Protein AF-0000000087635596 (afdb_homodimer)

Foldseek 3Di:
DDPPPPPVCPPPLQAFAEEEACQAQLCQFPQFDFQLLLLLVLLLLVVVQPHAEYANYQLVPDLRSLQSLLVNQQPPANHEYEHEAELDLVSLVSRLVSNVNHPAYEYEYEDEAAPVCCVPPVVHDLVVVLVSLLVSLLNNPPSGNAYEYEHACLLRHDLVSSLVSVLSNVVSPHAEYERENNQQPDDLVSLLVSLLSSCPRRPPSVSHAYEYKYACNVHCQLSNRLSSLQSRHRYYYAHQLQGGPDRHTDHPLSNQVCCVLPCVPRVHDYRGQQLSNQLSNLSSCQRRVPDRDQPDDPHHVCNQPDDDPVCPVVCVVPVVVPDSDDCNSNNNDQPQPFDALPDDLVNQQVVCVVSVDDDDPVVSVVLVVVVNVLRVLDVTDGPLNSSLSVSLPSDADAQKDWDDKDKDADPVQKIKIKTWMQHVVGIFIFIAIDSDLLGRRVVRVCVRHVAPKAWDDKDWDFSDDDLQTKIKMKTWIDHPRDIFIFIAIDSDNSVRSNRRVSRRVSVVVVSVVSNVVVD/DPPPPPPPPPPPLQAFAEEEECQAQQCQFPQFDFQLLLLLVLLLLVVVQPHAEYANYQLVPDLRSLQSLLVNQQPPADHEYEHEAELDQVSLVSRLVSNVNHPAYEYEYEDEAAPVCCVPPVVHDLVVVLVSLLVSLLNNPPSGNAYEYEHACLLRHDLVSSLVSVLSNVVSPHAEYEREPNQQPDDLVSLLVSLLSSCPRRPPSVSHAYEYKYACNVHCQLSNRLSSLQSRHRYYYAHDLQGGPDRHTDHPLSNQVCCVLPCVPRVHDYRGQQLSNQLSNLSSCQRRVPDRDQPDDPHHVCNQPDDDPVCPVVCVVPVVVPDSDDCNSNNNDQPQPFDALPDDLVNQQVVCVVSVDDDDPVVSVVLVVVVNVLRVQDVTDGPLNSSLSVSLPSDADAQKDWDDKDKDADPVQKIKIKTWMQHVVGIFIFIAIGNDLLGRRVVRVCVRHVAPKAWDDKDWDFSDDDLQTKIKMKTWIDHPRDIFIFIAIDSDNSVRSNRRVSRRVSVVVVSVVSNVVVD

Organism: NCBI:txid103891

pLDDT: mean 88.1, std 13.62, range [25.48, 98.88]

Solvent-accessible surface area (backbone atoms only — not comparable to full-atom values): 51348 Å² total; per-residue (Å²): 138,77,80,72,72,73,76,74,81,71,77,61,88,45,47,41,42,38,34,35,26,38,62,31,48,21,38,39,17,84,77,31,47,76,52,56,64,56,49,45,53,51,51,52,47,41,47,68,28,30,44,49,29,38,30,48,21,38,28,64,78,35,72,67,33,23,51,33,26,27,52,38,17,59,70,52,70,91,40,31,40,25,32,35,25,53,64,43,69,68,27,45,52,43,27,42,62,27,37,66,53,27,86,35,28,30,40,38,34,33,49,67,60,12,64,63,37,22,62,54,56,67,66,48,53,73,66,55,51,49,50,42,51,42,51,39,30,57,67,46,55,86,67,44,78,38,34,32,40,31,34,41,36,37,70,69,23,56,64,70,59,48,26,50,50,52,24,48,37,41,76,34,58,29,40,29,42,34,47,22,27,64,55,18,75,67,47,38,66,58,41,17,50,51,42,40,50,41,63,72,65,22,58,71,41,90,63,35,45,38,27,38,34,28,20,13,42,46,51,36,16,44,44,26,51,53,32,22,40,76,38,62,35,32,29,42,40,22,7,69,84,18,34,13,56,20,15,5,24,17,31,44,64,36,48,51,46,40,38,63,69,36,36,92,77,64,63,54,46,65,68,59,42,48,46,39,45,31,57,51,42,51,51,51,23,65,65,43,66,51,67,77,38,47,38,33,41,74,63,15,78,27,39,79,43,80,65,50,70,83,52,48,59,28,34,71,66,36,49,69,67,66,40,83,69,56,51,59,59,31,36,57,53,86,70,77,63,76,51,43,70,82,57,51,67,65,58,50,50,54,46,38,44,74,73,68,48,85,69,54,70,67,54,47,51,54,51,42,53,53,47,48,57,46,30,73,73,28,88,73,43,48,65,61,55,50,51,50,51,52,62,71,60,52,84,62,77,67,54,49,45,84,72,45,73,46,39,32,54,44,94,84,56,34,10,37,12,36,32,30,32,38,38,88,91,39,79,42,64,34,62,28,72,23,61,7,49,55,32,1,40,47,50,9,45,41,61,55,71,65,61,86,65,40,51,55,42,45,37,34,34,43,65,44,58,41,68,71,23,41,21,36,19,40,31,31,33,35,48,94,91,37,72,33,38,15,59,15,73,28,52,22,54,58,60,4,43,48,42,4,49,41,42,16,50,19,49,52,53,49,50,54,52,54,53,60,72,72,101,137,78,80,73,74,76,78,72,79,71,77,61,90,44,48,41,44,39,33,36,27,38,60,32,49,20,38,38,17,82,77,32,48,76,52,56,62,56,49,46,54,51,51,53,48,41,48,68,29,30,46,50,29,39,30,49,21,38,27,66,78,36,71,68,34,22,50,35,26,26,52,39,15,57,70,51,71,92,42,33,40,25,32,36,25,52,66,43,67,69,28,44,53,42,28,44,62,26,37,64,54,27,88,35,28,29,40,38,34,33,49,66,59,12,63,63,38,22,61,54,55,67,65,50,53,71,67,56,51,48,50,41,50,43,52,40,29,57,66,47,56,86,67,44,80,39,34,32,40,30,34,40,36,37,70,70,23,56,65,69,61,49,26,49,49,51,25,49,39,40,74,34,59,28,41,30,41,34,47,22,27,64,55,19,75,68,47,36,68,58,40,17,50,52,42,40,49,42,65,72,63,22,58,70,42,89,62,35,45,39,27,37,33,28,21,12,41,44,49,35,16,43,42,26,52,53,32,22,42,76,40,63,37,34,29,42,40,21,7,69,84,19,33,13,56,22,16,5,24,18,30,43,63,37,48,51,48,40,39,65,70,35,35,92,77,64,63,54,46,66,68,58,43,49,46,40,45,32,57,52,42,50,51,52,24,66,66,43,65,52,66,75,37,47,39,34,40,73,63,16,77,27,38,81,45,80,65,51,70,83,52,48,60,28,35,71,66,37,50,69,67,67,39,82,69,56,49,58,58,31,35,56,53,88,69,76,62,77,50,44,71,83,56,51,68,65,59,50,50,53,47,39,42,74,72,68,47,88,69,55,73,67,53,47,51,56,51,43,54,54,47,47,56,46,31,73,74,27,88,73,44,48,64,58,53,51,51,51,52,53,63,74,60,53,82,64,76,69,56,50,44,86,71,42,73,46,40,32,55,43,95,83,60,37,8,37,13,38,31,29,32,39,39,87,90,39,79,42,65,35,62,26,73,23,61,9,50,56,31,1,38,47,49,9,45,42,62,55,71,66,62,85,64,42,51,55,42,46,35,35,34,42,66,44,59,42,69,70,24,41,22,37,20,38,32,31,32,35,48,93,91,38,71,33,36,15,58,16,72,28,52,21,53,58,58,4,44,48,42,4,48,41,42,16,48,17,48,51,53,51,53,54,51,53,53,58,72,74,103

Nearest PDB structures (foldseek):
  3rmj-assembly1_B  TM=9.745E-01  e=1.322E-36  Neisseria meningitidis serogroup B
  3rmj-assembly1_A  TM=9.755E-01  e=9.761E-36  Neisseria meningitidis serogroup B
  3ewb-assembly1_X-2  TM=9.883E-01  e=1.734E-31  Listeria monocytogenes serotype 4b str. F2365
  3eeg-assembly1_B  TM=9.769E-01  e=2.506E-31  Cytophaga hutchinsonii ATCC 33406
  3eeg-assembly1_A  TM=9.737E-01  e=6.891E-30  Cytophaga hutchinsonii ATCC 33406

Structure (mmCIF, N/CA/C/O backbone):
data_AF-0000000087635596-model_v1
#
loop_
_entity.id
_entity.type
_entity.pdbx_description
1 polymer '2-isopropylmalate synthase'
#
loop_
_atom_site.group_PDB
_atom_site.id
_atom_site.type_symbol
_atom_site.label_atom_id
_atom_site.label_alt_id
_atom_site.label_comp_id
_atom_site.label_asym_id
_atom_site.label_entity_id
_atom_site.label_seq_id
_atom_site.pdbx_PDB_ins_code
_atom_site.Cartn_x
_atom_site.Cartn_y
_atom_site.Cartn_z
_atom_site.occupancy
_atom_site.B_iso_or_equiv
_atom_site.auth_seq_id
_atom_site.auth_comp_id
_atom_site.auth_asym_id
_atom_site.auth_atom_id
_atom_site.pdbx_PDB_model_num
ATOM 1 N N . MET A 1 1 ? 10.172 25.078 52.781 1 26.41 1 MET A N 1
ATOM 2 C CA . MET A 1 1 ? 11.102 25.781 51.906 1 26.41 1 MET A CA 1
ATOM 3 C C . MET A 1 1 ? 11.539 24.906 50.75 1 26.41 1 MET A C 1
ATOM 5 O O . MET A 1 1 ? 12.422 24.062 50.906 1 26.41 1 MET A O 1
ATOM 9 N N . SER A 1 2 ? 10.562 24.344 50 1 26.91 2 SER A N 1
ATOM 10 C CA . SER A 1 2 ? 10.367 23.219 49.062 1 26.91 2 SER A CA 1
ATOM 11 C C . SER A 1 2 ? 11.109 23.438 47.75 1 26.91 2 SER A C 1
ATOM 13 O O . SER A 1 2 ? 10.984 24.484 47.125 1 26.91 2 SER A O 1
ATOM 15 N N . GLN A 1 3 ? 12.406 22.953 47.75 1 28.84 3 GLN A N 1
ATOM 16 C CA . GLN A 1 3 ? 13.352 23.141 46.656 1 28.84 3 GLN A CA 1
ATOM 17 C C . GLN A 1 3 ? 12.695 22.859 45.281 1 28.84 3 GLN A C 1
ATOM 19 O O . GLN A 1 3 ? 12.219 21.734 45.062 1 28.84 3 GLN A O 1
ATOM 24 N N . VAL A 1 4 ? 12.078 23.891 44.781 1 30.23 4 VAL A N 1
ATOM 25 C CA . VAL A 1 4 ? 11.531 23.969 43.438 1 30.23 4 VAL A CA 1
ATOM 26 C C . VAL A 1 4 ? 12.594 23.562 42.406 1 30.23 4 VAL A C 1
ATOM 28 O O . VAL A 1 4 ? 13.617 24.219 42.281 1 30.23 4 VAL A O 1
ATOM 31 N N . GLN A 1 5 ? 12.906 22.297 42.375 1 28.78 5 GLN A N 1
ATOM 32 C CA . GLN A 1 5 ? 13.812 21.828 41.344 1 28.78 5 GLN A CA 1
ATOM 33 C C . GLN A 1 5 ? 13.469 22.469 40 1 28.78 5 GLN A C 1
ATOM 35 O O . GLN A 1 5 ? 12.344 22.344 39.5 1 28.78 5 GLN A O 1
ATOM 40 N N . LYS A 1 6 ? 14.125 23.562 39.812 1 28.92 6 LYS A N 1
ATOM 41 C CA . LYS A 1 6 ? 14.094 24.281 38.531 1 28.92 6 LYS A CA 1
ATOM 42 C C . LYS A 1 6 ? 14.195 23.297 37.375 1 28.92 6 LYS A C 1
ATOM 44 O O . LYS A 1 6 ? 15.219 22.641 37.188 1 28.92 6 LYS A O 1
ATOM 49 N N . ALA A 1 7 ? 13.148 22.625 37.031 1 33 7 ALA A N 1
ATOM 50 C CA . ALA A 1 7 ? 13.094 21.812 35.812 1 33 7 ALA A CA 1
ATOM 51 C C . ALA A 1 7 ? 13.703 22.562 34.625 1 33 7 ALA A C 1
ATOM 53 O O . ALA A 1 7 ? 13.086 23.484 34.094 1 33 7 ALA A O 1
ATOM 54 N N . THR A 1 8 ? 14.906 22.906 34.656 1 32.53 8 THR A N 1
ATOM 55 C CA . THR A 1 8 ? 15.586 23.547 33.531 1 32.53 8 THR A CA 1
ATOM 56 C C . THR A 1 8 ? 15.219 22.875 32.219 1 32.53 8 THR A C 1
ATOM 58 O O . THR A 1 8 ? 15.398 21.672 32.062 1 32.53 8 THR A O 1
ATOM 61 N N . ASN A 1 9 ? 14.266 23.188 31.391 1 36.66 9 ASN A N 1
ATOM 62 C CA . ASN A 1 9 ? 13.75 22.734 30.109 1 36.66 9 ASN A CA 1
ATOM 63 C C . ASN A 1 9 ? 14.859 22.578 29.078 1 36.66 9 ASN A C 1
ATOM 65 O O . ASN A 1 9 ? 15.133 23.516 28.312 1 36.66 9 ASN A O 1
ATOM 69 N N . GLN A 1 10 ? 16.047 22.297 29.266 1 40.59 10 GLN A N 1
ATOM 70 C CA . GLN A 1 10 ? 17.094 22.047 28.281 1 40.59 10 GLN A CA 1
ATOM 71 C C . GLN A 1 10 ? 16.562 21.156 27.156 1 40.59 10 GLN A C 1
ATOM 73 O O . GLN A 1 10 ? 16.156 20.016 27.391 1 40.59 10 GLN A O 1
ATOM 78 N N . GLN A 1 11 ? 16 21.734 26.062 1 51.25 11 GLN A N 1
ATOM 79 C CA . GLN A 1 11 ? 15.516 21.062 24.859 1 51.25 11 GLN A CA 1
ATOM 80 C C . GLN A 1 11 ? 16.484 19.984 24.391 1 51.25 11 GLN A C 1
ATOM 82 O O . GLN A 1 11 ? 17.672 20.234 24.234 1 51.25 11 GLN A O 1
ATOM 87 N N . ASP A 1 12 ? 16.281 18.766 24.625 1 66.94 12 ASP A N 1
ATOM 88 C CA . ASP A 1 12 ? 17.062 17.625 24.172 1 66.94 12 ASP A CA 1
ATOM 89 C C . ASP A 1 12 ? 17.359 17.719 22.672 1 66.94 12 ASP A C 1
ATOM 91 O O . ASP A 1 12 ? 16.453 17.625 21.844 1 66.94 12 ASP A O 1
ATOM 95 N N . VAL A 1 13 ? 18.562 18.109 22.312 1 77.31 13 VAL A N 1
ATOM 96 C CA . VAL A 1 13 ? 19.047 18.359 20.969 1 77.31 13 VAL A CA 1
ATOM 97 C C . VAL A 1 13 ? 18.828 17.125 20.094 1 77.31 13 VAL A C 1
ATOM 99 O O . VAL A 1 13 ? 18.797 17.219 18.875 1 77.31 13 VAL A O 1
ATOM 102 N N . ASN A 1 14 ? 18.516 16.047 20.703 1 90.19 14 ASN A N 1
ATOM 103 C CA . ASN A 1 14 ? 18.375 14.82 19.906 1 90.19 14 ASN A CA 1
ATOM 104 C C . ASN A 1 14 ? 16.922 14.336 19.891 1 90.19 14 ASN A C 1
ATOM 106 O O . ASN A 1 14 ? 16.656 13.195 19.5 1 90.19 14 ASN A O 1
ATOM 110 N N . ARG A 1 15 ? 16.094 15.234 20.219 1 96 15 ARG A N 1
ATOM 111 C CA . ARG A 1 15 ? 14.688 14.859 20.203 1 96 15 ARG A CA 1
ATOM 112 C C . ARG A 1 15 ? 14.039 15.219 18.875 1 96 15 ARG A C 1
ATOM 114 O O . ARG A 1 15 ? 14.211 16.328 18.375 1 96 15 ARG A O 1
ATOM 121 N N . VAL A 1 16 ? 13.328 14.227 18.266 1 98.5 16 VAL A N 1
ATOM 122 C CA . VAL A 1 16 ? 12.523 14.469 17.062 1 98.5 16 VAL A CA 1
ATOM 123 C C . VAL A 1 16 ? 11.047 14.508 17.438 1 98.5 16 VAL A C 1
ATOM 125 O O . VAL A 1 16 ? 10.539 13.586 18.078 1 98.5 16 VAL A O 1
ATOM 128 N N . TYR A 1 17 ? 10.336 15.602 17.094 1 98.75 17 TYR A N 1
ATOM 129 C CA . TYR A 1 17 ? 8.906 15.773 17.359 1 98.75 17 TYR A CA 1
ATOM 130 C C . TYR A 1 17 ? 8.078 15.234 16.188 1 98.75 17 TYR A C 1
ATOM 132 O O . TYR A 1 17 ? 8.484 15.352 15.031 1 98.75 17 TYR A O 1
ATOM 140 N N . PHE A 1 18 ? 6.973 14.609 16.531 1 98.88 18 PHE A N 1
ATOM 141 C CA . PHE A 1 18 ? 6.086 14.086 15.492 1 98.88 18 PHE A CA 1
ATOM 142 C C . PHE A 1 18 ? 4.801 14.898 15.422 1 98.88 18 PHE A C 1
ATOM 144 O O . PHE A 1 18 ? 4.055 14.977 16.406 1 98.88 18 PHE A O 1
ATOM 151 N N . PHE A 1 19 ? 4.598 15.547 14.32 1 98.88 19 PHE A N 1
ATOM 152 C CA . PHE A 1 19 ? 3.416 16.297 13.914 1 98.88 19 PHE A CA 1
ATOM 153 C C . PHE A 1 19 ? 2.504 15.453 13.039 1 98.88 19 PHE A C 1
ATOM 155 O O . PHE A 1 19 ? 2.832 15.164 11.883 1 98.88 19 PHE A O 1
ATOM 162 N N . ASP A 1 20 ? 1.338 15.031 13.578 1 98.88 20 ASP A N 1
ATOM 163 C CA . ASP A 1 20 ? 0.42 14.188 12.82 1 98.88 20 ASP A CA 1
ATOM 164 C C . ASP A 1 20 ? -0.618 15.031 12.086 1 98.88 20 ASP A C 1
ATOM 166 O O . ASP A 1 20 ? -1.286 15.875 12.688 1 98.88 20 ASP A O 1
ATOM 170 N N . THR A 1 21 ? -0.723 14.805 10.82 1 98.81 21 THR A N 1
ATOM 171 C CA . THR A 1 21 ? -1.716 15.523 10.023 1 98.81 21 THR A CA 1
ATOM 172 C C . THR A 1 21 ? -2.717 14.555 9.406 1 98.81 21 THR A C 1
ATOM 174 O O . THR A 1 21 ? -3.275 14.828 8.344 1 98.81 21 THR A O 1
ATOM 177 N N . THR A 1 22 ? -2.992 13.406 10.031 1 98.56 22 THR A N 1
ATOM 178 C CA . THR A 1 22 ? -3.959 12.414 9.578 1 98.56 22 THR A CA 1
ATOM 179 C C . THR A 1 22 ? -5.344 13.039 9.422 1 98.56 22 THR A C 1
ATOM 181 O O . THR A 1 22 ? -6.035 12.789 8.438 1 98.56 22 THR A O 1
ATOM 184 N N . LEU A 1 23 ? -5.738 13.914 10.305 1 97.94 23 LEU A N 1
ATOM 185 C CA . LEU A 1 23 ? -7.09 14.461 10.359 1 97.94 23 LEU A CA 1
ATOM 186 C C . LEU A 1 23 ? -7.23 15.641 9.398 1 97.94 23 LEU A C 1
ATOM 188 O O . LEU A 1 23 ? -8.344 16.078 9.102 1 97.94 23 LEU A O 1
ATOM 192 N N . ARG A 1 24 ? -6.125 16.109 8.891 1 96.81 24 ARG A N 1
ATOM 193 C CA . ARG A 1 24 ? -6.188 17.25 7.969 1 96.81 24 ARG A CA 1
ATOM 194 C C . ARG A 1 24 ? -5.758 16.828 6.566 1 96.81 24 ARG A C 1
ATOM 196 O O . ARG A 1 24 ? -6.602 16.547 5.715 1 96.81 24 ARG A O 1
ATOM 203 N N . ASP A 1 25 ? -4.41 16.594 6.352 1 95.25 25 ASP A N 1
ATOM 204 C CA . ASP A 1 25 ? -3.932 16.172 5.043 1 95.25 25 ASP A CA 1
ATOM 205 C C . ASP A 1 25 ? -4.402 14.75 4.723 1 95.25 25 ASP A C 1
ATOM 207 O O . ASP A 1 25 ? -4.711 14.43 3.572 1 95.25 25 ASP A O 1
ATOM 211 N N . GLY A 1 26 ? -4.367 13.867 5.746 1 95.38 26 GLY A N 1
ATOM 212 C CA . GLY A 1 26 ? -4.883 12.516 5.562 1 95.38 26 GLY A CA 1
ATOM 213 C C . GLY A 1 26 ? -6.312 12.492 5.062 1 95.38 26 GLY A C 1
ATOM 214 O O . GLY A 1 26 ? -6.652 11.703 4.18 1 95.38 26 GLY A O 1
ATOM 215 N N . GLU A 1 27 ? -7.129 13.352 5.609 1 91.31 27 GLU A N 1
ATOM 216 C CA . GLU A 1 27 ? -8.531 13.422 5.211 1 91.31 27 GLU A CA 1
ATOM 217 C C . GLU A 1 27 ? -8.68 13.977 3.797 1 91.31 27 GLU A C 1
ATOM 219 O O . GLU A 1 27 ? -9.719 13.789 3.156 1 91.31 27 GLU A O 1
ATOM 224 N N . GLN A 1 28 ? -7.633 14.586 3.299 1 87.94 28 GLN A N 1
ATOM 225 C CA . GLN A 1 28 ? -7.68 15.109 1.938 1 87.94 28 GLN A CA 1
ATOM 226 C C . GLN A 1 28 ? -7.426 14 0.914 1 87.94 28 GLN A C 1
ATOM 228 O O . GLN A 1 28 ? -7.445 14.25 -0.293 1 87.94 28 GLN A O 1
ATOM 233 N N . SER A 1 29 ? -7.172 12.797 1.404 1 89.5 29 SER A N 1
ATOM 234 C CA . SER A 1 29 ? -7.156 11.664 0.479 1 89.5 29 SER A CA 1
ATOM 235 C C . SER A 1 29 ? -8.492 11.523 -0.241 1 89.5 29 SER A C 1
ATOM 237 O O . SER A 1 29 ? -9.547 11.531 0.394 1 89.5 29 SER A O 1
ATOM 239 N N . PRO A 1 30 ? -8.414 11.391 -1.556 1 82.19 30 PRO A N 1
ATOM 240 C CA . PRO A 1 30 ? -9.688 11.172 -2.256 1 82.19 30 PRO A CA 1
ATOM 241 C C . PRO A 1 30 ? -10.469 9.984 -1.705 1 82.19 30 PRO A C 1
ATOM 243 O O . PRO A 1 30 ? -9.906 8.898 -1.517 1 82.19 30 PRO A O 1
ATOM 246 N N . GLY A 1 31 ? -11.703 10.234 -1.355 1 74.94 31 GLY A N 1
ATOM 247 C CA . GLY A 1 31 ? -12.578 9.172 -0.868 1 74.94 31 GLY A CA 1
ATOM 248 C C . GLY A 1 31 ? -12.648 9.109 0.646 1 74.94 31 GLY A C 1
ATOM 249 O O . GLY A 1 31 ? -13.414 8.32 1.204 1 74.94 31 GLY A O 1
ATOM 250 N N . VAL A 1 32 ? -11.938 9.93 1.304 1 84.25 32 VAL A N 1
ATOM 251 C CA . VAL A 1 32 ? -11.93 9.914 2.764 1 84.25 32 VAL A CA 1
ATOM 252 C C . VAL A 1 32 ? -12.75 11.086 3.295 1 84.25 32 VAL A C 1
ATOM 254 O O . VAL A 1 32 ? -12.609 12.219 2.83 1 84.25 32 VAL A O 1
ATOM 257 N N . SER A 1 33 ? -13.656 10.812 4.145 1 81.5 33 SER A N 1
ATOM 258 C CA . SER A 1 33 ? -14.461 11.789 4.867 1 81.5 33 SER A CA 1
ATOM 259 C C . SER A 1 33 ? -14.797 11.305 6.273 1 81.5 33 SER A C 1
ATOM 261 O O . SER A 1 33 ? -15.398 10.234 6.438 1 81.5 33 SER A O 1
ATOM 263 N N . LEU A 1 34 ? -14.391 12.07 7.199 1 84.75 34 LEU A N 1
ATOM 264 C CA . LEU A 1 34 ? -14.555 11.672 8.594 1 84.75 34 LEU A CA 1
ATOM 265 C C . LEU A 1 34 ? -15.547 12.594 9.305 1 84.75 34 LEU A C 1
ATOM 267 O O . LEU A 1 34 ? -15.5 13.812 9.133 1 84.75 34 LEU A O 1
ATOM 271 N N . GLN A 1 35 ? -16.422 12.008 10.094 1 80.12 35 GLN A N 1
ATOM 272 C CA . GLN A 1 35 ? -17.297 12.781 10.969 1 80.12 35 GLN A CA 1
ATOM 273 C C . GLN A 1 35 ? -16.578 13.172 12.258 1 80.12 35 GLN A C 1
ATOM 275 O O . GLN A 1 35 ? -15.594 12.539 12.641 1 80.12 35 GLN A O 1
ATOM 280 N N . THR A 1 36 ? -17.125 14.18 12.906 1 85.75 36 THR A N 1
ATOM 281 C CA . THR A 1 36 ? -16.484 14.75 14.078 1 85.75 36 THR A CA 1
ATOM 282 C C . THR A 1 36 ? -16.234 13.672 15.133 1 85.75 36 THR A C 1
ATOM 284 O O . THR A 1 36 ? -15.141 13.586 15.695 1 85.75 36 THR A O 1
ATOM 287 N N . PRO A 1 37 ? -17.188 12.742 15.406 1 83.94 37 PRO A N 1
ATOM 288 C CA . PRO A 1 37 ? -16.922 11.727 16.422 1 83.94 37 PRO A CA 1
ATOM 289 C C . PRO A 1 37 ? -15.789 10.773 16.031 1 83.94 37 PRO A C 1
ATOM 291 O O . PRO A 1 37 ? -15.039 10.312 16.891 1 83.94 37 PRO A O 1
ATOM 294 N N . GLU A 1 38 ? -15.766 10.477 14.742 1 86.5 38 GLU A N 1
ATOM 295 C CA . GLU A 1 38 ? -14.688 9.633 14.242 1 86.5 38 GLU A CA 1
ATOM 296 C C . GLU A 1 38 ? -13.336 10.336 14.375 1 86.5 38 GLU A C 1
ATOM 298 O O . GLU A 1 38 ? -12.336 9.711 14.727 1 86.5 38 GLU A O 1
ATOM 303 N N . LYS A 1 39 ? -13.336 11.648 14.094 1 92.88 39 LYS A N 1
ATOM 304 C CA . LYS A 1 39 ? -12.109 12.438 14.227 1 92.88 39 LYS A CA 1
ATOM 305 C C . LYS A 1 39 ? -11.633 12.469 15.672 1 92.88 39 LYS A C 1
ATOM 307 O O . LYS A 1 39 ? -10.43 12.383 15.938 1 92.88 39 LYS A O 1
ATOM 312 N N . ILE A 1 40 ? -12.539 12.594 16.562 1 92.06 40 ILE A N 1
ATOM 313 C CA . ILE A 1 40 ? -12.195 12.625 17.984 1 92.06 40 ILE A CA 1
ATOM 314 C C . ILE A 1 40 ? -11.562 11.297 18.391 1 92.06 40 ILE A C 1
ATOM 316 O O . ILE A 1 40 ? -10.57 11.266 19.125 1 92.06 40 ILE A O 1
ATOM 320 N N . GLU A 1 41 ? -12.164 10.203 17.922 1 89.62 41 GLU A N 1
ATOM 321 C CA . GLU A 1 41 ? -11.625 8.883 18.219 1 89.62 41 GLU A CA 1
ATOM 322 C C . GLU A 1 41 ? -10.195 8.727 17.703 1 89.62 41 GLU A C 1
ATOM 324 O O . GLU A 1 41 ? -9.328 8.211 18.406 1 89.62 41 GLU A O 1
ATOM 329 N N . ILE A 1 42 ? -9.938 9.156 16.516 1 95.06 42 ILE A N 1
ATOM 330 C CA . ILE A 1 42 ? -8.594 9.102 15.945 1 95.06 42 ILE A CA 1
ATOM 331 C C . ILE A 1 42 ? -7.652 9.969 16.766 1 95.06 42 ILE A C 1
ATOM 333 O O . ILE A 1 42 ? -6.551 9.539 17.125 1 95.06 42 ILE A O 1
ATOM 337 N N . ALA A 1 43 ? -8.117 11.18 17.141 1 97.56 43 ALA A N 1
ATOM 338 C CA . ALA A 1 43 ? -7.293 12.102 17.906 1 97.56 43 ALA A CA 1
ATOM 339 C C . ALA A 1 43 ? -6.887 11.492 19.25 1 97.56 43 ALA A C 1
ATOM 341 O O . ALA A 1 43 ? -5.727 11.586 19.656 1 97.56 43 ALA A O 1
ATOM 342 N N . GLN A 1 44 ? -7.812 10.875 19.906 1 94.31 44 GLN A N 1
ATOM 343 C CA . GLN A 1 44 ? -7.535 10.258 21.188 1 94.31 44 GLN A CA 1
ATOM 344 C C . GLN A 1 44 ? -6.504 9.141 21.062 1 94.31 44 GLN A C 1
ATOM 346 O O . GLN A 1 44 ? -5.633 8.984 21.922 1 94.31 44 GLN A O 1
ATOM 351 N N . ASN A 1 45 ? -6.609 8.414 20.062 1 94.31 45 ASN A N 1
ATOM 352 C CA . ASN A 1 45 ? -5.66 7.332 19.844 1 94.31 45 ASN A CA 1
ATOM 353 C C . ASN A 1 45 ? -4.285 7.863 19.453 1 94.31 45 ASN A C 1
ATOM 355 O O . ASN A 1 45 ? -3.264 7.254 19.781 1 94.31 45 ASN A O 1
ATOM 359 N N . LEU A 1 46 ? -4.254 8.984 18.75 1 98.19 46 LEU A N 1
ATOM 360 C CA . LEU A 1 46 ? -2.986 9.633 18.438 1 98.19 46 LEU A CA 1
ATOM 361 C C . LEU A 1 46 ? -2.301 10.117 19.719 1 98.19 46 LEU A C 1
ATOM 363 O O . LEU A 1 46 ? -1.074 10.055 19.828 1 98.19 46 LEU A O 1
ATOM 367 N N . VAL A 1 47 ? -3.078 10.641 20.656 1 97.56 47 VAL A N 1
ATOM 368 C CA . VAL A 1 47 ? -2.531 11.039 21.938 1 97.56 47 VAL A CA 1
ATOM 369 C C . VAL A 1 47 ? -1.898 9.836 22.641 1 97.56 47 VAL A C 1
ATOM 371 O O . VAL A 1 47 ? -0.787 9.922 23.156 1 97.56 47 VAL A O 1
ATOM 374 N N . ARG A 1 48 ? -2.568 8.742 22.578 1 94.19 48 ARG A N 1
ATOM 375 C CA . ARG A 1 48 ? -2.062 7.523 23.188 1 94.19 48 ARG A CA 1
ATOM 376 C C . ARG A 1 48 ? -0.792 7.047 22.5 1 94.19 48 ARG A C 1
ATOM 378 O O . ARG A 1 48 ? 0.112 6.508 23.141 1 94.19 48 ARG A O 1
ATOM 385 N N . LEU A 1 49 ? -0.764 7.203 21.234 1 97.44 49 LEU A N 1
ATOM 386 C CA . LEU A 1 49 ? 0.422 6.859 20.453 1 97.44 49 LEU A CA 1
ATOM 387 C C . LEU A 1 49 ? 1.619 7.699 20.891 1 97.44 49 LEU A C 1
ATOM 389 O O . LEU A 1 49 ? 2.76 7.23 20.844 1 97.44 49 LEU A O 1
ATOM 393 N N . GLY A 1 50 ? 1.371 8.914 21.234 1 98.25 50 GLY A N 1
ATOM 394 C CA . GLY A 1 50 ? 2.424 9.773 21.766 1 98.25 50 GLY A CA 1
ATOM 395 C C . GLY A 1 50 ? 2.889 10.82 20.766 1 98.25 50 GLY A C 1
ATOM 396 O O . GLY A 1 50 ? 4.016 11.312 20.859 1 98.25 50 GLY A O 1
ATOM 397 N N . VAL A 1 51 ? 2.041 11.164 19.797 1 98.62 51 VAL A N 1
ATOM 398 C CA . VAL A 1 51 ? 2.434 12.242 18.891 1 98.62 51 VAL A CA 1
ATOM 399 C C . VAL A 1 51 ? 2.504 13.562 19.656 1 98.62 51 VAL A C 1
ATOM 401 O O . VAL A 1 51 ? 1.866 13.711 20.703 1 98.62 51 VAL A O 1
ATOM 404 N N . ASP A 1 52 ? 3.252 14.492 19.172 1 98.75 52 ASP A N 1
ATOM 405 C CA . ASP A 1 52 ? 3.482 15.758 19.859 1 98.75 52 ASP A CA 1
ATOM 406 C C . ASP A 1 52 ? 2.461 16.812 19.438 1 98.75 52 ASP A C 1
ATOM 408 O O . ASP A 1 52 ? 2.098 17.672 20.234 1 98.75 52 ASP A O 1
ATOM 412 N N . VAL A 1 53 ? 2.074 16.75 18.234 1 98.88 53 VAL A N 1
ATOM 413 C CA . VAL A 1 53 ? 1.158 17.734 17.656 1 98.88 53 VAL A CA 1
ATOM 414 C C . VAL A 1 53 ? 0.12 17.016 16.797 1 98.88 53 VAL A C 1
ATOM 416 O O . VAL A 1 53 ? 0.451 16.094 16.047 1 98.88 53 VAL A O 1
ATOM 419 N N . ILE A 1 54 ? -1.132 17.375 16.891 1 98.88 54 ILE A N 1
ATOM 420 C CA . ILE A 1 54 ? -2.197 16.906 16.016 1 98.88 54 ILE A CA 1
ATOM 421 C C . ILE A 1 54 ? -2.748 18.078 15.211 1 98.88 54 ILE A C 1
ATOM 423 O O . ILE A 1 54 ? -3.275 19.047 15.773 1 98.88 54 ILE A O 1
ATOM 427 N N . GLU A 1 55 ? -2.535 18.062 13.961 1 98.88 55 GLU A N 1
ATOM 428 C CA . GLU A 1 55 ? -3.25 19.016 13.109 1 98.88 55 GLU A CA 1
ATOM 429 C C . GLU A 1 55 ? -4.695 18.578 12.891 1 98.88 55 GLU A C 1
ATOM 431 O O . GLU A 1 55 ? -4.969 17.703 12.055 1 98.88 55 GLU A O 1
ATOM 436 N N . ALA A 1 56 ? -5.566 19.25 13.508 1 98.56 56 ALA A N 1
ATOM 437 C CA . ALA A 1 56 ? -6.941 18.781 13.664 1 98.56 56 ALA A CA 1
ATOM 438 C C . ALA A 1 56 ? -7.777 19.109 12.43 1 98.56 56 ALA A C 1
ATOM 440 O O . ALA A 1 56 ? -8.844 18.531 12.227 1 98.56 56 ALA A O 1
ATOM 441 N N . GLY A 1 57 ? -7.316 20.031 11.664 1 97.56 57 GLY A N 1
ATOM 442 C CA . GLY A 1 57 ? -8.078 20.375 10.469 1 97.56 57 GLY A CA 1
ATOM 443 C C . GLY A 1 57 ? -7.738 21.75 9.914 1 97.56 57 GLY A C 1
ATOM 444 O O . GLY A 1 57 ? -6.637 22.25 10.133 1 97.56 57 GLY A O 1
ATOM 445 N N . PHE A 1 58 ? -8.609 22.25 9.016 1 95.88 58 PHE A N 1
ATOM 446 C CA . PHE A 1 58 ? -8.57 23.547 8.344 1 95.88 58 PHE A CA 1
ATOM 447 C C . PHE A 1 58 ? -9.844 24.328 8.609 1 95.88 58 PHE A C 1
ATOM 449 O O . PHE A 1 58 ? -10.766 24.328 7.793 1 95.88 58 PHE A O 1
ATOM 456 N N . PRO A 1 59 ? -9.828 25.078 9.742 1 96.44 59 PRO A N 1
ATOM 457 C CA . PRO A 1 59 ? -11.062 25.672 10.25 1 96.44 59 PRO A CA 1
ATOM 458 C C . PRO A 1 59 ? -11.758 26.562 9.219 1 96.44 59 PRO A C 1
ATOM 460 O O . PRO A 1 59 ? -12.992 26.609 9.18 1 96.44 59 PRO A O 1
ATOM 463 N N . ALA A 1 60 ? -11.023 27.203 8.359 1 93.19 60 ALA A N 1
ATOM 464 C CA . ALA A 1 60 ? -11.609 28.156 7.418 1 93.19 60 ALA A CA 1
ATOM 465 C C . ALA A 1 60 ? -12.18 27.438 6.195 1 93.19 60 ALA A C 1
ATOM 467 O O . ALA A 1 60 ? -12.922 28.016 5.41 1 93.19 60 ALA A O 1
ATOM 468 N N . ALA A 1 61 ? -11.914 26.156 6.012 1 88.44 61 ALA A N 1
ATOM 469 C CA . ALA A 1 61 ? -12.305 25.422 4.809 1 88.44 61 ALA A CA 1
ATOM 470 C C . ALA A 1 61 ? -13.812 25.203 4.77 1 88.44 61 ALA A C 1
ATOM 472 O O . ALA A 1 61 ? -14.43 25.281 3.703 1 88.44 61 ALA A O 1
ATOM 473 N N . SER A 1 62 ? -14.406 24.891 5.887 1 84.25 62 SER A N 1
ATOM 474 C CA . SER A 1 62 ? -15.844 24.641 5.977 1 84.25 62 SER A CA 1
ATOM 475 C C . SER A 1 62 ? -16.328 24.734 7.418 1 84.25 62 SER A C 1
ATOM 477 O O . SER A 1 62 ? -15.547 24.594 8.359 1 84.25 62 SER A O 1
ATOM 479 N N . PRO A 1 63 ? -17.578 24.969 7.586 1 86.56 63 PRO A N 1
ATOM 480 C CA . PRO A 1 63 ? -18.125 24.969 8.945 1 86.56 63 PRO A CA 1
ATOM 481 C C . PRO A 1 63 ? -17.906 23.641 9.656 1 86.56 63 PRO A C 1
ATOM 483 O O . PRO A 1 63 ? -17.688 23.609 10.875 1 86.56 63 PRO A O 1
ATOM 486 N N . GLY A 1 64 ? -18 22.578 8.93 1 83.81 64 GLY A N 1
ATOM 487 C CA . GLY A 1 64 ? -17.75 21.266 9.492 1 83.81 64 GLY A CA 1
ATOM 488 C C . GLY A 1 64 ? -16.328 21.109 10.031 1 83.81 64 GLY A C 1
ATOM 489 O O . GLY A 1 64 ? -16.141 20.531 11.102 1 83.81 64 GLY A O 1
ATOM 490 N N . ASP A 1 65 ? -15.469 21.641 9.273 1 90.56 65 ASP A N 1
ATOM 491 C CA . ASP A 1 65 ? -14.086 21.578 9.719 1 90.56 65 ASP A CA 1
ATOM 492 C C . ASP A 1 65 ? -13.867 22.438 10.953 1 90.56 65 ASP A C 1
ATOM 494 O O . ASP A 1 65 ? -13.125 22.047 11.867 1 90.56 65 ASP A O 1
ATOM 498 N N . PHE A 1 66 ? -14.438 23.641 10.875 1 93.69 66 PHE A N 1
ATOM 499 C CA . PHE A 1 66 ? -14.359 24.516 12.039 1 93.69 66 PHE A CA 1
ATOM 500 C C . PHE A 1 66 ? -14.875 23.812 13.289 1 93.69 66 PHE A C 1
ATOM 502 O O . PHE A 1 66 ? -14.203 23.797 14.32 1 93.69 66 PHE A O 1
ATOM 509 N N . GLU A 1 67 ? -15.984 23.219 13.211 1 90.81 67 GLU A N 1
ATOM 510 C CA . GLU A 1 67 ? -16.625 22.547 14.344 1 90.81 67 GLU A CA 1
ATOM 511 C C . GLU A 1 67 ? -15.781 21.375 14.82 1 90.81 67 GLU A C 1
ATOM 513 O O . GLU A 1 67 ? -15.727 21.078 16.016 1 90.81 67 GLU A O 1
ATOM 518 N N . ALA A 1 68 ? -15.305 20.656 13.906 1 93.38 68 ALA A N 1
ATOM 519 C CA . ALA A 1 68 ? -14.469 19.5 14.25 1 93.38 68 ALA A CA 1
ATOM 520 C C . ALA A 1 68 ? -13.234 19.938 15.031 1 93.38 68 ALA A C 1
ATOM 522 O O . ALA A 1 68 ? -12.898 19.344 16.062 1 93.38 68 ALA A O 1
ATOM 523 N N . VAL A 1 69 ? -12.547 20.953 14.531 1 98.19 69 VAL A N 1
ATOM 524 C CA . VAL A 1 69 ? -11.336 21.453 15.18 1 98.19 69 VAL A CA 1
ATOM 525 C C . VAL A 1 69 ? -11.688 22 16.562 1 98.19 69 VAL A C 1
ATOM 527 O O . VAL A 1 69 ? -10.977 21.734 17.547 1 98.19 69 VAL A O 1
ATOM 530 N N . LYS A 1 70 ? -12.734 22.734 16.609 1 97.88 70 LYS A N 1
ATOM 531 C CA . LYS A 1 70 ? -13.18 23.297 17.891 1 97.88 70 LYS A CA 1
ATOM 532 C C . LYS A 1 70 ? -13.469 22.188 18.891 1 97.88 70 LYS A C 1
ATOM 534 O O . LYS A 1 70 ? -13.039 22.25 20.047 1 97.88 70 LYS A O 1
ATOM 539 N N . THR A 1 71 ? -14.203 21.188 18.453 1 96.44 71 THR A N 1
ATOM 540 C CA . THR A 1 71 ? -14.578 20.078 19.328 1 96.44 71 THR A CA 1
ATOM 541 C C . THR A 1 71 ? -13.336 19.312 19.797 1 96.44 71 THR A C 1
ATOM 543 O O . THR A 1 71 ? -13.234 18.938 20.969 1 96.44 71 THR A O 1
ATOM 546 N N . ILE A 1 72 ? -12.391 19.094 18.953 1 97.94 72 ILE A N 1
ATOM 547 C CA . ILE A 1 72 ? -11.156 18.391 19.297 1 97.94 72 ILE A CA 1
ATOM 548 C C . ILE A 1 72 ? -10.352 19.234 20.281 1 97.94 72 ILE A C 1
ATOM 550 O O . ILE A 1 72 ? -9.828 18.703 21.266 1 97.94 72 ILE A O 1
ATOM 554 N N . ALA A 1 73 ? -10.266 20.531 20.047 1 98.62 73 ALA A N 1
ATOM 555 C CA . ALA A 1 73 ? -9.547 21.438 20.938 1 98.62 73 ALA A CA 1
ATOM 556 C C . ALA A 1 73 ? -10.133 21.391 22.344 1 98.62 73 ALA A C 1
ATOM 558 O O . ALA A 1 73 ? -9.391 21.469 23.328 1 98.62 73 ALA A O 1
ATOM 559 N N . GLU A 1 74 ? -11.383 21.266 22.406 1 97.94 74 GLU A N 1
ATOM 560 C CA . GLU A 1 74 ? -12.078 21.312 23.688 1 97.94 74 GLU A CA 1
ATOM 561 C C . GLU A 1 74 ? -11.961 19.969 24.422 1 97.94 74 GLU A C 1
ATOM 563 O O . GLU A 1 74 ? -11.953 19.938 25.641 1 97.94 74 GLU A O 1
ATOM 568 N N . ASN A 1 75 ? -11.82 18.859 23.688 1 95.31 75 ASN A N 1
ATOM 569 C CA . ASN A 1 75 ? -12.039 17.562 24.312 1 95.31 75 ASN A CA 1
ATOM 570 C C . ASN A 1 75 ? -10.758 16.734 24.375 1 95.31 75 ASN A C 1
ATOM 572 O O . ASN A 1 75 ? -10.656 15.789 25.156 1 95.31 75 ASN A O 1
ATOM 576 N N . VAL A 1 76 ? -9.828 17.016 23.578 1 96.44 76 VAL A N 1
ATOM 577 C CA . VAL A 1 76 ? -8.594 16.25 23.516 1 96.44 76 VAL A CA 1
ATOM 578 C C . VAL A 1 76 ? -7.484 16.984 24.266 1 96.44 76 VAL A C 1
ATOM 580 O O . VAL A 1 76 ? -7.207 18.156 23.984 1 96.44 76 VAL A O 1
ATOM 583 N N . LYS A 1 77 ? -6.855 16.312 25.203 1 97 77 LYS A N 1
ATOM 584 C CA . LYS A 1 77 ? -5.852 16.922 26.078 1 97 77 LYS A CA 1
ATOM 585 C C . LYS A 1 77 ? -4.527 16.172 26 1 97 77 LYS A C 1
ATOM 587 O O . LYS A 1 77 ? -4.461 15.07 25.422 1 97 77 LYS A O 1
ATOM 592 N N . GLY A 1 78 ? -3.42 16.75 26.406 1 96.88 78 GLY A N 1
ATOM 593 C CA . GLY A 1 78 ? -2.115 16.109 26.5 1 96.88 78 GLY A CA 1
ATOM 594 C C . GLY A 1 78 ? -1.319 16.219 25.203 1 96.88 78 GLY A C 1
ATOM 595 O O . GLY A 1 78 ? -0.321 15.516 25.031 1 96.88 78 GLY A O 1
ATOM 596 N N . VAL A 1 79 ? -1.744 17.016 24.312 1 98.38 79 VAL A N 1
ATOM 597 C CA . VAL A 1 79 ? -1.102 17.188 23.016 1 98.38 79 VAL A CA 1
ATOM 598 C C . VAL A 1 79 ? -1.32 18.609 22.5 1 98.38 79 VAL A C 1
ATOM 600 O O . VAL A 1 79 ? -2.234 19.297 22.953 1 98.38 79 VAL A O 1
ATOM 603 N N . ILE A 1 80 ? -0.467 19.094 21.688 1 98.81 80 ILE A N 1
ATOM 604 C CA . ILE A 1 80 ? -0.681 20.391 21.047 1 98.81 80 ILE A CA 1
ATOM 605 C C . ILE A 1 80 ? -1.705 20.234 19.922 1 98.81 80 ILE A C 1
ATOM 607 O O . ILE A 1 80 ? -1.575 19.344 19.062 1 98.81 80 ILE A O 1
ATOM 611 N N . ILE A 1 81 ? -2.766 20.984 19.922 1 98.88 81 ILE A N 1
ATOM 612 C CA . ILE A 1 81 ? -3.756 20.984 18.859 1 98.88 81 ILE A CA 1
ATOM 613 C C . ILE A 1 81 ? -3.457 22.094 17.859 1 98.88 81 ILE A C 1
ATOM 615 O O . ILE A 1 81 ? -3.324 23.266 18.25 1 98.88 81 ILE A O 1
ATOM 619 N N . CYS A 1 82 ? -3.281 21.734 16.625 1 98.88 82 CYS A N 1
ATOM 620 C CA . CYS A 1 82 ? -2.879 22.656 15.562 1 98.88 82 CYS A CA 1
ATOM 621 C C . CYS A 1 82 ? -3.998 22.844 14.539 1 98.88 82 CYS A C 1
ATOM 623 O O . CYS A 1 82 ? -4.762 21.906 14.281 1 98.88 82 CYS A O 1
ATOM 625 N N . GLY A 1 83 ? -4.168 24.016 14.047 1 98.75 83 GLY A N 1
ATOM 626 C CA . GLY A 1 83 ? -5.043 24.312 12.93 1 98.75 83 GLY A CA 1
ATOM 627 C C . GLY A 1 83 ? -4.324 24.984 11.766 1 98.75 83 GLY A C 1
ATOM 628 O O . GLY A 1 83 ? -3.434 25.812 11.969 1 98.75 83 GLY A O 1
ATOM 629 N N . LEU A 1 84 ? -4.703 24.562 10.578 1 98.44 84 LEU A N 1
ATOM 630 C CA . LEU A 1 84 ? -4.117 25.125 9.359 1 98.44 84 LEU A CA 1
ATOM 631 C C . LEU A 1 84 ? -4.805 26.422 8.977 1 98.44 84 LEU A C 1
ATOM 633 O O . LEU A 1 84 ? -6.004 26.594 9.211 1 98.44 84 LEU A O 1
ATOM 637 N N . ALA A 1 85 ? -4.031 27.328 8.438 1 98.38 85 ALA A N 1
ATOM 638 C CA . ALA A 1 85 ? -4.57 28.578 7.938 1 98.38 85 ALA A CA 1
ATOM 639 C C . ALA A 1 85 ? -3.756 29.094 6.754 1 98.38 85 ALA A C 1
ATOM 641 O O . ALA A 1 85 ? -2.529 28.984 6.742 1 98.38 85 ALA A O 1
ATOM 642 N N . ARG A 1 86 ? -4.441 29.719 5.816 1 95.81 86 ARG A N 1
ATOM 643 C CA . ARG A 1 86 ? -3.742 30.5 4.809 1 95.81 86 ARG A CA 1
ATOM 644 C C . ARG A 1 86 ? -3.221 31.812 5.406 1 95.81 86 ARG A C 1
ATOM 646 O O . ARG A 1 86 ? -3.703 32.25 6.449 1 95.81 86 ARG A O 1
ATOM 653 N N . ALA A 1 87 ? -2.301 32.281 4.676 1 97.81 87 ALA A N 1
ATOM 654 C CA . ALA A 1 87 ? -1.67 33.5 5.188 1 97.81 87 ALA A CA 1
ATOM 655 C C . ALA A 1 87 ? -2.547 34.719 4.93 1 97.81 87 ALA A C 1
ATOM 657 O O . ALA A 1 87 ? -2.158 35.625 4.191 1 97.81 87 ALA A O 1
ATOM 658 N N . ASN A 1 88 ? -3.664 34.781 5.586 1 96.94 88 ASN A N 1
ATOM 659 C CA . ASN A 1 88 ? -4.555 35.938 5.555 1 96.94 88 ASN A CA 1
ATOM 660 C C . ASN A 1 88 ? -5.305 36.125 6.875 1 96.94 88 ASN A C 1
ATOM 662 O O . ASN A 1 88 ? -5.348 35.188 7.688 1 96.94 88 ASN A O 1
ATOM 666 N N . LYS A 1 89 ? -5.84 37.219 7.09 1 97.62 89 LYS A N 1
ATOM 667 C CA . LYS A 1 89 ? -6.438 37.625 8.367 1 97.62 89 LYS A CA 1
ATOM 668 C C . LYS A 1 89 ? -7.629 36.719 8.703 1 97.62 89 LYS A C 1
ATOM 670 O O . LYS A 1 89 ? -7.742 36.219 9.82 1 97.62 89 LYS A O 1
ATOM 675 N N . ALA A 1 90 ? -8.477 36.531 7.84 1 97.38 90 ALA A N 1
ATOM 676 C CA . ALA A 1 90 ? -9.711 35.781 8.07 1 97.38 90 ALA A CA 1
ATOM 677 C C . ALA A 1 90 ? -9.422 34.375 8.531 1 97.38 90 ALA A C 1
ATOM 679 O O . ALA A 1 90 ? -10.023 33.875 9.5 1 97.38 90 ALA A O 1
ATOM 680 N N . ASP A 1 91 ? -8.516 33.656 7.812 1 98.25 91 ASP A N 1
ATOM 681 C CA . ASP A 1 91 ? -8.18 32.281 8.156 1 98.25 91 ASP A CA 1
ATOM 682 C C . ASP A 1 91 ? -7.516 32.188 9.531 1 98.25 91 ASP A C 1
ATOM 684 O O . ASP A 1 91 ? -7.797 31.297 10.312 1 98.25 91 ASP A O 1
ATOM 688 N N . ILE A 1 92 ? -6.641 33.156 9.805 1 98.62 92 ILE A N 1
ATOM 689 C CA . ILE A 1 92 ? -5.906 33.156 11.062 1 98.62 92 ILE A CA 1
ATOM 690 C C . ILE A 1 92 ? -6.875 33.406 12.219 1 98.62 92 ILE A C 1
ATOM 692 O O . ILE A 1 92 ? -6.816 32.688 13.234 1 98.62 92 ILE A O 1
ATOM 696 N N . GLU A 1 93 ? -7.781 34.344 12.055 1 98.19 93 GLU A N 1
ATOM 697 C CA . GLU A 1 93 ? -8.758 34.625 13.102 1 98.19 93 GLU A CA 1
ATOM 698 C C . GLU A 1 93 ? -9.703 33.438 13.328 1 98.19 93 GLU A C 1
ATOM 700 O O . GLU A 1 93 ? -10.023 33.125 14.469 1 98.19 93 GLU A O 1
ATOM 705 N N . ARG A 1 94 ? -10.156 32.875 12.266 1 97.88 94 ARG A N 1
ATOM 706 C CA . ARG A 1 94 ? -11.031 31.703 12.367 1 97.88 94 ARG A CA 1
ATOM 707 C C . ARG A 1 94 ? -10.344 30.547 13.078 1 97.88 94 ARG A C 1
ATOM 709 O O . ARG A 1 94 ? -10.961 29.844 13.875 1 97.88 94 ARG A O 1
ATOM 716 N N . THR A 1 95 ? -9.086 30.359 12.742 1 98.75 95 THR A N 1
ATOM 717 C CA . THR A 1 95 ? -8.305 29.312 13.383 1 98.75 95 THR A CA 1
ATOM 718 C C . THR A 1 95 ? -8.133 29.594 14.875 1 98.75 95 THR A C 1
ATOM 720 O O . THR A 1 95 ? -8.211 28.688 15.703 1 98.75 95 THR A O 1
ATOM 723 N N . ALA A 1 96 ? -7.895 30.859 15.195 1 98.69 96 ALA A N 1
ATOM 724 C CA . ALA A 1 96 ? -7.789 31.266 16.594 1 98.69 96 ALA A CA 1
ATOM 725 C C . ALA A 1 96 ? -9.07 30.922 17.359 1 98.69 96 ALA A C 1
ATOM 727 O O . ALA A 1 96 ? -9.016 30.438 18.484 1 98.69 96 ALA A O 1
ATOM 728 N N . GLU A 1 97 ? -10.156 31.219 16.75 1 98.38 97 GLU A N 1
ATOM 729 C CA . GLU A 1 97 ? -11.445 30.922 17.359 1 98.38 97 GLU A CA 1
ATOM 730 C C . GLU A 1 97 ? -11.625 29.422 17.594 1 98.38 97 GLU A C 1
ATOM 732 O O . GLU A 1 97 ? -12.07 29 18.672 1 98.38 97 GLU A O 1
ATOM 737 N N . ALA A 1 98 ? -11.273 28.641 16.672 1 98.44 98 ALA A N 1
ATOM 738 C CA . ALA A 1 98 ? -11.445 27.188 16.734 1 98.44 98 ALA A CA 1
ATOM 739 C C . ALA A 1 98 ? -10.562 26.578 17.812 1 98.44 98 ALA A C 1
ATOM 741 O O . ALA A 1 98 ? -10.93 25.578 18.438 1 98.44 98 ALA A O 1
ATOM 742 N N . LEU A 1 99 ? -9.43 27.203 18.094 1 98.75 99 LEU A N 1
ATOM 743 C CA . LEU A 1 99 ? -8.43 26.594 18.969 1 98.75 99 LEU A CA 1
ATOM 744 C C . LEU A 1 99 ? -8.539 27.156 20.391 1 98.75 99 LEU A C 1
ATOM 746 O O . LEU A 1 99 ? -7.711 26.844 21.25 1 98.75 99 LEU A O 1
ATOM 750 N N . GLN A 1 100 ? -9.508 27.938 20.656 1 97.81 100 GLN A N 1
ATOM 751 C CA . GLN A 1 100 ? -9.656 28.625 21.938 1 97.81 100 GLN A CA 1
ATOM 752 C C . GLN A 1 100 ? -9.703 27.625 23.094 1 97.81 100 GLN A C 1
ATOM 754 O O . GLN A 1 100 ? -9.211 27.906 24.188 1 97.81 100 GLN A O 1
ATOM 759 N N . GLY A 1 101 ? -10.25 26.484 22.875 1 98 101 GLY A N 1
ATOM 760 C CA . GLY A 1 101 ? -10.445 25.5 23.938 1 98 101 GLY A CA 1
ATOM 761 C C . GLY A 1 101 ? -9.258 24.578 24.109 1 98 101 GLY A C 1
ATOM 762 O O . GLY A 1 101 ? -9.25 23.734 25.016 1 98 101 GLY A O 1
ATOM 763 N N . ALA A 1 102 ? -8.195 24.75 23.391 1 98.38 102 ALA A N 1
ATOM 764 C CA . ALA A 1 102 ? -7.047 23.844 23.438 1 98.38 102 ALA A CA 1
ATOM 765 C C . ALA A 1 102 ? -6.176 24.125 24.656 1 98.38 102 ALA A C 1
ATOM 767 O O . ALA A 1 102 ? -6.008 25.281 25.047 1 98.38 102 ALA A O 1
ATOM 768 N N . GLU A 1 103 ? -5.605 23.078 25.281 1 97.88 103 GLU A N 1
ATOM 769 C CA . GLU A 1 103 ? -4.609 23.234 26.328 1 97.88 103 GLU A CA 1
ATOM 770 C C . GLU A 1 103 ? -3.357 23.922 25.812 1 97.88 103 GLU A C 1
ATOM 772 O O . GLU A 1 103 ? -2.801 24.797 26.484 1 97.88 103 GLU A O 1
ATOM 777 N N . ARG A 1 104 ? -2.904 23.562 24.703 1 98.31 104 ARG A N 1
ATOM 778 C CA . ARG A 1 104 ? -1.829 24.188 23.938 1 98.31 104 ARG A CA 1
ATOM 779 C C . ARG A 1 104 ? -2.184 24.266 22.453 1 98.31 104 ARG A C 1
ATOM 781 O O . ARG A 1 104 ? -2.537 23.266 21.844 1 98.31 104 ARG A O 1
ATOM 788 N N . SER A 1 105 ? -2.135 25.469 21.938 1 98.69 105 SER A N 1
ATOM 789 C CA . SER A 1 105 ? -2.576 25.688 20.562 1 98.69 105 SER A CA 1
ATOM 790 C C . SER A 1 105 ? -1.402 26.031 19.656 1 98.69 105 SER A C 1
ATOM 792 O O . SER A 1 105 ? -0.446 26.688 20.094 1 98.69 105 SER A O 1
ATOM 794 N N . ARG A 1 106 ? -1.461 25.609 18.406 1 98.81 106 ARG A N 1
ATOM 795 C CA . ARG A 1 106 ? -0.483 25.984 17.391 1 98.81 106 ARG A CA 1
ATOM 796 C C . ARG A 1 106 ? -1.172 26.422 16.094 1 98.81 106 ARG A C 1
ATOM 798 O O . ARG A 1 106 ? -2.109 25.766 15.633 1 98.81 106 ARG A O 1
ATOM 805 N N . LEU A 1 107 ? -0.754 27.531 15.625 1 98.88 107 LEU A N 1
ATOM 806 C CA . LEU A 1 107 ? -1.125 27.953 14.281 1 98.88 107 LEU A CA 1
ATOM 807 C C . LEU A 1 107 ? -0.151 27.406 13.242 1 98.88 107 LEU A C 1
ATOM 809 O O . LEU A 1 107 ? 1.066 27.516 13.406 1 98.88 107 LEU A O 1
ATOM 813 N N . HIS A 1 108 ? -0.642 26.719 12.266 1 98.88 108 HIS A N 1
ATOM 814 C CA . HIS A 1 108 ? 0.114 26.344 11.078 1 98.88 108 HIS A CA 1
ATOM 815 C C . HIS A 1 108 ? -0.277 27.203 9.883 1 98.88 108 HIS A C 1
ATOM 817 O O . HIS A 1 108 ? -1.259 26.922 9.195 1 98.88 108 HIS A O 1
ATOM 823 N N . VAL A 1 109 ? 0.454 28.266 9.68 1 98.81 109 VAL A N 1
ATOM 824 C CA . VAL A 1 109 ? 0.131 29.203 8.602 1 98.81 109 VAL A CA 1
ATOM 825 C C . VAL A 1 109 ? 1.066 28.969 7.418 1 98.81 109 VAL A C 1
ATOM 827 O O . VAL A 1 109 ? 2.256 28.703 7.602 1 98.81 109 VAL A O 1
ATOM 830 N N . PHE A 1 110 ? 0.484 29.016 6.172 1 98.44 110 PHE A N 1
ATOM 831 C CA . PHE A 1 110 ? 1.314 28.688 5.023 1 98.44 110 PHE A CA 1
ATOM 832 C C . PHE A 1 110 ? 1.043 29.641 3.865 1 98.44 110 PHE A C 1
ATOM 834 O O . PHE A 1 110 ? -0.037 30.219 3.779 1 98.44 110 PHE A O 1
ATOM 841 N N . ILE A 1 111 ? 2.014 29.797 3.033 1 98.06 111 ILE A N 1
ATOM 842 C CA . ILE A 1 111 ? 1.917 30.484 1.745 1 98.06 111 ILE A CA 1
ATOM 843 C C . ILE A 1 111 ? 2.955 29.906 0.782 1 98.06 111 ILE A C 1
ATOM 845 O O . ILE A 1 111 ? 4.047 29.516 1.199 1 98.06 111 ILE A O 1
ATOM 849 N N . ALA A 1 112 ? 2.564 29.812 -0.52 1 96.94 112 ALA A N 1
ATOM 850 C CA . ALA A 1 112 ? 3.48 29.25 -1.51 1 96.94 112 ALA A CA 1
ATOM 851 C C . ALA A 1 112 ? 4.66 30.188 -1.759 1 96.94 112 ALA A C 1
ATOM 853 O O . ALA A 1 112 ? 4.5 31.406 -1.763 1 96.94 112 ALA A O 1
ATOM 854 N N . THR A 1 113 ? 5.871 29.578 -2.025 1 98.19 113 THR A N 1
ATOM 855 C CA . THR A 1 113 ? 7.047 30.438 -2.166 1 98.19 113 THR A CA 1
ATOM 856 C C . THR A 1 113 ? 7.801 30.109 -3.453 1 98.19 113 THR A C 1
ATOM 858 O O . THR A 1 113 ? 8.703 30.844 -3.85 1 98.19 113 THR A O 1
ATOM 861 N N . SER A 1 114 ? 7.43 28.984 -4.105 1 96.44 114 SER A N 1
ATOM 862 C CA . SER A 1 114 ? 8.141 28.656 -5.34 1 96.44 114 SER A CA 1
ATOM 863 C C . SER A 1 114 ? 7.75 29.609 -6.465 1 96.44 114 SER A C 1
ATOM 865 O O . SER A 1 114 ? 6.621 30.109 -6.508 1 96.44 114 SER A O 1
ATOM 867 N N . ASP A 1 115 ? 8.68 29.812 -7.434 1 96 115 ASP A N 1
ATOM 868 C CA . ASP A 1 115 ? 8.43 30.766 -8.523 1 96 115 ASP A CA 1
ATOM 869 C C . ASP A 1 115 ? 7.227 30.328 -9.359 1 96 115 ASP A C 1
ATOM 871 O O . ASP A 1 115 ? 6.449 31.156 -9.82 1 96 115 ASP A O 1
ATOM 875 N N . ILE A 1 116 ? 7.102 29.047 -9.523 1 92.75 116 ILE A N 1
ATOM 876 C CA . ILE A 1 116 ? 5.996 28.547 -10.32 1 92.75 116 ILE A CA 1
ATOM 877 C C . ILE A 1 116 ? 4.668 28.859 -9.633 1 92.75 116 ILE A C 1
ATOM 879 O O . ILE A 1 116 ? 3.693 29.234 -10.289 1 92.75 116 ILE A O 1
ATOM 883 N N . HIS A 1 117 ? 4.594 28.734 -8.305 1 93.81 117 HIS A N 1
ATOM 884 C CA . HIS A 1 117 ? 3.379 29.062 -7.562 1 93.81 117 HIS A CA 1
ATOM 885 C C . HIS A 1 117 ? 3.146 30.562 -7.516 1 93.81 117 HIS A C 1
ATOM 887 O O . HIS A 1 117 ? 2.004 31.031 -7.562 1 93.81 117 HIS A O 1
ATOM 893 N N . LEU A 1 118 ? 4.219 31.344 -7.371 1 96 118 LEU A N 1
ATOM 894 C CA . LEU A 1 118 ? 4.094 32.781 -7.359 1 96 118 LEU A CA 1
ATOM 895 C C . LEU A 1 118 ? 3.498 33.312 -8.664 1 96 118 LEU A C 1
ATOM 897 O O . LEU A 1 118 ? 2.637 34.188 -8.664 1 96 118 LEU A O 1
ATOM 901 N N . GLU A 1 119 ? 3.916 32.688 -9.75 1 93.69 119 GLU A N 1
ATOM 902 C CA . GLU A 1 119 ? 3.521 33.125 -11.078 1 93.69 119 GLU A CA 1
ATOM 903 C C . GLU A 1 119 ? 2.119 32.656 -11.438 1 93.69 119 GLU A C 1
ATOM 905 O O . GLU A 1 119 ? 1.283 33.438 -11.898 1 93.69 119 GLU A O 1
ATOM 910 N N . TYR A 1 120 ? 1.824 31.359 -11.148 1 90.44 120 TYR A N 1
ATOM 911 C CA . TYR A 1 120 ? 0.652 30.766 -11.766 1 90.44 120 TYR A CA 1
ATOM 912 C C . TYR A 1 120 ? -0.471 30.578 -10.758 1 90.44 120 TYR A C 1
ATOM 914 O O . TYR A 1 120 ? -1.63 30.391 -11.133 1 90.44 120 TYR A O 1
ATOM 922 N N . LYS A 1 121 ? -0.169 30.641 -9.492 1 88.5 121 LYS A N 1
ATOM 923 C CA . LYS A 1 121 ? -1.195 30.422 -8.477 1 88.5 121 LYS A CA 1
ATOM 924 C C . LYS A 1 121 ? -1.51 31.719 -7.73 1 88.5 121 LYS A C 1
ATOM 926 O O . LYS A 1 121 ? -2.652 32.188 -7.734 1 88.5 121 LYS A O 1
ATOM 931 N N . LEU A 1 122 ? -0.474 32.375 -7.148 1 92.81 122 LEU A N 1
ATOM 932 C CA . LEU A 1 122 ? -0.679 33.531 -6.285 1 92.81 122 LEU A CA 1
ATOM 933 C C . LEU A 1 122 ? -0.702 34.812 -7.102 1 92.81 122 LEU A C 1
ATOM 935 O O . LEU A 1 122 ? -1.303 35.812 -6.688 1 92.81 122 LEU A O 1
ATOM 939 N N . LYS A 1 123 ? -0.023 34.812 -8.297 1 94.38 123 LYS A N 1
ATOM 940 C CA . LYS A 1 123 ? 0.137 36 -9.109 1 94.38 123 LYS A CA 1
ATOM 941 C C . LYS A 1 123 ? 0.698 37.156 -8.281 1 94.38 123 LYS A C 1
ATOM 943 O O . LYS A 1 123 ? 0.148 38.25 -8.289 1 94.38 123 LYS A O 1
ATOM 948 N N . LYS A 1 124 ? 1.799 36.906 -7.551 1 97.19 124 LYS A N 1
ATOM 949 C CA . LYS A 1 124 ? 2.471 37.844 -6.672 1 97.19 124 LYS A CA 1
ATOM 950 C C . LYS A 1 124 ? 3.984 37.781 -6.84 1 97.19 124 LYS A C 1
ATOM 952 O O . LYS A 1 124 ? 4.516 36.781 -7.32 1 97.19 124 LYS A O 1
ATOM 957 N N . THR A 1 125 ? 4.633 38.906 -6.465 1 97.88 125 THR A N 1
ATOM 958 C CA . THR A 1 125 ? 6.094 38.938 -6.484 1 97.88 125 THR A CA 1
ATOM 959 C C . THR A 1 125 ? 6.66 38.375 -5.176 1 97.88 125 THR A C 1
ATOM 961 O O . THR A 1 125 ? 5.934 38.219 -4.191 1 97.88 125 THR A O 1
ATOM 964 N N . ARG A 1 126 ? 7.945 38.031 -5.191 1 98.38 126 ARG A N 1
ATOM 965 C CA . ARG A 1 126 ? 8.641 37.594 -3.99 1 98.38 126 ARG A CA 1
ATOM 966 C C . ARG A 1 126 ? 8.508 38.625 -2.865 1 98.38 126 ARG A C 1
ATOM 968 O O . ARG A 1 126 ? 8.289 38.25 -1.71 1 98.38 126 ARG A O 1
ATOM 975 N N . GLU A 1 127 ? 8.617 39.875 -3.215 1 98.31 127 GLU A N 1
ATOM 976 C CA . GLU A 1 127 ? 8.523 40.969 -2.232 1 98.31 127 GLU A CA 1
ATOM 977 C C . GLU A 1 127 ? 7.129 41.031 -1.617 1 98.31 127 GLU A C 1
ATOM 979 O O . GLU A 1 127 ? 6.988 41.25 -0.414 1 98.31 127 GLU A O 1
ATOM 984 N N . GLU A 1 128 ? 6.211 40.875 -2.42 1 98.38 128 GLU A N 1
ATOM 985 C CA . GLU A 1 128 ? 4.836 40.875 -1.935 1 98.38 128 GLU A CA 1
ATOM 986 C C . GLU A 1 128 ? 4.582 39.75 -0.948 1 98.38 128 GLU A C 1
ATOM 988 O O . GLU A 1 128 ? 3.896 39.938 0.061 1 98.38 128 GLU A O 1
ATOM 993 N N . VAL A 1 129 ? 5.117 38.594 -1.238 1 98.44 129 VAL A N 1
ATOM 994 C CA . VAL A 1 129 ? 4.934 37.438 -0.364 1 98.44 129 VAL A CA 1
ATOM 995 C C . VAL A 1 129 ? 5.656 37.688 0.96 1 98.44 129 VAL A C 1
ATOM 997 O O . VAL A 1 129 ? 5.133 37.344 2.027 1 98.44 129 VAL A O 1
ATOM 1000 N N . LEU A 1 130 ? 6.812 38.281 0.904 1 98.56 130 LEU A N 1
ATOM 1001 C CA . LEU A 1 130 ? 7.531 38.594 2.127 1 98.56 130 LEU A CA 1
ATOM 1002 C C . LEU A 1 130 ? 6.707 39.531 3.002 1 98.56 130 LEU A C 1
ATOM 1004 O O . LEU A 1 130 ? 6.66 39.375 4.223 1 98.56 130 LEU A O 1
ATOM 1008 N N . ALA A 1 131 ? 6.09 40.469 2.385 1 98.56 131 ALA A N 1
ATOM 1009 C CA . ALA A 1 131 ? 5.242 41.406 3.109 1 98.56 131 ALA A CA 1
ATOM 1010 C C . ALA A 1 131 ? 4.047 40.719 3.738 1 98.56 131 ALA A C 1
ATOM 1012 O O . ALA A 1 131 ? 3.662 41 4.871 1 98.56 131 ALA A O 1
ATOM 1013 N N . ILE A 1 132 ? 3.486 39.812 3.023 1 98.56 132 ILE A N 1
ATOM 1014 C CA . ILE A 1 132 ? 2.348 39.062 3.514 1 98.56 132 ILE A CA 1
ATOM 1015 C C . ILE A 1 132 ? 2.764 38.25 4.734 1 98.56 132 ILE A C 1
ATOM 1017 O O . ILE A 1 132 ? 2.035 38.188 5.73 1 98.56 132 ILE A O 1
ATOM 1021 N N . VAL A 1 133 ? 3.904 37.594 4.66 1 98.62 133 VAL A N 1
ATOM 1022 C CA . VAL A 1 133 ? 4.414 36.781 5.766 1 98.62 133 VAL A CA 1
ATOM 1023 C C . VAL A 1 133 ? 4.59 37.656 7.004 1 98.62 133 VAL A C 1
ATOM 1025 O O . VAL A 1 133 ? 4.16 37.281 8.102 1 98.62 133 VAL A O 1
ATOM 1028 N N . LYS A 1 134 ? 5.145 38.812 6.801 1 98.12 134 LYS A N 1
ATOM 1029 C CA . LYS A 1 134 ? 5.348 39.75 7.902 1 98.12 134 LYS A CA 1
ATOM 1030 C C . LYS A 1 134 ? 4.02 40.156 8.539 1 98.12 134 LYS A C 1
ATOM 1032 O O . LYS A 1 134 ? 3.879 40.125 9.766 1 98.12 134 LYS A O 1
ATOM 1037 N N . GLU A 1 135 ? 3.119 40.5 7.738 1 98.06 135 GLU A N 1
ATOM 1038 C CA . GLU A 1 135 ? 1.809 40.938 8.203 1 98.06 135 GLU A CA 1
ATOM 1039 C C . GLU A 1 135 ? 1.074 39.812 8.938 1 98.06 135 GLU A C 1
ATOM 1041 O O . GLU A 1 135 ? 0.478 40.031 9.992 1 98.06 135 GLU A O 1
ATOM 1046 N N . CYS A 1 136 ? 1.083 38.656 8.383 1 97.94 136 CYS A N 1
ATOM 1047 C CA . CYS A 1 136 ? 0.359 37.531 8.945 1 97.94 136 CYS A CA 1
ATOM 1048 C C . CYS A 1 136 ? 0.934 37.125 10.297 1 97.94 136 CYS A C 1
ATOM 1050 O O . CYS A 1 136 ? 0.188 36.812 11.219 1 97.94 136 CYS A O 1
ATOM 1052 N N . LEU A 1 137 ? 2.217 37.125 10.391 1 98.19 137 LEU A N 1
ATOM 1053 C CA . LEU A 1 137 ? 2.846 36.75 11.656 1 98.19 137 LEU A CA 1
ATOM 1054 C C . LEU A 1 137 ? 2.592 37.812 12.719 1 98.19 137 LEU A C 1
ATOM 1056 O O . LEU A 1 137 ? 2.432 37.5 13.898 1 98.19 137 LEU A O 1
ATOM 1060 N N . ALA A 1 138 ? 2.539 39.062 12.32 1 97.44 138 ALA A N 1
ATOM 1061 C CA . ALA A 1 138 ? 2.174 40.156 13.242 1 97.44 138 ALA A CA 1
ATOM 1062 C C . ALA A 1 138 ? 0.754 39.969 13.766 1 97.44 138 ALA A C 1
ATOM 1064 O O . ALA A 1 138 ? 0.489 40.188 14.953 1 97.44 138 ALA A O 1
ATOM 1065 N N . LEU A 1 139 ? -0.046 39.562 12.914 1 97.12 139 LEU A N 1
ATOM 1066 C CA . LEU A 1 139 ? -1.441 39.312 13.258 1 97.12 139 LEU A CA 1
ATOM 1067 C C . LEU A 1 139 ? -1.569 38.125 14.211 1 97.12 139 LEU A C 1
ATOM 1069 O O . LEU A 1 139 ? -2.422 38.125 15.102 1 97.12 139 LEU A O 1
ATOM 1073 N N . ALA A 1 140 ? -0.79 37.125 14.016 1 97.81 140 ALA A N 1
ATOM 1074 C CA . ALA A 1 140 ? -0.88 35.875 14.75 1 97.81 140 ALA A CA 1
ATOM 1075 C C . ALA A 1 140 ? -0.281 36.031 16.156 1 97.81 140 ALA A C 1
ATOM 1077 O O . ALA A 1 140 ? -0.624 35.25 17.062 1 97.81 140 ALA A O 1
ATOM 1078 N N . LYS A 1 141 ? 0.57 36.969 16.266 1 94.12 141 LYS A N 1
ATOM 1079 C CA . LYS A 1 141 ? 1.304 37.156 17.516 1 94.12 141 LYS A CA 1
ATOM 1080 C C . LYS A 1 141 ? 0.348 37.312 18.703 1 94.12 141 LYS A C 1
ATOM 1082 O O . LYS A 1 141 ? -0.592 38.125 18.641 1 94.12 141 LYS A O 1
ATOM 1087 N N . GLY A 1 142 ? 0.541 36.438 19.719 1 94.5 142 GLY A N 1
ATOM 1088 C CA . GLY A 1 142 ? -0.223 36.562 20.953 1 94.5 142 GLY A CA 1
ATOM 1089 C C . GLY A 1 142 ? -1.529 35.781 20.922 1 94.5 142 GLY A C 1
ATOM 1090 O O . GLY A 1 142 ? -2.211 35.656 21.938 1 94.5 142 GLY A O 1
ATOM 1091 N N . LYS A 1 143 ? -1.864 35.25 19.812 1 97.19 143 LYS A N 1
ATOM 1092 C CA . LYS A 1 143 ? -3.15 34.562 19.688 1 97.19 143 LYS A CA 1
ATOM 1093 C C . LYS A 1 143 ? -2.996 33.062 19.875 1 97.19 143 LYS A C 1
ATOM 1095 O O . LYS A 1 143 ? -3.979 32.344 20.109 1 97.19 143 LYS A O 1
ATOM 1100 N N . PHE A 1 144 ? -1.842 32.562 19.734 1 98.38 144 PHE A N 1
ATOM 1101 C CA . PHE A 1 144 ? -1.533 31.141 19.812 1 98.38 144 PHE A CA 1
ATOM 1102 C C . PHE A 1 144 ? -0.354 30.891 20.734 1 98.38 144 PHE A C 1
ATOM 1104 O O . PHE A 1 144 ? 0.463 31.781 20.969 1 98.38 144 PHE A O 1
ATOM 1111 N N . ASP A 1 145 ? -0.242 29.703 21.297 1 98.06 145 ASP A N 1
ATOM 1112 C CA . ASP A 1 145 ? 0.915 29.359 22.125 1 98.06 145 ASP A CA 1
ATOM 1113 C C . ASP A 1 145 ? 2.168 29.203 21.266 1 98.06 145 ASP A C 1
ATOM 1115 O O . ASP A 1 145 ? 3.275 29.5 21.719 1 98.06 145 ASP A O 1
ATOM 1119 N N . GLU A 1 146 ? 1.985 28.656 20.047 1 98.19 146 GLU A N 1
ATOM 1120 C CA . GLU A 1 146 ? 3.076 28.469 19.094 1 98.19 146 GLU A CA 1
ATOM 1121 C C . GLU A 1 146 ? 2.631 28.812 17.672 1 98.19 146 GLU A C 1
ATOM 1123 O O . GLU A 1 146 ? 1.453 28.672 17.328 1 98.19 146 GLU A O 1
ATOM 1128 N N . ILE A 1 147 ? 3.584 29.25 16.891 1 98.81 147 ILE A N 1
ATOM 1129 C CA . ILE A 1 147 ? 3.318 29.547 15.492 1 98.81 147 ILE A CA 1
ATOM 1130 C C . ILE A 1 147 ? 4.285 28.766 14.609 1 98.81 147 ILE A C 1
ATOM 1132 O O . ILE A 1 147 ? 5.5 28.828 14.797 1 98.81 147 ILE A O 1
ATOM 1136 N N . GLU A 1 148 ? 3.701 27.953 13.711 1 98.88 148 GLU A N 1
ATOM 1137 C CA . GLU A 1 148 ? 4.434 27.266 12.656 1 98.88 148 GLU A CA 1
ATOM 1138 C C . GLU A 1 148 ? 4.195 27.922 11.297 1 98.88 148 GLU A C 1
ATOM 1140 O O . GLU A 1 148 ? 3.047 28.156 10.906 1 98.88 148 GLU A O 1
ATOM 1145 N N . PHE A 1 149 ? 5.301 28.297 10.633 1 98.88 149 PHE A N 1
ATOM 1146 C CA . PHE A 1 149 ? 5.211 28.844 9.281 1 98.88 149 PHE A CA 1
ATOM 1147 C C . PHE A 1 149 ? 5.676 27.812 8.25 1 98.88 149 PHE A C 1
ATOM 1149 O O . PHE A 1 149 ? 6.734 27.203 8.406 1 98.88 149 PHE A O 1
ATOM 1156 N N . SER A 1 150 ? 4.832 27.641 7.23 1 98.81 150 SER A N 1
ATOM 1157 C CA . SER A 1 150 ? 5.156 26.688 6.172 1 98.81 150 SER A CA 1
ATOM 1158 C C . SER A 1 150 ? 5.312 27.391 4.824 1 98.81 150 SER A C 1
ATOM 1160 O O . SER A 1 150 ? 4.438 28.141 4.406 1 98.81 150 SER A O 1
ATOM 1162 N N . ALA A 1 151 ? 6.465 27.141 4.199 1 98.62 151 ALA A N 1
ATOM 1163 C CA . ALA A 1 151 ? 6.66 27.578 2.82 1 98.62 151 ALA A CA 1
ATOM 1164 C C . ALA A 1 151 ? 6.211 26.5 1.834 1 98.62 151 ALA A C 1
ATOM 1166 O O . ALA A 1 151 ? 6.996 25.625 1.448 1 98.62 151 ALA A O 1
ATOM 1167 N N . GLU A 1 152 ? 4.926 26.578 1.373 1 96.69 152 GLU A N 1
ATOM 1168 C CA . GLU A 1 152 ? 4.414 25.594 0.431 1 96.69 152 GLU A CA 1
ATOM 1169 C C . GLU A 1 152 ? 5.305 25.5 -0.806 1 96.69 152 GLU A C 1
ATOM 1171 O O . GLU A 1 152 ? 5.691 26.516 -1.379 1 96.69 152 GLU A O 1
ATOM 1176 N N . ASP A 1 153 ? 5.641 24.281 -1.219 1 96.62 153 ASP A N 1
ATOM 1177 C CA . ASP A 1 153 ? 6.492 23.953 -2.355 1 96.62 153 ASP A CA 1
ATOM 1178 C C . ASP A 1 153 ? 7.93 24.406 -2.121 1 96.62 153 ASP A C 1
ATOM 1180 O O . ASP A 1 153 ? 8.633 24.766 -3.068 1 96.62 153 ASP A O 1
ATOM 1184 N N . ALA A 1 154 ? 8.352 24.422 -0.885 1 98 154 ALA A N 1
ATOM 1185 C CA . ALA A 1 154 ? 9.703 24.812 -0.492 1 98 154 ALA A CA 1
ATOM 1186 C C . ALA A 1 154 ? 10.75 24.016 -1.276 1 98 154 ALA A C 1
ATOM 1188 O O . ALA A 1 154 ? 11.82 24.531 -1.592 1 98 154 ALA A O 1
ATOM 1189 N N . SER A 1 155 ? 10.477 22.781 -1.579 1 95.31 155 SER A N 1
ATOM 1190 C CA . SER A 1 155 ? 11.43 21.922 -2.277 1 95.31 155 SER A CA 1
ATOM 1191 C C . SER A 1 155 ? 11.805 22.5 -3.635 1 95.31 155 SER A C 1
ATOM 1193 O O . SER A 1 155 ? 12.922 22.281 -4.117 1 95.31 155 SER A O 1
ATOM 1195 N N . ARG A 1 156 ? 10.938 23.266 -4.23 1 94.88 156 ARG A N 1
ATOM 1196 C CA . ARG A 1 156 ? 11.227 23.844 -5.543 1 94.88 156 ARG A CA 1
ATOM 1197 C C . ARG A 1 156 ? 11.406 25.344 -5.461 1 94.88 156 ARG A C 1
ATOM 1199 O O . ARG A 1 156 ? 11.445 26.031 -6.488 1 94.88 156 ARG A O 1
ATOM 1206 N N . THR A 1 157 ? 11.438 25.891 -4.273 1 97.94 157 THR A N 1
ATOM 1207 C CA . THR A 1 157 ? 11.688 27.312 -4.047 1 97.94 157 THR A CA 1
ATOM 1208 C C . THR A 1 157 ? 13.18 27.625 -4.16 1 97.94 157 THR A C 1
ATOM 1210 O O . THR A 1 157 ? 14.016 26.828 -3.711 1 97.94 157 THR A O 1
ATOM 1213 N N . ASP A 1 158 ? 13.492 28.766 -4.723 1 97.75 158 ASP A N 1
ATOM 1214 C CA . ASP A 1 158 ? 14.867 29.266 -4.699 1 97.75 158 ASP A CA 1
ATOM 1215 C C . ASP A 1 158 ? 15.414 29.297 -3.275 1 97.75 158 ASP A C 1
ATOM 1217 O O . ASP A 1 158 ? 14.758 29.828 -2.371 1 97.75 158 ASP A O 1
ATOM 1221 N N . LEU A 1 159 ? 16.625 28.797 -3.088 1 97.94 159 LEU A N 1
ATOM 1222 C CA . LEU A 1 159 ? 17.141 28.547 -1.746 1 97.94 159 LEU A CA 1
ATOM 1223 C C . LEU A 1 159 ? 17.422 29.859 -1.018 1 97.94 159 LEU A C 1
ATOM 1225 O O . LEU A 1 159 ? 17.141 29.984 0.179 1 97.94 159 LEU A O 1
ATOM 1229 N N . GLU A 1 160 ? 18 30.812 -1.663 1 98.19 160 GLU A N 1
ATOM 1230 C CA . GLU A 1 160 ? 18.281 32.094 -1.036 1 98.19 160 GLU A CA 1
ATOM 1231 C C . GLU A 1 160 ? 17 32.812 -0.64 1 98.19 160 GLU A C 1
ATOM 1233 O O . GLU A 1 160 ? 16.891 33.375 0.458 1 98.19 160 GLU A O 1
ATOM 1238 N N . TYR A 1 161 ? 16.078 32.781 -1.512 1 98.56 161 TYR A N 1
ATOM 1239 C CA . TYR A 1 161 ? 14.781 33.406 -1.25 1 98.56 161 TYR A CA 1
ATOM 1240 C C . TYR A 1 161 ? 14.07 32.688 -0.102 1 98.56 161 TYR A C 1
ATOM 1242 O O . TYR A 1 161 ? 13.477 33.344 0.765 1 98.56 161 TYR A O 1
ATOM 1250 N N . LEU A 1 162 ? 14.133 31.344 -0.102 1 98.81 162 LEU A N 1
ATOM 1251 C CA . LEU A 1 162 ? 13.531 30.562 0.966 1 98.81 162 LEU A CA 1
ATOM 125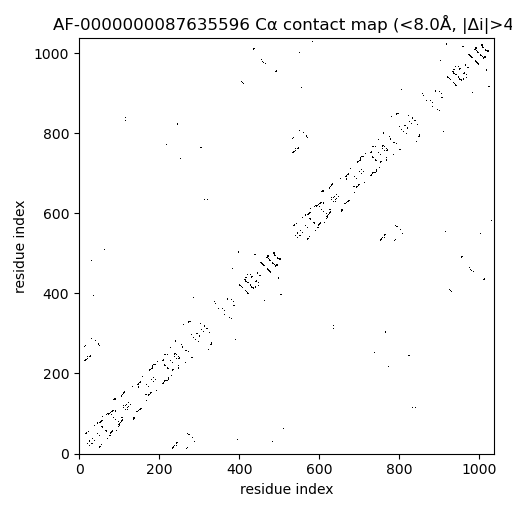2 C C . LEU A 1 162 ? 14.102 30.953 2.324 1 98.81 162 LEU A C 1
ATOM 1254 O O . LEU A 1 162 ? 13.352 31.109 3.293 1 98.81 162 LEU A O 1
ATOM 1258 N N . CYS A 1 163 ? 15.422 31.125 2.389 1 98.81 163 CYS A N 1
ATOM 1259 C CA . CYS A 1 163 ? 16.078 31.516 3.637 1 98.81 163 CYS A CA 1
ATOM 1260 C C . CYS A 1 163 ? 15.633 32.906 4.07 1 98.81 163 CYS A C 1
ATOM 1262 O O . CYS A 1 163 ? 15.484 33.156 5.266 1 98.81 163 CYS A O 1
ATOM 1264 N N . GLU A 1 164 ? 15.445 33.781 3.123 1 98.69 164 GLU A N 1
ATOM 1265 C CA . GLU A 1 164 ? 14.93 35.125 3.432 1 98.69 164 GLU A CA 1
ATOM 1266 C C . GLU A 1 164 ? 13.531 35.031 4.031 1 98.69 164 GLU A C 1
ATOM 1268 O O . GLU A 1 164 ? 13.242 35.688 5.035 1 98.69 164 GLU A O 1
ATOM 1273 N N . VAL A 1 165 ? 12.711 34.281 3.436 1 98.88 165 VAL A N 1
ATOM 1274 C CA . VAL A 1 165 ? 11.336 34.125 3.902 1 98.88 165 VAL A CA 1
ATOM 1275 C C . VAL A 1 165 ? 11.336 33.562 5.328 1 98.88 165 VAL A C 1
ATOM 1277 O O . VAL A 1 165 ? 10.602 34.062 6.191 1 98.88 165 VAL A O 1
ATOM 1280 N N . PHE A 1 166 ? 12.102 32.531 5.598 1 98.88 166 PHE A N 1
ATOM 1281 C CA . PHE A 1 166 ? 12.164 31.906 6.906 1 98.88 166 PHE A CA 1
ATOM 1282 C C . PHE A 1 166 ? 12.711 32.875 7.953 1 98.88 166 PHE A C 1
ATOM 1284 O O . PHE A 1 166 ? 12.266 32.875 9.102 1 98.88 166 PHE A O 1
ATOM 1291 N N . SER A 1 167 ? 13.695 33.719 7.551 1 98.81 167 SER A N 1
ATOM 1292 C CA . SER A 1 167 ? 14.227 34.719 8.469 1 98.81 167 SER A CA 1
ATOM 1293 C C . SER A 1 167 ? 13.141 35.719 8.883 1 98.81 167 SER A C 1
ATOM 1295 O O . SER A 1 167 ? 13.039 36.062 10.062 1 98.81 167 SER A O 1
ATOM 1297 N N . VAL A 1 168 ? 12.359 36.125 7.918 1 98.62 168 VAL A N 1
ATOM 1298 C CA . VAL A 1 168 ? 11.25 37.031 8.18 1 98.62 168 VAL A CA 1
ATOM 1299 C C . VAL A 1 168 ? 10.234 36.375 9.102 1 98.62 168 VAL A C 1
ATOM 1301 O O . VAL A 1 168 ? 9.688 37 10 1 98.62 168 VAL A O 1
ATOM 1304 N N . ALA A 1 169 ? 10.008 35.094 8.883 1 98.75 169 ALA A N 1
ATOM 1305 C CA . ALA A 1 169 ? 9.047 34.344 9.688 1 98.75 169 ALA A CA 1
ATOM 1306 C C . ALA A 1 169 ? 9.5 34.25 11.141 1 98.75 169 ALA A C 1
ATOM 1308 O O . ALA A 1 169 ? 8.703 34.469 12.062 1 98.75 169 ALA A O 1
ATOM 1309 N N . ILE A 1 170 ? 10.758 33.906 11.352 1 98.56 170 ILE A N 1
ATOM 1310 C CA . ILE A 1 170 ? 11.305 33.844 12.703 1 98.56 170 ILE A CA 1
ATOM 1311 C C . ILE A 1 170 ? 11.211 35.188 13.383 1 98.56 170 ILE A C 1
ATOM 1313 O O . ILE A 1 170 ? 10.805 35.281 14.547 1 98.56 170 ILE A O 1
ATOM 1317 N N . ALA A 1 171 ? 11.586 36.25 12.656 1 98.12 171 ALA A N 1
ATOM 1318 C CA . ALA A 1 171 ? 11.508 37.594 13.195 1 98.12 171 ALA A CA 1
ATOM 1319 C C . ALA A 1 171 ? 10.078 37.969 13.602 1 98.12 171 ALA A C 1
ATOM 1321 O O . ALA A 1 171 ? 9.859 38.719 14.547 1 98.12 171 ALA A O 1
ATOM 1322 N N . GLY A 1 172 ? 9.164 37.375 12.898 1 97.94 172 GLY A N 1
ATOM 1323 C CA . GLY A 1 172 ? 7.754 37.625 13.172 1 97.94 172 GLY A CA 1
ATOM 1324 C C . GLY A 1 172 ? 7.207 36.781 14.297 1 97.94 172 GLY A C 1
ATOM 1325 O O . GLY A 1 172 ? 6.059 36.938 14.711 1 97.94 172 GLY A O 1
ATOM 1326 N N . GLY A 1 173 ? 7.988 35.812 14.781 1 97.75 173 GLY A N 1
ATOM 1327 C CA . GLY A 1 173 ? 7.566 35.094 15.969 1 97.75 173 GLY A CA 1
ATOM 1328 C C . GLY A 1 173 ? 7.359 33.594 15.711 1 97.75 173 GLY A C 1
ATOM 1329 O O . GLY A 1 173 ? 6.992 32.875 16.625 1 97.75 173 GLY A O 1
ATOM 1330 N N . ALA A 1 174 ? 7.605 33.094 14.516 1 98.56 174 ALA A N 1
ATOM 1331 C CA . ALA A 1 174 ? 7.496 31.672 14.242 1 98.56 174 ALA A CA 1
ATOM 1332 C C . ALA A 1 174 ? 8.555 30.891 15.016 1 98.56 174 ALA A C 1
ATOM 1334 O O . ALA A 1 174 ? 9.727 31.266 15.031 1 98.56 174 ALA A O 1
ATOM 1335 N N . THR A 1 175 ? 8.109 29.828 15.641 1 98.38 175 THR A N 1
ATOM 1336 C CA . THR A 1 175 ? 9.039 29 16.391 1 98.38 175 THR A CA 1
ATOM 1337 C C . THR A 1 175 ? 9.258 27.656 15.695 1 98.38 175 THR A C 1
ATOM 1339 O O . THR A 1 175 ? 10.07 26.844 16.141 1 98.38 175 THR A O 1
ATOM 1342 N N . ILE A 1 176 ? 8.555 27.344 14.68 1 98.75 176 ILE A N 1
ATOM 1343 C CA . ILE A 1 176 ? 8.719 26.188 13.82 1 98.75 176 ILE A CA 1
ATOM 1344 C C . ILE A 1 176 ? 8.711 26.625 12.359 1 98.75 176 ILE A C 1
ATOM 1346 O O . ILE A 1 176 ? 7.852 27.406 11.945 1 98.75 176 ILE A O 1
ATOM 1350 N N . LEU A 1 177 ? 9.656 26.172 11.555 1 98.88 177 LEU A N 1
ATOM 1351 C CA . LEU A 1 177 ? 9.734 26.375 10.117 1 98.88 177 LEU A CA 1
ATOM 1352 C C . LEU A 1 177 ? 9.523 25.062 9.359 1 98.88 177 LEU A C 1
ATOM 1354 O O . LEU A 1 177 ? 10.336 24.141 9.477 1 98.88 177 LEU A O 1
ATOM 1358 N N . ASN A 1 178 ? 8.445 25.016 8.578 1 98.88 178 ASN A N 1
ATOM 1359 C CA . ASN A 1 178 ? 8.141 23.797 7.848 1 98.88 178 ASN A CA 1
ATOM 1360 C C . ASN A 1 178 ? 8.641 23.859 6.406 1 98.88 178 ASN A C 1
ATOM 1362 O O . ASN A 1 178 ? 8.367 24.828 5.695 1 98.88 178 ASN A O 1
ATOM 1366 N N . VAL A 1 179 ? 9.398 22.875 6.039 1 98.88 179 VAL A N 1
ATOM 1367 C CA . VAL A 1 179 ? 9.945 22.703 4.695 1 98.88 179 VAL A CA 1
ATOM 1368 C C . VAL A 1 179 ? 9.258 21.516 4.016 1 98.88 179 VAL A C 1
ATOM 1370 O O . VAL A 1 179 ? 9.734 20.391 4.109 1 98.88 179 VAL A O 1
ATOM 1373 N N . PRO A 1 180 ? 8.25 21.766 3.234 1 98.56 180 PRO A N 1
ATOM 1374 C CA . PRO A 1 180 ? 7.535 20.656 2.598 1 98.56 180 PRO A CA 1
ATOM 1375 C C . PRO A 1 180 ? 8.141 20.25 1.259 1 98.56 180 PRO A C 1
ATOM 1377 O O . PRO A 1 180 ? 8.609 21.109 0.504 1 98.56 180 PRO A O 1
ATOM 1380 N N . ASP A 1 181 ? 8.219 19 1.027 1 97.94 181 ASP A N 1
ATOM 1381 C CA . ASP A 1 181 ? 8.312 18.453 -0.323 1 97.94 181 ASP A CA 1
ATOM 1382 C C . ASP A 1 181 ? 6.922 18.188 -0.904 1 97.94 181 ASP A C 1
ATOM 1384 O O . ASP A 1 181 ? 6.527 17.031 -1.091 1 97.94 181 ASP A O 1
ATOM 1388 N N . THR A 1 182 ? 6.297 19.234 -1.299 1 95.12 182 THR A N 1
ATOM 1389 C CA . THR A 1 182 ? 4.867 19.328 -1.586 1 95.12 182 THR A CA 1
ATOM 1390 C C . THR A 1 182 ? 4.477 18.328 -2.676 1 95.12 182 THR A C 1
ATOM 1392 O O . THR A 1 182 ? 3.41 17.719 -2.609 1 95.12 182 THR A O 1
ATOM 1395 N N . VAL A 1 183 ? 5.344 18.141 -3.674 1 93.38 183 VAL A N 1
ATOM 1396 C CA . VAL A 1 183 ? 4.957 17.312 -4.812 1 93.38 183 VAL A CA 1
ATOM 1397 C C . VAL A 1 183 ? 5.809 16.047 -4.844 1 93.38 183 VAL A C 1
ATOM 1399 O O . VAL A 1 183 ? 5.855 15.352 -5.863 1 93.38 183 VAL A O 1
ATOM 1402 N N . GLY A 1 184 ? 6.555 15.734 -3.723 1 95.75 184 GLY A N 1
ATOM 1403 C CA . GLY A 1 184 ? 7.305 14.492 -3.594 1 95.75 184 GLY A CA 1
ATOM 1404 C C . GLY A 1 184 ? 8.344 14.305 -4.688 1 95.75 184 GLY A C 1
ATOM 1405 O O . GLY A 1 184 ? 8.484 13.211 -5.234 1 95.75 184 GLY A O 1
ATOM 1406 N N . TYR A 1 185 ? 9.031 15.406 -5.004 1 93.25 185 TYR A N 1
ATOM 1407 C CA . TYR A 1 185 ? 9.922 15.469 -6.16 1 93.25 185 TYR A CA 1
ATOM 1408 C C . TYR A 1 185 ? 11.375 15.289 -5.742 1 93.25 185 TYR A C 1
ATOM 1410 O O . TYR A 1 185 ? 12.219 14.898 -6.555 1 93.25 185 TYR A O 1
ATOM 1418 N N . MET A 1 186 ? 11.688 15.492 -4.547 1 96.5 186 MET A N 1
ATOM 1419 C CA . MET A 1 186 ? 13.07 15.562 -4.094 1 96.5 186 MET A CA 1
ATOM 1420 C C . MET A 1 186 ? 13.656 14.164 -3.904 1 96.5 186 MET A C 1
ATOM 1422 O O . MET A 1 186 ? 12.922 13.211 -3.646 1 96.5 186 MET A O 1
ATOM 1426 N N . THR A 1 187 ? 14.945 14.078 -4.145 1 97.38 187 THR A N 1
ATOM 1427 C CA . THR A 1 187 ? 15.703 12.914 -3.691 1 97.38 187 THR A CA 1
ATOM 1428 C C . THR A 1 187 ? 16.219 13.117 -2.27 1 97.38 187 THR A C 1
ATOM 1430 O O . THR A 1 187 ? 16.297 14.258 -1.79 1 97.38 187 THR A O 1
ATOM 1433 N N . PRO A 1 188 ? 16.578 12.023 -1.616 1 98.06 188 PRO A N 1
ATOM 1434 C CA . PRO A 1 188 ? 17.062 12.164 -0.242 1 98.06 188 PRO A CA 1
ATOM 1435 C C . PRO A 1 188 ? 18.266 13.094 -0.136 1 98.06 188 PRO A C 1
ATOM 1437 O O . PRO A 1 188 ? 18.312 13.953 0.746 1 98.06 188 PRO A O 1
ATOM 1440 N N . ASP A 1 189 ? 19.203 13.031 -1.05 1 97.44 189 ASP A N 1
ATOM 1441 C CA . ASP A 1 189 ? 20.406 13.859 -1.012 1 97.44 189 ASP A CA 1
ATOM 1442 C C . ASP A 1 189 ? 20.062 15.328 -1.233 1 97.44 189 ASP A C 1
ATOM 1444 O O . ASP A 1 189 ? 20.609 16.203 -0.549 1 97.44 189 ASP A O 1
ATOM 1448 N N . GLU A 1 190 ? 19.203 15.555 -2.18 1 97.5 190 GLU A N 1
ATOM 1449 C CA . GLU A 1 190 ? 18.797 16.938 -2.465 1 97.5 190 GLU A CA 1
ATOM 1450 C C . GLU A 1 190 ? 18.094 17.562 -1.27 1 97.5 190 GLU A C 1
ATOM 1452 O O . GLU A 1 190 ? 18.344 18.719 -0.934 1 97.5 190 GLU A O 1
ATOM 1457 N N . PHE A 1 191 ? 17.25 16.828 -0.678 1 98.5 191 PHE A N 1
ATOM 1458 C CA . PHE A 1 191 ? 16.453 17.359 0.429 1 98.5 191 PHE A CA 1
ATOM 1459 C C . PHE A 1 191 ? 17.344 17.625 1.642 1 98.5 191 PHE A C 1
ATOM 1461 O O . PHE A 1 191 ? 17.188 18.641 2.314 1 98.5 191 PHE A O 1
ATOM 1468 N N . ALA A 1 192 ? 18.281 16.672 1.921 1 98.56 192 ALA A N 1
ATOM 1469 C CA . ALA A 1 192 ? 19.25 16.875 2.996 1 98.56 192 ALA A CA 1
ATOM 1470 C C . ALA A 1 192 ? 20.062 18.141 2.76 1 98.56 192 ALA A C 1
ATOM 1472 O O . ALA A 1 192 ? 20.312 18.922 3.691 1 98.56 192 ALA A O 1
ATOM 1473 N N . TYR A 1 193 ? 20.5 18.344 1.552 1 98.44 193 TYR A N 1
ATOM 1474 C CA . TYR A 1 193 ? 21.266 19.547 1.208 1 98.44 193 TYR A CA 1
ATOM 1475 C C . TYR A 1 193 ? 20.469 20.797 1.508 1 98.44 193 TYR A C 1
ATOM 1477 O O . TYR A 1 193 ? 21 21.75 2.086 1 98.44 193 TYR A O 1
ATOM 1485 N N . LYS A 1 194 ? 19.25 20.781 1.122 1 98.5 194 LYS A N 1
ATOM 1486 C CA . LYS A 1 194 ? 18.391 21.938 1.346 1 98.5 194 LYS A CA 1
ATOM 1487 C C . LYS A 1 194 ? 18.234 22.234 2.836 1 98.5 194 LYS A C 1
ATOM 1489 O O . LYS A 1 194 ? 18.297 23.391 3.252 1 98.5 194 LYS A O 1
ATOM 1494 N N . ILE A 1 195 ? 18.062 21.234 3.627 1 98.81 195 ILE A N 1
ATOM 1495 C CA . ILE A 1 195 ? 17.891 21.391 5.066 1 98.81 195 ILE A CA 1
ATOM 1496 C C . ILE A 1 195 ? 19.172 21.953 5.676 1 98.81 195 ILE A C 1
ATOM 1498 O O . ILE A 1 195 ? 19.141 22.859 6.512 1 98.81 195 ILE A O 1
ATOM 1502 N N . ARG A 1 196 ? 20.359 21.438 5.234 1 98.69 196 ARG A N 1
ATOM 1503 C CA . ARG A 1 196 ? 21.641 21.953 5.727 1 98.69 196 ARG A CA 1
ATOM 1504 C C . ARG A 1 196 ? 21.812 23.422 5.363 1 98.69 196 ARG A C 1
ATOM 1506 O O . ARG A 1 196 ? 22.281 24.203 6.18 1 98.69 196 ARG A O 1
ATOM 1513 N N . TYR A 1 197 ? 21.438 23.719 4.16 1 98.69 197 TYR A N 1
ATOM 1514 C CA . TYR A 1 197 ? 21.547 25.094 3.693 1 98.69 197 TYR A CA 1
ATOM 1515 C C . TYR A 1 197 ? 20.688 26.031 4.539 1 98.69 197 TYR A C 1
ATOM 1517 O O . TYR A 1 197 ? 21.141 27.125 4.922 1 98.69 197 TYR A O 1
ATOM 1525 N N . ILE A 1 198 ? 19.5 25.625 4.801 1 98.81 198 ILE A N 1
ATOM 1526 C CA . ILE A 1 198 ? 18.562 26.391 5.617 1 98.81 198 ILE A CA 1
ATOM 1527 C C . ILE A 1 198 ? 19.156 26.594 7.016 1 98.81 198 ILE A C 1
ATOM 1529 O O . ILE A 1 198 ? 19.156 27.719 7.539 1 98.81 198 ILE A O 1
ATOM 1533 N N . LYS A 1 199 ? 19.641 25.578 7.633 1 98.19 199 LYS A N 1
ATOM 1534 C CA . LYS A 1 199 ? 20.234 25.625 8.969 1 98.19 199 LYS A CA 1
ATOM 1535 C C . LYS A 1 199 ? 21.406 26.594 9.016 1 98.19 199 LYS A C 1
ATOM 1537 O O . LYS A 1 199 ? 21.609 27.281 10.023 1 98.19 199 LYS A O 1
ATOM 1542 N N . GLU A 1 200 ? 22.094 26.734 7.953 1 98.25 200 GLU A N 1
ATOM 1543 C CA . GLU A 1 200 ? 23.312 27.547 7.898 1 98.25 200 GLU A CA 1
ATOM 1544 C C . GLU A 1 200 ? 23 29 7.574 1 98.25 200 GLU A C 1
ATOM 1546 O O . GLU A 1 200 ? 23.719 29.906 7.988 1 98.25 200 GLU A O 1
ATOM 1551 N N . HIS A 1 201 ? 21.922 29.25 6.848 1 98.56 201 HIS A N 1
ATOM 1552 C CA . HIS A 1 201 ? 21.812 30.562 6.219 1 98.56 201 HIS A CA 1
ATOM 1553 C C . HIS A 1 201 ? 20.609 31.344 6.773 1 98.56 201 HIS A C 1
ATOM 1555 O O . HIS A 1 201 ? 20.5 32.562 6.551 1 98.56 201 HIS A O 1
ATOM 1561 N N . VAL A 1 202 ? 19.703 30.719 7.43 1 98.75 202 VAL A N 1
ATOM 1562 C CA . VAL A 1 202 ? 18.547 31.422 7.98 1 98.75 202 VAL A CA 1
ATOM 1563 C C . VAL A 1 202 ? 18.953 32.156 9.25 1 98.75 202 VAL A C 1
ATOM 1565 O O . VAL A 1 202 ? 19.547 31.578 10.156 1 98.75 202 VAL A O 1
ATOM 1568 N N . GLN A 1 203 ? 18.578 33.406 9.32 1 97.88 203 GLN A N 1
ATOM 1569 C CA . GLN A 1 203 ? 18.891 34.219 10.492 1 97.88 203 GLN A CA 1
ATOM 1570 C C . GLN A 1 203 ? 18.109 33.75 11.711 1 97.88 203 GLN A C 1
ATOM 1572 O O . GLN A 1 203 ? 16.906 33.5 11.625 1 97.88 203 GLN A O 1
ATOM 1577 N N . ASP A 1 204 ? 18.828 33.594 12.891 1 97.88 204 ASP A N 1
ATOM 1578 C CA . ASP A 1 204 ? 18.25 33.219 14.18 1 97.88 204 ASP A CA 1
ATOM 1579 C C . ASP A 1 204 ? 17.641 31.812 14.133 1 97.88 204 ASP A C 1
ATOM 1581 O O . ASP A 1 204 ? 16.625 31.547 14.781 1 97.88 204 ASP A O 1
ATOM 1585 N N . ILE A 1 205 ? 18.234 30.938 13.32 1 97.88 205 ILE A N 1
ATOM 1586 C CA . ILE A 1 205 ? 17.734 29.594 13.086 1 97.88 205 ILE A CA 1
ATOM 1587 C C . ILE A 1 205 ? 17.656 28.828 14.406 1 97.88 205 ILE A C 1
ATOM 1589 O O . ILE A 1 205 ? 16.844 27.906 14.555 1 97.88 205 ILE A O 1
ATOM 1593 N N . ASP A 1 206 ? 18.359 29.156 15.414 1 95.56 206 ASP A N 1
ATOM 1594 C CA . ASP A 1 206 ? 18.391 28.484 16.719 1 95.56 206 ASP A CA 1
ATOM 1595 C C . ASP A 1 206 ? 17.094 28.75 17.484 1 95.56 206 ASP A C 1
ATOM 1597 O O . ASP A 1 206 ? 16.812 28.062 18.469 1 95.56 206 ASP A O 1
ATOM 1601 N N . LYS A 1 207 ? 16.312 29.688 16.969 1 96.94 207 LYS A N 1
ATOM 1602 C CA . LYS A 1 207 ? 15.078 30.031 17.656 1 96.94 207 LYS A CA 1
ATOM 1603 C C . LYS A 1 207 ? 13.898 29.234 17.094 1 96.94 207 LYS A C 1
ATOM 1605 O O . LYS A 1 207 ? 12.773 29.359 17.594 1 96.94 207 LYS A O 1
ATOM 1610 N N . ALA A 1 208 ? 14.188 28.422 16.125 1 98 208 ALA A N 1
ATOM 1611 C CA . ALA A 1 208 ? 13.086 27.703 15.508 1 98 208 ALA A CA 1
ATOM 1612 C C . ALA A 1 208 ? 13.469 26.25 15.234 1 98 208 ALA A C 1
ATOM 1614 O O . ALA A 1 208 ? 14.633 25.938 14.961 1 98 208 ALA A O 1
ATOM 1615 N N . ILE A 1 209 ? 12.484 25.359 15.336 1 98.19 209 ILE A N 1
ATOM 1616 C CA . ILE A 1 209 ? 12.625 23.969 14.938 1 98.19 209 ILE A CA 1
ATOM 1617 C C . ILE A 1 209 ? 12.375 23.828 13.438 1 98.19 209 ILE A C 1
ATOM 1619 O O . ILE A 1 209 ? 11.43 24.406 12.906 1 98.19 209 ILE A O 1
ATOM 1623 N N . ILE A 1 210 ? 13.25 23.141 12.719 1 98.69 210 ILE A N 1
ATOM 1624 C CA . ILE A 1 210 ? 13.008 22.828 11.312 1 98.69 210 ILE A CA 1
ATOM 1625 C C . ILE A 1 210 ? 12.117 21.609 11.203 1 98.69 210 ILE A C 1
ATOM 1627 O O . ILE A 1 210 ? 12.445 20.531 11.719 1 98.69 210 ILE A O 1
ATOM 1631 N N . SER A 1 211 ? 10.977 21.797 10.609 1 98.81 211 SER A N 1
ATOM 1632 C CA . SER A 1 211 ? 10 20.75 10.352 1 98.81 211 SER A CA 1
ATOM 1633 C C . SER A 1 211 ? 10 20.344 8.883 1 98.81 211 SER A C 1
ATOM 1635 O O . SER A 1 211 ? 10.227 21.188 8 1 98.81 211 SER A O 1
ATOM 1637 N N . VAL A 1 212 ? 9.797 19.031 8.609 1 98.88 212 VAL A N 1
ATOM 1638 C CA . VAL A 1 212 ? 9.742 18.578 7.223 1 98.88 212 VAL A CA 1
ATOM 1639 C C . VAL A 1 212 ? 8.43 17.844 6.973 1 98.88 212 VAL A C 1
ATOM 1641 O O . VAL A 1 212 ? 7.922 17.156 7.852 1 98.88 212 VAL A O 1
ATOM 1644 N N . HIS A 1 213 ? 7.812 18.047 5.863 1 98.81 213 HIS A N 1
ATOM 1645 C CA . HIS A 1 213 ? 6.551 17.516 5.363 1 98.81 213 HIS A CA 1
ATOM 1646 C C . HIS A 1 213 ? 6.711 16.938 3.967 1 98.81 213 HIS A C 1
ATOM 1648 O O . HIS A 1 213 ? 6.688 17.656 2.975 1 98.81 213 HIS A O 1
ATOM 1654 N N . CYS A 1 214 ? 6.809 15.602 3.912 1 98.69 214 CYS A N 1
ATOM 1655 C CA . CYS A 1 214 ? 7.188 14.992 2.641 1 98.69 214 CYS A CA 1
ATOM 1656 C C . CYS A 1 214 ? 6.043 14.156 2.076 1 98.69 214 CYS A C 1
ATOM 1658 O O . CYS A 1 214 ? 5.543 13.242 2.74 1 98.69 214 CYS A O 1
ATOM 1660 N N . HIS A 1 215 ? 5.621 14.461 0.848 1 97.94 215 HIS A N 1
ATOM 1661 C CA . HIS A 1 215 ? 4.684 13.617 0.112 1 97.94 215 HIS A CA 1
ATOM 1662 C C . HIS A 1 215 ? 5.41 12.492 -0.622 1 97.94 215 HIS A C 1
ATOM 1664 O O . HIS A 1 215 ? 6.617 12.586 -0.86 1 97.94 215 HIS A O 1
ATOM 1670 N N . ASP A 1 216 ? 4.688 11.469 -1.043 1 98 216 ASP A N 1
ATOM 1671 C CA . ASP A 1 216 ? 5.301 10.211 -1.459 1 98 216 ASP A CA 1
ATOM 1672 C C . ASP A 1 216 ? 5.125 9.984 -2.959 1 98 216 ASP A C 1
ATOM 1674 O O . ASP A 1 216 ? 5.16 8.844 -3.428 1 98 216 ASP A O 1
ATOM 1678 N N . ASP A 1 217 ? 5.059 11 -3.789 1 96.81 217 ASP A N 1
ATOM 1679 C CA . ASP A 1 217 ? 4.711 10.898 -5.203 1 96.81 217 ASP A CA 1
ATOM 1680 C C . ASP A 1 217 ? 5.703 10.016 -5.953 1 96.81 217 ASP A C 1
ATOM 1682 O O . ASP A 1 217 ? 5.32 9.266 -6.855 1 96.81 217 ASP A O 1
ATOM 1686 N N . LEU A 1 218 ? 6.973 10.086 -5.578 1 97.56 218 LEU A N 1
ATOM 1687 C CA . LEU A 1 218 ? 7.973 9.258 -6.242 1 97.56 218 LEU A CA 1
ATOM 1688 C C . LEU A 1 218 ? 8.398 8.102 -5.352 1 97.56 218 LEU A C 1
ATOM 1690 O O . LEU A 1 218 ? 9.398 7.43 -5.629 1 97.56 218 LEU A O 1
ATOM 1694 N N . GLY A 1 219 ? 7.723 7.93 -4.262 1 97.5 219 GLY A N 1
ATOM 1695 C CA . GLY A 1 219 ? 7.969 6.777 -3.406 1 97.5 219 GLY A CA 1
ATOM 1696 C C . GLY A 1 219 ? 9.164 6.961 -2.488 1 97.5 219 GLY A C 1
ATOM 1697 O O . GLY A 1 219 ? 9.781 5.98 -2.064 1 97.5 219 GLY A O 1
ATOM 1698 N N . MET A 1 220 ? 9.562 8.219 -2.139 1 98.19 220 MET A N 1
ATOM 1699 C CA . MET A 1 220 ? 10.781 8.406 -1.358 1 98.19 220 MET A CA 1
ATOM 1700 C C . MET A 1 220 ? 10.516 9.273 -0.133 1 98.19 220 MET A C 1
ATOM 1702 O O . MET A 1 220 ? 11.453 9.797 0.479 1 98.19 220 MET A O 1
ATOM 1706 N N . ALA A 1 221 ? 9.234 9.445 0.259 1 98.69 221 ALA A N 1
ATOM 1707 C CA . ALA A 1 221 ? 8.883 10.344 1.359 1 98.69 221 ALA A CA 1
ATOM 1708 C C . ALA A 1 221 ? 9.609 9.938 2.643 1 98.69 221 ALA A C 1
ATOM 1710 O O . ALA A 1 221 ? 10.102 10.797 3.381 1 98.69 221 ALA A O 1
ATOM 1711 N N . ASN A 1 222 ? 9.656 8.625 2.961 1 98.69 222 ASN A N 1
ATOM 1712 C CA . ASN A 1 222 ? 10.312 8.148 4.176 1 98.69 222 ASN A CA 1
ATOM 1713 C C . ASN A 1 222 ? 11.805 8.445 4.164 1 98.69 222 ASN A C 1
ATOM 1715 O O . ASN A 1 222 ? 12.336 9.031 5.109 1 98.69 222 ASN A O 1
ATOM 1719 N N . ALA A 1 223 ? 12.477 8.086 3.074 1 98.81 223 ALA A N 1
ATOM 1720 C CA . ALA A 1 223 ? 13.914 8.305 2.951 1 98.81 223 ALA A CA 1
ATOM 1721 C C . ALA A 1 223 ? 14.242 9.797 2.975 1 98.81 223 ALA A C 1
ATOM 1723 O O . ALA A 1 223 ? 15.25 10.203 3.553 1 98.81 223 ALA A O 1
ATOM 1724 N N . ASN A 1 224 ? 13.406 10.625 2.303 1 98.81 224 ASN A N 1
ATOM 1725 C CA . ASN A 1 224 ? 13.586 12.07 2.336 1 98.81 224 ASN A CA 1
ATOM 1726 C C . ASN A 1 224 ? 13.5 12.617 3.76 1 98.81 224 ASN A C 1
ATOM 1728 O O . ASN A 1 224 ? 14.328 13.43 4.172 1 98.81 224 ASN A O 1
ATOM 1732 N N . THR A 1 225 ? 12.523 12.164 4.473 1 98.88 225 THR A N 1
ATOM 1733 C CA . THR A 1 225 ? 12.305 12.602 5.848 1 98.88 225 THR A CA 1
ATOM 1734 C C . THR A 1 225 ? 13.484 12.219 6.734 1 98.88 225 THR A C 1
ATOM 1736 O O . THR A 1 225 ? 13.984 13.039 7.508 1 98.88 225 THR A O 1
ATOM 1739 N N . LEU A 1 226 ? 13.961 10.977 6.59 1 98.81 226 LEU A N 1
ATOM 1740 C CA . LEU A 1 226 ? 15.086 10.484 7.387 1 98.81 226 LEU A CA 1
ATOM 1741 C C . LEU A 1 226 ? 16.359 11.242 7.051 1 98.81 226 LEU A C 1
ATOM 1743 O O . LEU A 1 226 ? 17.156 11.555 7.938 1 98.81 226 LEU A O 1
ATOM 1747 N N . ALA A 1 227 ? 16.547 11.516 5.758 1 98.75 227 ALA A N 1
ATOM 1748 C CA . ALA A 1 227 ? 17.703 12.32 5.344 1 98.75 227 ALA A CA 1
ATOM 1749 C C . ALA A 1 227 ? 17.641 13.719 5.945 1 98.75 227 ALA A C 1
ATOM 1751 O O . ALA A 1 227 ? 18.672 14.273 6.336 1 98.75 227 ALA A O 1
ATOM 1752 N N . ALA A 1 228 ? 16.453 14.289 6.008 1 98.81 228 ALA A N 1
ATOM 1753 C CA . ALA A 1 228 ? 16.266 15.617 6.59 1 98.81 228 ALA A CA 1
ATOM 1754 C C . ALA A 1 228 ? 16.594 15.617 8.078 1 98.81 228 ALA A C 1
ATOM 1756 O O . ALA A 1 228 ? 17.172 16.578 8.594 1 98.81 228 ALA A O 1
ATOM 1757 N N . ILE A 1 229 ? 16.219 14.57 8.789 1 98.62 229 ILE A N 1
ATOM 1758 C CA . ILE A 1 229 ? 16.516 14.445 10.211 1 98.62 229 ILE A CA 1
ATOM 1759 C C . ILE A 1 229 ? 18.031 14.43 10.422 1 98.62 229 ILE A C 1
ATOM 1761 O O . ILE A 1 229 ? 18.547 15.125 11.297 1 98.62 229 ILE A O 1
ATOM 1765 N N . GLN A 1 230 ? 18.719 13.672 9.586 1 97.81 230 GLN A N 1
ATOM 1766 C CA . GLN A 1 230 ? 20.172 13.617 9.68 1 97.81 230 GLN A CA 1
ATOM 1767 C C . GLN A 1 230 ? 20.797 14.984 9.398 1 97.81 230 GLN A C 1
ATOM 1769 O O . GLN A 1 230 ? 21.844 15.32 9.938 1 97.81 230 GLN A O 1
ATOM 1774 N N . ALA A 1 231 ? 20.094 15.766 8.602 1 98.12 231 ALA A N 1
ATOM 1775 C CA . ALA A 1 231 ? 20.609 17.062 8.195 1 98.12 231 ALA A CA 1
ATOM 1776 C C . ALA A 1 231 ? 20.266 18.141 9.219 1 98.12 231 ALA A C 1
ATOM 1778 O O . ALA A 1 231 ? 20.719 19.281 9.117 1 98.12 231 ALA A O 1
ATOM 1779 N N . GLY A 1 232 ? 19.375 17.828 10.18 1 97.44 232 GLY A N 1
ATOM 1780 C CA . GLY A 1 232 ? 19.172 18.781 11.258 1 97.44 232 GLY A CA 1
ATOM 1781 C C . GLY A 1 232 ? 17.703 19.062 11.539 1 97.44 232 GLY A C 1
ATOM 1782 O O . GLY A 1 232 ? 17.375 19.75 12.508 1 97.44 232 GLY A O 1
ATOM 1783 N N . ALA A 1 233 ? 16.781 18.5 10.75 1 98.56 233 ALA A N 1
ATOM 1784 C CA . ALA A 1 233 ? 15.352 18.656 11.047 1 98.56 233 ALA A CA 1
ATOM 1785 C C . ALA A 1 233 ? 14.984 17.953 12.344 1 98.56 233 ALA A C 1
ATOM 1787 O O . ALA A 1 233 ? 15.492 16.859 12.625 1 98.56 233 ALA A O 1
ATOM 1788 N N . ARG A 1 234 ? 14.086 18.547 13.078 1 98.62 234 ARG A N 1
ATOM 1789 C CA . ARG A 1 234 ? 13.766 17.953 14.375 1 98.62 234 ARG A CA 1
ATOM 1790 C C . ARG A 1 234 ? 12.25 17.844 14.562 1 98.62 234 ARG A C 1
ATOM 1792 O O . ARG A 1 234 ? 11.781 17.547 15.656 1 98.62 234 ARG A O 1
ATOM 1799 N N . GLN A 1 235 ? 11.445 18.078 13.555 1 98.81 235 GLN A N 1
ATOM 1800 C CA . GLN A 1 235 ? 10.031 17.734 13.516 1 98.81 235 GLN A CA 1
ATOM 1801 C C . GLN A 1 235 ? 9.656 17.078 12.188 1 98.81 235 GLN A C 1
ATOM 1803 O O . GLN A 1 235 ? 10.117 17.516 11.125 1 98.81 235 GLN A O 1
ATOM 1808 N N . VAL A 1 236 ? 8.859 16.062 12.297 1 98.75 236 VAL A N 1
ATOM 1809 C CA . VAL A 1 236 ? 8.359 15.32 11.141 1 98.75 236 VAL A CA 1
ATOM 1810 C C . VAL A 1 236 ? 6.844 15.445 11.055 1 98.75 236 VAL A C 1
ATOM 1812 O O . VAL A 1 236 ? 6.141 15.211 12.039 1 98.75 236 VAL A O 1
ATOM 1815 N N . GLU A 1 237 ? 6.406 15.883 9.93 1 98.88 237 GLU A N 1
ATOM 1816 C CA . GLU A 1 237 ? 4.969 15.898 9.68 1 98.88 237 GLU A CA 1
ATOM 1817 C C . GLU A 1 237 ? 4.547 14.711 8.82 1 98.88 237 GLU A C 1
ATOM 1819 O O . GLU A 1 237 ? 5.004 14.562 7.68 1 98.88 237 GLU A O 1
ATOM 1824 N N . GLY A 1 238 ? 3.773 13.844 9.32 1 98.75 238 GLY A N 1
ATOM 1825 C CA . GLY A 1 238 ? 3.338 12.648 8.602 1 98.75 238 GLY A CA 1
ATOM 1826 C C . GLY A 1 238 ? 1.937 12.211 8.984 1 98.75 238 GLY A C 1
ATOM 1827 O O . GLY A 1 238 ? 1.219 12.93 9.68 1 98.75 238 GLY A O 1
ATOM 1828 N N . THR A 1 239 ? 1.485 11.148 8.438 1 98.81 239 THR A N 1
ATOM 1829 C CA . THR A 1 239 ? 0.174 10.578 8.727 1 98.81 239 THR A CA 1
ATOM 1830 C C . THR A 1 239 ? 0.293 9.094 9.07 1 98.81 239 THR A C 1
ATOM 1832 O O . THR A 1 239 ? 1.272 8.445 8.703 1 98.81 239 THR A O 1
ATOM 1835 N N . ILE A 1 240 ? -0.681 8.633 9.812 1 98.69 240 ILE A N 1
ATOM 1836 C CA . ILE A 1 240 ? -0.817 7.195 10 1 98.69 240 ILE A CA 1
ATOM 1837 C C . ILE A 1 240 ? -1.168 6.531 8.672 1 98.69 240 ILE A C 1
ATOM 1839 O O . ILE A 1 240 ? -2.018 7.031 7.926 1 98.69 240 ILE A O 1
ATOM 1843 N N . ASN A 1 241 ? -0.498 5.422 8.297 1 97.81 241 ASN A N 1
ATOM 1844 C CA . ASN A 1 241 ? -0.721 4.633 7.086 1 97.81 241 ASN A CA 1
ATOM 1845 C C . ASN A 1 241 ? -0.335 5.41 5.832 1 97.81 241 ASN A C 1
ATOM 1847 O O . ASN A 1 241 ? -0.679 5.008 4.719 1 97.81 241 ASN A O 1
ATOM 1851 N N . GLY A 1 242 ? 0.314 6.551 5.965 1 98.12 242 GLY A N 1
ATOM 1852 C CA . GLY A 1 242 ? 0.791 7.312 4.82 1 98.12 242 GLY A CA 1
ATOM 1853 C C . GLY A 1 242 ? -0.329 7.949 4.023 1 98.12 242 GLY A C 1
ATOM 1854 O O . GLY A 1 242 ? -0.233 8.07 2.799 1 98.12 242 GLY A O 1
ATOM 1855 N N . LEU A 1 243 ? -1.431 8.383 4.609 1 97.06 243 LEU A N 1
ATOM 1856 C CA . LEU A 1 243 ? -2.574 8.977 3.926 1 97.06 243 LEU A CA 1
ATOM 1857 C C . LEU A 1 243 ? -2.254 10.391 3.461 1 97.06 243 LEU A C 1
ATOM 1859 O O . LEU A 1 243 ? -1.301 11.008 3.943 1 97.06 243 LEU A O 1
ATOM 1863 N N . GLY A 1 244 ? -3.025 10.922 2.527 1 95.69 244 GLY A N 1
ATOM 1864 C CA . GLY A 1 244 ? -2.883 12.297 2.09 1 95.69 244 GLY A CA 1
ATOM 1865 C C . GLY A 1 244 ? -3.117 12.484 0.603 1 95.69 244 GLY A C 1
ATOM 1866 O O . GLY A 1 244 ? -3.545 11.547 -0.082 1 95.69 244 GLY A O 1
ATOM 1867 N N . GLU A 1 245 ? -2.832 13.641 0.131 1 91.56 245 GLU A N 1
ATOM 1868 C CA . GLU A 1 245 ? -3.031 13.977 -1.275 1 91.56 245 GLU A CA 1
ATOM 1869 C C . GLU A 1 245 ? -2.162 13.109 -2.18 1 91.56 245 GLU A C 1
ATOM 1871 O O . GLU A 1 245 ? -1.012 12.812 -1.847 1 91.56 245 GLU A O 1
ATOM 1876 N N . ARG A 1 246 ? -2.809 12.672 -3.355 1 93.25 246 ARG A N 1
ATOM 1877 C CA . ARG A 1 246 ? -2.113 11.883 -4.367 1 93.25 246 ARG A CA 1
ATOM 1878 C C . ARG A 1 246 ? -1.533 10.609 -3.764 1 93.25 246 ARG A C 1
ATOM 1880 O O . ARG A 1 246 ? -2.273 9.688 -3.426 1 93.25 246 ARG A O 1
ATOM 1887 N N . ALA A 1 247 ? -0.194 10.516 -3.66 1 95.12 247 ALA A N 1
ATOM 1888 C CA . ALA A 1 247 ? 0.443 9.305 -3.145 1 95.12 247 ALA A CA 1
ATOM 1889 C C . ALA A 1 247 ? 0.578 9.359 -1.625 1 95.12 247 ALA A C 1
ATOM 1891 O O . ALA A 1 247 ? 1.14 8.453 -1.011 1 95.12 247 ALA A O 1
ATOM 1892 N N . GLY A 1 248 ? 0.049 10.453 -1.009 1 96.25 248 GLY A N 1
ATOM 1893 C CA . GLY A 1 248 ? 0.018 10.547 0.442 1 96.25 248 GLY A CA 1
ATOM 1894 C C . GLY A 1 248 ? 1.281 11.141 1.03 1 96.25 248 GLY A C 1
ATOM 1895 O O . GLY A 1 248 ? 2.111 11.695 0.302 1 96.25 248 GLY A O 1
ATOM 1896 N N . ASN A 1 249 ? 1.316 11.211 2.387 1 98.25 249 ASN A N 1
ATOM 1897 C CA . ASN A 1 249 ? 2.441 11.695 3.178 1 98.25 249 ASN A CA 1
ATOM 1898 C C . ASN A 1 249 ? 3.346 10.555 3.631 1 98.25 249 ASN A C 1
ATOM 1900 O O . ASN A 1 249 ? 3.002 9.383 3.467 1 98.25 249 ASN A O 1
ATOM 1904 N N . VAL A 1 250 ? 4.477 10.898 4.152 1 98.69 250 VAL A N 1
ATOM 1905 C CA . VAL A 1 250 ? 5.305 9.891 4.82 1 98.69 250 VAL A CA 1
ATOM 1906 C C . VAL A 1 250 ? 4.52 9.258 5.961 1 98.69 250 VAL A C 1
ATOM 1908 O O . VAL A 1 250 ? 3.77 9.938 6.668 1 98.69 250 VAL A O 1
ATOM 1911 N N . GLY A 1 251 ? 4.645 7.93 6.078 1 98.62 251 GLY A N 1
ATOM 1912 C CA . GLY A 1 251 ? 4.043 7.238 7.207 1 98.62 251 GLY A CA 1
ATOM 1913 C C . GLY A 1 251 ? 4.793 7.453 8.508 1 98.62 251 GLY A C 1
ATOM 1914 O O . GLY A 1 251 ? 6.008 7.234 8.57 1 98.62 251 GLY A O 1
ATOM 1915 N N . ILE A 1 252 ? 4.09 7.805 9.547 1 98.88 252 ILE A N 1
ATOM 1916 C CA . ILE A 1 252 ? 4.707 8.039 10.852 1 98.88 252 ILE A CA 1
ATOM 1917 C C . ILE A 1 252 ? 5.328 6.742 11.367 1 98.88 252 ILE A C 1
ATOM 1919 O O . ILE A 1 252 ? 6.414 6.754 11.953 1 98.88 252 ILE A O 1
ATOM 1923 N N . GLU A 1 253 ? 4.656 5.602 11.133 1 98.62 253 GLU A N 1
ATOM 1924 C CA . GLU A 1 253 ? 5.152 4.305 11.586 1 98.62 253 GLU A CA 1
ATOM 1925 C C . GLU A 1 253 ? 6.477 3.955 10.914 1 98.62 253 GLU A C 1
ATOM 1927 O O . GLU A 1 253 ? 7.371 3.391 11.555 1 98.62 253 GLU A O 1
ATOM 1932 N N . GLU A 1 254 ? 6.621 4.301 9.664 1 98.44 254 GLU A N 1
ATOM 1933 C CA . GLU A 1 254 ? 7.844 3.98 8.938 1 98.44 254 GLU A CA 1
ATOM 1934 C C . GLU A 1 254 ? 9.023 4.801 9.445 1 98.44 254 GLU A C 1
ATOM 1936 O O . GLU A 1 254 ? 10.094 4.254 9.711 1 98.44 254 GLU A O 1
ATOM 1941 N N . VAL A 1 255 ? 8.812 6.109 9.617 1 98.81 255 VAL A N 1
ATOM 1942 C CA . VAL A 1 255 ? 9.883 6.977 10.102 1 98.81 255 VAL A CA 1
ATOM 1943 C C . VAL A 1 255 ? 10.297 6.551 11.508 1 98.81 255 VAL A C 1
ATOM 1945 O O . VAL A 1 255 ? 11.492 6.391 11.789 1 98.81 255 VAL A O 1
ATOM 1948 N N . THR A 1 256 ? 9.328 6.363 12.359 1 98.69 256 THR A N 1
ATOM 1949 C CA . THR A 1 256 ? 9.578 6.051 13.766 1 98.69 256 THR A CA 1
ATOM 1950 C C . THR A 1 256 ? 10.367 4.746 13.891 1 98.69 256 THR A C 1
ATOM 1952 O O . THR A 1 256 ? 11.344 4.68 14.633 1 98.69 256 THR A O 1
ATOM 1955 N N . MET A 1 257 ? 9.953 3.742 13.125 1 98.25 257 MET A N 1
ATOM 1956 C CA . MET A 1 257 ? 10.586 2.436 13.289 1 98.25 257 MET A CA 1
ATOM 1957 C C . MET A 1 257 ? 11.969 2.418 12.656 1 98.25 257 MET A C 1
ATOM 1959 O O . MET A 1 257 ? 12.867 1.718 13.133 1 98.25 257 MET A O 1
ATOM 1963 N N . ALA A 1 258 ? 12.141 3.191 11.586 1 98.25 258 ALA A N 1
ATOM 1964 C CA . ALA A 1 258 ? 13.492 3.346 11.055 1 98.25 258 ALA A CA 1
ATOM 1965 C C . ALA A 1 258 ? 14.422 3.969 12.094 1 98.25 258 ALA A C 1
ATOM 1967 O O . ALA A 1 258 ? 15.539 3.492 12.305 1 98.25 258 ALA A O 1
ATOM 1968 N N . LEU A 1 259 ? 13.953 5.039 12.773 1 98.25 259 LEU A N 1
ATOM 1969 C CA . LEU A 1 259 ? 14.742 5.711 13.805 1 98.25 259 LEU A CA 1
ATOM 1970 C C . LEU A 1 259 ? 15.055 4.766 14.953 1 98.25 259 LEU A C 1
ATOM 1972 O O . LEU A 1 259 ? 16.188 4.746 15.461 1 98.25 259 LEU A O 1
ATOM 1976 N N . LYS A 1 260 ? 14.047 4.012 15.359 1 97 260 LYS A N 1
ATOM 1977 C CA . LYS A 1 260 ? 14.195 3.109 16.5 1 97 260 LYS A CA 1
ATOM 1978 C C . LYS A 1 260 ? 15.109 1.94 16.156 1 97 260 LYS A C 1
ATOM 1980 O O . LYS A 1 260 ? 15.984 1.579 16.938 1 97 260 LYS A O 1
ATOM 1985 N N . THR A 1 261 ? 14.922 1.311 14.992 1 96.44 261 THR A N 1
ATOM 1986 C CA . THR A 1 261 ? 15.664 0.121 14.594 1 96.44 261 THR A CA 1
ATOM 1987 C C . THR A 1 261 ? 17.109 0.474 14.258 1 96.44 261 THR A C 1
ATOM 1989 O O . THR A 1 261 ? 18.016 -0.316 14.516 1 96.44 261 THR A O 1
ATOM 1992 N N . ARG A 1 262 ? 17.312 1.666 13.703 1 96.88 262 ARG A N 1
ATOM 1993 C CA . ARG A 1 262 ? 18.656 2.084 13.312 1 96.88 262 ARG A CA 1
ATOM 1994 C C . ARG A 1 262 ? 19.156 3.213 14.211 1 96.88 262 ARG A C 1
ATOM 1996 O O . ARG A 1 262 ? 19.656 4.223 13.719 1 96.88 262 ARG A O 1
ATOM 2003 N N . GLN A 1 263 ? 19.062 3.012 15.438 1 95.19 263 GLN A N 1
ATOM 2004 C CA . GLN A 1 263 ? 19.578 3.977 16.406 1 95.19 263 GLN A CA 1
ATOM 2005 C C . GLN A 1 263 ? 21.062 4.23 16.188 1 95.19 263 GLN A C 1
ATOM 2007 O O . GLN A 1 263 ? 21.562 5.332 16.453 1 95.19 263 GLN A O 1
ATOM 2012 N N . ASP A 1 264 ? 21.734 3.25 15.688 1 95 264 ASP A N 1
ATOM 2013 C CA . ASP A 1 264 ? 23.172 3.34 15.422 1 95 264 ASP A CA 1
ATOM 2014 C C . ASP A 1 264 ? 23.469 4.355 14.32 1 95 264 ASP A C 1
ATOM 2016 O O . ASP A 1 264 ? 24.562 4.914 14.258 1 95 264 ASP A O 1
ATOM 2020 N N . VAL A 1 265 ? 22.484 4.637 13.492 1 96.12 265 VAL A N 1
ATOM 2021 C CA . VAL A 1 265 ? 22.672 5.543 12.367 1 96.12 265 VAL A CA 1
ATOM 2022 C C . VAL A 1 265 ? 22.109 6.922 12.711 1 96.12 265 VAL A C 1
ATOM 2024 O O . VAL A 1 265 ? 22.766 7.938 12.461 1 96.12 265 VAL A O 1
ATOM 2027 N N . TYR A 1 266 ? 20.938 6.957 13.297 1 96 266 TYR A N 1
ATOM 2028 C CA . TYR A 1 266 ? 20.234 8.234 13.422 1 96 266 TYR A CA 1
ATOM 2029 C C . TYR A 1 266 ? 20.453 8.852 14.797 1 96 266 TYR A C 1
ATOM 2031 O O . TYR A 1 266 ? 20.562 10.07 14.93 1 96 266 TYR A O 1
ATOM 2039 N N . GLY A 1 267 ? 20.5 8.086 15.875 1 95.5 267 GLY A N 1
ATOM 2040 C CA . GLY A 1 267 ? 20.875 8.523 17.219 1 95.5 267 GLY A CA 1
ATOM 2041 C C . GLY A 1 267 ? 19.906 9.539 17.797 1 95.5 267 GLY A C 1
ATOM 2042 O O . GLY A 1 267 ? 20.312 10.461 18.5 1 95.5 267 GLY A O 1
ATOM 2043 N N . VAL A 1 268 ? 18.641 9.539 17.453 1 97.12 268 VAL A N 1
ATOM 2044 C CA . VAL A 1 268 ? 17.641 10.469 17.969 1 97.12 268 VAL A CA 1
ATOM 2045 C C . VAL A 1 268 ? 16.609 9.703 18.781 1 97.12 268 VAL A C 1
ATOM 2047 O O . VAL A 1 268 ? 16.547 8.477 18.734 1 97.12 268 VAL A O 1
ATOM 2050 N N . THR A 1 269 ? 15.828 10.453 19.547 1 96.44 269 THR A N 1
ATOM 2051 C CA . THR A 1 269 ? 14.766 9.875 20.359 1 96.44 269 THR A CA 1
ATOM 2052 C C . THR A 1 269 ? 13.406 10.461 19.984 1 96.44 269 THR A C 1
ATOM 2054 O O . THR A 1 269 ? 13.336 11.523 19.359 1 96.44 269 THR A O 1
ATOM 2057 N N . THR A 1 270 ? 12.375 9.773 20.234 1 97.12 270 THR A N 1
ATOM 2058 C CA . THR A 1 270 ? 11.008 10.227 20.047 1 97.12 270 THR A CA 1
ATOM 2059 C C . THR A 1 270 ? 10.125 9.836 21.219 1 97.12 270 THR A C 1
ATOM 2061 O O . THR A 1 270 ? 10.516 9.008 22.047 1 97.12 270 THR A O 1
ATOM 2064 N N . ALA A 1 271 ? 8.984 10.453 21.344 1 97.19 271 ALA A N 1
ATOM 2065 C CA . ALA A 1 271 ? 8.047 10.148 22.422 1 97.19 271 ALA A CA 1
ATOM 2066 C C . ALA A 1 271 ? 7.031 9.094 21.984 1 97.19 271 ALA A C 1
ATOM 2068 O O . ALA A 1 271 ? 6.176 8.68 22.766 1 97.19 271 ALA A O 1
ATOM 2069 N N . ILE A 1 272 ? 7.18 8.555 20.844 1 98.38 272 ILE A N 1
ATOM 2070 C CA . ILE A 1 272 ? 6.191 7.652 20.25 1 98.38 272 ILE A CA 1
ATOM 2071 C C . ILE A 1 272 ? 6.238 6.305 20.969 1 98.38 272 ILE A C 1
ATOM 2073 O O . ILE A 1 272 ? 7.316 5.746 21.188 1 98.38 272 ILE A O 1
ATOM 2077 N N . ASP A 1 273 ? 5.109 5.824 21.406 1 98.06 273 ASP A N 1
ATOM 2078 C CA . ASP A 1 273 ? 4.961 4.449 21.859 1 98.06 273 ASP A CA 1
ATOM 2079 C C . ASP A 1 273 ? 4.691 3.504 20.688 1 98.06 273 ASP A C 1
ATOM 2081 O O . ASP A 1 273 ? 3.537 3.271 20.328 1 98.06 273 ASP A O 1
ATOM 2085 N N . THR A 1 274 ? 5.742 2.824 20.266 1 97.75 274 THR A N 1
ATOM 2086 C CA . THR A 1 274 ? 5.688 2.08 19.016 1 97.75 274 THR A CA 1
ATOM 2087 C C . THR A 1 274 ? 4.746 0.886 19.141 1 97.75 274 THR A C 1
ATOM 2089 O O . THR A 1 274 ? 4.262 0.365 18.125 1 97.75 274 THR A O 1
ATOM 2092 N N . LYS A 1 275 ? 4.418 0.426 20.281 1 94.81 275 LYS A N 1
ATOM 2093 C CA . LYS A 1 275 ? 3.559 -0.732 20.5 1 94.81 275 LYS A CA 1
ATOM 2094 C C . LYS A 1 275 ? 2.107 -0.414 20.156 1 94.81 275 LYS A C 1
ATOM 2096 O O . LYS A 1 275 ? 1.275 -1.318 20.047 1 94.81 275 LYS A O 1
ATOM 2101 N N . GLN A 1 276 ? 1.862 0.873 19.891 1 94.94 276 GLN A N 1
ATOM 2102 C CA . GLN A 1 276 ? 0.501 1.297 19.578 1 94.94 276 GLN A CA 1
ATOM 2103 C C . GLN A 1 276 ? 0.262 1.323 18.062 1 94.94 276 GLN A C 1
ATOM 2105 O O . GLN A 1 276 ? -0.878 1.448 17.625 1 94.94 276 GLN A O 1
ATOM 2110 N N . PHE A 1 277 ? 1.244 1.084 17.25 1 96.62 277 PHE A N 1
ATOM 2111 C CA . PHE A 1 277 ? 1.176 1.358 15.828 1 96.62 277 PHE A CA 1
ATOM 2112 C C . PHE A 1 277 ? 0.134 0.472 15.156 1 96.62 277 PHE A C 1
ATOM 2114 O O . PHE A 1 277 ? -0.702 0.958 14.391 1 96.62 277 PHE A O 1
ATOM 2121 N N . THR A 1 278 ? 0.181 -0.792 15.43 1 92.5 278 THR A N 1
ATOM 2122 C CA . THR A 1 278 ? -0.716 -1.717 14.75 1 92.5 278 THR A CA 1
ATOM 2123 C C . THR A 1 278 ? -2.174 -1.365 15.031 1 92.5 278 THR A C 1
ATOM 2125 O O . THR A 1 278 ? -2.994 -1.306 14.109 1 92.5 278 THR A O 1
ATOM 2128 N N . ARG A 1 279 ? -2.486 -1.137 16.25 1 87.75 279 ARG A N 1
ATOM 2129 C CA . ARG A 1 279 ? -3.85 -0.812 16.656 1 87.75 279 ARG A CA 1
ATOM 2130 C C . ARG A 1 279 ? -4.312 0.497 16.031 1 87.75 279 ARG A C 1
ATOM 2132 O O . ARG A 1 279 ? -5.426 0.581 15.508 1 87.75 279 ARG A O 1
ATOM 2139 N N . VAL A 1 280 ? -3.486 1.532 16.109 1 95.06 280 VAL A N 1
ATOM 2140 C CA . VAL A 1 280 ? -3.846 2.842 15.57 1 95.06 280 VAL A CA 1
ATOM 2141 C C . VAL A 1 280 ? -3.996 2.76 14.055 1 95.06 280 VAL A C 1
ATOM 2143 O O . VAL A 1 280 ? -4.91 3.359 13.484 1 95.06 280 VAL A O 1
ATOM 2146 N N . SER A 1 281 ? -3.078 2.008 13.43 1 96.19 281 SER A N 1
ATOM 2147 C CA . SER A 1 281 ? -3.152 1.784 11.984 1 96.19 281 SER A CA 1
ATOM 2148 C C . SER A 1 281 ? -4.488 1.163 11.594 1 96.19 281 SER A C 1
ATOM 2150 O O . SER A 1 281 ? -5.145 1.628 10.656 1 96.19 281 SER A O 1
ATOM 2152 N N . LYS A 1 282 ? -4.926 0.147 12.273 1 89.38 282 LYS A N 1
ATOM 2153 C CA . LYS A 1 282 ? -6.176 -0.547 11.984 1 89.38 282 LYS A CA 1
ATOM 2154 C C . LYS A 1 282 ? -7.379 0.371 12.195 1 89.38 282 LYS A C 1
ATOM 2156 O O . LYS A 1 282 ? -8.312 0.377 11.391 1 89.38 282 LYS A O 1
ATOM 2161 N N . LEU A 1 283 ? -7.34 1.111 13.258 1 90 283 LEU A N 1
ATOM 2162 C CA . LEU A 1 283 ? -8.422 2.041 13.555 1 90 283 LEU A CA 1
ATOM 2163 C C . LEU A 1 283 ? -8.578 3.068 12.438 1 90 283 LEU A C 1
ATOM 2165 O O . LEU A 1 283 ? -9.688 3.293 11.953 1 90 283 LEU A O 1
ATOM 2169 N N . VAL A 1 284 ? -7.477 3.676 12.055 1 94.88 284 VAL A N 1
ATOM 2170 C CA . VAL A 1 284 ? -7.5 4.703 11.023 1 94.88 284 VAL A CA 1
ATOM 2171 C C . VAL A 1 284 ? -7.961 4.094 9.703 1 94.88 284 VAL A C 1
ATOM 2173 O O . VAL A 1 284 ? -8.758 4.699 8.977 1 94.88 284 VAL A O 1
ATOM 2176 N N . SER A 1 285 ? -7.453 2.918 9.406 1 92.31 285 SER A N 1
ATOM 2177 C CA . SER A 1 285 ? -7.852 2.221 8.188 1 92.31 285 SER A CA 1
ATOM 2178 C C . SER A 1 285 ? -9.359 1.983 8.156 1 92.31 285 SER A C 1
ATOM 2180 O O . SER A 1 285 ? -10.016 2.252 7.145 1 92.31 285 SER A O 1
ATOM 2182 N N . LYS A 1 286 ? -9.961 1.536 9.18 1 84.56 286 LYS A N 1
ATOM 2183 C CA . LYS A 1 286 ? -11.391 1.223 9.25 1 84.56 286 LYS A CA 1
ATOM 2184 C C . LYS A 1 286 ? -12.234 2.486 9.141 1 84.56 286 LYS A C 1
ATOM 2186 O O . LYS A 1 286 ? -13.281 2.486 8.484 1 84.56 286 LYS A O 1
ATOM 2191 N N . LEU A 1 287 ? -11.805 3.496 9.789 1 86.31 287 LEU A N 1
ATOM 2192 C CA . LEU A 1 287 ? -12.602 4.719 9.828 1 86.31 287 LEU A CA 1
ATOM 2193 C C . LEU A 1 287 ? -12.492 5.477 8.508 1 86.31 287 LEU A C 1
ATOM 2195 O O . LEU A 1 287 ? -13.461 6.109 8.07 1 86.31 287 LEU A O 1
ATOM 2199 N N . THR A 1 288 ? -11.336 5.441 7.867 1 88.75 288 THR A N 1
ATOM 2200 C CA . THR A 1 288 ? -11.133 6.188 6.633 1 88.75 288 THR A CA 1
ATOM 2201 C C . THR A 1 288 ? -11.602 5.383 5.426 1 88.75 288 THR A C 1
ATOM 2203 O O . THR A 1 288 ? -11.812 5.934 4.344 1 88.75 288 THR A O 1
ATOM 2206 N N . GLY A 1 289 ? -11.617 4.062 5.605 1 83.25 289 GLY A N 1
ATOM 2207 C CA . GLY A 1 289 ? -11.938 3.197 4.48 1 83.25 289 GLY A CA 1
ATOM 2208 C C . GLY A 1 289 ? -10.75 2.924 3.582 1 83.25 289 GLY A C 1
ATOM 2209 O O . GLY A 1 289 ? -10.875 2.229 2.572 1 83.25 289 GLY A O 1
ATOM 2210 N N . MET A 1 290 ? -9.617 3.457 3.939 1 88.81 290 MET A N 1
ATOM 2211 C CA . MET A 1 290 ? -8.383 3.201 3.201 1 88.81 290 MET A CA 1
ATOM 2212 C C . MET A 1 290 ? -7.672 1.965 3.74 1 88.81 290 MET A C 1
ATOM 2214 O O . MET A 1 290 ? -7.012 2.027 4.777 1 88.81 290 MET A O 1
ATOM 2218 N N . ALA A 1 291 ? -7.777 0.906 2.99 1 85.94 291 ALA A N 1
ATOM 2219 C CA . ALA A 1 291 ? -7.211 -0.357 3.459 1 85.94 291 ALA A CA 1
ATOM 2220 C C . ALA A 1 291 ? -5.688 -0.3 3.484 1 85.94 291 ALA A C 1
ATOM 2222 O O . ALA A 1 291 ? -5.066 0.293 2.6 1 85.94 291 ALA A O 1
ATOM 2223 N N . VAL A 1 292 ? -5.117 -0.951 4.48 1 92.44 292 VAL A N 1
ATOM 2224 C CA . VAL A 1 292 ? -3.672 -1.129 4.562 1 92.44 292 VAL A CA 1
ATOM 2225 C C . VAL A 1 292 ? -3.256 -2.367 3.771 1 92.44 292 VAL A C 1
ATOM 2227 O O . VAL A 1 292 ? -3.729 -3.473 4.043 1 92.44 292 VAL A O 1
ATOM 2230 N N . PRO A 1 293 ? -2.461 -2.135 2.734 1 92 293 PRO A N 1
ATOM 2231 C CA . PRO A 1 293 ? -2.029 -3.332 2.008 1 92 293 PRO A CA 1
ATOM 2232 C C . PRO A 1 293 ? -1.22 -4.289 2.879 1 92 293 PRO A C 1
ATOM 2234 O O . PRO A 1 293 ? -0.452 -3.85 3.738 1 92 293 PRO A O 1
ATOM 2237 N N . PRO A 1 294 ? -1.345 -5.609 2.598 1 89.75 294 PRO A N 1
ATOM 2238 C CA . PRO A 1 294 ? -0.669 -6.605 3.436 1 89.75 294 PRO A CA 1
ATOM 2239 C C . PRO A 1 294 ? 0.846 -6.418 3.465 1 89.75 294 PRO A C 1
ATOM 2241 O O . PRO A 1 294 ? 1.493 -6.75 4.461 1 89.75 294 PRO A O 1
ATOM 2244 N N . ASN A 1 295 ? 1.4 -5.883 2.453 1 94.19 295 ASN A N 1
ATOM 2245 C CA . ASN A 1 295 ? 2.854 -5.766 2.377 1 94.19 295 ASN A CA 1
ATOM 2246 C C . ASN A 1 295 ? 3.322 -4.359 2.748 1 94.19 295 ASN A C 1
ATOM 2248 O O . ASN A 1 295 ? 4.441 -3.969 2.414 1 94.19 295 ASN A O 1
ATOM 2252 N N . LYS A 1 296 ? 2.461 -3.582 3.371 1 96.38 296 LYS A N 1
ATOM 2253 C CA . LYS A 1 296 ? 2.947 -2.295 3.859 1 96.38 296 LYS A CA 1
ATOM 2254 C C . LYS A 1 296 ? 4.027 -2.484 4.922 1 96.38 296 LYS A C 1
ATOM 2256 O O . LYS A 1 296 ? 3.887 -3.32 5.816 1 96.38 296 LYS A O 1
ATOM 2261 N N . ALA A 1 297 ? 5.082 -1.74 4.848 1 97.12 297 ALA A N 1
ATOM 2262 C CA . ALA A 1 297 ? 6.145 -1.809 5.848 1 97.12 297 ALA A CA 1
ATOM 2263 C C . ALA A 1 297 ? 5.598 -1.521 7.242 1 97.12 297 ALA A C 1
ATOM 2265 O O . ALA A 1 297 ? 4.742 -0.65 7.414 1 97.12 297 ALA A O 1
ATOM 2266 N N . ILE A 1 298 ? 6.027 -2.227 8.281 1 97.44 298 ILE A N 1
ATOM 2267 C CA . ILE A 1 298 ? 5.832 -2.018 9.711 1 97.44 298 ILE A CA 1
ATOM 2268 C C . ILE A 1 298 ? 4.449 -2.516 10.117 1 97.44 298 ILE A C 1
ATOM 2270 O O . ILE A 1 298 ? 4.32 -3.312 11.055 1 97.44 298 ILE A O 1
ATOM 2274 N N . VAL A 1 299 ? 3.383 -2.111 9.352 1 96.06 299 VAL A N 1
ATOM 2275 C CA . VAL A 1 299 ? 2.059 -2.326 9.922 1 96.06 299 VAL A CA 1
ATOM 2276 C C . VAL A 1 299 ? 1.262 -3.279 9.031 1 96.06 299 VAL A C 1
ATOM 2278 O O . VAL A 1 299 ? 0.145 -3.674 9.375 1 96.06 299 VAL A O 1
ATOM 2281 N N . GLY A 1 300 ? 1.765 -3.625 7.859 1 93.56 300 GLY A N 1
ATOM 2282 C CA . GLY A 1 300 ? 1.08 -4.633 7.062 1 93.56 300 GLY A CA 1
ATOM 2283 C C . GLY A 1 300 ? 1.013 -5.984 7.746 1 93.56 300 GLY A C 1
ATOM 2284 O O . GLY A 1 300 ? 1.933 -6.367 8.477 1 93.56 300 GLY A O 1
ATOM 2285 N N . ARG A 1 301 ? -0.017 -6.711 7.422 1 87.44 301 ARG A N 1
ATOM 2286 C CA . ARG A 1 301 ? -0.211 -7.988 8.102 1 87.44 301 ARG A CA 1
ATOM 2287 C C . ARG A 1 301 ? 0.897 -8.977 7.746 1 87.44 301 ARG A C 1
ATOM 2289 O O . ARG A 1 301 ? 1.168 -9.914 8.5 1 87.44 301 ARG A O 1
ATOM 2296 N N . ASN A 1 302 ? 1.543 -8.758 6.551 1 89.56 302 ASN A N 1
ATOM 2297 C CA . ASN A 1 302 ? 2.602 -9.656 6.105 1 89.56 302 ASN A CA 1
ATOM 2298 C C . ASN A 1 302 ? 3.961 -9.242 6.66 1 89.56 302 ASN A C 1
ATOM 2300 O O . ASN A 1 302 ? 4.949 -9.961 6.492 1 89.56 302 ASN A O 1
ATOM 2304 N N . ALA A 1 303 ? 3.988 -8.117 7.344 1 88.88 303 ALA A N 1
ATOM 2305 C CA . ALA A 1 303 ? 5.273 -7.527 7.719 1 88.88 303 ALA A CA 1
ATOM 2306 C C . ALA A 1 303 ? 6.105 -8.508 8.547 1 88.88 303 ALA A C 1
ATOM 2308 O O . ALA A 1 303 ? 7.336 -8.469 8.5 1 88.88 303 ALA A O 1
ATOM 2309 N N . PHE A 1 304 ? 5.438 -9.477 9.227 1 81.75 304 PHE A N 1
ATOM 2310 C CA . PHE A 1 304 ? 6.156 -10.398 10.102 1 81.75 304 PHE A CA 1
ATOM 2311 C C . PHE A 1 304 ? 5.859 -11.844 9.727 1 81.75 304 PHE A C 1
ATOM 2313 O O . PHE A 1 304 ? 6.133 -12.758 10.508 1 81.75 304 PHE A O 1
ATOM 2320 N N . ALA A 1 305 ? 5.195 -11.93 8.594 1 76.69 305 ALA A N 1
ATOM 2321 C CA . ALA A 1 305 ? 4.871 -13.273 8.125 1 76.69 305 ALA A CA 1
ATOM 2322 C C . ALA A 1 305 ? 5.957 -13.812 7.195 1 76.69 305 ALA A C 1
ATOM 2324 O O . ALA A 1 305 ? 6.547 -13.062 6.418 1 76.69 305 ALA A O 1
ATOM 2325 N N . HIS A 1 306 ? 6.336 -15.07 7.535 1 62.22 306 HIS A N 1
ATOM 2326 C CA . HIS A 1 306 ? 7.32 -15.719 6.672 1 62.22 306 HIS A CA 1
ATOM 2327 C C . HIS A 1 306 ? 6.738 -16.969 6.012 1 62.22 306 HIS A C 1
ATOM 2329 O O . HIS A 1 306 ? 6.133 -17.797 6.684 1 62.22 306 HIS A O 1
ATOM 2335 N N . GLU A 1 307 ? 6.426 -17 4.805 1 55.09 307 GLU A N 1
ATOM 2336 C CA . GLU A 1 307 ? 5.848 -18.156 4.148 1 55.09 307 GLU A CA 1
ATOM 2337 C C . GLU A 1 307 ? 6.938 -19.078 3.596 1 55.09 307 GLU A C 1
ATOM 2339 O O . GLU A 1 307 ? 6.734 -20.297 3.477 1 55.09 307 GLU A O 1
ATOM 2344 N N . SER A 1 308 ? 8.133 -18.422 3.152 1 51 308 SER A N 1
ATOM 2345 C CA . SER A 1 308 ? 9 -19.281 2.338 1 51 308 SER A CA 1
ATOM 2346 C C . SER A 1 308 ? 9.711 -20.328 3.193 1 51 308 SER A C 1
ATOM 2348 O O . SER A 1 308 ? 10.188 -20.016 4.289 1 51 308 SER A O 1
ATOM 2350 N N . GLY A 1 309 ? 9.359 -21.531 2.939 1 49.09 309 GLY A N 1
ATOM 2351 C CA . GLY A 1 309 ? 10.039 -22.688 3.521 1 49.09 309 GLY A CA 1
ATOM 2352 C C . GLY A 1 309 ? 11.531 -22.469 3.695 1 49.09 309 GLY A C 1
ATOM 2353 O O . GLY A 1 309 ? 12.109 -22.875 4.707 1 49.09 309 GLY A O 1
ATOM 2354 N N . ILE A 1 310 ? 12.141 -21.75 2.771 1 50.88 310 ILE A N 1
ATOM 2355 C CA . ILE A 1 310 ? 13.586 -21.562 2.77 1 50.88 310 ILE A CA 1
ATOM 2356 C C . ILE A 1 310 ? 14 -20.766 4.004 1 50.88 310 ILE A C 1
ATOM 2358 O O . ILE A 1 310 ? 15.07 -21 4.574 1 50.88 310 ILE A O 1
ATOM 2362 N N . HIS A 1 311 ? 13.07 -19.906 4.461 1 55.66 311 HIS A N 1
ATOM 2363 C CA . HIS A 1 311 ? 13.469 -18.984 5.512 1 55.66 311 HIS A CA 1
ATOM 2364 C C . HIS A 1 311 ? 12.961 -19.438 6.875 1 55.66 311 HIS A C 1
ATOM 2366 O O . HIS A 1 311 ? 13.484 -19.031 7.91 1 55.66 311 HIS A O 1
ATOM 2372 N N . GLN A 1 312 ? 12.133 -20.344 6.848 1 57.69 312 GLN A N 1
ATOM 2373 C CA . GLN A 1 312 ? 11.508 -20.766 8.094 1 57.69 312 GLN A CA 1
ATOM 2374 C C . GLN A 1 312 ? 12.523 -21.469 9 1 57.69 312 GLN A C 1
ATOM 2376 O O . GLN A 1 312 ? 12.531 -21.25 10.219 1 57.69 312 GLN A O 1
ATOM 2381 N N . HIS A 1 313 ? 13.383 -22.234 8.367 1 58.59 313 HIS A N 1
ATOM 2382 C CA . HIS A 1 313 ? 14.367 -22.969 9.156 1 58.59 313 HIS A CA 1
ATOM 2383 C C . HIS A 1 313 ? 15.305 -22.016 9.883 1 58.59 313 HIS A C 1
ATOM 2385 O O . HIS A 1 313 ? 15.602 -22.203 11.062 1 58.59 313 HIS A O 1
ATOM 2391 N N . GLY A 1 314 ? 15.734 -20.984 9.164 1 60 314 GLY A N 1
ATOM 2392 C CA . GLY A 1 314 ? 16.609 -20 9.789 1 60 314 GLY A CA 1
ATOM 2393 C C . GLY A 1 314 ? 15.93 -19.234 10.914 1 60 314 GLY A C 1
ATOM 2394 O O . GLY A 1 314 ? 16.531 -19.031 11.977 1 60 314 GLY A O 1
ATOM 2395 N N . MET A 1 315 ? 14.781 -18.984 10.719 1 65.12 315 MET A N 1
ATOM 2396 C CA . MET A 1 315 ? 14.023 -18.203 11.703 1 65.12 315 MET A CA 1
ATOM 2397 C C . MET A 1 315 ? 13.812 -19 12.984 1 65.12 315 MET A C 1
ATOM 2399 O O . MET A 1 315 ? 13.875 -18.453 14.078 1 65.12 315 MET A O 1
ATOM 2403 N N . LEU A 1 316 ? 13.688 -20.281 12.766 1 63.47 316 LEU A N 1
ATOM 2404 C CA . LEU A 1 316 ? 13.438 -21.156 13.898 1 63.47 316 LEU A CA 1
ATOM 2405 C C . LEU A 1 316 ? 14.68 -21.266 14.781 1 63.47 316 LEU A C 1
ATOM 2407 O O . LEU A 1 316 ? 14.57 -21.375 16 1 63.47 316 LEU A O 1
ATOM 2411 N N . ASN A 1 317 ? 15.758 -21.141 14.109 1 69.25 317 ASN A N 1
ATOM 2412 C CA . ASN A 1 317 ? 17 -21.266 14.875 1 69.25 317 ASN A CA 1
ATOM 2413 C C . ASN A 1 317 ? 17.359 -19.938 15.555 1 69.25 317 ASN A C 1
ATOM 2415 O O . ASN A 1 317 ? 17.828 -19.938 16.703 1 69.25 317 ASN A O 1
ATOM 2419 N N . ASN A 1 318 ? 17.172 -18.891 14.867 1 82.44 318 ASN A N 1
ATOM 2420 C CA . ASN A 1 318 ? 17.422 -17.531 15.359 1 82.44 318 ASN A CA 1
ATOM 2421 C C . ASN A 1 318 ? 16.609 -16.5 14.57 1 82.44 318 ASN A C 1
ATOM 2423 O O . ASN A 1 318 ? 16.953 -16.188 13.43 1 82.44 318 ASN A O 1
ATOM 2427 N N . PRO A 1 319 ? 15.602 -15.977 15.219 1 76.44 319 PRO A N 1
ATOM 2428 C CA . PRO A 1 319 ? 14.703 -15.078 14.5 1 76.44 319 PRO A CA 1
ATOM 2429 C C . PRO A 1 319 ? 15.422 -13.875 13.898 1 76.44 319 PRO A C 1
ATOM 2431 O O . PRO A 1 319 ? 14.945 -13.289 12.93 1 76.44 319 PRO A O 1
ATOM 2434 N N . THR A 1 320 ? 16.547 -13.547 14.43 1 78.75 320 THR A N 1
ATOM 2435 C CA . THR A 1 320 ? 17.281 -12.367 13.969 1 78.75 320 THR A CA 1
ATOM 2436 C C . THR A 1 320 ? 17.922 -12.625 12.609 1 78.75 320 THR A C 1
ATOM 2438 O O . THR A 1 320 ? 18.422 -11.695 11.969 1 78.75 320 THR A O 1
ATOM 2441 N N . THR A 1 321 ? 17.844 -13.844 12.172 1 80.81 321 THR A N 1
ATOM 2442 C CA . THR A 1 321 ? 18.328 -14.164 10.836 1 80.81 321 THR A CA 1
ATOM 2443 C C . THR A 1 321 ? 17.5 -13.438 9.773 1 80.81 321 THR A C 1
ATOM 2445 O O . THR A 1 321 ? 18.031 -13.047 8.734 1 80.81 321 THR A O 1
ATOM 2448 N N . TYR A 1 322 ? 16.219 -13.188 10.109 1 82.56 322 TYR A N 1
ATOM 2449 C CA . TYR A 1 322 ? 15.383 -12.594 9.078 1 82.56 322 TYR A CA 1
ATOM 2450 C C . TYR A 1 322 ? 14.5 -11.5 9.656 1 82.56 322 TYR A C 1
ATOM 2452 O O . TYR A 1 322 ? 13.711 -10.875 8.938 1 82.56 322 TYR A O 1
ATOM 2460 N N . GLU A 1 323 ? 14.602 -11.266 10.969 1 82.69 323 GLU A N 1
ATOM 2461 C CA . GLU A 1 323 ? 13.758 -10.266 11.617 1 82.69 323 GLU A CA 1
ATOM 2462 C C . GLU A 1 323 ? 14.594 -9.125 12.18 1 82.69 323 GLU A C 1
ATOM 2464 O O . GLU A 1 323 ? 15.477 -9.344 13.016 1 82.69 323 GLU A O 1
ATOM 2469 N N . ILE A 1 324 ? 14.25 -7.977 11.766 1 87.38 324 ILE A N 1
ATOM 2470 C CA . ILE A 1 324 ? 15 -6.812 12.234 1 87.38 324 ILE A CA 1
ATOM 2471 C C . ILE A 1 324 ? 14.203 -6.09 13.32 1 87.38 324 ILE A C 1
ATOM 2473 O O . ILE A 1 324 ? 14.711 -5.168 13.961 1 87.38 324 ILE A O 1
ATOM 2477 N N . MET A 1 325 ? 13.023 -6.406 13.477 1 88.88 325 MET A N 1
ATOM 2478 C CA . MET A 1 325 ? 12.125 -5.961 14.539 1 88.88 325 MET A CA 1
ATOM 2479 C C . MET A 1 325 ? 11.109 -7.043 14.883 1 88.88 325 MET A C 1
ATOM 2481 O O . MET A 1 325 ? 10.836 -7.926 14.07 1 88.88 325 MET A O 1
ATOM 2485 N N . THR A 1 326 ? 10.594 -6.969 16.047 1 88.44 326 THR A N 1
ATOM 2486 C CA . THR A 1 326 ? 9.656 -7.996 16.469 1 88.44 326 THR A CA 1
ATOM 2487 C C . THR A 1 326 ? 8.211 -7.527 16.281 1 88.44 326 THR A C 1
ATOM 2489 O O . THR A 1 326 ? 7.941 -6.328 16.281 1 88.44 326 THR A O 1
ATOM 2492 N N . PRO A 1 327 ? 7.328 -8.438 16.094 1 88.69 327 PRO A N 1
ATOM 2493 C CA . PRO A 1 327 ? 5.914 -8.062 16.031 1 88.69 327 PRO A CA 1
ATOM 2494 C C . PRO A 1 327 ? 5.453 -7.305 17.281 1 88.69 327 PRO A C 1
ATOM 2496 O O . PRO A 1 327 ? 4.652 -6.371 17.172 1 88.69 327 PRO A O 1
ATOM 2499 N N . GLU A 1 328 ? 6.004 -7.598 18.438 1 89.19 328 GLU A N 1
ATOM 2500 C CA . GLU A 1 328 ? 5.656 -6.945 19.703 1 89.19 328 GLU A CA 1
ATOM 2501 C C . GLU A 1 328 ? 6.086 -5.48 19.703 1 89.19 328 GLU A C 1
ATOM 2503 O O . GLU A 1 328 ? 5.418 -4.633 20.297 1 89.19 328 GLU A O 1
ATOM 2508 N N . SER A 1 329 ? 7.109 -5.234 19 1 93 329 SER A N 1
ATOM 2509 C CA . SER A 1 329 ? 7.672 -3.891 19.016 1 93 329 SER A CA 1
ATOM 2510 C C . SER A 1 329 ? 6.758 -2.898 18.297 1 93 329 SER A C 1
ATOM 2512 O O . SER A 1 329 ? 6.887 -1.686 18.484 1 93 329 SER A O 1
ATOM 2514 N N . VAL A 1 330 ? 5.789 -3.379 17.547 1 94.56 330 VAL A N 1
ATOM 2515 C CA . VAL A 1 330 ? 4.871 -2.482 16.844 1 94.56 330 VAL A CA 1
ATOM 2516 C C . VAL A 1 330 ? 3.432 -2.801 17.25 1 94.56 330 VAL A C 1
ATOM 2518 O O . VAL A 1 330 ? 2.484 -2.334 16.609 1 94.56 330 VAL A O 1
ATOM 2521 N N . GLY A 1 331 ? 3.273 -3.662 18.219 1 89.75 331 GLY A N 1
ATOM 2522 C CA . GLY A 1 331 ? 1.96 -4.012 18.734 1 89.75 331 GLY A CA 1
ATOM 2523 C C . GLY A 1 331 ? 1.238 -5.035 17.875 1 89.75 331 GLY A C 1
ATOM 2524 O O . GLY A 1 331 ? 0.006 -5.066 17.828 1 89.75 331 GLY A O 1
ATOM 2525 N N . ALA A 1 332 ? 1.968 -5.891 17.141 1 84.19 332 ALA A N 1
ATOM 2526 C CA . ALA A 1 332 ? 1.35 -6.844 16.219 1 84.19 332 ALA A CA 1
ATOM 2527 C C . ALA A 1 332 ? 1.26 -8.234 16.844 1 84.19 332 ALA A C 1
ATOM 2529 O O . ALA A 1 332 ? 0.964 -9.211 16.156 1 84.19 332 ALA A O 1
ATOM 2530 N N . GLU A 1 333 ? 1.504 -8.312 18.062 1 74.75 333 GLU A N 1
ATOM 2531 C CA . GLU A 1 333 ? 1.445 -9.617 18.703 1 74.75 333 GLU A CA 1
ATOM 2532 C C . GLU A 1 333 ? 0.03 -10.188 18.656 1 74.75 333 GLU A C 1
ATOM 2534 O O . GLU A 1 333 ? -0.947 -9.438 18.656 1 74.75 333 GLU A O 1
ATOM 2539 N N . LYS A 1 334 ? -0.116 -11.453 18.328 1 60.25 334 LYS A N 1
ATOM 2540 C CA . LYS A 1 334 ? -1.4 -12.148 18.312 1 60.25 334 LYS A CA 1
ATOM 2541 C C . LYS A 1 334 ? -2.004 -12.211 19.719 1 60.25 334 LYS A C 1
ATOM 2543 O O . LYS A 1 334 ? -1.351 -12.656 20.656 1 60.25 334 LYS A O 1
ATOM 2548 N N . THR A 1 335 ? -2.781 -11.125 20.156 1 51.78 335 THR A N 1
ATOM 2549 C CA . THR A 1 335 ? -3.434 -11.242 21.453 1 51.78 335 THR A CA 1
ATOM 2550 C C . THR A 1 335 ? -4.777 -11.953 21.312 1 51.78 335 THR A C 1
ATOM 2552 O O . THR A 1 335 ? -5.609 -11.57 20.5 1 51.78 335 THR A O 1
ATOM 2555 N N . SER A 1 336 ? -4.844 -13.203 21.281 1 46.47 336 SER A N 1
ATOM 2556 C CA . SER A 1 336 ? -6.098 -13.938 21.188 1 46.47 336 SER A CA 1
ATOM 2557 C C . SER A 1 336 ? -6.906 -13.828 22.469 1 46.47 336 SER A C 1
ATOM 2559 O O . SER A 1 336 ? -6.695 -14.602 23.406 1 46.47 336 SER A O 1
ATOM 2561 N N . ILE A 1 337 ? -7.023 -12.609 23 1 50.81 337 ILE A N 1
ATOM 2562 C CA . ILE A 1 337 ? -7.953 -12.734 24.125 1 50.81 337 ILE A CA 1
ATOM 2563 C C . ILE A 1 337 ? -9.312 -13.211 23.609 1 50.81 337 ILE A C 1
ATOM 2565 O O . ILE A 1 337 ? -9.914 -12.578 22.734 1 50.81 337 ILE A O 1
ATOM 2569 N N . VAL A 1 338 ? -9.578 -14.492 23.797 1 56.59 338 VAL A N 1
ATOM 2570 C CA . VAL A 1 338 ? -10.812 -15.195 23.438 1 56.59 338 VAL A CA 1
ATOM 2571 C C . VAL A 1 338 ? -11.953 -14.719 24.328 1 56.59 338 VAL A C 1
ATOM 2573 O O . VAL A 1 338 ? -11.977 -15.016 25.531 1 56.59 338 VAL A O 1
ATOM 2576 N N . LEU A 1 339 ? -12.492 -13.414 24.047 1 69.06 339 LEU A N 1
ATOM 2577 C CA . LEU A 1 339 ? -13.789 -13.133 24.656 1 69.06 339 LEU A CA 1
ATOM 2578 C C . LEU A 1 339 ? -14.891 -13.953 24 1 69.06 339 LEU A C 1
ATOM 2580 O O . LEU A 1 339 ? -14.812 -14.258 22.812 1 69.06 339 LEU A O 1
ATOM 2584 N N . GLY A 1 340 ? -15.617 -14.625 24.828 1 67.31 340 GLY A N 1
ATOM 2585 C CA . GLY A 1 340 ? -16.703 -15.438 24.297 1 67.31 340 GLY A CA 1
ATOM 2586 C C . GLY A 1 340 ? -18.031 -15.148 24.969 1 67.31 340 GLY A C 1
ATOM 2587 O O . GLY A 1 340 ? -18.188 -14.133 25.641 1 67.31 340 GLY A O 1
ATOM 2588 N N . LYS A 1 341 ? -18.984 -15.969 24.703 1 71.88 341 LYS A N 1
ATOM 2589 C CA . LYS A 1 341 ? -20.375 -15.852 25.156 1 71.88 341 LYS A CA 1
ATOM 2590 C C . LYS A 1 341 ? -20.438 -15.781 26.672 1 71.88 341 LYS A C 1
ATOM 2592 O O . LYS A 1 341 ? -21.344 -15.148 27.234 1 71.88 341 LYS A O 1
ATOM 2597 N N . HIS A 1 342 ? -19.422 -16.219 27.328 1 73.38 342 HIS A N 1
ATOM 2598 C CA . HIS A 1 342 ? -19.469 -16.312 28.797 1 73.38 342 HIS A CA 1
ATOM 2599 C C . HIS A 1 342 ? -18.703 -15.156 29.438 1 73.38 342 HIS A C 1
ATOM 2601 O O . HIS A 1 342 ? -18.672 -15.031 30.672 1 73.38 342 HIS A O 1
ATOM 2607 N N . SER A 1 343 ? -18.125 -14.305 28.641 1 79.62 343 SER A N 1
ATOM 2608 C CA . SER A 1 343 ? -17.406 -13.156 29.188 1 79.62 343 SER A CA 1
ATOM 2609 C C . SER A 1 343 ? -18.359 -12.148 29.812 1 79.62 343 SER A C 1
ATOM 2611 O O . SER A 1 343 ? -19.453 -11.898 29.281 1 79.62 343 SER A O 1
ATOM 2613 N N . GLY A 1 344 ? -18.016 -11.586 30.984 1 81 344 GLY A N 1
ATOM 2614 C CA . GLY A 1 344 ? -18.828 -10.594 31.656 1 81 344 GLY A CA 1
ATOM 2615 C C . GLY A 1 344 ? -18.547 -9.172 31.188 1 81 344 GLY A C 1
ATOM 2616 O O . GLY A 1 344 ? -17.641 -8.945 30.391 1 81 344 GLY A O 1
ATOM 2617 N N . CYS A 1 345 ? -19.344 -8.328 31.656 1 88.38 345 CYS A N 1
ATOM 2618 C CA . CYS A 1 345 ? -19.281 -6.926 31.266 1 88.38 345 CYS A CA 1
ATOM 2619 C C . CYS A 1 345 ? -17.969 -6.293 31.719 1 88.38 345 CYS A C 1
ATOM 2621 O O . CYS A 1 345 ? -17.375 -5.496 30.984 1 88.38 345 CYS A O 1
ATOM 2623 N N . HIS A 1 346 ? -17.484 -6.672 32.844 1 86.81 346 HIS A N 1
ATOM 2624 C CA . HIS A 1 346 ? -16.25 -6.113 33.375 1 86.81 346 HIS A CA 1
ATOM 2625 C C . HIS A 1 346 ? -15.047 -6.551 32.531 1 86.81 346 HIS A C 1
ATOM 2627 O O . HIS A 1 346 ? -14.148 -5.75 32.25 1 86.81 346 HIS A O 1
ATOM 2633 N N . ALA A 1 347 ? -15.086 -7.75 32.25 1 84.88 347 ALA A N 1
ATOM 2634 C CA . ALA A 1 347 ? -14.023 -8.266 31.391 1 84.88 347 ALA A CA 1
ATOM 2635 C C . ALA A 1 347 ? -14.023 -7.57 30.031 1 84.88 347 ALA A C 1
ATOM 2637 O O . ALA A 1 347 ? -12.969 -7.262 29.484 1 84.88 347 ALA A O 1
ATOM 2638 N N . PHE A 1 348 ? -15.148 -7.348 29.547 1 88.75 348 PHE A N 1
ATOM 2639 C CA . PHE A 1 348 ? -15.32 -6.652 28.266 1 88.75 348 PHE A CA 1
ATOM 2640 C C . PHE A 1 348 ? -14.812 -5.219 28.375 1 88.75 348 PHE A C 1
ATOM 2642 O O . PHE A 1 348 ? -14.07 -4.758 27.5 1 88.75 348 PHE A O 1
ATOM 2649 N N . GLU A 1 349 ? -15.133 -4.582 29.375 1 88.06 349 GLU A N 1
ATOM 2650 C CA . GLU A 1 349 ? -14.711 -3.203 29.609 1 88.06 349 GLU A CA 1
ATOM 2651 C C . GLU A 1 349 ? -13.195 -3.107 29.734 1 88.06 349 GLU A C 1
ATOM 2653 O O . GLU A 1 349 ? -12.57 -2.221 29.141 1 88.06 349 GLU A O 1
ATOM 2658 N N . SER A 1 350 ? -12.672 -3.957 30.484 1 84.75 350 SER A N 1
ATOM 2659 C CA . SER A 1 350 ? -11.219 -3.998 30.656 1 84.75 350 SER A CA 1
ATOM 2660 C C . SER A 1 350 ? -10.508 -4.215 29.328 1 84.75 350 SER A C 1
ATOM 2662 O O . SER A 1 350 ? -9.445 -3.641 29.078 1 84.75 350 SER A O 1
ATOM 2664 N N . HIS A 1 351 ? -11.109 -4.98 28.594 1 85 351 HIS A N 1
ATOM 2665 C CA . HIS A 1 351 ? -10.516 -5.273 27.297 1 85 351 HIS A CA 1
ATOM 2666 C C . HIS A 1 351 ? -10.594 -4.062 26.359 1 85 351 HIS A C 1
ATOM 2668 O O . HIS A 1 351 ? -9.656 -3.779 25.625 1 85 351 HIS A O 1
ATOM 2674 N N . LEU A 1 352 ? -11.672 -3.389 26.359 1 84.62 352 LEU A N 1
ATOM 2675 C CA . LEU A 1 352 ? -11.828 -2.156 25.594 1 84.62 352 LEU A CA 1
ATOM 2676 C C . LEU A 1 352 ? -10.742 -1.15 25.969 1 84.62 352 LEU A C 1
ATOM 2678 O O . LEU A 1 352 ? -10.164 -0.503 25.094 1 84.62 352 LEU A O 1
ATOM 2682 N N . GLU A 1 353 ? -10.469 -1.122 27.219 1 81.25 353 GLU A N 1
ATOM 2683 C CA . GLU A 1 353 ? -9.445 -0.202 27.703 1 81.25 353 GLU A CA 1
ATOM 2684 C C . GLU A 1 353 ? -8.062 -0.593 27.188 1 81.25 353 GLU A C 1
ATOM 2686 O O . GLU A 1 353 ? -7.27 0.27 26.797 1 81.25 353 GLU A O 1
ATOM 2691 N N . THR A 1 354 ? -7.863 -1.883 27.203 1 76.75 354 THR A N 1
ATOM 2692 C CA . THR A 1 354 ? -6.594 -2.379 26.688 1 76.75 354 THR A CA 1
ATOM 2693 C C . THR A 1 354 ? -6.441 -2.045 25.219 1 76.75 354 THR A C 1
ATOM 2695 O O . THR A 1 354 ? -5.332 -1.806 24.734 1 76.75 354 THR A O 1
ATOM 2698 N N . MET A 1 355 ? -7.598 -1.945 24.578 1 77.94 355 MET A N 1
ATOM 2699 C CA . MET A 1 355 ? -7.605 -1.635 23.156 1 77.94 355 MET A CA 1
ATOM 2700 C C . MET A 1 355 ? -7.547 -0.128 22.922 1 77.94 355 MET A C 1
ATOM 2702 O O . MET A 1 355 ? -7.52 0.329 21.781 1 77.94 355 MET A O 1
ATOM 2706 N N . GLY A 1 356 ? -7.59 0.66 24.031 1 71.88 356 GLY A N 1
ATOM 2707 C CA . GLY A 1 356 ? -7.402 2.098 23.938 1 71.88 356 GLY A CA 1
ATOM 2708 C C . GLY A 1 356 ? -8.711 2.869 23.922 1 71.88 356 GLY A C 1
ATOM 2709 O O . GLY A 1 356 ? -8.719 4.07 23.625 1 71.88 356 GLY A O 1
ATOM 2710 N N . PHE A 1 357 ? -9.789 2.137 24.156 1 77.81 357 PHE A N 1
ATOM 2711 C CA . PHE A 1 357 ? -11.094 2.797 24.141 1 77.81 357 PHE A CA 1
ATOM 2712 C C . PHE A 1 357 ? -11.562 3.119 25.547 1 77.81 357 PHE A C 1
ATOM 2714 O O . PHE A 1 357 ? -11.5 2.268 26.438 1 77.81 357 PHE A O 1
ATOM 2721 N N . HIS A 1 358 ? -11.914 4.344 25.75 1 79.62 358 HIS A N 1
ATOM 2722 C CA . HIS A 1 358 ? -12.492 4.793 27 1 79.62 358 HIS A CA 1
ATOM 2723 C C . HIS A 1 358 ? -13.883 5.387 26.797 1 79.62 358 HIS A C 1
ATOM 2725 O O . HIS A 1 358 ? -14.016 6.48 26.25 1 79.62 358 HIS A O 1
ATOM 2731 N N . PHE A 1 359 ? -14.805 4.57 27.234 1 81.62 359 PHE A N 1
ATOM 2732 C CA . PHE A 1 359 ? -16.188 4.973 27.031 1 81.62 359 PHE A CA 1
ATOM 2733 C C . PHE A 1 359 ? -16.906 5.137 28.375 1 81.62 359 PHE A C 1
ATOM 2735 O O . PHE A 1 359 ? -16.406 4.699 29.406 1 81.62 359 PHE A O 1
ATOM 2742 N N . THR A 1 360 ? -17.984 5.867 28.359 1 84 360 THR A N 1
ATOM 2743 C CA . THR A 1 360 ? -18.859 5.949 29.516 1 84 360 THR A CA 1
ATOM 2744 C C . THR A 1 360 ? -19.484 4.586 29.828 1 84 360 THR A C 1
ATOM 2746 O O . THR A 1 360 ? -19.5 3.703 28.969 1 84 360 THR A O 1
ATOM 2749 N N . ALA A 1 361 ? -19.891 4.438 31.062 1 87.5 361 ALA A N 1
ATOM 2750 C CA . ALA A 1 361 ? -20.516 3.184 31.484 1 87.5 361 ALA A CA 1
ATOM 2751 C C . ALA A 1 361 ? -21.719 2.85 30.625 1 87.5 361 ALA A C 1
ATOM 2753 O O . ALA A 1 361 ? -21.969 1.684 30.297 1 87.5 361 ALA A O 1
ATOM 2754 N N . GLU A 1 362 ? -22.375 3.848 30.281 1 87.5 362 GLU A N 1
ATOM 2755 C CA . GLU A 1 362 ? -23.562 3.658 29.438 1 87.5 362 GLU A CA 1
ATOM 2756 C C . GLU A 1 362 ? -23.172 3.115 28.062 1 87.5 362 GLU A C 1
ATOM 2758 O O . GLU A 1 362 ? -23.797 2.176 27.562 1 87.5 362 GLU A O 1
ATOM 2763 N N . LYS A 1 363 ? -22.203 3.637 27.516 1 86.38 363 LYS A N 1
ATOM 2764 C CA . LYS A 1 363 ? -21.734 3.203 26.203 1 86.38 363 LYS A CA 1
ATOM 2765 C C . LYS A 1 363 ? -21.141 1.795 26.266 1 86.38 363 LYS A C 1
ATOM 2767 O O . LYS A 1 363 ? -21.344 0.993 25.344 1 86.38 363 LYS A O 1
ATOM 2772 N N . VAL A 1 364 ? -20.453 1.516 27.328 1 89.38 364 VAL A N 1
ATOM 2773 C CA . VAL A 1 364 ? -19.891 0.185 27.5 1 89.38 364 VAL A CA 1
ATOM 2774 C C . VAL A 1 364 ? -21 -0.854 27.578 1 89.38 364 VAL A C 1
ATOM 2776 O O . VAL A 1 364 ? -20.906 -1.919 26.953 1 89.38 364 VAL A O 1
ATOM 2779 N N . ASN A 1 365 ? -22.016 -0.507 28.312 1 89.19 365 ASN A N 1
ATOM 2780 C CA . ASN A 1 365 ? -23.141 -1.422 28.422 1 89.19 365 ASN A CA 1
ATOM 2781 C C . ASN A 1 365 ? -23.812 -1.66 27.078 1 89.19 365 ASN A C 1
ATOM 2783 O O . ASN A 1 365 ? -24.188 -2.789 26.75 1 89.19 365 ASN A O 1
ATOM 2787 N N . ASP A 1 366 ? -23.969 -0.597 26.391 1 87.31 366 ASP A N 1
ATOM 2788 C CA . ASP A 1 366 ? -24.547 -0.705 25.047 1 87.31 366 ASP A CA 1
ATOM 2789 C C . ASP A 1 366 ? -23.703 -1.604 24.156 1 87.31 366 ASP A C 1
ATOM 2791 O O . ASP A 1 366 ? -24.234 -2.482 23.469 1 87.31 366 ASP A O 1
ATOM 2795 N N . LEU A 1 367 ? -22.469 -1.394 24.172 1 87.25 367 LEU A N 1
ATOM 2796 C CA . LEU A 1 367 ? -21.547 -2.189 23.375 1 87.25 367 LEU A CA 1
ATOM 2797 C C . LEU A 1 367 ? -21.531 -3.641 23.844 1 87.25 367 LEU A C 1
ATOM 2799 O O . LEU A 1 367 ? -21.375 -4.559 23.031 1 87.25 367 LEU A O 1
ATOM 2803 N N . PHE A 1 368 ? -21.688 -3.82 25.141 1 89.44 368 PHE A N 1
ATOM 2804 C CA . PHE A 1 368 ? -21.656 -5.164 25.703 1 89.44 368 PHE A CA 1
ATOM 2805 C C . PHE A 1 368 ? -22.844 -5.98 25.219 1 89.44 368 PHE A C 1
ATOM 2807 O O . PHE A 1 368 ? -22.703 -7.164 24.906 1 89.44 368 PHE A O 1
ATOM 2814 N N . VAL A 1 369 ? -23.969 -5.391 25.156 1 87.62 369 VAL A N 1
ATOM 2815 C CA . VAL A 1 369 ? -25.156 -6.059 24.656 1 87.62 369 VAL A CA 1
ATOM 2816 C C . VAL A 1 369 ? -24.922 -6.512 23.219 1 87.62 369 VAL A C 1
ATOM 2818 O O . VAL A 1 369 ? -25.25 -7.645 22.859 1 87.62 369 VAL A O 1
ATOM 2821 N N . LYS A 1 370 ? -24.438 -5.719 22.438 1 84.62 370 LYS A N 1
ATOM 2822 C CA . LYS A 1 370 ? -24.156 -6.023 21.047 1 84.62 370 LYS A CA 1
ATOM 2823 C C . LYS A 1 370 ? -23.062 -7.094 20.922 1 84.62 370 LYS A C 1
ATOM 2825 O O . LYS A 1 370 ? -23.109 -7.93 20.016 1 84.62 370 LYS A O 1
ATOM 2830 N N . PHE A 1 371 ? -22.109 -6.973 21.812 1 85.25 371 PHE A N 1
ATOM 2831 C CA . PHE A 1 371 ? -21.062 -7.984 21.875 1 85.25 371 PHE A CA 1
ATOM 2832 C C . PHE A 1 371 ? -21.656 -9.359 22.172 1 85.25 371 PHE A C 1
ATOM 2834 O O . PHE A 1 371 ? -21.281 -10.344 21.531 1 85.25 371 PHE A O 1
ATOM 2841 N N . LYS A 1 372 ? -22.531 -9.398 23.109 1 84.81 372 LYS A N 1
ATOM 2842 C CA . LYS A 1 372 ? -23.156 -10.664 23.469 1 84.81 372 LYS A CA 1
ATOM 2843 C C . LYS A 1 372 ? -23.953 -11.242 22.297 1 84.81 372 LYS A C 1
ATOM 2845 O O . LYS A 1 372 ? -23.922 -12.453 22.047 1 84.81 372 LYS A O 1
ATOM 2850 N N . ALA A 1 373 ? -24.641 -10.391 21.641 1 81.25 373 ALA A N 1
ATOM 2851 C CA . ALA A 1 373 ? -25.375 -10.812 20.453 1 81.25 373 ALA A CA 1
ATOM 2852 C C . ALA A 1 373 ? -24.438 -11.391 19.391 1 81.25 373 ALA A C 1
ATOM 2854 O O . ALA A 1 373 ? -24.781 -12.367 18.719 1 81.25 373 ALA A O 1
ATOM 2855 N N . LEU A 1 374 ? -23.406 -10.75 19.188 1 77.31 374 LEU A N 1
ATOM 2856 C CA . LEU A 1 374 ? -22.406 -11.219 18.234 1 77.31 374 LEU A CA 1
ATOM 2857 C C . LEU A 1 374 ? -21.828 -12.57 18.672 1 77.31 374 LEU A C 1
ATOM 2859 O O . LEU A 1 374 ? -21.609 -13.453 17.844 1 77.31 374 LEU A O 1
ATOM 2863 N N . ALA A 1 375 ? -21.547 -12.672 19.984 1 78.25 375 ALA A N 1
ATOM 2864 C CA . ALA A 1 375 ? -20.953 -13.883 20.547 1 78.25 375 ALA A CA 1
ATOM 2865 C C . ALA A 1 375 ? -21.906 -15.07 20.422 1 78.25 375 ALA A C 1
ATOM 2867 O O . ALA A 1 375 ? -21.469 -16.219 20.438 1 78.25 375 ALA A O 1
ATOM 2868 N N . ASP A 1 376 ? -23.156 -14.789 20.281 1 76.88 376 ASP A N 1
ATOM 2869 C CA . ASP A 1 376 ? -24.141 -15.836 20.062 1 76.88 376 ASP A CA 1
ATOM 2870 C C . ASP A 1 376 ? -24.047 -16.406 18.641 1 76.88 376 ASP A C 1
ATOM 2872 O O . ASP A 1 376 ? -24.391 -17.562 18.406 1 76.88 376 ASP A O 1
ATOM 2876 N N . ARG A 1 377 ? -23.656 -15.586 17.781 1 70.75 377 ARG A N 1
ATOM 2877 C CA . ARG A 1 377 ? -23.641 -15.953 16.359 1 70.75 377 ARG A CA 1
ATOM 2878 C C . ARG A 1 377 ? -22.25 -16.438 15.945 1 70.75 377 ARG A C 1
ATOM 2880 O O . ARG A 1 377 ? -22.125 -17.172 14.969 1 70.75 377 ARG A O 1
ATOM 2887 N N . LYS A 1 378 ? -21.25 -15.852 16.609 1 70.06 378 LYS A N 1
ATOM 2888 C CA . LYS A 1 378 ? -19.875 -16.141 16.266 1 70.06 378 LYS A CA 1
ATOM 2889 C C . LYS A 1 378 ? -19.172 -16.922 17.375 1 70.06 378 LYS A C 1
ATOM 2891 O O . LYS A 1 378 ? -19.266 -16.531 18.547 1 70.06 378 LYS A O 1
ATOM 2896 N N . LYS A 1 379 ? -18.547 -18.047 16.969 1 63.97 379 LYS A N 1
ATOM 2897 C CA . LYS A 1 379 ? -17.922 -18.922 17.953 1 63.97 379 LYS A CA 1
ATOM 2898 C C . LYS A 1 379 ? -16.75 -18.234 18.625 1 63.97 379 LYS A C 1
ATOM 2900 O O . LYS A 1 379 ? -16.562 -18.359 19.844 1 63.97 379 LYS A O 1
ATOM 2905 N N . GLU A 1 380 ? -15.914 -17.562 17.922 1 66.56 380 GLU A N 1
ATOM 2906 C CA . GLU A 1 380 ? -14.727 -16.875 18.422 1 66.56 380 GLU A CA 1
ATOM 2907 C C . GLU A 1 380 ? -14.734 -15.406 18.047 1 66.56 380 GLU A C 1
ATOM 2909 O O . GLU A 1 380 ? -14.906 -15.062 16.875 1 66.56 380 GLU A O 1
ATOM 2914 N N . ILE A 1 381 ? -14.609 -14.586 19.125 1 73.38 381 ILE A N 1
ATOM 2915 C CA . ILE A 1 381 ? -14.586 -13.141 18.906 1 73.38 381 ILE A CA 1
ATOM 2916 C C . ILE A 1 381 ? -13.156 -12.625 19.031 1 73.38 381 ILE A C 1
ATOM 2918 O O . ILE A 1 381 ? -12.5 -12.812 20.047 1 73.38 381 ILE A O 1
ATOM 2922 N N . PHE A 1 382 ? -12.633 -12.055 17.922 1 71.25 382 PHE A N 1
ATOM 2923 C CA . PHE A 1 382 ? -11.289 -11.492 17.891 1 71.25 382 PHE A CA 1
ATOM 2924 C C . PHE A 1 382 ? -11.32 -9.992 18.156 1 71.25 382 PHE A C 1
ATOM 2926 O O . PHE A 1 382 ? -12.391 -9.383 18.141 1 71.25 382 PHE A O 1
ATOM 2933 N N . ASP A 1 383 ? -10.125 -9.398 18.484 1 74.25 383 ASP A N 1
ATOM 2934 C CA . ASP A 1 383 ? -10 -7.961 18.703 1 74.25 383 ASP A CA 1
ATOM 2935 C C . ASP A 1 383 ? -10.547 -7.18 17.516 1 74.25 383 ASP A C 1
ATOM 2937 O O . ASP A 1 383 ? -11.156 -6.121 17.688 1 74.25 383 ASP A O 1
ATOM 2941 N N . GLU A 1 384 ? -10.328 -7.762 16.375 1 75.12 384 GLU A N 1
ATOM 2942 C CA . GLU A 1 384 ? -10.805 -7.102 15.164 1 75.12 384 GLU A CA 1
ATOM 2943 C C . GLU A 1 384 ? -12.328 -6.992 15.148 1 75.12 384 GLU A C 1
ATOM 2945 O O . GLU A 1 384 ? -12.883 -6.023 14.633 1 75.12 384 GLU A O 1
ATOM 2950 N N . ASP A 1 385 ? -13 -7.984 15.719 1 73.94 385 ASP A N 1
ATOM 2951 C CA . ASP A 1 385 ? -14.453 -7.949 15.836 1 73.94 385 ASP A CA 1
ATOM 2952 C C . ASP A 1 385 ? -14.898 -6.848 16.797 1 73.94 385 ASP A C 1
ATOM 2954 O O . ASP A 1 385 ? -15.875 -6.137 16.516 1 73.94 385 ASP A O 1
ATOM 2958 N N . ILE A 1 386 ? -14.188 -6.746 17.844 1 77.5 386 ILE A N 1
ATOM 2959 C CA . ILE A 1 386 ? -14.523 -5.746 18.844 1 77.5 386 ILE A CA 1
ATOM 2960 C C . ILE A 1 386 ? -14.289 -4.344 18.281 1 77.5 386 ILE A C 1
ATOM 2962 O O . ILE A 1 386 ? -15.109 -3.447 18.484 1 77.5 386 ILE A O 1
ATOM 2966 N N . LEU A 1 387 ? -13.172 -4.184 17.625 1 76.5 387 LEU A N 1
ATOM 2967 C CA . LEU A 1 387 ? -12.891 -2.902 16.984 1 76.5 387 LEU A CA 1
ATOM 2968 C C . LEU A 1 387 ? -14 -2.521 16.016 1 76.5 387 LEU A C 1
ATOM 2970 O O . LEU A 1 387 ? -14.438 -1.369 15.992 1 76.5 387 LEU A O 1
ATOM 2974 N N . ALA A 1 388 ? -14.391 -3.455 15.242 1 75.44 388 ALA A N 1
ATOM 2975 C CA . ALA A 1 388 ? -15.484 -3.217 14.305 1 75.44 388 ALA A CA 1
ATOM 2976 C C . ALA A 1 388 ? -16.75 -2.801 15.031 1 75.44 388 ALA A C 1
ATOM 2978 O O . ALA A 1 388 ? -17.453 -1.882 14.602 1 75.44 388 ALA A O 1
ATOM 2979 N N . LEU A 1 389 ? -17.031 -3.484 16.062 1 76.44 389 LEU A N 1
ATOM 2980 C CA . LEU A 1 389 ? -18.203 -3.189 16.875 1 76.44 389 LEU A CA 1
ATOM 2981 C C . LEU A 1 389 ? -18.156 -1.764 17.422 1 76.44 389 LEU A C 1
ATOM 2983 O O . LEU A 1 389 ? -19.156 -1.048 17.391 1 76.44 389 LEU A O 1
ATOM 2987 N N . VAL A 1 390 ? -17 -1.419 17.922 1 76.44 390 VAL A N 1
ATOM 2988 C CA . VAL A 1 390 ? -16.828 -0.09 18.5 1 76.44 390 VAL A CA 1
ATOM 2989 C C . VAL A 1 390 ? -17.031 0.971 17.422 1 76.44 390 VAL A C 1
ATOM 2991 O O . VAL A 1 390 ? -17.781 1.929 17.625 1 76.44 390 VAL A O 1
ATOM 2994 N N . ILE A 1 391 ? -16.453 0.781 16.344 1 74.06 391 ILE A N 1
ATOM 2995 C CA . ILE A 1 391 ? -16.5 1.754 15.25 1 74.06 391 ILE A CA 1
ATOM 2996 C C . ILE A 1 391 ? -17.938 1.906 14.758 1 74.06 391 ILE A C 1
ATOM 2998 O O . ILE A 1 391 ? -18.391 3.02 14.492 1 74.06 391 ILE A O 1
ATOM 3002 N N . ASP A 1 392 ? -18.625 0.843 14.695 1 72.62 392 ASP A N 1
ATOM 3003 C CA . ASP A 1 392 ? -20 0.834 14.188 1 72.62 392 ASP A CA 1
ATOM 3004 C C . ASP A 1 392 ? -20.938 1.546 15.156 1 72.62 392 ASP A C 1
ATOM 3006 O O . ASP A 1 392 ? -22.062 1.909 14.789 1 72.62 392 ASP A O 1
ATOM 3010 N N . ASN A 1 393 ? -20.5 1.762 16.328 1 70.62 393 ASN A N 1
ATOM 3011 C CA . ASN A 1 393 ? -21.391 2.326 17.344 1 70.62 393 ASN A CA 1
ATOM 3012 C C . ASN A 1 393 ? -20.875 3.67 17.859 1 70.62 393 ASN A C 1
ATOM 3014 O O . ASN A 1 393 ? -21.219 4.086 18.969 1 70.62 393 ASN A O 1
ATOM 3018 N N . ILE A 1 394 ? -20 4.168 17.172 1 70.69 394 ILE A N 1
ATOM 3019 C CA . ILE A 1 394 ? -19.672 5.566 17.422 1 70.69 394 ILE A CA 1
ATOM 3020 C C . ILE A 1 394 ? -20.922 6.43 17.25 1 70.69 394 ILE A C 1
ATOM 3022 O O . ILE A 1 394 ? -21.75 6.176 16.375 1 70.69 394 ILE A O 1
ATOM 3026 N N . ASP A 1 395 ? -21.125 7.207 18.141 1 62.66 395 ASP A N 1
ATOM 3027 C CA . ASP A 1 395 ? -22.359 7.969 18.266 1 62.66 395 ASP A CA 1
ATOM 3028 C C . ASP A 1 395 ? -22.516 8.93 17.094 1 62.66 395 ASP A C 1
ATOM 3030 O O . ASP A 1 395 ? -21.891 9.992 17.062 1 62.66 395 ASP A O 1
ATOM 3034 N N . HIS A 1 396 ? -23.234 8.336 16.156 1 64.94 396 HIS A N 1
ATOM 3035 C CA . HIS A 1 396 ? -23.594 9.156 15.008 1 64.94 396 HIS A CA 1
ATOM 3036 C C . HIS A 1 396 ? -25.031 9.625 15.094 1 64.94 396 HIS A C 1
ATOM 3038 O O . HIS A 1 396 ? -25.875 8.961 15.695 1 64.94 396 HIS A O 1
ATOM 3044 N N . VAL A 1 397 ? -25.266 10.922 14.844 1 63 397 VAL A N 1
ATOM 3045 C CA . VAL A 1 397 ? -26.656 11.328 14.664 1 63 397 VAL A CA 1
ATOM 3046 C C . VAL A 1 397 ? -27.266 10.609 13.453 1 63 397 VAL A C 1
ATOM 3048 O O . VAL A 1 397 ? -26.688 10.648 12.359 1 63 397 VAL A O 1
ATOM 3051 N N . LYS A 1 398 ? -28.312 9.836 13.758 1 78 398 LYS A N 1
ATOM 3052 C CA . LYS A 1 398 ? -28.844 9.039 12.664 1 78 398 LYS A CA 1
ATOM 3053 C C . LYS A 1 398 ? -30.203 9.57 12.203 1 78 398 LYS A C 1
ATOM 3055 O O . LYS A 1 398 ? -31.172 9.562 12.969 1 78 398 LYS A O 1
ATOM 3060 N N . ALA A 1 399 ? -30.234 10.133 11.055 1 83.06 399 ALA A N 1
ATOM 3061 C CA . ALA A 1 399 ? -31.469 10.547 10.406 1 83.06 399 ALA A CA 1
ATOM 3062 C C . ALA A 1 399 ? -32.219 9.352 9.828 1 83.06 399 ALA A C 1
ATOM 3064 O O . ALA A 1 399 ? -33.438 9.352 9.758 1 83.06 399 ALA A O 1
ATOM 3065 N N . ILE A 1 400 ? -31.5 8.352 9.398 1 90.69 400 ILE A N 1
ATOM 3066 C CA . ILE A 1 400 ? -32.031 7.152 8.766 1 90.69 400 ILE A CA 1
ATOM 3067 C C . ILE A 1 400 ? -31.609 5.914 9.547 1 90.69 400 ILE A C 1
ATOM 3069 O O . ILE A 1 400 ? -30.438 5.809 9.961 1 90.69 400 ILE A O 1
ATOM 3073 N N . GLU A 1 401 ? -32.562 5.027 9.781 1 91.19 401 GLU A N 1
ATOM 3074 C CA . GLU A 1 401 ? -32.25 3.768 10.453 1 91.19 401 GLU A CA 1
ATOM 3075 C C . GLU A 1 401 ? -32.906 2.59 9.734 1 91.19 401 GLU A C 1
ATOM 3077 O O . GLU A 1 401 ? -34.031 2.697 9.25 1 91.19 401 GLU A O 1
ATOM 3082 N N . LEU A 1 402 ? -32.25 1.49 9.766 1 90.75 402 LEU A N 1
ATOM 3083 C CA . LEU A 1 402 ? -32.781 0.277 9.156 1 90.75 402 LEU A CA 1
ATOM 3084 C C . LEU A 1 402 ? -33.75 -0.421 10.102 1 90.75 402 LEU A C 1
ATOM 3086 O O . LEU A 1 402 ? -33.406 -0.729 11.242 1 90.75 402 LEU A O 1
ATOM 3090 N N . VAL A 1 403 ? -34.938 -0.625 9.633 1 89.75 403 VAL A N 1
ATOM 3091 C CA . VAL A 1 403 ? -35.969 -1.287 10.43 1 89.75 403 VAL A CA 1
ATOM 3092 C C . VAL A 1 403 ? -36.094 -2.748 10 1 89.75 403 VAL A C 1
ATOM 3094 O O . VAL A 1 403 ? -36.188 -3.643 10.844 1 89.75 403 VAL A O 1
ATOM 3097 N N . HIS A 1 404 ? -36.188 -2.924 8.727 1 89.12 404 HIS A N 1
ATOM 3098 C CA . HIS A 1 404 ? -36.344 -4.258 8.164 1 89.12 404 HIS A CA 1
ATOM 3099 C C . HIS A 1 404 ? -35.656 -4.371 6.805 1 89.12 404 HIS A C 1
ATOM 3101 O O . HIS A 1 404 ? -35.625 -3.404 6.043 1 89.12 404 HIS A O 1
ATOM 3107 N N . HIS A 1 405 ? -35.156 -5.551 6.547 1 90.38 405 HIS A N 1
ATOM 3108 C CA . HIS A 1 405 ? -34.5 -5.824 5.27 1 90.38 405 HIS A CA 1
ATOM 3109 C C . HIS A 1 405 ? -34.625 -7.293 4.883 1 90.38 405 HIS A C 1
ATOM 3111 O O . HIS A 1 405 ? -34.406 -8.18 5.703 1 90.38 405 HIS A O 1
ATOM 3117 N N . HIS A 1 406 ? -35.156 -7.469 3.682 1 89.25 406 HIS A N 1
ATOM 3118 C CA . HIS A 1 406 ? -35.312 -8.812 3.127 1 89.25 406 HIS A CA 1
ATOM 3119 C C . HIS A 1 406 ? -34.844 -8.859 1.675 1 89.25 406 HIS A C 1
ATOM 3121 O O . HIS A 1 406 ? -35.031 -7.91 0.919 1 89.25 406 HIS A O 1
ATOM 3127 N N . TYR A 1 407 ? -34.156 -10.023 1.253 1 88 407 TYR A N 1
ATOM 3128 C CA . TYR A 1 407 ? -33.719 -10.164 -0.133 1 88 407 TYR A CA 1
ATOM 3129 C C . TYR A 1 407 ? -33.75 -11.625 -0.558 1 88 407 TYR A C 1
ATOM 3131 O O . TYR A 1 407 ? -33.719 -12.523 0.287 1 88 407 TYR A O 1
ATOM 3139 N N . LYS A 1 408 ? -33.844 -11.93 -1.858 1 85.25 408 LYS A N 1
ATOM 3140 C CA . LYS A 1 408 ? -33.781 -13.273 -2.42 1 85.25 408 LYS A CA 1
ATOM 3141 C C . LYS A 1 408 ? -33.312 -13.25 -3.867 1 85.25 408 LYS A C 1
ATOM 3143 O O . LYS A 1 408 ? -33.5 -12.258 -4.574 1 85.25 408 LYS A O 1
ATOM 3148 N N . SER A 1 409 ? -32.562 -14.289 -4.203 1 83.69 409 SER A N 1
ATOM 3149 C CA . SER A 1 409 ? -32.188 -14.445 -5.602 1 83.69 409 SER A CA 1
ATOM 3150 C C . SER A 1 409 ? -33.25 -15.18 -6.395 1 83.69 409 SER A C 1
ATOM 3152 O O . SER A 1 409 ? -34 -15.992 -5.84 1 83.69 409 SER A O 1
ATOM 3154 N N . ASN A 1 410 ? -33.281 -14.766 -7.695 1 72.25 410 ASN A N 1
ATOM 3155 C CA 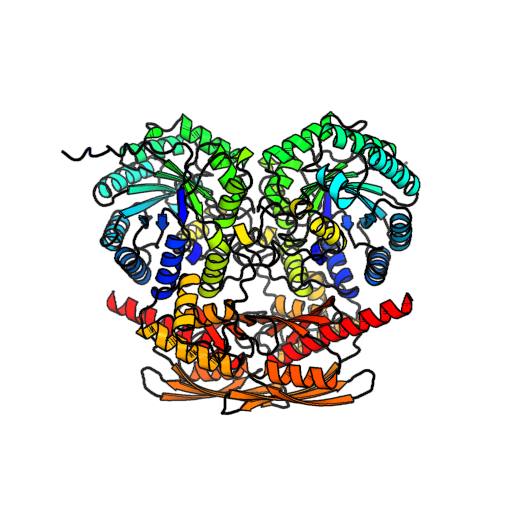. ASN A 1 410 ? -34.219 -15.508 -8.531 1 72.25 410 ASN A CA 1
ATOM 3156 C C . ASN A 1 410 ? -33.5 -16.406 -9.531 1 72.25 410 ASN A C 1
ATOM 3158 O O . ASN A 1 410 ? -32.25 -16.422 -9.578 1 72.25 410 ASN A O 1
ATOM 3162 N N . GLU A 1 411 ? -34.281 -17.125 -10.164 1 62.94 411 GLU A N 1
ATOM 3163 C CA . GLU A 1 411 ? -33.719 -18.156 -11.047 1 62.94 411 GLU A CA 1
ATOM 3164 C C . GLU A 1 411 ? -33.094 -17.531 -12.289 1 62.94 411 GLU A C 1
ATOM 3166 O O . GLU A 1 411 ? -32.25 -18.141 -12.93 1 62.94 411 GLU A O 1
ATOM 3171 N N . ARG A 1 412 ? -33.375 -16.344 -12.578 1 60.22 412 ARG A N 1
ATOM 3172 C CA . ARG A 1 412 ? -32.938 -15.758 -13.836 1 60.22 412 ARG A CA 1
ATOM 3173 C C . ARG A 1 412 ? -31.734 -14.828 -13.602 1 60.22 412 ARG A C 1
ATOM 3175 O O . ARG A 1 412 ? -31.375 -14.047 -14.484 1 60.22 412 ARG A O 1
ATOM 3182 N N . GLY A 1 413 ? -31.328 -14.922 -12.43 1 64.81 413 GLY A N 1
ATOM 3183 C CA . GLY A 1 413 ? -30.141 -14.125 -12.188 1 64.81 413 GLY A CA 1
ATOM 3184 C C . GLY A 1 413 ? -30.453 -12.766 -11.594 1 64.81 413 GLY A C 1
ATOM 3185 O O . GLY A 1 413 ? -29.547 -11.961 -11.367 1 64.81 413 GLY A O 1
ATOM 3186 N N . TYR A 1 414 ? -31.703 -12.492 -11.492 1 75.81 414 TYR A N 1
ATOM 3187 C CA . TYR A 1 414 ? -32.094 -11.242 -10.828 1 75.81 414 TYR A CA 1
ATOM 3188 C C . TYR A 1 414 ? -32.312 -11.461 -9.344 1 75.81 414 TYR A C 1
ATOM 3190 O O . TYR A 1 414 ? -32.406 -12.602 -8.883 1 75.81 414 TYR A O 1
ATOM 3198 N N . ALA A 1 415 ? -32.219 -10.344 -8.602 1 85.75 415 ALA A N 1
ATOM 3199 C CA . ALA A 1 415 ? -32.5 -10.391 -7.168 1 85.75 415 ALA A CA 1
ATOM 3200 C C . ALA A 1 415 ? -33.625 -9.43 -6.805 1 85.75 415 ALA A C 1
ATOM 3202 O O . ALA A 1 415 ? -33.906 -8.484 -7.551 1 85.75 415 ALA A O 1
ATOM 3203 N N . TYR A 1 416 ? -34.344 -9.852 -5.809 1 87.06 416 TYR A N 1
ATOM 3204 C CA . TYR A 1 416 ? -35.375 -9.023 -5.191 1 87.06 416 TYR A CA 1
ATOM 3205 C C . TYR A 1 416 ? -35 -8.617 -3.777 1 87.06 416 TYR A C 1
ATOM 3207 O O . TYR A 1 416 ? -34.375 -9.414 -3.043 1 87.06 416 TYR A O 1
ATOM 3215 N N . ALA A 1 417 ? -35.312 -7.309 -3.422 1 90.94 417 ALA A N 1
ATOM 3216 C CA . ALA A 1 417 ? -35.094 -6.883 -2.043 1 90.94 417 ALA A CA 1
ATOM 3217 C C . ALA A 1 417 ? -36.156 -5.895 -1.595 1 90.94 417 ALA A C 1
ATOM 3219 O O . ALA A 1 417 ? -36.656 -5.105 -2.398 1 90.94 417 ALA A O 1
ATOM 3220 N N . ASP A 1 418 ? -36.562 -5.957 -0.385 1 90.88 418 ASP A N 1
ATOM 3221 C CA . ASP A 1 418 ? -37.406 -4.941 0.243 1 90.88 418 ASP A CA 1
ATOM 3222 C C . ASP A 1 418 ? -36.75 -4.406 1.517 1 90.88 418 ASP A C 1
ATOM 3224 O O . ASP A 1 418 ? -36.062 -5.141 2.229 1 90.88 418 ASP A O 1
ATOM 3228 N N . VAL A 1 419 ? -36.938 -3.113 1.736 1 92.31 419 VAL A N 1
ATOM 3229 C CA . VAL A 1 419 ? -36.312 -2.443 2.879 1 92.31 419 VAL A CA 1
ATOM 3230 C C . VAL A 1 419 ? -37.344 -1.539 3.559 1 92.31 419 VAL A C 1
ATOM 3232 O O . VAL A 1 419 ? -38.188 -0.931 2.891 1 92.31 419 VAL A O 1
ATOM 3235 N N . ARG A 1 420 ? -37.312 -1.584 4.859 1 91.75 420 ARG A N 1
ATOM 3236 C CA . ARG A 1 420 ? -38.062 -0.632 5.691 1 91.75 420 ARG A CA 1
ATOM 3237 C C . ARG A 1 420 ? -37.094 0.232 6.504 1 91.75 420 ARG A C 1
ATOM 3239 O O . ARG A 1 420 ? -36.25 -0.288 7.238 1 91.75 420 ARG A O 1
ATOM 3246 N N . LEU A 1 421 ? -37.25 1.565 6.293 1 93.81 421 LEU A N 1
ATOM 3247 C CA . LEU A 1 421 ? -36.375 2.504 6.977 1 93.81 421 LEU A CA 1
ATOM 3248 C C . LEU A 1 421 ? -37.156 3.484 7.828 1 93.81 421 LEU A C 1
ATOM 3250 O O . LEU A 1 421 ? -38.25 3.889 7.445 1 93.81 421 LEU A O 1
ATOM 3254 N N . LYS A 1 422 ? -36.594 3.777 8.969 1 93.38 422 LYS A N 1
ATOM 3255 C CA . LYS A 1 422 ? -37.062 4.965 9.695 1 93.38 422 LYS A CA 1
ATOM 3256 C C . LYS A 1 422 ? -36.406 6.227 9.125 1 93.38 422 LYS A C 1
ATOM 3258 O O . LYS A 1 422 ? -35.188 6.336 9.07 1 93.38 422 LYS A O 1
ATOM 3263 N N . THR A 1 423 ? -37.156 7.137 8.641 1 90.44 423 THR A N 1
ATOM 3264 C CA . THR A 1 423 ? -36.688 8.391 8.07 1 90.44 423 THR A CA 1
ATOM 3265 C C . THR A 1 423 ? -37.188 9.586 8.883 1 90.44 423 THR A C 1
ATOM 3267 O O . THR A 1 423 ? -38 9.422 9.781 1 90.44 423 THR A O 1
ATOM 3270 N N . PRO A 1 424 ? -36.594 10.781 8.633 1 85.62 424 PRO A N 1
ATOM 3271 C CA . PRO A 1 424 ? -37.125 11.969 9.312 1 85.62 424 PRO A CA 1
ATOM 3272 C C . PRO A 1 424 ? -38.594 12.188 9.078 1 85.62 424 PRO A C 1
ATOM 3274 O O . PRO A 1 424 ? -39.281 12.805 9.906 1 85.62 424 PRO A O 1
ATOM 3277 N N . GLN A 1 425 ? -39.156 11.664 8.07 1 86.31 425 GLN A N 1
ATOM 3278 C CA . GLN A 1 425 ? -40.594 11.805 7.73 1 86.31 425 GLN A CA 1
ATOM 3279 C C . GLN A 1 425 ? -41.406 10.633 8.266 1 86.31 425 GLN A C 1
ATOM 3281 O O . GLN A 1 425 ? -42.625 10.586 8.086 1 86.31 425 GLN A O 1
ATOM 3286 N N . GLY A 1 426 ? -40.719 9.766 8.922 1 87.75 426 GLY A N 1
ATOM 3287 C CA . GLY A 1 426 ? -41.375 8.586 9.453 1 87.75 426 GLY A CA 1
ATOM 3288 C C . GLY A 1 426 ? -40.875 7.297 8.836 1 87.75 426 GLY A C 1
ATOM 3289 O O . GLY A 1 426 ? -39.844 7.285 8.148 1 87.75 426 GLY A O 1
ATOM 3290 N N . ILE A 1 427 ? -41.656 6.223 9.086 1 93 427 ILE A N 1
ATOM 3291 C CA . ILE A 1 427 ? -41.281 4.91 8.562 1 93 427 ILE A CA 1
ATOM 3292 C C . ILE A 1 427 ? -41.719 4.797 7.102 1 93 427 ILE A C 1
ATOM 3294 O O . ILE A 1 427 ? -42.875 5.047 6.773 1 93 427 ILE A O 1
ATOM 3298 N N . ARG A 1 428 ? -40.812 4.434 6.258 1 90.69 428 ARG A N 1
ATOM 3299 C CA . ARG A 1 428 ? -41.062 4.246 4.836 1 90.69 428 ARG A CA 1
ATOM 3300 C C . ARG A 1 428 ? -40.469 2.926 4.34 1 90.69 428 ARG A C 1
ATOM 3302 O O . ARG A 1 428 ? -39.5 2.424 4.898 1 90.69 428 ARG A O 1
ATOM 3309 N N . GLU A 1 429 ? -41.156 2.354 3.369 1 92.06 429 GLU A N 1
ATOM 3310 C CA . GLU A 1 429 ? -40.688 1.077 2.836 1 92.06 429 GLU A CA 1
ATOM 3311 C C . GLU A 1 429 ? -40.812 1.034 1.315 1 92.06 429 GLU A C 1
ATOM 3313 O O . GLU A 1 429 ? -41.625 1.744 0.739 1 92.06 429 GLU A O 1
ATOM 3318 N N . ASP A 1 430 ? -39.969 0.297 0.674 1 90 430 ASP A N 1
ATOM 3319 C CA . ASP A 1 430 ? -40 0.051 -0.764 1 90 430 ASP A CA 1
ATOM 3320 C C . ASP A 1 430 ? -39.312 -1.268 -1.117 1 90 430 ASP A C 1
ATOM 3322 O O . ASP A 1 430 ? -38.781 -1.946 -0.241 1 90 430 ASP A O 1
ATOM 3326 N N . ALA A 1 431 ? -39.562 -1.702 -2.332 1 89.19 431 ALA A N 1
ATOM 3327 C CA . ALA A 1 431 ? -38.906 -2.893 -2.879 1 89.19 431 ALA A CA 1
ATOM 3328 C C . ALA A 1 431 ? -38.312 -2.617 -4.266 1 89.19 431 ALA A C 1
ATOM 3330 O O . ALA A 1 431 ? -38.719 -1.646 -4.922 1 89.19 431 ALA A O 1
ATOM 3331 N N . ALA A 1 432 ? -37.312 -3.465 -4.621 1 89.06 432 ALA A N 1
ATOM 3332 C CA . ALA A 1 432 ? -36.719 -3.277 -5.93 1 89.06 432 ALA A CA 1
ATOM 3333 C C . ALA A 1 432 ? -36.156 -4.59 -6.465 1 89.06 432 ALA A C 1
ATOM 3335 O O . ALA A 1 432 ? -35.906 -5.531 -5.703 1 89.06 432 ALA A O 1
ATOM 3336 N N . VAL A 1 433 ? -36.125 -4.629 -7.793 1 84.94 433 VAL A N 1
ATOM 3337 C CA . VAL A 1 433 ? -35.406 -5.691 -8.484 1 84.94 433 VAL A CA 1
ATOM 3338 C C . VAL A 1 433 ? -34.062 -5.168 -8.977 1 84.94 433 VAL A C 1
ATOM 3340 O O . VAL A 1 433 ? -33.938 -3.99 -9.32 1 84.94 433 VAL A O 1
ATOM 3343 N N . GLY A 1 434 ? -33.031 -6.07 -8.883 1 83.62 434 GLY A N 1
ATOM 3344 C CA . GLY A 1 434 ? -31.703 -5.672 -9.336 1 83.62 434 GLY A CA 1
ATOM 3345 C C . GLY A 1 434 ? -30.891 -6.824 -9.914 1 83.62 434 GLY A C 1
ATOM 3346 O O . GLY A 1 434 ? -31.359 -7.969 -9.914 1 83.62 434 GLY A O 1
ATOM 3347 N N . ASP A 1 435 ? -29.719 -6.516 -10.539 1 79.12 435 ASP A N 1
ATOM 3348 C CA . ASP A 1 435 ? -28.828 -7.496 -11.141 1 79.12 435 ASP A CA 1
ATOM 3349 C C . ASP A 1 435 ? -28.031 -8.25 -10.07 1 79.12 435 ASP A C 1
ATOM 3351 O O . ASP A 1 435 ? -27.047 -8.93 -10.383 1 79.12 435 ASP A O 1
ATOM 3355 N N . GLY A 1 436 ? -28.5 -8.242 -8.836 1 82.25 436 GLY A N 1
ATOM 3356 C CA . GLY A 1 436 ? -27.953 -8.867 -7.645 1 82.25 436 GLY A CA 1
ATOM 3357 C C . GLY A 1 436 ? -28.562 -8.352 -6.355 1 82.25 436 GLY A C 1
ATOM 3358 O O . GLY A 1 436 ? -29.266 -7.34 -6.363 1 82.25 436 GLY A O 1
ATOM 3359 N N . SER A 1 437 ? -28.281 -9.031 -5.316 1 85.94 437 SER A N 1
ATOM 3360 C CA . SER A 1 437 ? -28.938 -8.711 -4.055 1 85.94 437 SER A CA 1
ATOM 3361 C C . SER A 1 437 ? -28.484 -7.355 -3.52 1 85.94 437 SER A C 1
ATOM 3363 O O . SER A 1 437 ? -29.266 -6.621 -2.926 1 85.94 437 SER A O 1
ATOM 3365 N N . VAL A 1 438 ? -27.188 -7.039 -3.715 1 88.38 438 VAL A N 1
ATOM 3366 C CA . VAL A 1 438 ? -26.719 -5.734 -3.27 1 88.38 438 VAL A CA 1
ATOM 3367 C C . VAL A 1 438 ? -27.391 -4.633 -4.082 1 88.38 438 VAL A C 1
ATOM 3369 O O . VAL A 1 438 ? -27.891 -3.66 -3.518 1 88.38 438 VAL A O 1
ATOM 3372 N N . ASP A 1 439 ? -27.406 -4.797 -5.391 1 87.5 439 ASP A N 1
ATOM 3373 C CA . ASP A 1 439 ? -28.031 -3.838 -6.289 1 87.5 439 ASP A CA 1
ATOM 3374 C C . ASP A 1 439 ? -29.516 -3.654 -5.941 1 87.5 439 ASP A C 1
ATOM 3376 O O . ASP A 1 439 ? -29.984 -2.523 -5.824 1 87.5 439 ASP A O 1
ATOM 3380 N N . ALA A 1 440 ? -30.234 -4.727 -5.797 1 88.31 440 ALA A N 1
ATOM 3381 C CA . ALA A 1 440 ? -31.641 -4.676 -5.461 1 88.31 440 ALA A CA 1
ATOM 3382 C C . ALA A 1 440 ? -31.875 -3.969 -4.125 1 88.31 440 ALA A C 1
ATOM 3384 O O . ALA A 1 440 ? -32.781 -3.139 -3.998 1 88.31 440 ALA A O 1
ATOM 3385 N N . SER A 1 441 ? -31.094 -4.309 -3.148 1 91.75 441 SER A N 1
ATOM 3386 C CA . SER A 1 441 ? -31.25 -3.756 -1.806 1 91.75 441 SER A CA 1
ATOM 3387 C C . SER A 1 441 ? -30.953 -2.258 -1.791 1 91.75 441 SER A C 1
ATOM 3389 O O . SER A 1 441 ? -31.688 -1.486 -1.168 1 91.75 441 SER A O 1
ATOM 3391 N N . LEU A 1 442 ? -29.875 -1.839 -2.449 1 92.12 442 LEU A N 1
ATOM 3392 C CA . LEU A 1 442 ? -29.5 -0.429 -2.457 1 92.12 442 LEU A CA 1
ATOM 3393 C C . LEU A 1 442 ? -30.5 0.396 -3.256 1 92.12 442 LEU A C 1
ATOM 3395 O O . LEU A 1 442 ? -30.797 1.536 -2.895 1 92.12 442 LEU A O 1
ATOM 3399 N N . LYS A 1 443 ? -30.984 -0.169 -4.332 1 90.88 443 LYS A N 1
ATOM 3400 C CA . LYS A 1 443 ? -32.031 0.501 -5.09 1 90.88 443 LYS A CA 1
ATOM 3401 C C . LYS A 1 443 ? -33.281 0.743 -4.23 1 90.88 443 LYS A C 1
ATOM 3403 O O . LYS A 1 443 ? -33.875 1.824 -4.27 1 90.88 443 LYS A O 1
ATOM 3408 N N . ALA A 1 444 ? -33.688 -0.266 -3.541 1 92 444 ALA A N 1
ATOM 3409 C CA . ALA A 1 444 ? -34.812 -0.135 -2.643 1 92 444 ALA A CA 1
ATOM 3410 C C . ALA A 1 444 ? -34.594 0.957 -1.604 1 92 444 ALA A C 1
ATOM 3412 O O . ALA A 1 444 ? -35.469 1.789 -1.354 1 92 444 ALA A O 1
ATOM 3413 N N . ALA A 1 445 ? -33.438 0.92 -0.992 1 93.69 445 ALA A N 1
ATOM 3414 C CA . ALA A 1 445 ? -33.094 1.917 0.017 1 93.69 445 ALA A CA 1
ATOM 3415 C C . ALA A 1 445 ? -33.094 3.32 -0.58 1 93.69 445 ALA A C 1
ATOM 3417 O O . ALA A 1 445 ? -33.562 4.273 0.046 1 93.69 445 ALA A O 1
ATOM 3418 N N . GLN A 1 446 ? -32.5 3.455 -1.76 1 92.31 446 GLN A N 1
ATOM 3419 C CA . GLN A 1 446 ? -32.406 4.742 -2.445 1 92.31 446 GLN A CA 1
ATOM 3420 C C . GLN A 1 446 ? -33.781 5.324 -2.697 1 92.31 446 GLN A C 1
ATOM 3422 O O . GLN A 1 446 ? -34 6.527 -2.535 1 92.31 446 GLN A O 1
ATOM 3427 N N . ARG A 1 447 ? -34.625 4.477 -3.111 1 91 447 ARG A N 1
ATOM 3428 C CA . ARG A 1 447 ? -35.969 4.914 -3.4 1 91 447 ARG A CA 1
ATOM 3429 C C . ARG A 1 447 ? -36.688 5.395 -2.135 1 91 447 ARG A C 1
ATOM 3431 O O . ARG A 1 447 ? -37.438 6.375 -2.168 1 91 447 ARG A O 1
ATOM 3438 N N . VAL A 1 448 ? -36.5 4.719 -1.064 1 91.75 448 VAL A N 1
ATOM 3439 C CA . VAL A 1 448 ? -37.094 5.105 0.209 1 91.75 448 VAL A CA 1
ATOM 3440 C C . VAL A 1 448 ? -36.5 6.445 0.664 1 91.75 448 VAL A C 1
ATOM 3442 O O . VAL A 1 448 ? -37.25 7.309 1.146 1 91.75 448 VAL A O 1
ATOM 3445 N N . ILE A 1 449 ? -35.219 6.633 0.585 1 92.19 449 ILE A N 1
ATOM 3446 C CA . ILE A 1 449 ? -34.531 7.828 1.054 1 92.19 449 ILE A CA 1
ATOM 3447 C C . ILE A 1 449 ? -34.906 9.008 0.156 1 92.19 449 ILE A C 1
ATOM 3449 O O . ILE A 1 449 ? -35.062 10.133 0.64 1 92.19 449 ILE A O 1
ATOM 3453 N N . GLY A 1 450 ? -34.875 8.836 -1.211 1 89.31 450 GLY A N 1
ATOM 3454 C CA . GLY A 1 450 ? -35.375 9.82 -2.143 1 89.31 450 GLY A CA 1
ATOM 3455 C C . GLY A 1 450 ? -34.375 10.891 -2.508 1 89.31 450 GLY A C 1
ATOM 3456 O O . GLY A 1 450 ? -34.719 11.938 -3.051 1 89.31 450 GLY A O 1
ATOM 3457 N N . LEU A 1 451 ? -33.094 10.758 -2.119 1 89.94 451 LEU A N 1
ATOM 3458 C CA . LEU A 1 451 ? -32.031 11.695 -2.494 1 89.94 451 LEU A CA 1
ATOM 3459 C C . LEU A 1 451 ? -31.297 11.203 -3.729 1 89.94 451 LEU A C 1
ATOM 3461 O O . LEU A 1 451 ? -31.125 9.992 -3.918 1 89.94 451 LEU A O 1
ATOM 3465 N N . PRO A 1 452 ? -30.859 12.102 -4.578 1 90.31 452 PRO A N 1
ATOM 3466 C CA . PRO A 1 452 ? -30.078 11.703 -5.754 1 90.31 452 PRO A CA 1
ATOM 3467 C C . PRO A 1 452 ? -28.641 11.352 -5.406 1 90.31 452 PRO A C 1
ATOM 3469 O O . PRO A 1 452 ? -27.719 12.102 -5.738 1 90.31 452 PRO A O 1
ATOM 3472 N N . ILE A 1 453 ? -28.469 10.219 -4.898 1 90.69 453 ILE A N 1
ATOM 3473 C CA . ILE A 1 453 ? -27.172 9.766 -4.426 1 90.69 453 ILE A CA 1
ATOM 3474 C C . ILE A 1 453 ? -26.578 8.758 -5.414 1 90.69 453 ILE A C 1
ATOM 3476 O O . ILE A 1 453 ? -27.297 7.91 -5.945 1 90.69 453 ILE A O 1
ATOM 3480 N N . GLU A 1 454 ? -25.312 8.938 -5.699 1 88 454 GLU A N 1
ATOM 3481 C CA . GLU A 1 454 ? -24.609 8 -6.578 1 88 454 GLU A CA 1
ATOM 3482 C C . GLU A 1 454 ? -23.594 7.18 -5.801 1 88 454 GLU A C 1
ATOM 3484 O O . GLU A 1 454 ? -22.812 7.727 -5.008 1 88 454 GLU A O 1
ATOM 3489 N N . LEU A 1 455 ? -23.656 5.902 -6.031 1 88.5 455 LEU A N 1
ATOM 3490 C CA . LEU A 1 455 ? -22.641 5.031 -5.441 1 88.5 455 LEU A CA 1
ATOM 3491 C C . LEU A 1 455 ? -21.328 5.102 -6.234 1 88.5 455 LEU A C 1
ATOM 3493 O O . LEU A 1 455 ? -21.312 4.773 -7.426 1 88.5 455 LEU A O 1
ATOM 3497 N N . LYS A 1 456 ? -20.234 5.496 -5.594 1 82.62 456 LYS A N 1
ATOM 3498 C CA . LYS A 1 456 ? -18.969 5.723 -6.285 1 82.62 456 LYS A CA 1
ATOM 3499 C C . LYS A 1 456 ? -18.016 4.559 -6.07 1 82.62 456 LYS A C 1
ATOM 3501 O O . LYS A 1 456 ? -17.156 4.285 -6.918 1 82.62 456 LYS A O 1
ATOM 3506 N N . ASP A 1 457 ? -18.125 3.971 -4.941 1 83.75 457 ASP A N 1
ATOM 3507 C CA . ASP A 1 457 ? -17.219 2.879 -4.594 1 83.75 457 ASP A CA 1
ATOM 3508 C C . ASP A 1 457 ? -17.891 1.901 -3.627 1 83.75 457 ASP A C 1
ATOM 3510 O O . ASP A 1 457 ? -18.781 2.285 -2.863 1 83.75 457 ASP A O 1
ATOM 3514 N N . TYR A 1 458 ? -17.484 0.658 -3.674 1 86.44 458 TYR A N 1
ATOM 3515 C CA . TYR A 1 458 ? -18.047 -0.423 -2.871 1 86.44 458 TYR A CA 1
ATOM 3516 C C . TYR A 1 458 ? -17 -1.495 -2.594 1 86.44 458 TYR A C 1
ATOM 3518 O O . TYR A 1 458 ? -16.344 -1.989 -3.518 1 86.44 458 TYR A O 1
ATOM 3526 N N . GLN A 1 459 ? -16.812 -1.765 -1.307 1 84.25 459 GLN A N 1
ATOM 3527 C CA . GLN A 1 459 ? -15.859 -2.812 -0.938 1 84.25 459 GLN A CA 1
ATOM 3528 C C . GLN A 1 459 ? -16.359 -3.615 0.257 1 84.25 459 GLN A C 1
ATOM 3530 O O . GLN A 1 459 ? -16.984 -3.061 1.163 1 84.25 459 GLN A O 1
ATOM 3535 N N . VAL A 1 460 ? -16.109 -4.93 0.21 1 84.94 460 VAL A N 1
ATOM 3536 C CA . VAL A 1 460 ? -16.422 -5.82 1.324 1 84.94 460 VAL A CA 1
ATOM 3537 C C . VAL A 1 460 ? -15.164 -6.57 1.76 1 84.94 460 VAL A C 1
ATOM 3539 O O . VAL A 1 460 ? -14.367 -7 0.921 1 84.94 460 VAL A O 1
ATOM 3542 N N . ARG A 1 461 ? -14.961 -6.637 3.021 1 78.38 461 ARG A N 1
ATOM 3543 C CA . ARG A 1 461 ? -13.859 -7.434 3.557 1 78.38 461 ARG A CA 1
ATOM 3544 C C . ARG A 1 461 ? -14.312 -8.25 4.766 1 78.38 461 ARG A C 1
ATOM 3546 O O . ARG A 1 461 ? -15.133 -7.789 5.555 1 78.38 461 ARG A O 1
ATOM 3553 N N . SER A 1 462 ? -13.758 -9.461 4.781 1 72.5 462 SER A N 1
ATOM 3554 C CA . SER A 1 462 ? -13.961 -10.219 6.008 1 72.5 462 SER A CA 1
ATOM 3555 C C . SER A 1 462 ? -13.117 -9.664 7.152 1 72.5 462 SER A C 1
ATOM 3557 O O . SER A 1 462 ? -11.938 -9.352 6.965 1 72.5 462 SER A O 1
ATOM 3559 N N . VAL A 1 463 ? -13.672 -9.531 8.273 1 63 463 VAL A N 1
ATOM 3560 C CA . VAL A 1 463 ? -12.984 -8.977 9.43 1 63 463 VAL A CA 1
ATOM 3561 C C . VAL A 1 463 ? -12.016 -10.016 10.008 1 63 463 VAL A C 1
ATOM 3563 O O . VAL A 1 463 ? -10.906 -9.672 10.43 1 63 463 VAL A O 1
ATOM 3566 N N . THR A 1 464 ? -12.445 -11.203 10 1 65 464 THR A N 1
ATOM 3567 C CA . THR A 1 464 ? -11.641 -12.32 10.508 1 65 464 THR A CA 1
ATOM 3568 C C . THR A 1 464 ? -11.719 -13.516 9.562 1 65 464 THR A C 1
ATOM 3570 O O . THR A 1 464 ? -12.383 -13.445 8.523 1 65 464 THR A O 1
ATOM 3573 N N . ALA A 1 465 ? -10.852 -14.453 9.891 1 65.31 465 ALA A N 1
ATOM 3574 C CA . ALA A 1 465 ? -10.914 -15.695 9.117 1 65.31 465 ALA A CA 1
ATOM 3575 C C . ALA A 1 465 ? -12.172 -16.484 9.453 1 65.31 465 ALA A C 1
ATOM 3577 O O . ALA A 1 465 ? -12.773 -16.297 10.508 1 65.31 465 ALA A O 1
ATOM 3578 N N . GLY A 1 466 ? -12.633 -17.25 8.516 1 68.31 466 GLY A N 1
ATOM 3579 C CA . GLY A 1 466 ? -13.758 -18.141 8.758 1 68.31 466 GLY A CA 1
ATOM 3580 C C . GLY A 1 466 ? -15.008 -17.734 8 1 68.31 466 GLY A C 1
ATOM 3581 O O . GLY A 1 466 ? -15.203 -16.562 7.691 1 68.31 466 GLY A O 1
ATOM 3582 N N . GLN A 1 467 ? -15.844 -18.641 7.824 1 68.44 467 GLN A N 1
ATOM 3583 C CA . GLN A 1 467 ? -17.062 -18.422 7.047 1 68.44 467 GLN A CA 1
ATOM 3584 C C . GLN A 1 467 ? -18.094 -17.625 7.832 1 68.44 467 GLN A C 1
ATOM 3586 O O . GLN A 1 467 ? -18.984 -17 7.246 1 68.44 467 GLN A O 1
ATOM 3591 N N . ASP A 1 468 ? -17.969 -17.672 9.133 1 64.12 468 ASP A N 1
ATOM 3592 C CA . ASP A 1 468 ? -18.906 -16.938 9.969 1 64.12 468 ASP A CA 1
ATOM 3593 C C . ASP A 1 468 ? -18.391 -15.555 10.328 1 64.12 468 ASP A C 1
ATOM 3595 O O . ASP A 1 468 ? -18.938 -14.883 11.203 1 64.12 468 ASP A O 1
ATOM 3599 N N . ALA A 1 469 ? -17.391 -15.18 9.578 1 68.31 469 ALA A N 1
ATOM 3600 C CA . ALA A 1 469 ? -16.75 -13.906 9.875 1 68.31 469 ALA A CA 1
ATOM 3601 C C . ALA A 1 469 ? -17.688 -12.734 9.602 1 68.31 469 ALA A C 1
ATOM 3603 O O . ALA A 1 469 ? -18.562 -12.82 8.727 1 68.31 469 ALA A O 1
ATOM 3604 N N . LEU A 1 470 ? -17.531 -11.688 10.414 1 70.94 470 LEU A N 1
ATOM 3605 C CA . LEU A 1 470 ? -18.203 -10.438 10.094 1 70.94 470 LEU A CA 1
ATOM 3606 C C . LEU A 1 470 ? -17.734 -9.891 8.75 1 70.94 470 LEU A C 1
ATOM 3608 O O . LEU A 1 470 ? -16.531 -9.953 8.43 1 70.94 470 LEU A O 1
ATOM 3612 N N . GLY A 1 471 ? -18.766 -9.531 7.941 1 77.19 471 GLY A N 1
ATOM 3613 C CA . GLY A 1 471 ? -18.453 -8.805 6.723 1 77.19 471 GLY A CA 1
ATOM 3614 C C . GLY A 1 471 ? -18.516 -7.301 6.895 1 77.19 471 GLY A C 1
ATOM 3615 O O . GLY A 1 471 ? -19.547 -6.766 7.328 1 77.19 471 GLY A O 1
ATOM 3616 N N . GLU A 1 472 ? -17.438 -6.648 6.684 1 81 472 GLU A N 1
ATOM 3617 C CA . GLU A 1 472 ? -17.391 -5.191 6.727 1 81 472 GLU A CA 1
ATOM 3618 C C . GLU A 1 472 ? -17.5 -4.59 5.328 1 81 472 GLU A C 1
ATOM 3620 O O . GLU A 1 472 ? -16.75 -4.961 4.426 1 81 472 GLU A O 1
ATOM 3625 N N . VAL A 1 473 ? -18.5 -3.754 5.195 1 87.25 473 VAL A N 1
ATOM 3626 C CA . VAL A 1 473 ? -18.719 -3.088 3.914 1 87.25 473 VAL A CA 1
ATOM 3627 C C . VAL A 1 473 ? -18.391 -1.603 4.043 1 87.25 473 VAL A C 1
ATOM 3629 O O . VAL A 1 473 ? -18.719 -0.972 5.051 1 87.25 473 VAL A O 1
ATOM 3632 N N . GLN A 1 474 ? -17.688 -1.11 3.082 1 86.94 474 GLN A N 1
ATOM 3633 C CA . GLN A 1 474 ? -17.438 0.32 2.945 1 86.94 474 GLN A CA 1
ATOM 3634 C C . GLN A 1 474 ? -17.953 0.846 1.61 1 86.94 474 GLN A C 1
ATOM 3636 O O . GLN A 1 474 ? -17.766 0.212 0.57 1 86.94 474 GLN A O 1
ATOM 3641 N N . VAL A 1 475 ? -18.656 1.993 1.688 1 88.75 475 VAL A N 1
ATOM 3642 C CA . VAL A 1 475 ? -19.172 2.594 0.459 1 88.75 475 VAL A CA 1
ATOM 3643 C C . VAL A 1 475 ? -18.766 4.066 0.402 1 88.75 475 VAL A C 1
ATOM 3645 O O . VAL A 1 475 ? -18.547 4.699 1.438 1 88.75 475 VAL A O 1
ATOM 3648 N N . THR A 1 476 ? -18.516 4.523 -0.746 1 86.5 476 THR A N 1
ATOM 3649 C CA . THR A 1 476 ? -18.406 5.953 -1.027 1 86.5 476 THR A CA 1
ATOM 3650 C C . THR A 1 476 ? -19.547 6.41 -1.927 1 86.5 476 THR A C 1
ATOM 3652 O O . THR A 1 476 ? -19.781 5.836 -2.994 1 86.5 476 THR A O 1
ATOM 3655 N N . ILE A 1 477 ? -20.297 7.363 -1.407 1 88.31 477 ILE A N 1
ATOM 3656 C CA . ILE A 1 477 ? -21.391 7.91 -2.199 1 88.31 477 ILE A CA 1
ATOM 3657 C C . ILE A 1 477 ? -21.109 9.375 -2.531 1 88.31 477 ILE A C 1
ATOM 3659 O O . ILE A 1 477 ? -20.266 10.008 -1.907 1 88.31 477 ILE A O 1
ATOM 3663 N N . GLU A 1 478 ? -21.719 9.805 -3.568 1 88.19 478 GLU A N 1
ATOM 3664 C CA . GLU A 1 478 ? -21.609 11.203 -3.961 1 88.19 478 GLU A CA 1
ATOM 3665 C C . GLU A 1 478 ? -22.969 11.891 -3.957 1 88.19 478 GLU A C 1
ATOM 3667 O O . GLU A 1 478 ? -23.953 11.344 -4.48 1 88.19 478 GLU A O 1
ATOM 3672 N N . TYR A 1 479 ? -23.062 13 -3.25 1 89.12 479 TYR A N 1
ATOM 3673 C CA . TYR A 1 479 ? -24.25 13.844 -3.191 1 89.12 479 TYR A CA 1
ATOM 3674 C C . TYR A 1 479 ? -23.875 15.312 -3.346 1 89.12 479 TYR A C 1
ATOM 3676 O O . TYR A 1 479 ? -23.062 15.836 -2.592 1 89.12 479 TYR A O 1
ATOM 3684 N N . LYS A 1 480 ? -24.422 15.953 -4.281 1 85.31 480 LYS A N 1
ATOM 3685 C CA . LYS A 1 480 ? -24.188 17.359 -4.559 1 85.31 480 LYS A CA 1
ATOM 3686 C C . LYS A 1 480 ? -22.688 17.656 -4.707 1 85.31 480 LYS A C 1
ATOM 3688 O O . LYS A 1 480 ? -22.172 18.594 -4.109 1 85.31 480 LYS A O 1
ATOM 3693 N N . GLY A 1 481 ? -22.031 16.734 -5.359 1 78.06 481 GLY A N 1
ATOM 3694 C CA . GLY A 1 481 ? -20.625 16.938 -5.719 1 78.06 481 GLY A CA 1
ATOM 3695 C C . GLY A 1 481 ? -19.672 16.594 -4.598 1 78.06 481 GLY A C 1
ATOM 3696 O O . GLY A 1 481 ? -18.453 16.734 -4.754 1 78.06 481 GLY A O 1
ATOM 3697 N N . ARG A 1 482 ? -20.219 16.172 -3.471 1 79.81 482 ARG A N 1
ATOM 3698 C CA . ARG A 1 482 ? -19.375 15.812 -2.332 1 79.81 482 ARG A CA 1
ATOM 3699 C C . ARG A 1 482 ? -19.453 14.312 -2.053 1 79.81 482 ARG A C 1
ATOM 3701 O O . ARG A 1 482 ? -20.516 13.695 -2.221 1 79.81 482 ARG A O 1
ATOM 3708 N N . GLN A 1 483 ? -18.328 13.82 -1.637 1 84.12 483 GLN A N 1
ATOM 3709 C CA . GLN A 1 483 ? -18.297 12.391 -1.351 1 84.12 483 GLN A CA 1
ATOM 3710 C C . GLN A 1 483 ? -18.438 12.117 0.145 1 84.12 483 GLN A C 1
ATOM 3712 O O . GLN A 1 483 ? -17.953 12.898 0.97 1 84.12 483 GLN A O 1
ATOM 3717 N N . TYR A 1 484 ? -19.156 11.086 0.443 1 84.88 484 TYR A N 1
ATOM 3718 C CA . TYR A 1 484 ? -19.391 10.633 1.81 1 84.88 484 TYR A CA 1
ATOM 3719 C C . TYR A 1 484 ? -19.109 9.148 1.947 1 84.88 484 TYR A C 1
ATOM 3721 O O . TYR A 1 484 ? -19.422 8.359 1.049 1 84.88 484 TYR A O 1
ATOM 3729 N N . ASN A 1 485 ? -18.562 8.82 3.088 1 85.88 485 ASN A N 1
ATOM 3730 C CA . ASN A 1 485 ? -18.25 7.418 3.332 1 85.88 485 ASN A CA 1
ATOM 3731 C C . ASN A 1 485 ? -19.156 6.82 4.398 1 85.88 485 ASN A C 1
ATOM 3733 O O . ASN A 1 485 ? -19.641 7.531 5.285 1 85.88 485 ASN A O 1
ATOM 3737 N N . GLY A 1 486 ? -19.422 5.613 4.227 1 86.12 486 GLY A N 1
ATOM 3738 C CA . GLY A 1 486 ? -20.172 4.848 5.207 1 86.12 486 GLY A CA 1
ATOM 3739 C C . GLY A 1 486 ? -19.641 3.438 5.395 1 86.12 486 GLY A C 1
ATOM 3740 O O . GLY A 1 486 ? -19.078 2.852 4.469 1 86.12 486 GLY A O 1
ATOM 3741 N N . ARG A 1 487 ? -19.828 3.016 6.566 1 84.88 487 ARG A N 1
ATOM 3742 C CA . ARG A 1 487 ? -19.375 1.675 6.938 1 84.88 487 ARG A CA 1
ATOM 3743 C C . ARG A 1 487 ? -20.516 0.885 7.586 1 84.88 487 ARG A C 1
ATOM 3745 O O . ARG A 1 487 ? -21.359 1.457 8.281 1 84.88 487 ARG A O 1
ATOM 3752 N N . GLY A 1 488 ? -20.516 -0.393 7.309 1 85.5 488 GLY A N 1
ATOM 3753 C CA . GLY A 1 488 ? -21.469 -1.305 7.914 1 85.5 488 GLY A CA 1
ATOM 3754 C C . GLY A 1 488 ? -20.875 -2.674 8.203 1 85.5 488 GLY A C 1
ATOM 3755 O O . GLY A 1 488 ? -20.062 -3.186 7.434 1 85.5 488 GLY A O 1
ATOM 3756 N N . VAL A 1 489 ? -21.297 -3.195 9.305 1 80.38 489 VAL A N 1
ATOM 3757 C CA . VAL A 1 489 ? -20.781 -4.504 9.703 1 80.38 489 VAL A CA 1
ATOM 3758 C C . VAL A 1 489 ? -21.938 -5.41 10.102 1 80.38 489 VAL A C 1
ATOM 3760 O O . VAL A 1 489 ? -22.875 -4.98 10.781 1 80.38 489 VAL A O 1
ATOM 3763 N N . SER A 1 490 ? -21.969 -6.605 9.547 1 79.5 490 SER A N 1
ATOM 3764 C CA . SER A 1 490 ? -22.938 -7.656 9.859 1 79.5 490 SER A CA 1
ATOM 3765 C C . SER A 1 490 ? -22.406 -9.031 9.453 1 79.5 490 SER A C 1
ATOM 3767 O O . SER A 1 490 ? -21.406 -9.133 8.758 1 79.5 490 SER A O 1
ATOM 3769 N N . THR A 1 491 ? -23.031 -10.023 9.992 1 78 491 THR A N 1
ATOM 3770 C CA . THR A 1 491 ? -22.703 -11.375 9.547 1 78 491 THR A CA 1
ATOM 3771 C C . THR A 1 491 ? -23.234 -11.625 8.141 1 78 491 THR A C 1
ATOM 3773 O O . THR A 1 491 ? -22.828 -12.578 7.477 1 78 491 THR A O 1
ATOM 3776 N N . ASP A 1 492 ? -24.141 -10.766 7.68 1 81.94 492 ASP A N 1
ATOM 3777 C CA . ASP A 1 492 ? -24.688 -10.805 6.328 1 81.94 492 ASP A CA 1
ATOM 3778 C C . ASP A 1 492 ? -24.172 -9.641 5.488 1 81.94 492 ASP A C 1
ATOM 3780 O O . ASP A 1 492 ? -24.484 -8.484 5.762 1 81.94 492 ASP A O 1
ATOM 3784 N N . VAL A 1 493 ? -23.547 -10 4.441 1 85.38 493 VAL A N 1
ATOM 3785 C CA . VAL A 1 493 ? -22.844 -9.016 3.613 1 85.38 493 VAL A CA 1
ATOM 3786 C C . VAL A 1 493 ? -23.875 -8.055 2.994 1 85.38 493 VAL A C 1
ATOM 3788 O O . VAL A 1 493 ? -23.594 -6.867 2.818 1 85.38 493 VAL A O 1
ATOM 3791 N N . ILE A 1 494 ? -25.016 -8.555 2.596 1 88.94 494 ILE A N 1
ATOM 3792 C CA . ILE A 1 494 ? -26.031 -7.711 1.976 1 88.94 494 ILE A CA 1
ATOM 3793 C C . ILE A 1 494 ? -26.562 -6.715 3 1 88.94 494 ILE A C 1
ATOM 3795 O O . ILE A 1 494 ? -26.734 -5.531 2.697 1 88.94 494 ILE A O 1
ATOM 3799 N N . SER A 1 495 ? -26.781 -7.215 4.176 1 87.75 495 SER A N 1
ATOM 3800 C CA . SER A 1 495 ? -27.203 -6.32 5.246 1 87.75 495 SER A CA 1
ATOM 3801 C C . SER A 1 495 ? -26.141 -5.285 5.566 1 87.75 495 SER A C 1
ATOM 3803 O O . SER A 1 495 ? -26.453 -4.113 5.797 1 87.75 495 SER A O 1
ATOM 3805 N N . SER A 1 496 ? -24.906 -5.734 5.578 1 87.25 496 SER A N 1
ATOM 3806 C CA . SER A 1 496 ? -23.781 -4.816 5.793 1 87.25 496 SER A CA 1
ATOM 3807 C C . SER A 1 496 ? -23.766 -3.723 4.73 1 87.25 496 SER A C 1
ATOM 3809 O O . SER A 1 496 ? -23.422 -2.576 5.02 1 87.25 496 SER A O 1
ATOM 3811 N N . SER A 1 497 ? -24.094 -4.109 3.533 1 91.12 497 SER A N 1
ATOM 3812 C CA . SER A 1 497 ? -24.125 -3.162 2.422 1 91.12 497 SER A CA 1
ATOM 3813 C C . SER A 1 497 ? -25.188 -2.088 2.635 1 91.12 497 SER A C 1
ATOM 3815 O O . SER A 1 497 ? -24.922 -0.901 2.422 1 91.12 497 SER A O 1
ATOM 3817 N N . VAL A 1 498 ? -26.328 -2.471 3.061 1 92.12 498 VAL A N 1
ATOM 3818 C CA . VAL A 1 498 ? -27.422 -1.533 3.309 1 92.12 498 VAL A CA 1
ATOM 3819 C C . VAL A 1 498 ? -27.047 -0.608 4.469 1 92.12 498 VAL A C 1
ATOM 3821 O O . VAL A 1 498 ? -27.25 0.605 4.391 1 92.12 498 VAL A O 1
ATOM 3824 N N . LEU A 1 499 ? -26.5 -1.193 5.48 1 89.69 499 LEU A N 1
ATOM 3825 C CA . LEU A 1 499 ? -26.094 -0.414 6.641 1 89.69 499 LEU A CA 1
ATOM 3826 C C . LEU A 1 499 ? -25.016 0.608 6.258 1 89.69 499 LEU A C 1
ATOM 3828 O O . LEU A 1 499 ? -25.078 1.761 6.695 1 89.69 499 LEU A O 1
ATOM 3832 N N . ALA A 1 500 ? -24.047 0.157 5.473 1 90.38 500 ALA A N 1
ATOM 3833 C CA . ALA A 1 500 ? -23 1.061 5.016 1 90.38 500 ALA A CA 1
ATOM 3834 C C . ALA A 1 500 ? -23.578 2.232 4.234 1 90.38 500 ALA A C 1
ATOM 3836 O O . ALA A 1 500 ? -23.172 3.381 4.43 1 90.38 500 ALA A O 1
ATOM 3837 N N . TYR A 1 501 ? -24.5 1.935 3.385 1 92.31 501 TYR A N 1
ATOM 3838 C CA . TYR A 1 501 ? -25.141 2.957 2.566 1 92.31 501 TYR A CA 1
ATOM 3839 C C . TYR A 1 501 ? -25.906 3.945 3.434 1 92.31 501 TYR A C 1
ATOM 3841 O O . TYR A 1 501 ? -25.781 5.16 3.271 1 92.31 501 TYR A O 1
ATOM 3849 N N . ILE A 1 502 ? -26.656 3.453 4.359 1 92.06 502 ILE A N 1
ATOM 3850 C CA . ILE A 1 502 ? -27.469 4.273 5.258 1 92.06 502 ILE A CA 1
ATOM 3851 C C . ILE A 1 502 ? -26.562 5.172 6.09 1 92.06 502 ILE A C 1
ATOM 3853 O O . ILE A 1 502 ? -26.859 6.352 6.301 1 92.06 502 ILE A O 1
ATOM 3857 N N . ASN A 1 503 ? -25.516 4.621 6.516 1 87.88 503 ASN A N 1
ATOM 3858 C CA . ASN A 1 503 ? -24.578 5.387 7.332 1 87.88 503 ASN A CA 1
ATOM 3859 C C . ASN A 1 503 ? -23.938 6.512 6.531 1 87.88 503 ASN A C 1
ATOM 3861 O O . ASN A 1 503 ? -23.688 7.594 7.062 1 87.88 503 ASN A O 1
ATOM 3865 N N . ALA A 1 504 ? -23.625 6.246 5.258 1 88.94 504 ALA A N 1
ATOM 3866 C CA . ALA A 1 504 ? -23.125 7.301 4.379 1 88.94 504 ALA A CA 1
ATOM 3867 C C . ALA A 1 504 ? -24.172 8.391 4.184 1 88.94 504 ALA A C 1
ATOM 3869 O O . ALA A 1 504 ? -23.844 9.578 4.191 1 88.94 504 ALA A O 1
ATOM 3870 N N . VAL A 1 505 ? -25.375 7.992 4.066 1 90.75 505 VAL A N 1
ATOM 3871 C CA . VAL A 1 505 ? -26.469 8.93 3.867 1 90.75 505 VAL A CA 1
ATOM 3872 C C . VAL A 1 505 ? -26.672 9.758 5.137 1 90.75 505 VAL A C 1
ATOM 3874 O O . VAL A 1 505 ? -26.984 10.945 5.066 1 90.75 505 VAL A O 1
ATOM 3877 N N . ASN A 1 506 ? -26.562 9.109 6.27 1 88.44 506 ASN A N 1
ATOM 3878 C CA . ASN A 1 506 ? -26.672 9.828 7.535 1 88.44 506 ASN A CA 1
ATOM 3879 C C . ASN A 1 506 ? -25.641 10.93 7.652 1 88.44 506 ASN A C 1
ATOM 3881 O O . ASN A 1 506 ? -25.891 11.977 8.25 1 88.44 506 ASN A O 1
ATOM 3885 N N . TYR A 1 507 ? -24.547 10.664 7.117 1 84.62 507 TYR A N 1
ATOM 3886 C CA . TYR A 1 507 ? -23.516 11.688 7.082 1 84.62 507 TYR A CA 1
ATOM 3887 C C . TYR A 1 507 ? -23.938 12.859 6.203 1 84.62 507 TYR A C 1
ATOM 3889 O O . TYR A 1 507 ? -23.625 14.016 6.508 1 84.62 507 TYR A O 1
ATOM 3897 N N . VAL A 1 508 ? -24.594 12.594 5.086 1 85.44 508 VAL A N 1
ATOM 3898 C CA . VAL A 1 508 ? -25.141 13.641 4.23 1 85.44 508 VAL A CA 1
ATOM 3899 C C . VAL A 1 508 ? -26.094 14.516 5.035 1 85.44 508 VAL A C 1
ATOM 3901 O O . VAL A 1 508 ? -26 15.742 5.008 1 85.44 508 VAL A O 1
ATOM 3904 N N . TYR A 1 509 ? -26.938 13.898 5.785 1 85.12 509 TYR A N 1
ATOM 3905 C CA . TYR A 1 509 ? -27.922 14.633 6.57 1 85.12 509 TYR A CA 1
ATOM 3906 C C . TYR A 1 509 ? -27.25 15.492 7.629 1 85.12 509 TYR A C 1
ATOM 3908 O O . TYR A 1 509 ? -27.656 16.625 7.867 1 85.12 509 TYR A O 1
ATOM 3916 N N . LEU A 1 510 ? -26.297 14.945 8.195 1 79.06 510 LEU A N 1
ATOM 3917 C CA . LEU A 1 510 ? -25.562 15.68 9.227 1 79.06 510 LEU A CA 1
ATOM 3918 C C . LEU A 1 510 ? -24.891 16.906 8.633 1 79.06 510 LEU A C 1
ATOM 3920 O O . LEU A 1 510 ? -24.922 17.984 9.234 1 79.06 510 LEU A O 1
ATOM 3924 N N . THR A 1 511 ? -24.266 16.703 7.52 1 78.5 511 THR A N 1
ATOM 3925 C CA . THR A 1 511 ? -23.578 17.812 6.852 1 78.5 511 THR A CA 1
ATOM 3926 C C . THR A 1 511 ? -24.562 18.906 6.461 1 78.5 511 THR A C 1
ATOM 3928 O O . THR A 1 511 ? -24.266 20.094 6.617 1 78.5 511 THR A O 1
ATOM 3931 N N . GLU A 1 512 ? -25.688 18.547 5.988 1 80.06 512 GLU A N 1
ATOM 3932 C CA . GLU A 1 512 ? -26.703 19.5 5.602 1 80.06 512 GLU A CA 1
ATOM 3933 C C . GLU A 1 512 ? -27.219 20.281 6.812 1 80.06 512 GLU A C 1
ATOM 3935 O O . GLU A 1 512 ? -27.469 21.484 6.727 1 80.06 512 GLU A O 1
ATOM 3940 N N . GLU A 1 513 ? -27.312 19.656 7.895 1 77.88 513 GLU A N 1
ATOM 3941 C CA . GLU A 1 513 ? -27.781 20.281 9.125 1 77.88 513 GLU A CA 1
ATOM 3942 C C . GLU A 1 513 ? -26.766 21.297 9.641 1 77.88 513 GLU A C 1
ATOM 3944 O O . GLU A 1 513 ? -27.141 22.391 10.078 1 77.88 513 GLU A O 1
ATOM 3949 N N . ILE A 1 514 ? -25.562 20.969 9.625 1 70.25 514 ILE A N 1
ATOM 3950 C CA . ILE A 1 514 ? -24.484 21.844 10.086 1 70.25 514 ILE A CA 1
ATOM 3951 C C . ILE A 1 514 ? -24.406 23.078 9.188 1 70.25 514 ILE A C 1
ATOM 3953 O O . ILE A 1 514 ? -24.219 24.188 9.672 1 70.25 514 ILE A O 1
ATOM 3957 N N . GLU A 1 515 ? -24.5 22.859 7.906 1 72.62 515 GLU A N 1
ATOM 3958 C CA . GLU A 1 515 ? -24.438 23.953 6.957 1 72.62 515 GLU A CA 1
ATOM 3959 C C . GLU A 1 515 ? -25.594 24.938 7.164 1 72.62 515 GLU A C 1
ATOM 3961 O O . GLU A 1 515 ? -25.422 26.141 7.02 1 72.62 515 GLU A O 1
ATOM 3966 N N . LYS A 1 516 ? -26.719 24.453 7.551 1 70.25 516 LYS A N 1
ATOM 3967 C CA . LYS A 1 516 ? -27.891 25.297 7.805 1 70.25 516 LYS A CA 1
ATOM 3968 C C . LYS A 1 516 ? -27.688 26.156 9.055 1 70.25 516 LYS A C 1
ATOM 3970 O O . LYS A 1 516 ? -28.141 27.297 9.117 1 70.25 516 LYS A O 1
ATOM 3975 N N . GLU A 1 517 ? -26.953 25.609 10 1 66.25 517 GLU A N 1
ATOM 3976 C CA . GLU A 1 517 ? -26.719 26.312 11.25 1 66.25 517 GLU A CA 1
ATOM 3977 C C . GLU A 1 517 ? -25.734 27.469 11.047 1 66.25 517 GLU A C 1
ATOM 3979 O O . GLU A 1 517 ? -25.781 28.469 11.766 1 66.25 517 GLU A O 1
ATOM 3984 N N . PHE A 1 518 ? -24.891 27.297 10.094 1 60.72 518 PHE A N 1
ATOM 3985 C CA . PHE A 1 518 ? -23.875 28.312 9.875 1 60.72 518 PHE A CA 1
ATOM 3986 C C . PHE A 1 518 ? -24.344 29.328 8.828 1 60.72 518 PHE A C 1
ATOM 3988 O O . PHE A 1 518 ? -23.75 30.391 8.664 1 60.72 518 PHE A O 1
ATOM 3995 N N . GLU A 1 519 ? -25.391 29.031 8.086 1 55.19 519 GLU A N 1
ATOM 3996 C CA . GLU A 1 519 ? -26.031 30.047 7.242 1 55.19 519 GLU A CA 1
ATOM 3997 C C . GLU A 1 519 ? -26.875 31.016 8.078 1 55.19 519 GLU A C 1
ATOM 3999 O O . GLU A 1 519 ? -26.859 32.219 7.832 1 55.19 519 GLU A O 1
ATOM 4004 N N . MET B 1 1 ? 28.891 -4.203 -52.438 1 25.48 1 MET B N 1
ATOM 4005 C CA . MET B 1 1 ? 29.844 -4.254 -51.312 1 25.48 1 MET B CA 1
ATOM 4006 C C . MET B 1 1 ? 29.234 -3.709 -50.031 1 25.48 1 MET B C 1
ATOM 4008 O O . MET B 1 1 ? 29.109 -2.494 -49.875 1 25.48 1 MET B O 1
ATOM 4012 N N . SER B 1 2 ? 28.125 -4.258 -49.531 1 25.66 2 SER B N 1
ATOM 4013 C CA . SER B 1 2 ? 27.062 -3.867 -48.625 1 25.66 2 SER B CA 1
ATOM 4014 C C . SER B 1 2 ? 27.594 -3.752 -47.188 1 25.66 2 SER B C 1
ATOM 4016 O O . SER B 1 2 ? 28.203 -4.684 -46.688 1 25.66 2 SER B O 1
ATOM 4018 N N . GLN B 1 3 ? 28.141 -2.525 -46.781 1 26.69 3 GLN B N 1
ATOM 4019 C CA . GLN B 1 3 ? 28.828 -2.238 -45.531 1 26.69 3 GLN B CA 1
ATOM 4020 C C . GLN B 1 3 ? 28.031 -2.777 -44.344 1 26.69 3 GLN B C 1
ATOM 4022 O O . GLN B 1 3 ? 26.891 -2.379 -44.125 1 26.69 3 GLN B O 1
ATOM 4027 N N . VAL B 1 4 ? 28.25 -4.023 -44 1 27.25 4 VAL B N 1
ATOM 4028 C CA . VAL B 1 4 ? 27.812 -4.68 -42.781 1 27.25 4 VAL B CA 1
ATOM 4029 C C . VAL B 1 4 ? 28.172 -3.814 -41.562 1 27.25 4 VAL B C 1
ATOM 4031 O O . VAL B 1 4 ? 29.359 -3.584 -41.281 1 27.25 4 VAL B O 1
ATOM 4034 N N . GLN B 1 5 ? 27.422 -2.781 -41.281 1 29.02 5 GLN B N 1
ATOM 4035 C CA . GLN B 1 5 ? 27.625 -1.931 -40.094 1 29.02 5 GLN B CA 1
ATOM 4036 C C . GLN B 1 5 ? 27.906 -2.766 -38.844 1 29.02 5 GLN B C 1
ATOM 4038 O O . GLN B 1 5 ? 27.125 -3.639 -38.5 1 29.02 5 GLN B O 1
ATOM 4043 N N . LYS B 1 6 ? 29.141 -2.943 -38.562 1 28.8 6 LYS B N 1
ATOM 4044 C CA . LYS B 1 6 ? 29.672 -3.629 -37.406 1 28.8 6 LYS B CA 1
ATOM 4045 C C . LYS B 1 6 ? 28.938 -3.205 -36.125 1 28.8 6 LYS B C 1
ATOM 4047 O O . LYS B 1 6 ? 28.969 -2.033 -35.75 1 28.8 6 LYS B O 1
ATOM 4052 N N . ALA B 1 7 ? 27.797 -3.803 -35.844 1 31.44 7 ALA B N 1
ATOM 4053 C CA . ALA B 1 7 ? 27 -3.678 -34.625 1 31.44 7 ALA B CA 1
ATOM 4054 C C . ALA B 1 7 ? 27.891 -3.787 -33.375 1 31.44 7 ALA B C 1
ATOM 4056 O O . ALA B 1 7 ? 28.234 -4.891 -32.938 1 31.44 7 ALA B O 1
ATOM 4057 N N . THR B 1 8 ? 28.953 -3.156 -33.219 1 33.31 8 THR B N 1
ATOM 4058 C CA . THR B 1 8 ? 29.812 -3.178 -32.031 1 33.31 8 THR B CA 1
ATOM 4059 C C . THR B 1 8 ? 28.969 -3.018 -30.766 1 33.31 8 THR B C 1
ATOM 4061 O O . THR B 1 8 ? 28.219 -2.055 -30.625 1 33.31 8 THR B O 1
ATOM 4064 N N . ASN B 1 9 ? 28.406 -3.98 -30.094 1 35.69 9 ASN B N 1
ATOM 4065 C CA . ASN B 1 9 ? 27.656 -4.098 -28.844 1 35.69 9 ASN B CA 1
ATOM 4066 C C . ASN B 1 9 ? 28.25 -3.203 -27.75 1 35.69 9 ASN B C 1
ATOM 4068 O O . ASN B 1 9 ? 29.078 -3.643 -26.969 1 35.69 9 ASN B O 1
ATOM 4072 N N . GLN B 1 10 ? 28.812 -2.125 -27.891 1 40.5 10 GLN B N 1
ATOM 4073 C CA . GLN B 1 10 ? 29.281 -1.239 -26.828 1 40.5 10 GLN B CA 1
ATOM 4074 C C . GLN B 1 10 ? 28.203 -1.067 -25.75 1 40.5 10 GLN B C 1
ATOM 4076 O O . GLN B 1 10 ? 27.109 -0.581 -26.031 1 40.5 10 GLN B O 1
ATOM 4081 N N . GLN B 1 11 ? 28.172 -1.971 -24.703 1 51.44 11 GLN B N 1
ATOM 4082 C CA . GLN B 1 11 ? 27.281 -1.93 -23.531 1 51.44 11 GLN B CA 1
ATOM 4083 C C . GLN B 1 11 ? 27.109 -0.502 -23.031 1 51.44 11 GLN B C 1
ATOM 4085 O O . GLN B 1 11 ? 28.109 0.201 -22.797 1 51.44 11 GLN B O 1
ATOM 4090 N N . ASP B 1 12 ? 26.094 0.156 -23.297 1 66.81 12 ASP B N 1
ATOM 4091 C CA . ASP B 1 12 ? 25.734 1.483 -22.812 1 66.81 12 ASP B CA 1
ATOM 4092 C C . ASP B 1 12 ? 25.938 1.587 -21.297 1 66.81 12 ASP B C 1
ATOM 4094 O O . ASP B 1 12 ? 25.219 0.967 -20.516 1 66.81 12 ASP B O 1
ATOM 4098 N N . VAL B 1 13 ? 27 2.193 -20.859 1 77.06 13 VAL B N 1
ATOM 4099 C CA . VAL B 1 13 ? 27.438 2.328 -19.484 1 77.06 13 VAL B CA 1
ATOM 4100 C C . VAL B 1 13 ? 26.344 2.98 -18.641 1 77.06 13 VAL B C 1
ATOM 4102 O O . VAL B 1 13 ? 26.328 2.854 -17.422 1 77.06 13 VAL B O 1
ATOM 4105 N N . ASN B 1 14 ? 25.375 3.494 -19.297 1 90 14 ASN B N 1
ATOM 4106 C CA . ASN B 1 14 ? 24.328 4.188 -18.531 1 90 14 ASN B CA 1
ATOM 4107 C C . ASN B 1 14 ? 23 3.445 -18.594 1 90 14 ASN B C 1
ATOM 4109 O O . ASN B 1 14 ? 21.953 4 -18.25 1 90 14 ASN B O 1
ATOM 4113 N N . ARG B 1 15 ? 23.125 2.23 -18.969 1 95.88 15 ARG B N 1
ATOM 4114 C CA . ARG B 1 15 ? 21.906 1.438 -19.047 1 95.88 15 ARG B CA 1
ATOM 4115 C C . ARG B 1 15 ? 21.656 0.684 -17.734 1 95.88 15 ARG B C 1
ATOM 4117 O O . ARG B 1 15 ? 22.578 0.052 -17.203 1 95.88 15 ARG B O 1
ATOM 4124 N N . VAL B 1 16 ? 20.422 0.822 -17.188 1 98.5 16 VAL B N 1
ATOM 4125 C CA . VAL B 1 16 ? 20 0.039 -16.031 1 98.5 16 VAL B CA 1
ATOM 4126 C C . VAL B 1 16 ? 19.047 -1.073 -16.484 1 98.5 16 VAL B C 1
ATOM 4128 O O . VAL B 1 16 ? 18.062 -0.815 -17.172 1 98.5 16 VAL B O 1
ATOM 4131 N N . TYR B 1 17 ? 19.359 -2.35 -16.156 1 98.75 17 TYR B N 1
ATOM 4132 C CA . TYR B 1 17 ? 18.547 -3.512 -16.469 1 98.75 17 TYR B CA 1
ATOM 4133 C C . TYR B 1 17 ? 17.531 -3.789 -15.367 1 98.75 17 TYR B C 1
ATOM 4135 O O . TYR B 1 17 ? 17.828 -3.594 -14.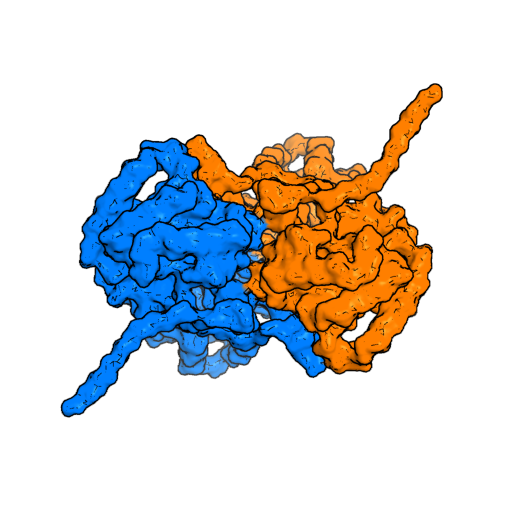188 1 98.75 17 TYR B O 1
ATOM 4143 N N . PHE B 1 18 ? 16.344 -4.18 -15.773 1 98.88 18 PHE B N 1
ATOM 4144 C CA . PHE B 1 18 ? 15.312 -4.504 -14.805 1 98.88 18 PHE B CA 1
ATOM 4145 C C . PHE B 1 18 ? 15.039 -6.004 -14.789 1 98.88 18 PHE B C 1
ATOM 4147 O O . PHE B 1 18 ? 14.656 -6.586 -15.805 1 98.88 18 PHE B O 1
ATOM 4154 N N . PHE B 1 19 ? 15.32 -6.609 -13.68 1 98.88 19 PHE B N 1
ATOM 4155 C CA . PHE B 1 19 ? 15.07 -8 -13.32 1 98.88 19 PHE B CA 1
ATOM 4156 C C . PHE B 1 19 ? 13.781 -8.125 -12.516 1 98.88 19 PHE B C 1
ATOM 4158 O O . PHE B 1 19 ? 13.727 -7.715 -11.359 1 98.88 19 PHE B O 1
ATOM 4165 N N . ASP B 1 20 ? 12.727 -8.695 -13.125 1 98.88 20 ASP B N 1
ATOM 4166 C CA . ASP B 1 20 ? 11.445 -8.828 -12.438 1 98.88 20 ASP B CA 1
ATOM 4167 C C . ASP B 1 20 ? 11.336 -10.18 -11.742 1 98.88 20 ASP B C 1
ATOM 4169 O O . ASP B 1 20 ? 11.547 -11.227 -12.359 1 98.88 20 ASP B O 1
ATOM 4173 N N . THR B 1 21 ? 11.023 -10.133 -10.484 1 98.81 21 THR B N 1
ATOM 4174 C CA . THR B 1 21 ? 10.852 -11.367 -9.734 1 98.81 21 THR B CA 1
ATOM 4175 C C . THR B 1 21 ? 9.43 -11.469 -9.188 1 98.81 21 THR B C 1
ATOM 4177 O O . THR B 1 21 ? 9.195 -12.094 -8.148 1 98.81 21 THR B O 1
ATOM 4180 N N . THR B 1 22 ? 8.43 -10.898 -9.859 1 98.56 22 THR B N 1
ATOM 4181 C CA . THR B 1 22 ? 7.023 -10.953 -9.484 1 98.56 22 THR B CA 1
ATOM 4182 C C . THR B 1 22 ? 6.551 -12.406 -9.383 1 98.56 22 THR B C 1
ATOM 4184 O O . THR B 1 22 ? 5.848 -12.773 -8.445 1 98.56 22 THR B O 1
ATOM 4187 N N . LEU B 1 23 ? 6.977 -13.258 -10.266 1 97.94 23 LEU B N 1
ATOM 4188 C CA . LEU B 1 23 ? 6.484 -14.633 -10.375 1 97.94 23 LEU B CA 1
ATOM 4189 C C . LEU B 1 23 ? 7.211 -15.547 -9.398 1 97.94 23 LEU B C 1
ATOM 4191 O O . LEU B 1 23 ? 6.773 -16.672 -9.164 1 97.94 23 LEU B O 1
ATOM 4195 N N . ARG B 1 24 ? 8.273 -15.062 -8.82 1 96.69 24 ARG B N 1
ATOM 4196 C CA . ARG B 1 24 ? 9.023 -15.891 -7.875 1 96.69 24 ARG B CA 1
ATOM 4197 C C . ARG B 1 24 ? 8.93 -15.328 -6.461 1 96.69 24 ARG B C 1
ATOM 4199 O O . ARG B 1 24 ? 8.102 -15.773 -5.664 1 96.69 24 ARG B O 1
ATOM 4206 N N . ASP B 1 25 ? 9.648 -14.172 -6.18 1 95.19 25 ASP B N 1
ATOM 4207 C CA . ASP B 1 25 ? 9.578 -13.562 -4.855 1 95.19 25 ASP B CA 1
ATOM 4208 C C . ASP B 1 25 ? 8.195 -12.969 -4.598 1 95.19 25 ASP B C 1
ATOM 4210 O O . ASP B 1 25 ? 7.691 -13.016 -3.473 1 95.19 25 ASP B O 1
ATOM 4214 N N . GLY B 1 26 ? 7.625 -12.32 -5.637 1 95.38 26 GLY B N 1
ATOM 4215 C CA . GLY B 1 26 ? 6.27 -11.797 -5.516 1 95.38 26 GLY B CA 1
ATOM 4216 C C . GLY B 1 26 ? 5.262 -12.852 -5.098 1 95.38 26 GLY B C 1
ATOM 4217 O O . GLY B 1 26 ? 4.402 -12.594 -4.25 1 95.38 26 GLY B O 1
ATOM 4218 N N . GLU B 1 27 ? 5.379 -14.023 -5.672 1 91.31 27 GLU B N 1
ATOM 4219 C CA . GLU B 1 27 ? 4.465 -15.117 -5.348 1 91.31 27 GLU B CA 1
ATOM 4220 C C . GLU B 1 27 ? 4.699 -15.633 -3.93 1 91.31 27 GLU B C 1
ATOM 4222 O O . GLU B 1 27 ? 3.832 -16.281 -3.35 1 91.31 27 GLU B O 1
ATOM 4227 N N . GLN B 1 28 ? 5.828 -15.281 -3.361 1 88.06 28 GLN B N 1
ATOM 4228 C CA . GLN B 1 28 ? 6.113 -15.703 -1.993 1 88.06 28 GLN B CA 1
ATOM 4229 C C . GLN B 1 28 ? 5.414 -14.797 -0.982 1 88.06 28 GLN B C 1
ATOM 4231 O O . GLN B 1 28 ? 5.523 -15.008 0.227 1 88.06 28 GLN B O 1
ATOM 4236 N N . SER B 1 29 ? 4.715 -13.781 -1.482 1 89.56 29 SER B N 1
ATOM 4237 C CA . SER B 1 29 ? 3.842 -13.039 -0.582 1 89.56 29 SER B CA 1
ATOM 4238 C C . SER B 1 29 ? 2.801 -13.953 0.06 1 89.56 29 SER B C 1
ATOM 4240 O O . SER B 1 29 ? 2.133 -14.719 -0.632 1 89.56 29 SER B O 1
ATOM 4242 N N . PRO B 1 30 ? 2.678 -13.828 1.368 1 82.19 30 PRO B N 1
ATOM 4243 C CA . PRO B 1 30 ? 1.629 -14.641 1.992 1 82.19 30 PRO B CA 1
ATOM 4244 C C . PRO B 1 30 ? 0.255 -14.406 1.369 1 82.19 30 PRO B C 1
ATOM 4246 O O . PRO B 1 30 ? -0.157 -13.258 1.184 1 82.19 30 PRO B O 1
ATOM 4249 N N . GLY B 1 31 ? -0.37 -15.492 0.96 1 75.06 31 GLY B N 1
ATOM 4250 C CA . GLY B 1 31 ? -1.709 -15.406 0.399 1 75.06 31 GLY B CA 1
ATOM 4251 C C . GLY B 1 31 ? -1.72 -15.383 -1.117 1 75.06 31 GLY B C 1
ATOM 4252 O O . GLY B 1 31 ? -2.785 -15.398 -1.736 1 75.06 31 GLY B O 1
ATOM 4253 N N . VAL B 1 32 ? -0.601 -15.383 -1.71 1 84.44 32 VAL B N 1
ATOM 4254 C CA . VAL B 1 32 ? -0.526 -15.336 -3.166 1 84.44 32 VAL B CA 1
ATOM 4255 C C . VAL B 1 32 ? -0.182 -16.719 -3.713 1 84.44 32 VAL B C 1
ATOM 4257 O O . VAL B 1 32 ? 0.734 -17.375 -3.215 1 84.44 32 VAL B O 1
ATOM 4260 N N . SER B 1 33 ? -0.945 -17.188 -4.609 1 81.88 33 SER B N 1
ATOM 4261 C CA . SER B 1 33 ? -0.719 -18.422 -5.348 1 81.88 33 SER B CA 1
ATOM 4262 C C . SER B 1 33 ? -1.234 -18.312 -6.781 1 81.88 33 SER B C 1
ATOM 4264 O O . SER B 1 33 ? -2.414 -18.031 -7 1 81.88 33 SER B O 1
ATOM 4266 N N . LEU B 1 34 ? -0.341 -18.516 -7.672 1 85 34 LEU B N 1
ATOM 4267 C CA . LEU B 1 34 ? -0.675 -18.344 -9.078 1 85 34 LEU B CA 1
ATOM 4268 C C . LEU B 1 34 ? -0.622 -19.672 -9.82 1 85 34 LEU B C 1
ATOM 4270 O O . LEU B 1 34 ? 0.302 -20.453 -9.625 1 85 34 LEU B O 1
ATOM 4274 N N . GLN B 1 35 ? -1.599 -19.906 -10.672 1 80.44 35 GLN B N 1
ATOM 4275 C CA . GLN B 1 35 ? -1.566 -21.062 -11.578 1 80.44 35 GLN B CA 1
ATOM 4276 C C . GLN B 1 35 ? -0.728 -20.75 -12.812 1 80.44 35 GLN B C 1
ATOM 4278 O O . GLN B 1 35 ? -0.511 -19.594 -13.156 1 80.44 35 GLN B O 1
ATOM 4283 N N . THR B 1 36 ? -0.318 -21.828 -13.469 1 85.94 36 THR B N 1
ATOM 4284 C CA . THR B 1 36 ? 0.603 -21.703 -14.594 1 85.94 36 THR B CA 1
ATOM 4285 C C . THR B 1 36 ? 0.032 -20.766 -15.664 1 85.94 36 THR B C 1
ATOM 4287 O O . THR B 1 36 ? 0.732 -19.875 -16.156 1 85.94 36 THR B O 1
ATOM 4290 N N . PRO B 1 37 ? -1.275 -20.844 -16.016 1 84 37 PRO B N 1
ATOM 4291 C CA . PRO B 1 37 ? -1.795 -19.938 -17.047 1 84 37 PRO B CA 1
ATOM 4292 C C . PRO B 1 37 ? -1.763 -18.469 -16.609 1 84 37 PRO B C 1
ATOM 4294 O O . PRO B 1 37 ? -1.556 -17.594 -17.438 1 84 37 PRO B O 1
ATOM 4297 N N . GLU B 1 38 ? -2.043 -18.281 -15.328 1 86.56 38 GLU B N 1
ATOM 4298 C CA . GLU B 1 38 ? -1.97 -16.922 -14.789 1 86.56 38 GLU B CA 1
ATOM 4299 C C . GLU B 1 38 ? -0.54 -16.391 -14.828 1 86.56 38 GLU B C 1
ATOM 4301 O O . GLU B 1 38 ? -0.315 -15.227 -15.141 1 86.56 38 GLU B O 1
ATOM 4306 N N . LYS B 1 39 ? 0.417 -17.281 -14.516 1 92.88 39 LYS B N 1
ATOM 4307 C CA . LYS B 1 39 ? 1.826 -16.906 -14.562 1 92.88 39 LYS B CA 1
ATOM 4308 C C . LYS B 1 39 ? 2.25 -16.531 -15.977 1 92.88 39 LYS B C 1
ATOM 4310 O O . LYS B 1 39 ? 3.004 -15.57 -16.172 1 92.88 39 LYS B O 1
ATOM 4315 N N . ILE B 1 40 ? 1.787 -17.266 -16.922 1 92.06 40 ILE B N 1
ATOM 4316 C CA . ILE B 1 40 ? 2.113 -17 -18.328 1 92.06 40 ILE B CA 1
ATOM 4317 C C . ILE B 1 40 ? 1.573 -15.625 -18.734 1 92.06 40 ILE B C 1
ATOM 4319 O O . ILE B 1 40 ? 2.26 -14.859 -19.406 1 92.06 40 ILE B O 1
ATOM 4323 N N . GLU B 1 41 ? 0.338 -15.344 -18.312 1 89.62 41 GLU B N 1
ATOM 4324 C CA . GLU B 1 41 ? -0.265 -14.055 -18.625 1 89.62 41 GLU B CA 1
ATOM 4325 C C . GLU B 1 41 ? 0.551 -12.906 -18.031 1 89.62 41 GLU B C 1
ATOM 4327 O O . GLU B 1 41 ? 0.788 -11.898 -18.703 1 89.62 41 GLU B O 1
ATOM 4332 N N . ILE B 1 42 ? 0.979 -13.039 -16.812 1 95.06 42 ILE B N 1
ATOM 4333 C CA . ILE B 1 42 ? 1.804 -12.016 -16.172 1 95.06 42 ILE B CA 1
ATOM 4334 C C . ILE B 1 42 ? 3.127 -11.883 -16.922 1 95.06 42 ILE B C 1
ATOM 4336 O O . ILE B 1 42 ? 3.562 -10.766 -17.219 1 95.06 42 ILE B O 1
ATOM 4340 N N . ALA B 1 43 ? 3.723 -13.023 -17.281 1 97.5 43 ALA B N 1
ATOM 4341 C CA . ALA B 1 43 ? 5.004 -13.016 -17.984 1 97.5 43 ALA B CA 1
ATOM 4342 C C . ALA B 1 43 ? 4.898 -12.273 -19.312 1 97.5 43 ALA B C 1
ATOM 4344 O O . ALA B 1 43 ? 5.766 -11.461 -19.656 1 97.5 43 ALA B O 1
ATOM 4345 N N . GLN B 1 44 ? 3.865 -12.531 -20.031 1 94.31 44 GLN B N 1
ATOM 4346 C CA . GLN B 1 44 ? 3.666 -11.875 -21.328 1 94.31 44 GLN B CA 1
ATOM 4347 C C . GLN B 1 44 ? 3.521 -10.367 -21.172 1 94.31 44 GLN B C 1
ATOM 4349 O O . GLN B 1 44 ? 4.035 -9.594 -21.984 1 94.31 44 GLN B O 1
ATOM 4354 N N . ASN B 1 45 ? 2.848 -9.984 -20.188 1 94.31 45 ASN B N 1
ATOM 4355 C CA . ASN B 1 45 ? 2.67 -8.555 -19.938 1 94.31 45 ASN B CA 1
ATOM 4356 C C . ASN B 1 45 ? 3.965 -7.902 -19.469 1 94.31 45 ASN B C 1
ATOM 4358 O O . ASN B 1 45 ? 4.215 -6.73 -19.75 1 94.31 45 ASN B O 1
ATOM 4362 N N . LEU B 1 46 ? 4.773 -8.656 -18.75 1 98.19 46 LEU B N 1
ATOM 4363 C CA . LEU B 1 46 ? 6.086 -8.164 -18.359 1 98.19 46 LEU B CA 1
ATOM 4364 C C . LEU B 1 46 ? 6.973 -7.945 -19.578 1 98.19 46 LEU B C 1
ATOM 4366 O O . LEU B 1 46 ? 7.75 -6.988 -19.625 1 98.19 46 LEU B O 1
ATOM 4370 N N . VAL B 1 47 ? 6.891 -8.844 -20.547 1 97.5 47 VAL B N 1
ATOM 4371 C CA . VAL B 1 47 ? 7.621 -8.68 -21.797 1 97.5 47 VAL B CA 1
ATOM 4372 C C . VAL B 1 47 ? 7.191 -7.383 -22.484 1 97.5 47 VAL B C 1
ATOM 4374 O O . VAL B 1 47 ? 8.031 -6.609 -22.938 1 97.5 47 VAL B O 1
ATOM 4377 N N . ARG B 1 48 ? 5.934 -7.152 -22.484 1 94.19 48 ARG B N 1
ATOM 4378 C CA . ARG B 1 48 ? 5.398 -5.941 -23.094 1 94.19 48 ARG B CA 1
ATOM 4379 C C . ARG B 1 48 ? 5.859 -4.699 -22.344 1 94.19 48 ARG B C 1
ATOM 4381 O O . ARG B 1 48 ? 6.102 -3.654 -22.953 1 94.19 48 ARG B O 1
ATOM 4388 N N . LEU B 1 49 ? 5.926 -4.812 -21.078 1 97.44 49 LEU B N 1
ATOM 4389 C CA . LEU B 1 49 ? 6.422 -3.719 -20.25 1 97.44 49 LEU B CA 1
ATOM 4390 C C . LEU B 1 49 ? 7.871 -3.387 -20.594 1 97.44 49 LEU B C 1
ATOM 4392 O O . LEU B 1 49 ? 8.289 -2.23 -20.5 1 97.44 49 LEU B O 1
ATOM 4396 N N . GLY B 1 50 ? 8.625 -4.371 -20.922 1 98.19 50 GLY B N 1
ATOM 4397 C CA . GLY B 1 50 ? 9.992 -4.156 -21.375 1 98.19 50 GLY B CA 1
ATOM 4398 C C . GLY B 1 50 ? 11.031 -4.539 -20.328 1 98.19 50 GLY B C 1
ATOM 4399 O O . GLY B 1 50 ? 12.148 -4.027 -20.344 1 98.19 50 GLY B O 1
ATOM 4400 N N . VAL B 1 51 ? 10.664 -5.434 -19.391 1 98.62 51 VAL B N 1
ATOM 4401 C CA . VAL B 1 51 ? 11.68 -5.891 -18.438 1 98.62 51 VAL B CA 1
ATOM 4402 C C . VAL B 1 51 ? 12.742 -6.703 -19.172 1 98.62 51 VAL B C 1
ATOM 4404 O O . VAL B 1 51 ? 12.477 -7.246 -20.25 1 98.62 51 VAL B O 1
ATOM 4407 N N . ASP B 1 52 ? 13.906 -6.785 -18.609 1 98.75 52 ASP B N 1
ATOM 4408 C CA . ASP B 1 52 ? 15.031 -7.441 -19.266 1 98.75 52 ASP B CA 1
ATOM 4409 C C . ASP B 1 52 ? 15.109 -8.914 -18.875 1 98.75 52 ASP B C 1
ATOM 4411 O O . ASP B 1 52 ? 15.547 -9.75 -19.672 1 98.75 52 ASP B O 1
ATOM 4415 N N . VAL B 1 53 ? 14.734 -9.195 -17.688 1 98.88 53 VAL B N 1
ATOM 4416 C CA . VAL B 1 53 ? 14.812 -10.547 -17.141 1 98.88 53 VAL B CA 1
ATOM 4417 C C . VAL B 1 53 ? 13.547 -10.859 -16.359 1 98.88 53 VAL B C 1
ATOM 4419 O O . VAL B 1 53 ? 13.039 -10.016 -15.617 1 98.88 53 VAL B O 1
ATOM 4422 N N . ILE B 1 54 ? 12.977 -12.031 -16.516 1 98.88 54 ILE B N 1
ATOM 4423 C CA . ILE B 1 54 ? 11.867 -12.531 -15.703 1 98.88 54 ILE B CA 1
ATOM 4424 C C . ILE B 1 54 ? 12.328 -13.75 -14.898 1 98.88 54 ILE B C 1
ATOM 4426 O O . ILE B 1 54 ? 12.719 -14.766 -15.469 1 98.88 54 ILE B O 1
ATOM 4430 N N . GLU B 1 55 ? 12.391 -13.602 -13.641 1 98.88 55 GLU B N 1
ATOM 4431 C CA . GLU B 1 55 ? 12.57 -14.789 -12.805 1 98.88 55 GLU B CA 1
ATOM 4432 C C . GLU B 1 55 ? 11.266 -15.57 -12.672 1 98.88 55 GLU B C 1
ATOM 4434 O O . GLU B 1 55 ? 10.398 -15.211 -11.875 1 98.88 55 GLU B O 1
ATOM 4439 N N . ALA B 1 56 ? 11.219 -16.656 -13.328 1 98.56 56 ALA B N 1
ATOM 4440 C CA . ALA B 1 56 ? 9.953 -17.344 -13.562 1 98.56 56 ALA B CA 1
ATOM 4441 C C . ALA B 1 56 ? 9.578 -18.219 -12.367 1 98.56 56 ALA B C 1
ATOM 4443 O O . ALA B 1 56 ? 8.422 -18.641 -12.234 1 98.56 56 ALA B O 1
ATOM 4444 N N . GLY B 1 57 ? 10.539 -18.516 -11.555 1 97.5 57 GLY B N 1
ATOM 4445 C CA . GLY B 1 57 ? 10.219 -19.328 -10.398 1 97.5 57 GLY B CA 1
ATOM 4446 C C . GLY B 1 57 ? 11.43 -20.016 -9.789 1 97.5 57 GLY B C 1
ATOM 4447 O O . GLY B 1 57 ? 12.562 -19.547 -9.945 1 97.5 57 GLY B O 1
ATOM 4448 N N . PHE B 1 58 ? 11.172 -21.016 -8.922 1 95.88 58 PHE B N 1
ATOM 4449 C CA . PHE B 1 58 ? 12.125 -21.875 -8.219 1 95.88 58 PHE B CA 1
ATOM 4450 C C . PHE B 1 58 ? 11.867 -23.344 -8.531 1 95.88 58 PHE B C 1
ATOM 4452 O O . PHE B 1 58 ? 11.203 -24.047 -7.762 1 95.88 58 PHE B O 1
ATOM 4459 N N . PRO B 1 59 ? 12.484 -23.797 -9.641 1 96.38 59 PRO B N 1
ATOM 4460 C CA . PRO B 1 59 ? 12.125 -25.109 -10.195 1 96.38 59 PRO B CA 1
ATOM 4461 C C . PRO B 1 59 ? 12.258 -26.25 -9.188 1 96.38 59 PRO B C 1
ATOM 4463 O O . PRO B 1 59 ? 11.484 -27.203 -9.219 1 96.38 59 PRO B O 1
ATOM 4466 N N . ALA B 1 60 ? 13.188 -26.156 -8.258 1 93.25 60 ALA B N 1
ATOM 4467 C CA . ALA B 1 60 ? 13.445 -27.25 -7.328 1 93.25 60 ALA B CA 1
ATOM 4468 C C . ALA B 1 60 ? 12.469 -27.203 -6.156 1 93.25 60 ALA B C 1
ATOM 4470 O O . ALA B 1 60 ? 12.367 -28.172 -5.395 1 93.25 60 ALA B O 1
ATOM 4471 N N . ALA B 1 61 ? 11.695 -26.156 -5.996 1 88.5 61 ALA B N 1
ATOM 4472 C CA . ALA B 1 61 ? 10.828 -25.984 -4.836 1 88.5 61 ALA B CA 1
ATOM 4473 C C . ALA B 1 61 ? 9.656 -26.953 -4.875 1 88.5 61 ALA B C 1
ATOM 4475 O O . ALA B 1 61 ? 9.242 -27.484 -3.842 1 88.5 61 ALA B O 1
ATOM 4476 N N . SER B 1 62 ? 9.094 -27.172 -6.031 1 84.25 62 SER B N 1
ATOM 4477 C CA . SER B 1 62 ? 7.953 -28.062 -6.203 1 84.25 62 SER B CA 1
ATOM 4478 C C . SER B 1 62 ? 7.773 -28.453 -7.664 1 84.25 62 SER B C 1
ATOM 4480 O O . SER B 1 62 ? 8.25 -27.766 -8.562 1 84.25 62 SER B O 1
ATOM 4482 N N . PRO B 1 63 ? 7.117 -29.531 -7.906 1 86.81 63 PRO B N 1
ATOM 4483 C CA . PRO B 1 63 ? 6.812 -29.906 -9.289 1 86.81 63 PRO B CA 1
ATOM 4484 C C . PRO B 1 63 ? 6.012 -28.828 -10.023 1 86.81 63 PRO B C 1
ATOM 4486 O O . PRO B 1 63 ? 6.207 -28.625 -11.227 1 86.81 63 PRO B O 1
ATOM 4489 N N . GLY B 1 64 ? 5.129 -28.203 -9.32 1 83.94 64 GLY B N 1
ATOM 4490 C CA . GLY B 1 64 ? 4.359 -27.109 -9.898 1 83.94 64 GLY B CA 1
ATOM 4491 C C . GLY B 1 64 ? 5.219 -25.953 -10.375 1 83.94 64 GLY B C 1
ATOM 4492 O O . GLY B 1 64 ? 4.984 -25.391 -11.445 1 83.94 64 GLY B O 1
ATOM 4493 N N . ASP B 1 65 ? 6.145 -25.672 -9.555 1 90.56 65 ASP B N 1
ATOM 4494 C CA . ASP B 1 65 ? 7.055 -24.594 -9.922 1 90.56 65 ASP B CA 1
ATOM 4495 C C . ASP B 1 65 ? 7.906 -24.984 -11.125 1 90.56 65 ASP B C 1
ATOM 4497 O O . ASP B 1 65 ? 8.164 -24.172 -12.008 1 90.56 65 ASP B O 1
ATOM 4501 N N . PHE B 1 66 ? 8.406 -26.234 -11.07 1 93.81 66 PHE B N 1
ATOM 4502 C CA . PHE B 1 66 ? 9.164 -26.734 -12.203 1 93.81 66 PHE B CA 1
ATOM 4503 C C . PHE B 1 66 ? 8.367 -26.609 -13.492 1 93.81 66 PHE B C 1
ATOM 4505 O O . PHE B 1 66 ? 8.859 -26.078 -14.492 1 93.81 66 PHE B O 1
ATOM 4512 N N . GLU B 1 67 ? 7.18 -27.047 -13.492 1 90.94 67 GLU B N 1
ATOM 4513 C CA . GLU B 1 67 ? 6.32 -27.047 -14.672 1 90.94 67 GLU B CA 1
ATOM 4514 C C . GLU B 1 67 ? 6.035 -25.609 -15.141 1 90.94 67 GLU B C 1
ATOM 4516 O O . GLU B 1 67 ? 5.926 -25.359 -16.344 1 90.94 67 GLU B O 1
ATOM 4521 N N . ALA B 1 68 ? 5.773 -24.781 -14.203 1 93.38 68 ALA B N 1
ATOM 4522 C CA . ALA B 1 68 ? 5.5 -23.391 -14.531 1 93.38 68 ALA B CA 1
ATOM 4523 C C . ALA B 1 68 ? 6.691 -22.75 -15.227 1 93.38 68 ALA B C 1
ATOM 4525 O O . ALA B 1 68 ? 6.535 -22.078 -16.25 1 93.38 68 ALA B O 1
ATOM 4526 N N . VAL B 1 69 ? 7.875 -22.938 -14.664 1 98.12 69 VAL B N 1
ATOM 4527 C CA . VAL B 1 69 ? 9.086 -22.359 -15.242 1 98.12 69 VAL B CA 1
ATOM 4528 C C . VAL B 1 69 ? 9.328 -22.953 -16.625 1 98.12 69 VAL B C 1
ATOM 4530 O O . VAL B 1 69 ? 9.664 -22.234 -17.578 1 98.12 69 VAL B O 1
ATOM 4533 N N . LYS B 1 70 ? 9.18 -24.219 -16.719 1 97.88 70 LYS B N 1
ATOM 4534 C CA . LYS B 1 70 ? 9.359 -24.906 -18 1 97.88 70 LYS B CA 1
ATOM 4535 C C . LYS B 1 70 ? 8.398 -24.344 -19.062 1 97.88 70 LYS B C 1
ATOM 4537 O O . LYS B 1 70 ? 8.805 -24.047 -20.172 1 97.88 70 LYS B O 1
ATOM 4542 N N . THR B 1 71 ? 7.148 -24.234 -18.688 1 96.44 71 THR B N 1
ATOM 4543 C CA . THR B 1 71 ? 6.125 -23.75 -19.594 1 96.44 71 THR B CA 1
ATOM 4544 C C . THR B 1 71 ? 6.41 -22.312 -20.016 1 96.44 71 THR B C 1
ATOM 4546 O O . THR B 1 71 ? 6.262 -21.953 -21.188 1 96.44 71 THR B O 1
ATOM 4549 N N . ILE B 1 72 ? 6.828 -21.469 -19.109 1 97.88 72 ILE B N 1
ATOM 4550 C CA . ILE B 1 72 ? 7.16 -20.078 -19.406 1 97.88 72 ILE B CA 1
ATOM 4551 C C . ILE B 1 72 ? 8.367 -20.031 -20.344 1 97.88 72 ILE B C 1
ATOM 4553 O O . ILE B 1 72 ? 8.375 -19.266 -21.312 1 97.88 72 ILE B O 1
ATOM 4557 N N . ALA B 1 73 ? 9.367 -20.844 -20.078 1 98.62 73 ALA B N 1
ATOM 4558 C CA . ALA B 1 73 ? 10.57 -20.891 -20.906 1 98.62 73 ALA B CA 1
ATOM 4559 C C . ALA B 1 73 ? 10.227 -21.266 -22.344 1 98.62 73 ALA B C 1
ATOM 4561 O O . ALA B 1 73 ? 10.828 -20.734 -23.281 1 98.62 73 ALA B O 1
ATOM 4562 N N . GLU B 1 74 ? 9.305 -22.109 -22.469 1 97.88 74 GLU B N 1
ATOM 4563 C CA . GLU B 1 74 ? 8.93 -22.625 -23.781 1 97.88 74 GLU B CA 1
ATOM 4564 C C . GLU B 1 74 ? 8.062 -21.625 -24.547 1 97.88 74 GLU B C 1
ATOM 4566 O O . GLU B 1 74 ? 8.109 -21.562 -25.766 1 97.88 74 GLU B O 1
ATOM 4571 N N . ASN B 1 75 ? 7.297 -20.781 -23.828 1 95.31 75 ASN B N 1
ATOM 4572 C CA . ASN B 1 75 ? 6.219 -20.062 -24.5 1 95.31 75 ASN B CA 1
ATOM 4573 C C . ASN B 1 75 ? 6.473 -18.547 -24.516 1 95.31 75 ASN B C 1
ATOM 4575 O O . ASN B 1 75 ? 5.883 -17.828 -25.312 1 95.31 75 ASN B O 1
ATOM 4579 N N . VAL B 1 76 ? 7.266 -18.078 -23.656 1 96.38 76 VAL B N 1
ATOM 4580 C CA . VAL B 1 76 ? 7.516 -16.641 -23.547 1 96.38 76 VAL B CA 1
ATOM 4581 C C . VAL B 1 76 ? 8.844 -16.297 -24.219 1 96.38 76 VAL B C 1
ATOM 4583 O O . VAL B 1 76 ? 9.883 -16.875 -23.891 1 96.38 76 VAL B O 1
ATOM 4586 N N . LYS B 1 77 ? 8.812 -15.352 -25.156 1 96.94 77 LYS B N 1
ATOM 4587 C CA . LYS B 1 77 ? 9.984 -14.992 -25.953 1 96.94 77 LYS B CA 1
ATOM 4588 C C . LYS B 1 77 ? 10.312 -13.508 -25.812 1 96.94 77 LYS B C 1
ATOM 4590 O O . LYS B 1 77 ? 9.516 -12.742 -25.266 1 96.94 77 LYS B O 1
ATOM 4595 N N . GLY B 1 78 ? 11.516 -13.078 -26.156 1 96.88 78 GLY B N 1
ATOM 4596 C CA . GLY B 1 78 ? 11.922 -11.68 -26.188 1 96.88 78 GLY B CA 1
ATOM 4597 C C . GLY B 1 78 ? 12.469 -11.195 -24.859 1 96.88 78 GLY B C 1
ATOM 4598 O O . GLY B 1 78 ? 12.609 -9.984 -24.641 1 96.88 78 GLY B O 1
ATOM 4599 N N . VAL B 1 79 ? 12.719 -12.07 -23.969 1 98.38 79 VAL B N 1
ATOM 4600 C CA . VAL B 1 79 ? 13.203 -11.734 -22.625 1 98.38 79 VAL B CA 1
ATOM 4601 C C . VAL B 1 79 ? 14.078 -12.859 -22.094 1 98.38 79 VAL B C 1
ATOM 4603 O O . VAL B 1 79 ? 14.008 -13.992 -22.578 1 98.38 79 VAL B O 1
ATOM 4606 N N . ILE B 1 80 ? 14.961 -12.578 -21.219 1 98.81 80 ILE B N 1
ATOM 4607 C CA . ILE B 1 80 ? 15.734 -13.617 -20.547 1 98.81 80 ILE B CA 1
ATOM 4608 C C . ILE B 1 80 ? 14.875 -14.297 -19.484 1 98.81 80 ILE B C 1
ATOM 4610 O O . ILE B 1 80 ? 14.258 -13.633 -18.656 1 98.81 80 ILE B O 1
ATOM 4614 N N . ILE B 1 81 ? 14.734 -15.594 -19.516 1 98.88 81 ILE B N 1
ATOM 4615 C CA . ILE B 1 81 ? 14 -16.344 -18.5 1 98.88 81 ILE B CA 1
ATOM 4616 C C . ILE B 1 81 ? 14.977 -16.891 -17.469 1 98.88 81 ILE B C 1
ATOM 4618 O O . ILE B 1 81 ? 15.953 -17.562 -17.828 1 98.88 81 ILE B O 1
ATOM 4622 N N . CYS B 1 82 ? 14.766 -16.547 -16.234 1 98.88 82 CYS B N 1
ATOM 4623 C CA . CYS B 1 82 ? 15.656 -16.891 -15.133 1 98.88 82 CYS B CA 1
ATOM 4624 C C . CYS B 1 82 ? 14.992 -17.875 -14.172 1 98.88 82 CYS B C 1
ATOM 4626 O O . CYS B 1 82 ? 13.773 -17.812 -13.969 1 98.88 82 CYS B O 1
ATOM 4628 N N . GLY B 1 83 ? 15.719 -18.797 -13.656 1 98.75 83 GLY B N 1
ATOM 4629 C CA . GLY B 1 83 ? 15.297 -19.688 -12.578 1 98.75 83 GLY B CA 1
ATOM 4630 C C . GLY B 1 83 ? 16.203 -19.625 -11.367 1 98.75 83 GLY B C 1
ATOM 4631 O O . GLY B 1 83 ? 17.422 -19.516 -11.5 1 98.75 83 GLY B O 1
ATOM 4632 N N . LEU B 1 84 ? 15.586 -19.656 -10.203 1 98.44 84 LEU B N 1
ATOM 4633 C CA . LEU B 1 84 ? 16.328 -19.625 -8.945 1 98.44 84 LEU B CA 1
ATOM 4634 C C . LEU B 1 84 ? 16.812 -21.016 -8.562 1 98.44 84 LEU B C 1
ATOM 4636 O O . LEU B 1 84 ? 16.156 -22 -8.859 1 98.44 84 LEU B O 1
ATOM 4640 N N . ALA B 1 85 ? 17.953 -21.078 -7.945 1 98.44 85 ALA B N 1
ATOM 4641 C CA . ALA B 1 85 ? 18.5 -22.328 -7.445 1 98.44 85 ALA B CA 1
ATOM 4642 C C . ALA B 1 85 ? 19.359 -22.094 -6.207 1 98.44 85 ALA B C 1
ATOM 4644 O O . ALA B 1 85 ? 20.125 -21.125 -6.145 1 98.44 85 ALA B O 1
ATOM 4645 N N . ARG B 1 86 ? 19.297 -23.031 -5.293 1 96.5 86 ARG B N 1
ATOM 4646 C CA . ARG B 1 86 ? 20.297 -23.062 -4.238 1 96.5 86 ARG B CA 1
ATOM 4647 C C . ARG B 1 86 ? 21.656 -23.531 -4.777 1 96.5 86 ARG B C 1
ATOM 4649 O O . ARG B 1 86 ? 21.719 -24.156 -5.836 1 96.5 86 ARG B O 1
ATOM 4656 N N . ALA B 1 87 ? 22.625 -23.203 -3.967 1 97.69 87 ALA B N 1
ATOM 4657 C CA . ALA B 1 87 ? 23.969 -23.531 -4.414 1 97.69 87 ALA B CA 1
ATOM 4658 C C . ALA B 1 87 ? 24.281 -25.016 -4.176 1 97.69 87 ALA B C 1
ATOM 4660 O O . ALA B 1 87 ? 25.172 -25.359 -3.404 1 97.69 87 ALA B O 1
ATOM 4661 N N . ASN B 1 88 ? 23.578 -25.859 -4.891 1 96.88 88 ASN B N 1
ATOM 4662 C CA . ASN B 1 88 ? 23.844 -27.297 -4.883 1 96.88 88 ASN B CA 1
ATOM 4663 C C . ASN B 1 88 ? 23.531 -27.938 -6.234 1 96.88 88 ASN B C 1
ATOM 4665 O O . ASN B 1 88 ? 22.859 -27.328 -7.07 1 96.88 88 ASN B O 1
ATOM 4669 N N . LYS B 1 89 ? 24 -29.078 -6.457 1 97.56 89 LYS B N 1
ATOM 4670 C CA . LYS B 1 89 ? 23.953 -29.734 -7.754 1 97.56 89 LYS B CA 1
ATOM 4671 C C . LYS B 1 89 ? 22.516 -30.031 -8.172 1 97.56 89 LYS B C 1
ATOM 4673 O O . LYS B 1 89 ? 22.125 -29.75 -9.312 1 97.56 89 LYS B O 1
ATOM 4678 N N . ALA B 1 90 ? 21.766 -30.547 -7.367 1 97.31 90 ALA B N 1
ATOM 4679 C CA . ALA B 1 90 ? 20.406 -30.969 -7.68 1 97.31 90 ALA B CA 1
ATOM 4680 C C . ALA B 1 90 ? 19.562 -29.781 -8.164 1 97.31 90 ALA B C 1
ATOM 4682 O O . ALA B 1 90 ? 18.859 -29.891 -9.172 1 97.31 90 ALA B O 1
ATOM 4683 N N . ASP B 1 91 ? 19.609 -28.641 -7.422 1 98.25 91 ASP B N 1
ATOM 4684 C CA . ASP B 1 91 ? 18.844 -27.453 -7.781 1 98.25 91 ASP B CA 1
ATOM 4685 C C . ASP B 1 91 ? 19.297 -26.875 -9.117 1 98.25 91 ASP B C 1
ATOM 4687 O O . ASP B 1 91 ? 18.484 -26.469 -9.938 1 98.25 91 ASP B O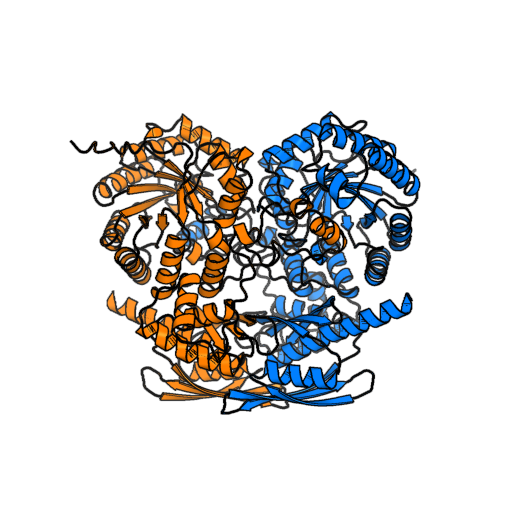 1
ATOM 4691 N N . ILE B 1 92 ? 20.594 -26.859 -9.32 1 98.62 92 ILE B N 1
ATOM 4692 C CA . ILE B 1 92 ? 21.156 -26.297 -10.539 1 98.62 92 ILE B CA 1
ATOM 4693 C C . ILE B 1 92 ? 20.75 -27.141 -11.742 1 98.62 92 ILE B C 1
ATOM 4695 O O . ILE B 1 92 ? 20.328 -26.609 -12.773 1 98.62 92 ILE B O 1
ATOM 4699 N N . GLU B 1 93 ? 20.828 -28.453 -11.609 1 98.19 93 GLU B N 1
ATOM 4700 C CA . GLU B 1 93 ? 20.453 -29.359 -12.695 1 98.19 93 GLU B CA 1
ATOM 4701 C C . GLU B 1 93 ? 18.953 -29.25 -13.008 1 98.19 93 GLU B C 1
ATOM 4703 O O . GLU B 1 93 ? 18.562 -29.234 -14.172 1 98.19 93 GLU B O 1
ATOM 4708 N N . ARG B 1 94 ? 18.172 -29.234 -11.984 1 97.88 94 ARG B N 1
ATOM 4709 C CA . ARG B 1 94 ? 16.734 -29.094 -12.156 1 97.88 94 ARG B CA 1
ATOM 4710 C C . ARG B 1 94 ? 16.375 -27.797 -12.859 1 97.88 94 ARG B C 1
ATOM 4712 O O . ARG B 1 94 ? 15.477 -27.766 -13.703 1 97.88 94 ARG B O 1
ATOM 4719 N N . THR B 1 95 ? 17.047 -26.734 -12.461 1 98.69 95 THR B N 1
ATOM 4720 C CA . THR B 1 95 ? 16.828 -25.438 -13.086 1 98.69 95 THR B CA 1
ATOM 4721 C C . THR B 1 95 ? 17.25 -25.469 -14.555 1 98.69 95 THR B C 1
ATOM 4723 O O . THR B 1 95 ? 16.562 -24.906 -15.414 1 98.69 95 THR B O 1
ATOM 4726 N N . ALA B 1 96 ? 18.344 -26.141 -14.844 1 98.69 96 ALA B N 1
ATOM 4727 C CA . ALA B 1 96 ? 18.797 -26.297 -16.234 1 98.69 96 ALA B CA 1
ATOM 4728 C C . ALA B 1 96 ? 17.734 -27 -17.062 1 98.69 96 ALA B C 1
ATOM 4730 O O . ALA B 1 96 ? 17.453 -26.609 -18.203 1 98.69 96 ALA B O 1
ATOM 4731 N N . GLU B 1 97 ? 17.188 -28.016 -16.516 1 98.38 97 GLU B N 1
ATOM 4732 C CA . GLU B 1 97 ? 16.125 -28.766 -17.203 1 98.38 97 GLU B CA 1
ATOM 4733 C C . GLU B 1 97 ? 14.922 -27.875 -17.484 1 98.38 97 GLU B C 1
ATOM 4735 O O . GLU B 1 97 ? 14.367 -27.906 -18.594 1 98.38 97 GLU B O 1
ATOM 4740 N N . ALA B 1 98 ? 14.523 -27.109 -16.547 1 98.44 98 ALA B N 1
ATOM 4741 C CA . ALA B 1 98 ? 13.344 -26.266 -16.656 1 98.44 98 ALA B CA 1
ATOM 4742 C C . ALA B 1 98 ? 13.539 -25.172 -17.703 1 98.44 98 ALA B C 1
ATOM 4744 O O . ALA B 1 98 ? 12.586 -24.766 -18.375 1 98.44 98 ALA B O 1
ATOM 4745 N N . LEU B 1 99 ? 14.766 -24.734 -17.906 1 98.69 99 LEU B N 1
ATOM 4746 C CA . LEU B 1 99 ? 15.039 -23.578 -18.734 1 98.69 99 LEU B CA 1
ATOM 4747 C C . LEU B 1 99 ? 15.445 -24 -20.141 1 98.69 99 LEU B C 1
ATOM 4749 O O . LEU B 1 99 ? 15.812 -23.156 -20.969 1 98.69 99 LEU B O 1
ATOM 4753 N N . GLN B 1 100 ? 15.398 -25.234 -20.469 1 97.81 100 GLN B N 1
ATOM 4754 C CA . GLN B 1 100 ? 15.875 -25.766 -21.734 1 97.81 100 GLN B CA 1
ATOM 4755 C C . GLN B 1 100 ? 15.164 -25.109 -22.922 1 97.81 100 GLN B C 1
ATOM 4757 O O . GLN B 1 100 ? 15.758 -24.906 -23.969 1 97.81 100 GLN B O 1
ATOM 4762 N N . GLY B 1 101 ? 13.945 -24.75 -22.75 1 98 101 GLY B N 1
ATOM 4763 C CA . GLY B 1 101 ? 13.141 -24.219 -23.844 1 98 101 GLY B CA 1
ATOM 4764 C C . GLY B 1 101 ? 13.266 -22.719 -23.984 1 98 101 GLY B C 1
ATOM 4765 O O . GLY B 1 101 ? 12.703 -22.125 -24.906 1 98 101 GLY B O 1
ATOM 4766 N N . ALA B 1 102 ? 14.055 -22.062 -23.172 1 98.31 102 ALA B N 1
ATOM 4767 C CA . ALA B 1 102 ? 14.172 -20.594 -23.188 1 98.31 102 ALA B CA 1
ATOM 4768 C C . ALA B 1 102 ? 15.031 -20.125 -24.359 1 98.31 102 ALA B C 1
ATOM 4770 O O . ALA B 1 102 ? 16.016 -20.766 -24.703 1 98.31 102 ALA B O 1
ATOM 4771 N N . GLU B 1 103 ? 14.664 -18.969 -24.984 1 97.88 103 GLU B N 1
ATOM 4772 C CA . GLU B 1 103 ? 15.5 -18.312 -25.984 1 97.88 103 GLU B CA 1
ATOM 4773 C C . GLU B 1 103 ? 16.828 -17.875 -25.375 1 97.88 103 GLU B C 1
ATOM 4775 O O . GLU B 1 103 ? 17.891 -18.031 -26 1 97.88 103 GLU B O 1
ATOM 4780 N N . ARG B 1 104 ? 16.812 -17.312 -24.234 1 98.31 104 ARG B N 1
ATOM 4781 C CA . ARG B 1 104 ? 17.953 -16.953 -23.406 1 98.31 104 ARG B CA 1
ATOM 4782 C C . ARG B 1 104 ? 17.688 -17.312 -21.938 1 98.31 104 ARG B C 1
ATOM 4784 O O . ARG B 1 104 ? 16.672 -16.906 -21.375 1 98.31 104 ARG B O 1
ATOM 4791 N N . SER B 1 105 ? 18.578 -18.078 -21.391 1 98.69 105 SER B N 1
ATOM 4792 C CA . SER B 1 105 ? 18.359 -18.594 -20.047 1 98.69 105 SER B CA 1
ATOM 4793 C C . SER B 1 105 ? 19.359 -17.984 -19.062 1 98.69 105 SER B C 1
ATOM 4795 O O . SER B 1 105 ? 20.5 -17.703 -19.438 1 98.69 105 SER B O 1
ATOM 4797 N N . ARG B 1 106 ? 18.938 -17.766 -17.828 1 98.81 106 ARG B N 1
ATOM 4798 C CA . ARG B 1 106 ? 19.812 -17.312 -16.75 1 98.81 106 ARG B CA 1
ATOM 4799 C C . ARG B 1 106 ? 19.609 -18.156 -15.484 1 98.81 106 ARG B C 1
ATOM 4801 O O . ARG B 1 106 ? 18.469 -18.406 -15.086 1 98.81 106 ARG B O 1
ATOM 4808 N N . LEU B 1 107 ? 20.688 -18.594 -14.961 1 98.88 107 LEU B N 1
ATOM 4809 C CA . LEU B 1 107 ? 20.688 -19.203 -13.625 1 98.88 107 LEU B CA 1
ATOM 4810 C C . LEU B 1 107 ? 20.875 -18.125 -12.555 1 98.88 107 LEU B C 1
ATOM 4812 O O . LEU B 1 107 ? 21.781 -17.297 -12.648 1 98.88 107 LEU B O 1
ATOM 4816 N N . HIS B 1 108 ? 19.984 -18.062 -11.625 1 98.88 108 HIS B N 1
ATOM 4817 C CA . HIS B 1 108 ? 20.156 -17.281 -10.406 1 98.88 108 HIS B CA 1
ATOM 4818 C C . HIS B 1 108 ? 20.469 -18.172 -9.211 1 98.88 108 HIS B C 1
ATOM 4820 O O . HIS B 1 108 ? 19.562 -18.719 -8.586 1 98.88 108 HIS B O 1
ATOM 4826 N N . VAL B 1 109 ? 21.719 -18.344 -8.945 1 98.81 109 VAL B N 1
ATOM 4827 C CA . VAL B 1 109 ? 22.141 -19.234 -7.871 1 98.81 109 VAL B CA 1
ATOM 4828 C C . VAL B 1 109 ? 22.547 -18.422 -6.641 1 98.81 109 VAL B C 1
ATOM 4830 O O . VAL B 1 109 ? 23.156 -17.359 -6.77 1 98.81 109 VAL B O 1
ATOM 4833 N N . PHE B 1 110 ? 22.125 -18.906 -5.418 1 98.44 110 PHE B N 1
ATOM 4834 C CA . PHE B 1 110 ? 22.375 -18.094 -4.234 1 98.44 110 PHE B CA 1
ATOM 4835 C C . PHE B 1 110 ? 22.828 -18.969 -3.07 1 98.44 110 PHE B C 1
ATOM 4837 O O . PHE B 1 110 ? 22.547 -20.156 -3.027 1 98.44 110 PHE B O 1
ATOM 4844 N N . ILE B 1 111 ? 23.562 -18.375 -2.191 1 98 111 ILE B N 1
ATOM 4845 C CA . ILE B 1 111 ? 23.922 -18.922 -0.893 1 98 111 ILE B CA 1
ATOM 4846 C C . ILE B 1 111 ? 24.141 -17.797 0.109 1 98 111 ILE B C 1
ATOM 4848 O O . ILE B 1 111 ? 24.609 -16.719 -0.258 1 98 111 ILE B O 1
ATOM 4852 N N . ALA B 1 112 ? 23.75 -18.047 1.384 1 96.94 112 ALA B N 1
ATOM 4853 C CA . ALA B 1 112 ? 23.891 -17.016 2.406 1 96.94 112 ALA B CA 1
ATOM 4854 C C . ALA B 1 112 ? 25.359 -16.781 2.742 1 96.94 112 ALA B C 1
ATOM 4856 O O . ALA B 1 112 ? 26.156 -17.719 2.768 1 96.94 112 ALA B O 1
ATOM 4857 N N . THR B 1 113 ? 25.703 -15.484 3.061 1 98.12 113 THR B N 1
ATOM 4858 C CA . THR B 1 113 ? 27.109 -15.188 3.287 1 98.12 113 THR B CA 1
ATOM 4859 C C . THR B 1 113 ? 27.312 -14.438 4.605 1 98.12 113 THR B C 1
ATOM 4861 O O . THR B 1 113 ? 28.438 -14.273 5.07 1 98.12 113 THR B O 1
ATOM 4864 N N . SER B 1 114 ? 26.188 -13.977 5.199 1 96.38 114 SER B N 1
ATOM 4865 C CA . SER B 1 114 ? 26.359 -13.266 6.461 1 96.38 114 SER B CA 1
ATOM 4866 C C . SER B 1 114 ? 26.734 -14.211 7.59 1 96.38 114 SER B C 1
ATOM 4868 O O . SER B 1 114 ? 26.344 -15.383 7.586 1 96.38 114 SER B O 1
ATOM 4870 N N . ASP B 1 115 ? 27.469 -13.68 8.594 1 95.88 115 ASP B N 1
ATOM 4871 C CA . ASP B 1 115 ? 27.938 -14.523 9.688 1 95.88 115 ASP B CA 1
ATOM 4872 C C . ASP B 1 115 ? 26.766 -15.141 10.453 1 95.88 115 ASP B C 1
ATOM 4874 O O . ASP B 1 115 ? 26.844 -16.281 10.891 1 95.88 115 ASP B O 1
ATOM 4878 N N . ILE B 1 116 ? 25.734 -14.391 10.586 1 92.75 116 ILE B N 1
ATOM 4879 C CA . ILE B 1 116 ? 24.578 -14.891 11.312 1 92.75 116 ILE B CA 1
ATOM 4880 C C . ILE B 1 116 ? 23.953 -16.062 10.562 1 92.75 116 ILE B C 1
ATOM 4882 O O . ILE B 1 116 ? 23.547 -17.047 11.18 1 92.75 116 ILE B O 1
ATOM 4886 N N . HIS B 1 117 ? 23.875 -16.016 9.227 1 93.69 117 HIS B N 1
ATOM 4887 C CA . HIS B 1 117 ? 23.344 -17.109 8.43 1 93.69 117 HIS B CA 1
ATOM 4888 C C . HIS B 1 117 ? 24.297 -18.297 8.406 1 93.69 117 HIS B C 1
ATOM 4890 O O . HIS B 1 117 ? 23.875 -19.453 8.406 1 93.69 117 HIS B O 1
ATOM 4896 N N . LEU B 1 118 ? 25.609 -18.016 8.344 1 95.94 118 LEU B N 1
ATOM 4897 C CA . LEU B 1 118 ? 26.594 -19.078 8.359 1 95.94 118 LEU B CA 1
ATOM 4898 C C . LEU B 1 118 ? 26.5 -19.891 9.648 1 95.94 118 LEU B C 1
ATOM 4900 O O . LEU B 1 118 ? 26.578 -21.125 9.617 1 95.94 118 LEU B O 1
ATOM 4904 N N . GLU B 1 119 ? 26.266 -19.188 10.734 1 93.62 119 GLU B N 1
ATOM 4905 C CA . GLU B 1 119 ? 26.266 -19.812 12.047 1 93.62 119 GLU B CA 1
ATOM 4906 C C . GLU B 1 119 ? 24.953 -20.531 12.32 1 93.62 119 GLU B C 1
ATOM 4908 O O . GLU B 1 119 ? 24.938 -21.688 12.75 1 93.62 119 GLU B O 1
ATOM 4913 N N . TYR B 1 120 ? 23.828 -19.891 11.984 1 90.38 120 TYR B N 1
ATOM 4914 C CA . TYR B 1 120 ? 22.562 -20.359 12.523 1 90.38 120 TYR B CA 1
ATOM 4915 C C . TYR B 1 120 ? 21.719 -21.047 11.453 1 90.38 120 TYR B C 1
ATOM 4917 O O . TYR B 1 120 ? 20.781 -21.781 11.758 1 90.38 120 TYR B O 1
ATOM 4925 N N . LYS B 1 121 ? 22.031 -20.859 10.203 1 88.38 121 LYS B N 1
ATOM 4926 C CA . LYS B 1 121 ? 21.234 -21.453 9.125 1 88.38 121 LYS B CA 1
ATOM 4927 C C . LYS B 1 121 ? 22.031 -22.531 8.398 1 88.38 121 LYS B C 1
ATOM 4929 O O . LYS B 1 121 ? 21.609 -23.688 8.352 1 88.38 121 LYS B O 1
ATOM 4934 N N . LEU B 1 122 ? 23.234 -22.188 7.895 1 92.62 122 LEU B N 1
ATOM 4935 C CA . LEU B 1 122 ? 24 -23.094 7.051 1 92.62 122 LEU B CA 1
ATOM 4936 C C . LEU B 1 122 ? 24.891 -23.984 7.895 1 92.62 122 LEU B C 1
ATOM 4938 O O . LEU B 1 122 ? 25.25 -25.094 7.473 1 92.62 122 LEU B O 1
ATOM 4942 N N . LYS B 1 123 ? 25.281 -23.5 9.125 1 94.31 123 LYS B N 1
ATOM 4943 C CA . LYS B 1 123 ? 26.234 -24.203 9.977 1 94.31 123 LYS B CA 1
ATOM 4944 C C . LYS B 1 123 ? 27.516 -24.547 9.211 1 94.31 123 LYS B C 1
ATOM 4946 O O . LYS B 1 123 ? 27.969 -25.688 9.219 1 94.31 123 LYS B O 1
ATOM 4951 N N . LYS B 1 124 ? 28.094 -23.547 8.531 1 97.12 124 LYS B N 1
ATOM 4952 C CA . LYS B 1 124 ? 29.297 -23.656 7.711 1 97.12 124 LYS B CA 1
ATOM 4953 C C . LYS B 1 124 ? 30.25 -22.5 7.953 1 97.12 124 LYS B C 1
ATOM 4955 O O . LYS B 1 124 ? 29.844 -21.438 8.43 1 97.12 124 LYS B O 1
ATOM 4960 N N . THR B 1 125 ? 31.531 -22.75 7.648 1 97.81 125 THR B N 1
ATOM 4961 C CA . THR B 1 125 ? 32.531 -21.688 7.742 1 97.81 125 THR B CA 1
ATOM 4962 C C . THR B 1 125 ? 32.562 -20.875 6.457 1 97.81 125 THR B C 1
ATOM 4964 O O . THR B 1 125 ? 32.031 -21.281 5.43 1 97.81 125 THR B O 1
ATOM 4967 N N . ARG B 1 126 ? 33.188 -19.703 6.531 1 98.31 126 ARG B N 1
ATOM 4968 C CA . ARG B 1 126 ? 33.375 -18.859 5.359 1 98.31 126 ARG B CA 1
ATOM 4969 C C . ARG B 1 126 ? 34.125 -19.609 4.254 1 98.31 126 ARG B C 1
ATOM 4971 O O . ARG B 1 126 ? 33.75 -19.516 3.08 1 98.31 126 ARG B O 1
ATOM 4978 N N . GLU B 1 127 ? 35.094 -20.391 4.641 1 98.25 127 GLU B N 1
ATOM 4979 C CA . GLU B 1 127 ? 35.906 -21.156 3.682 1 98.25 127 GLU B CA 1
ATOM 4980 C C . GLU B 1 127 ? 35.031 -22.219 2.996 1 98.25 127 GLU B C 1
ATOM 4982 O O . GLU B 1 127 ? 35.188 -22.453 1.792 1 98.25 127 GLU B O 1
ATOM 4987 N N . GLU B 1 128 ? 34.25 -22.812 3.74 1 98.31 128 GLU B N 1
ATOM 4988 C CA . GLU B 1 128 ? 33.375 -23.844 3.182 1 98.31 128 GLU B CA 1
ATOM 4989 C C . GLU B 1 128 ? 32.406 -23.234 2.156 1 98.31 128 GLU B C 1
ATOM 4991 O O . GLU B 1 128 ? 32.156 -23.844 1.12 1 98.31 128 GLU B O 1
ATOM 4996 N N . VAL B 1 129 ? 31.906 -22.078 2.445 1 98.44 129 VAL B N 1
ATOM 4997 C CA . VAL B 1 129 ? 30.984 -21.406 1.536 1 98.44 129 VAL B CA 1
ATOM 4998 C C . VAL B 1 129 ? 31.703 -21 0.258 1 98.44 129 VAL B C 1
ATOM 5000 O O . VAL B 1 129 ? 31.172 -21.141 -0.843 1 98.44 129 VAL B O 1
ATOM 5003 N N . LEU B 1 130 ? 32.906 -20.547 0.394 1 98.56 130 LEU B N 1
ATOM 5004 C CA . LEU B 1 130 ? 33.719 -20.203 -0.78 1 98.56 130 LEU B CA 1
ATOM 5005 C C . LEU B 1 130 ? 33.906 -21.438 -1.674 1 98.56 130 LEU B C 1
ATOM 5007 O O . LEU B 1 130 ? 33.812 -21.328 -2.9 1 98.56 130 LEU B O 1
ATOM 5011 N N . ALA B 1 131 ? 34.156 -22.531 -1.065 1 98.5 131 ALA B N 1
ATOM 5012 C CA . ALA B 1 131 ? 34.312 -23.781 -1.81 1 98.5 131 ALA B CA 1
ATOM 5013 C C . ALA B 1 131 ? 33.031 -24.172 -2.516 1 98.5 131 ALA B C 1
ATOM 5015 O O . ALA B 1 131 ? 33.031 -24.641 -3.658 1 98.5 131 ALA B O 1
ATOM 5016 N N . ILE B 1 132 ? 31.953 -24.016 -1.863 1 98.56 132 ILE B N 1
ATOM 5017 C CA . ILE B 1 132 ? 30.656 -24.328 -2.432 1 98.56 132 ILE B CA 1
ATOM 5018 C C . ILE B 1 132 ? 30.391 -23.453 -3.648 1 98.56 132 ILE B C 1
ATOM 5020 O O . ILE B 1 132 ? 29.906 -23.922 -4.68 1 98.56 132 ILE B O 1
ATOM 5024 N N . VAL B 1 133 ? 30.656 -22.156 -3.518 1 98.62 133 VAL B N 1
ATOM 5025 C CA . VAL B 1 133 ? 30.469 -21.219 -4.613 1 98.62 133 VAL B CA 1
ATOM 5026 C C . VAL B 1 133 ? 31.297 -21.641 -5.82 1 98.62 133 VAL B C 1
ATOM 5028 O O . VAL B 1 133 ? 30.797 -21.688 -6.945 1 98.62 133 VAL B O 1
ATOM 5031 N N . LYS B 1 134 ? 32.531 -22.016 -5.566 1 98.12 134 LYS B N 1
ATOM 5032 C CA . LYS B 1 134 ? 33.406 -22.453 -6.633 1 98.12 134 LYS B CA 1
ATOM 5033 C C . LYS B 1 134 ? 32.844 -23.703 -7.328 1 98.12 134 LYS B C 1
ATOM 5035 O O . LYS B 1 134 ? 32.812 -23.766 -8.555 1 98.12 134 LYS B O 1
ATOM 5040 N N . GLU B 1 135 ? 32.469 -24.609 -6.57 1 98.06 135 GLU B N 1
ATOM 5041 C CA . GLU B 1 135 ? 31.938 -25.875 -7.09 1 98.06 135 GLU B CA 1
ATOM 5042 C C . GLU B 1 135 ? 30.656 -25.656 -7.891 1 98.06 135 GLU B C 1
ATOM 5044 O O . GLU B 1 135 ? 30.484 -26.219 -8.969 1 98.06 135 GLU B O 1
ATOM 5049 N N . CYS B 1 136 ? 29.781 -24.891 -7.367 1 97.88 136 CYS B N 1
ATOM 5050 C CA . CYS B 1 136 ? 28.484 -24.656 -7.988 1 97.88 136 CYS B CA 1
ATOM 5051 C C . CYS B 1 136 ? 28.641 -23.922 -9.32 1 97.88 136 CYS B C 1
ATOM 5053 O O . CYS B 1 136 ? 27.953 -24.234 -10.289 1 97.88 136 CYS B O 1
ATOM 5055 N N . LEU B 1 137 ? 29.5 -22.969 -9.336 1 98.19 137 LEU B N 1
ATOM 5056 C CA . LEU B 1 137 ? 29.719 -22.219 -10.57 1 98.19 137 LEU B CA 1
ATOM 5057 C C . LEU B 1 137 ? 30.391 -23.109 -11.625 1 98.19 137 LEU B C 1
ATOM 5059 O O . LEU B 1 137 ? 30.109 -22.969 -12.82 1 98.19 137 LEU B O 1
ATOM 5063 N N . ALA B 1 138 ? 31.266 -24 -11.203 1 97.38 138 ALA B N 1
ATOM 5064 C CA . ALA B 1 138 ? 31.859 -24.969 -12.117 1 97.38 138 ALA B CA 1
ATOM 5065 C C . ALA B 1 138 ? 30.797 -25.875 -12.727 1 97.38 138 ALA B C 1
ATOM 5067 O O . ALA B 1 138 ? 30.859 -26.203 -13.914 1 97.38 138 ALA B O 1
ATOM 5068 N N . LEU B 1 139 ? 29.922 -26.219 -11.922 1 97.06 139 LEU B N 1
ATOM 5069 C CA . LEU B 1 139 ? 28.828 -27.094 -12.352 1 97.06 139 LEU B CA 1
ATOM 5070 C C . LEU B 1 139 ? 27.922 -26.359 -13.336 1 97.06 139 LEU B C 1
ATOM 5072 O O . LEU B 1 139 ? 27.406 -26.969 -14.266 1 97.06 139 LEU B O 1
ATOM 5076 N N . ALA B 1 140 ? 27.688 -25.109 -13.133 1 97.75 140 ALA B N 1
ATOM 5077 C CA . ALA B 1 140 ? 26.734 -24.312 -13.898 1 97.75 140 ALA B CA 1
ATOM 5078 C C . ALA B 1 140 ? 27.312 -23.938 -15.258 1 97.75 140 ALA B C 1
ATOM 5080 O O . ALA B 1 140 ? 26.562 -23.656 -16.203 1 97.75 140 ALA B O 1
ATOM 5081 N N . LYS B 1 141 ? 28.609 -23.938 -15.312 1 94.12 141 LYS B N 1
ATOM 5082 C CA . LYS B 1 141 ? 29.297 -23.484 -16.516 1 94.12 141 LYS B CA 1
ATOM 5083 C C . LYS B 1 141 ? 28.828 -24.266 -17.734 1 94.12 141 LYS B C 1
ATOM 5085 O O . LYS B 1 141 ? 28.781 -25.5 -17.719 1 94.12 141 LYS B O 1
ATOM 5090 N N . GLY B 1 142 ? 28.375 -23.531 -18.766 1 94.44 142 GLY B N 1
ATOM 5091 C CA . GLY B 1 142 ? 28 -24.156 -20.047 1 94.44 142 GLY B CA 1
ATOM 5092 C C . GLY B 1 142 ? 26.562 -24.594 -20.094 1 94.44 142 GLY B C 1
ATOM 5093 O O . GLY B 1 142 ? 26.062 -25 -21.141 1 94.44 142 GLY B O 1
ATOM 5094 N N . LYS B 1 143 ? 25.875 -24.5 -19.016 1 97.19 143 LYS B N 1
ATOM 5095 C CA . LYS B 1 143 ? 24.5 -25 -18.984 1 97.19 143 LYS B CA 1
ATOM 5096 C C . LYS B 1 143 ? 23.5 -23.875 -19.188 1 97.19 143 LYS B C 1
ATOM 5098 O O . LYS B 1 143 ? 22.328 -24.125 -19.5 1 97.19 143 LYS B O 1
ATOM 5103 N N . PHE B 1 144 ? 23.906 -22.688 -19 1 98.38 144 PHE B N 1
ATOM 5104 C CA . PHE B 1 144 ? 23.062 -21.5 -19.094 1 98.38 144 PHE B CA 1
ATOM 5105 C C . PHE B 1 144 ? 23.719 -20.438 -19.969 1 98.38 144 PHE B C 1
ATOM 5107 O O . PHE B 1 144 ? 24.953 -20.422 -20.125 1 98.38 144 PHE B O 1
ATOM 5114 N N . ASP B 1 145 ? 22.938 -19.547 -20.562 1 98.06 145 ASP B N 1
ATOM 5115 C CA . ASP B 1 145 ? 23.5 -18.438 -21.328 1 98.06 145 ASP B CA 1
ATOM 5116 C C . ASP B 1 145 ? 24.188 -17.438 -20.406 1 98.06 145 ASP B C 1
ATOM 5118 O O . ASP B 1 145 ? 25.172 -16.797 -20.781 1 98.06 145 ASP B O 1
ATOM 5122 N N . GLU B 1 146 ? 23.594 -17.219 -19.188 1 98.19 146 GLU B N 1
ATOM 5123 C CA . GLU B 1 146 ? 24.141 -16.312 -18.188 1 98.19 146 GLU B CA 1
ATOM 5124 C C . GLU B 1 146 ? 24.016 -16.906 -16.781 1 98.19 146 GLU B C 1
ATOM 5126 O O . GLU B 1 146 ? 23.109 -17.688 -16.516 1 98.19 146 GLU B O 1
ATOM 5131 N N . ILE B 1 147 ? 24.938 -16.516 -15.961 1 98.81 147 ILE B N 1
ATOM 5132 C CA . ILE B 1 147 ? 24.906 -16.938 -14.57 1 98.81 147 ILE B CA 1
ATOM 5133 C C . ILE B 1 147 ? 24.922 -15.727 -13.656 1 98.81 147 ILE B C 1
ATOM 5135 O O . ILE B 1 147 ? 25.797 -14.859 -13.781 1 98.81 147 ILE B O 1
ATOM 5139 N N . GLU B 1 148 ? 23.906 -15.633 -12.805 1 98.88 148 GLU B N 1
ATOM 5140 C CA . GLU B 1 148 ? 23.812 -14.648 -11.727 1 98.88 148 GLU B CA 1
ATOM 5141 C C . GLU B 1 148 ? 24.062 -15.297 -10.367 1 98.88 148 GLU B C 1
ATOM 5143 O O . GLU B 1 148 ? 23.453 -16.312 -10.031 1 98.88 148 GLU B O 1
ATOM 5148 N N . PHE B 1 149 ? 25.062 -14.75 -9.641 1 98.81 149 PHE B N 1
ATOM 5149 C CA . PHE B 1 149 ? 25.328 -15.211 -8.281 1 98.81 149 PHE B CA 1
ATOM 5150 C C . PHE B 1 149 ? 24.828 -14.211 -7.254 1 98.81 149 PHE B C 1
ATOM 5152 O O . PHE B 1 149 ? 25.094 -13.008 -7.371 1 98.81 149 PHE B O 1
ATOM 5159 N N . SER B 1 150 ? 24.078 -14.727 -6.285 1 98.81 150 SER B N 1
ATOM 5160 C CA . SER B 1 150 ? 23.516 -13.875 -5.238 1 98.81 150 SER B CA 1
ATOM 5161 C C . SER B 1 150 ? 24.078 -14.266 -3.867 1 98.81 150 SER B C 1
ATOM 5163 O O . SER B 1 150 ? 24.031 -15.43 -3.479 1 98.81 150 SER B O 1
ATOM 5165 N N . ALA B 1 151 ? 24.625 -13.258 -3.188 1 98.62 151 ALA B N 1
ATOM 5166 C CA . ALA B 1 151 ? 25 -13.438 -1.79 1 98.62 151 ALA B CA 1
ATOM 5167 C C . ALA B 1 151 ? 23.859 -13.078 -0.856 1 98.62 151 ALA B C 1
ATOM 5169 O O . ALA B 1 151 ? 23.719 -11.922 -0.447 1 98.62 151 ALA B O 1
ATOM 5170 N N . GLU B 1 152 ? 23.031 -14.094 -0.472 1 96.62 152 GLU B N 1
ATOM 5171 C CA . GLU B 1 152 ? 21.906 -13.836 0.416 1 96.62 152 GLU B CA 1
ATOM 5172 C C . GLU B 1 152 ? 22.359 -13.141 1.696 1 96.62 152 GLU B C 1
ATOM 5174 O O . GLU B 1 152 ? 23.344 -13.547 2.314 1 96.62 152 GLU B O 1
ATOM 5179 N N . ASP B 1 153 ? 21.672 -12.078 2.104 1 96.56 153 ASP B N 1
ATOM 5180 C CA . ASP B 1 153 ? 21.922 -11.25 3.273 1 96.56 153 ASP B CA 1
ATOM 5181 C C . ASP B 1 153 ? 23.234 -10.492 3.127 1 96.56 153 ASP B C 1
ATOM 5183 O O . ASP B 1 153 ? 23.922 -10.227 4.117 1 96.56 153 ASP B O 1
ATOM 5187 N N . ALA B 1 154 ? 23.594 -10.156 1.917 1 97.94 154 ALA B N 1
ATOM 5188 C CA . ALA B 1 154 ? 24.812 -9.406 1.605 1 97.94 154 ALA B CA 1
ATOM 5189 C C . ALA B 1 154 ? 24.891 -8.117 2.424 1 97.94 154 ALA B C 1
ATOM 5191 O O . ALA B 1 154 ? 25.969 -7.68 2.809 1 97.94 154 ALA B O 1
ATOM 5192 N N . SER B 1 155 ? 23.781 -7.492 2.68 1 95.25 155 SER B N 1
ATOM 5193 C CA . SER B 1 155 ? 23.734 -6.227 3.402 1 95.25 155 SER B CA 1
ATOM 5194 C C . SER B 1 155 ? 24.344 -6.363 4.793 1 95.25 155 SER B C 1
ATOM 5196 O O . SER B 1 155 ? 24.906 -5.402 5.328 1 95.25 155 SER B O 1
ATOM 5198 N N . ARG B 1 156 ? 24.297 -7.535 5.359 1 94.88 156 ARG B N 1
ATOM 5199 C CA . ARG B 1 156 ? 24.844 -7.734 6.699 1 94.88 156 ARG B CA 1
ATOM 5200 C C . ARG B 1 156 ? 26.094 -8.609 6.668 1 94.88 156 ARG B C 1
ATOM 5202 O O . ARG B 1 156 ? 26.562 -9.062 7.711 1 94.88 156 ARG B O 1
ATOM 5209 N N . THR B 1 157 ? 26.578 -8.93 5.504 1 97.88 157 THR B N 1
ATOM 5210 C CA . THR B 1 157 ? 27.812 -9.695 5.328 1 97.88 157 THR B CA 1
ATOM 5211 C C . THR B 1 157 ? 29.031 -8.805 5.523 1 97.88 157 THR B C 1
ATOM 5213 O O . THR B 1 157 ? 29.031 -7.645 5.102 1 97.88 157 THR B O 1
ATOM 5216 N N . ASP B 1 158 ? 30.062 -9.352 6.125 1 97.69 158 ASP B N 1
ATOM 5217 C CA . ASP B 1 158 ? 31.359 -8.664 6.188 1 97.69 158 ASP B CA 1
ATOM 5218 C C . ASP B 1 158 ? 31.828 -8.258 4.793 1 97.69 158 ASP B C 1
ATOM 5220 O O . ASP B 1 158 ? 31.844 -9.078 3.869 1 97.69 158 ASP B O 1
ATOM 5224 N N . LEU B 1 159 ? 32.281 -7.02 4.664 1 97.88 159 LEU B N 1
ATOM 5225 C CA . LEU B 1 159 ? 32.5 -6.445 3.342 1 97.88 159 LEU B CA 1
ATOM 5226 C C . LEU B 1 159 ? 33.719 -7.105 2.66 1 97.88 159 LEU B C 1
ATOM 5228 O O . LEU B 1 159 ? 33.656 -7.363 1.455 1 97.88 159 LEU B O 1
ATOM 5232 N N . GLU B 1 160 ? 34.781 -7.328 3.357 1 98.19 160 GLU B N 1
ATOM 5233 C CA . GLU B 1 160 ? 35.938 -7.969 2.775 1 98.19 160 GLU B CA 1
ATOM 5234 C C . GLU B 1 160 ? 35.625 -9.391 2.328 1 98.19 160 GLU B C 1
ATOM 5236 O O . GLU B 1 160 ? 36.031 -9.812 1.24 1 98.19 160 GLU B O 1
ATOM 5241 N N . TYR B 1 161 ? 34.969 -10.078 3.154 1 98.5 161 TYR B N 1
ATOM 5242 C CA . TYR B 1 161 ? 34.562 -11.438 2.836 1 98.5 161 TYR B CA 1
ATOM 5243 C C . TYR B 1 161 ? 33.594 -11.461 1.637 1 98.5 161 TYR B C 1
ATOM 5245 O O . TYR B 1 161 ? 33.75 -12.312 0.753 1 98.5 161 TYR B O 1
ATOM 5253 N N . LEU B 1 162 ? 32.656 -10.508 1.613 1 98.81 162 LEU B N 1
ATOM 5254 C CA . LEU B 1 162 ? 31.719 -10.406 0.498 1 98.81 162 LEU B CA 1
ATOM 5255 C C . LEU B 1 162 ? 32.469 -10.219 -0.82 1 98.81 162 LEU B C 1
ATOM 5257 O O . LEU B 1 162 ? 32.125 -10.852 -1.822 1 98.81 162 LEU B O 1
ATOM 5261 N N . CYS B 1 163 ? 33.469 -9.344 -0.808 1 98.81 163 CYS B N 1
ATOM 5262 C CA . CYS B 1 163 ? 34.281 -9.094 -2.012 1 98.81 163 CYS B CA 1
ATOM 5263 C C . CYS B 1 163 ? 35.031 -10.344 -2.436 1 98.81 163 CYS B C 1
ATOM 5265 O O . CYS B 1 163 ? 35.188 -10.602 -3.629 1 98.81 163 CYS B O 1
ATOM 5267 N N . GLU B 1 164 ? 35.5 -11.094 -1.48 1 98.69 164 GLU B N 1
ATOM 5268 C CA . GLU B 1 164 ? 36.156 -12.359 -1.782 1 98.69 164 GLU B CA 1
ATOM 5269 C C . GLU B 1 164 ? 35.188 -13.336 -2.455 1 98.69 164 GLU B C 1
ATOM 5271 O O . GLU B 1 164 ? 35.531 -13.969 -3.455 1 98.69 164 GLU B O 1
ATOM 5276 N N . VAL B 1 165 ? 34.062 -13.453 -1.93 1 98.81 165 VAL B N 1
ATOM 5277 C CA . VAL B 1 165 ? 33.031 -14.352 -2.471 1 98.81 165 VAL B CA 1
ATOM 5278 C C . VAL B 1 165 ? 32.719 -13.953 -3.908 1 98.81 165 VAL B C 1
ATOM 5280 O O . VAL B 1 165 ? 32.625 -14.805 -4.793 1 98.81 165 VAL B O 1
ATOM 5283 N N . PHE B 1 166 ? 32.469 -12.68 -4.156 1 98.88 166 PHE B N 1
ATOM 5284 C CA . PHE B 1 166 ? 32.125 -12.18 -5.473 1 98.88 166 PHE B CA 1
ATOM 5285 C C . PHE B 1 166 ? 33.25 -12.391 -6.465 1 98.88 166 PHE B C 1
ATOM 5287 O O . PHE B 1 166 ? 33 -12.695 -7.637 1 98.88 166 PHE B O 1
ATOM 5294 N N . SER B 1 167 ? 34.531 -12.242 -5.996 1 98.81 167 SER B N 1
ATOM 5295 C CA . SER B 1 167 ? 35.688 -12.508 -6.855 1 98.81 167 SER B CA 1
ATOM 5296 C C . SER B 1 167 ? 35.688 -13.969 -7.305 1 98.81 167 SER B C 1
ATOM 5298 O O . SER B 1 167 ? 35.969 -14.258 -8.477 1 98.81 167 SER B O 1
ATOM 5300 N N . VAL B 1 168 ? 35.438 -14.844 -6.371 1 98.62 168 VAL B N 1
ATOM 5301 C CA . VAL B 1 168 ? 35.375 -16.281 -6.672 1 98.62 168 VAL B CA 1
ATOM 5302 C C . VAL B 1 168 ? 34.25 -16.547 -7.66 1 98.62 168 VAL B C 1
ATOM 5304 O O . VAL B 1 168 ? 34.406 -17.359 -8.578 1 98.62 168 VAL B O 1
ATOM 5307 N N . ALA B 1 169 ? 33.125 -15.867 -7.492 1 98.75 169 ALA B N 1
ATOM 5308 C CA . ALA B 1 169 ? 31.969 -16.062 -8.367 1 98.75 169 ALA B CA 1
ATOM 5309 C C . ALA B 1 169 ? 32.281 -15.641 -9.797 1 98.75 169 ALA B C 1
ATOM 5311 O O . ALA B 1 169 ? 31.969 -16.344 -10.75 1 98.75 169 ALA B O 1
ATOM 5312 N N . ILE B 1 170 ? 32.906 -14.469 -9.938 1 98.5 170 ILE B N 1
ATOM 5313 C CA . ILE B 1 170 ? 33.281 -13.977 -11.258 1 98.5 170 ILE B CA 1
ATOM 5314 C C . ILE B 1 170 ? 34.25 -14.945 -11.906 1 98.5 170 ILE B C 1
ATOM 5316 O O . ILE B 1 170 ? 34.125 -15.281 -13.086 1 98.5 170 ILE B O 1
ATOM 5320 N N . ALA B 1 171 ? 35.25 -15.383 -11.141 1 98.12 171 ALA B N 1
ATOM 5321 C CA . ALA B 1 171 ? 36.25 -16.344 -11.648 1 98.12 171 ALA B CA 1
ATOM 5322 C C . ALA B 1 171 ? 35.562 -17.625 -12.125 1 98.12 171 ALA B C 1
ATOM 5324 O O . ALA B 1 171 ? 36.031 -18.266 -13.062 1 98.12 171 ALA B O 1
ATOM 5325 N N . GLY B 1 172 ? 34.469 -17.922 -11.492 1 97.94 172 GLY B N 1
ATOM 5326 C CA . GLY B 1 172 ? 33.719 -19.125 -11.836 1 97.94 172 GLY B CA 1
ATOM 5327 C C . GLY B 1 172 ? 32.812 -18.938 -13.008 1 97.94 172 GLY B C 1
ATOM 5328 O O . GLY B 1 172 ? 32.188 -19.891 -13.477 1 97.94 172 GLY B O 1
ATOM 5329 N N . GLY B 1 173 ? 32.625 -17.703 -13.477 1 97.69 173 GLY B N 1
ATOM 5330 C CA . GLY B 1 173 ? 31.875 -17.5 -14.695 1 97.69 173 GLY B CA 1
ATOM 5331 C C . GLY B 1 173 ? 30.625 -16.672 -14.484 1 97.69 173 GLY B C 1
ATOM 5332 O O . GLY B 1 173 ? 29.875 -16.422 -15.43 1 97.69 173 GLY B O 1
ATOM 5333 N N . ALA B 1 174 ? 30.359 -16.188 -13.281 1 98.56 174 ALA B N 1
ATOM 5334 C CA . ALA B 1 174 ? 29.219 -15.305 -13.055 1 98.56 174 ALA B CA 1
ATOM 5335 C C . ALA B 1 174 ? 29.375 -13.977 -13.781 1 98.56 174 ALA B C 1
ATOM 5337 O O . ALA B 1 174 ? 30.453 -13.367 -13.727 1 98.56 174 ALA B O 1
ATOM 5338 N N . THR B 1 175 ? 28.312 -13.578 -14.453 1 98.38 175 THR B N 1
ATOM 5339 C CA . THR B 1 175 ? 28.359 -12.312 -15.18 1 98.38 175 THR B CA 1
ATOM 5340 C C . THR B 1 175 ? 27.484 -11.266 -14.5 1 98.38 175 THR B C 1
ATOM 5342 O O . THR B 1 175 ? 27.453 -10.109 -14.922 1 98.38 175 THR B O 1
ATOM 5345 N N . ILE B 1 176 ? 26.734 -11.602 -13.539 1 98.75 176 ILE B N 1
ATOM 5346 C CA . ILE B 1 176 ? 25.938 -10.711 -12.695 1 98.75 176 ILE B CA 1
ATOM 5347 C C . ILE B 1 176 ? 26.172 -11.047 -11.227 1 98.75 176 ILE B C 1
ATOM 5349 O O . ILE B 1 176 ? 26.156 -12.219 -10.836 1 98.75 176 ILE B O 1
ATOM 5353 N N . LEU B 1 177 ? 26.422 -10.062 -10.391 1 98.88 177 LEU B N 1
ATOM 5354 C CA . LEU B 1 177 ? 26.562 -10.188 -8.945 1 98.88 177 LEU B CA 1
ATOM 5355 C C . LEU B 1 177 ? 25.406 -9.484 -8.234 1 98.88 177 LEU B C 1
ATOM 5357 O O . LEU B 1 177 ? 25.266 -8.258 -8.328 1 98.88 177 LEU B O 1
ATOM 5361 N N . ASN B 1 178 ? 24.609 -10.266 -7.512 1 98.88 178 ASN B N 1
ATOM 5362 C CA . ASN B 1 178 ? 23.469 -9.688 -6.824 1 98.88 178 ASN B CA 1
ATOM 5363 C C . ASN B 1 178 ? 23.781 -9.398 -5.359 1 98.88 178 ASN B C 1
ATOM 5365 O O . ASN B 1 178 ? 24.266 -10.273 -4.641 1 98.88 178 ASN B O 1
ATOM 5369 N N . VAL B 1 179 ? 23.531 -8.18 -4.973 1 98.88 179 VAL B N 1
ATOM 5370 C CA . VAL B 1 179 ? 23.703 -7.695 -3.605 1 98.88 179 VAL B CA 1
ATOM 5371 C C . VAL B 1 179 ? 22.328 -7.422 -2.988 1 98.88 179 VAL B C 1
ATOM 5373 O O . VAL B 1 179 ? 21.812 -6.305 -3.082 1 98.88 179 VAL B O 1
ATOM 5376 N N . PRO B 1 180 ? 21.781 -8.352 -2.266 1 98.56 180 PRO B N 1
ATOM 5377 C CA . PRO B 1 180 ? 20.453 -8.156 -1.696 1 98.56 180 PRO B CA 1
ATOM 5378 C C . PRO B 1 180 ? 20.484 -7.457 -0.337 1 98.56 180 PRO B C 1
ATOM 5380 O O . PRO B 1 180 ? 21.406 -7.707 0.462 1 98.56 180 PRO B O 1
ATOM 5383 N N . ASP B 1 181 ? 19.594 -6.559 -0.133 1 97.88 181 ASP B N 1
ATOM 5384 C CA . ASP B 1 181 ? 19.172 -6.16 1.206 1 97.88 181 ASP B CA 1
ATOM 5385 C C . ASP B 1 181 ? 18.031 -7.027 1.704 1 97.88 181 ASP B C 1
ATOM 5387 O O . ASP B 1 181 ? 16.891 -6.551 1.84 1 97.88 181 ASP B O 1
ATOM 5391 N N . THR B 1 182 ? 18.359 -8.203 2.094 1 95 182 THR B N 1
ATOM 5392 C CA . THR B 1 182 ? 17.453 -9.32 2.307 1 95 182 THR B CA 1
ATOM 5393 C C . THR B 1 182 ? 16.391 -8.969 3.35 1 95 182 THR B C 1
ATOM 5395 O O . THR B 1 182 ? 15.227 -9.344 3.209 1 95 182 THR B O 1
ATOM 5398 N N . VAL B 1 183 ? 16.781 -8.219 4.391 1 93.25 183 VAL B N 1
ATOM 5399 C CA . VAL B 1 183 ? 15.844 -7.977 5.484 1 93.25 183 VAL B CA 1
ATOM 5400 C C . VAL B 1 183 ? 15.484 -6.492 5.535 1 93.25 183 VAL B C 1
ATOM 5402 O O . VAL B 1 183 ? 14.953 -6.012 6.539 1 93.25 183 VAL B O 1
ATOM 5405 N N . GLY B 1 184 ? 15.797 -5.707 4.445 1 95.69 184 GLY B N 1
ATOM 5406 C CA . GLY B 1 184 ? 15.398 -4.316 4.328 1 95.69 184 GLY B CA 1
ATOM 5407 C C . GLY B 1 184 ? 15.898 -3.453 5.469 1 95.69 184 GLY B C 1
ATOM 5408 O O . GLY B 1 184 ? 15.156 -2.625 6 1 95.69 184 GLY B O 1
ATOM 5409 N N . TYR B 1 185 ? 17.156 -3.682 5.844 1 93.12 185 TYR B N 1
ATOM 5410 C CA . TYR B 1 185 ? 17.734 -3.1 7.047 1 93.12 185 TYR B CA 1
ATOM 5411 C C . TYR B 1 185 ? 18.609 -1.896 6.707 1 93.12 185 TYR B C 1
ATOM 5413 O O . TYR B 1 185 ? 18.844 -1.032 7.555 1 93.12 185 TYR B O 1
ATOM 5421 N N . MET B 1 186 ? 19.031 -1.769 5.535 1 96.44 186 MET B N 1
ATOM 5422 C CA . MET B 1 186 ? 20.031 -0.777 5.156 1 96.44 186 MET B CA 1
ATOM 5423 C C . MET B 1 186 ? 19.391 0.597 4.973 1 96.44 186 MET B C 1
ATOM 5425 O O . MET B 1 186 ? 18.203 0.699 4.66 1 96.44 186 MET B O 1
ATOM 5429 N N . THR B 1 187 ? 20.188 1.602 5.27 1 97.44 187 THR B N 1
ATOM 5430 C CA . THR B 1 187 ? 19.859 2.953 4.836 1 97.44 187 THR B CA 1
ATOM 5431 C C . THR B 1 187 ? 20.422 3.23 3.449 1 97.44 187 THR B C 1
ATOM 5433 O O . THR B 1 187 ? 21.344 2.545 3.004 1 97.44 187 THR B O 1
ATOM 5436 N N . PRO B 1 188 ? 19.891 4.25 2.787 1 98.06 188 PRO B N 1
ATOM 5437 C CA . PRO B 1 188 ? 20.391 4.551 1.444 1 98.06 188 PRO B CA 1
ATOM 5438 C C . PRO B 1 188 ? 21.906 4.816 1.425 1 98.06 188 PRO B C 1
ATOM 5440 O O . PRO B 1 188 ? 22.609 4.289 0.567 1 98.06 188 PRO B O 1
ATOM 5443 N N . ASP B 1 189 ? 22.438 5.531 2.383 1 97.44 189 ASP B N 1
ATOM 5444 C CA . ASP B 1 189 ? 23.859 5.867 2.428 1 97.44 189 ASP B CA 1
ATOM 5445 C C . ASP B 1 189 ? 24.703 4.621 2.668 1 97.44 189 ASP B C 1
ATOM 5447 O O . ASP B 1 189 ? 25.75 4.445 2.033 1 97.44 189 ASP B O 1
ATOM 5451 N N . GLU B 1 190 ? 24.25 3.811 3.574 1 97.5 190 GLU B N 1
ATOM 5452 C CA . GLU B 1 190 ? 24.969 2.58 3.871 1 97.5 190 GLU B CA 1
ATOM 5453 C C . GLU B 1 190 ? 25.031 1.661 2.654 1 97.5 190 GLU B C 1
ATOM 5455 O O . GLU B 1 190 ? 26.062 1.073 2.359 1 97.5 190 GLU B O 1
ATOM 5460 N N . PHE B 1 191 ? 23.953 1.535 2 1 98.5 191 PHE B N 1
ATOM 5461 C CA . PHE B 1 191 ? 23.875 0.622 0.866 1 98.5 191 PHE B CA 1
ATOM 5462 C C . PHE B 1 191 ? 24.734 1.123 -0.29 1 98.5 191 PHE B C 1
ATOM 5464 O O . PHE B 1 191 ? 25.422 0.338 -0.944 1 98.5 191 PHE B O 1
ATOM 5471 N N . ALA B 1 192 ? 24.656 2.467 -0.548 1 98.5 192 ALA B N 1
ATOM 5472 C CA . ALA B 1 192 ? 25.516 3.068 -1.562 1 98.5 192 ALA B CA 1
ATOM 5473 C C . ALA B 1 192 ? 26.984 2.814 -1.254 1 98.5 192 AL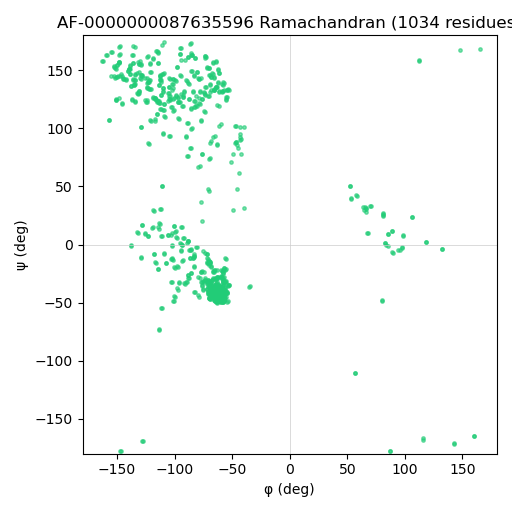A B C 1
ATOM 5475 O O . ALA B 1 192 ? 27.781 2.496 -2.152 1 98.5 192 ALA B O 1
ATOM 5476 N N . TYR B 1 193 ? 27.375 2.975 -0.016 1 98.44 193 TYR B N 1
ATOM 5477 C CA . TYR B 1 193 ? 28.75 2.732 0.397 1 98.44 193 TYR B CA 1
ATOM 5478 C C . TYR B 1 193 ? 29.172 1.302 0.086 1 98.44 193 TYR B C 1
ATOM 5480 O O . TYR B 1 193 ? 30.266 1.067 -0.44 1 98.44 193 TYR B O 1
ATOM 5488 N N . LYS B 1 194 ? 28.312 0.389 0.406 1 98.5 194 LYS B N 1
ATOM 5489 C CA . LYS B 1 194 ? 28.609 -1.021 0.165 1 98.5 194 LYS B CA 1
ATOM 5490 C C . LYS B 1 194 ? 28.812 -1.293 -1.323 1 98.5 194 LYS B C 1
ATOM 5492 O O . LYS B 1 194 ? 29.719 -2.025 -1.708 1 98.5 194 LYS B O 1
ATOM 5497 N N . ILE B 1 195 ? 27.984 -0.723 -2.152 1 98.81 195 ILE B N 1
ATOM 5498 C CA . ILE B 1 195 ? 28.078 -0.925 -3.594 1 98.81 195 ILE B CA 1
ATOM 5499 C C . ILE B 1 195 ? 29.375 -0.336 -4.117 1 98.81 195 ILE B C 1
ATOM 5501 O O . ILE B 1 195 ? 30.062 -0.957 -4.934 1 98.81 195 ILE B O 1
ATOM 5505 N N . ARG B 1 196 ? 29.766 0.882 -3.623 1 98.69 196 ARG B N 1
ATOM 5506 C CA . ARG B 1 196 ? 31.031 1.492 -4.035 1 98.69 196 ARG B CA 1
ATOM 5507 C C . ARG B 1 196 ? 32.219 0.627 -3.625 1 98.69 196 ARG B C 1
ATOM 5509 O O . ARG B 1 196 ? 33.156 0.462 -4.395 1 98.69 196 ARG B O 1
ATOM 5516 N N . TYR B 1 197 ? 32.125 0.098 -2.438 1 98.69 197 TYR B N 1
ATOM 5517 C CA . TYR B 1 197 ? 33.188 -0.753 -1.935 1 98.69 197 TYR B CA 1
ATOM 5518 C C . TYR B 1 197 ? 33.344 -1.996 -2.801 1 98.69 197 TYR B C 1
ATOM 5520 O O . TYR B 1 197 ? 34.469 -2.387 -3.133 1 98.69 197 TYR B O 1
ATOM 5528 N N . ILE B 1 198 ? 32.25 -2.594 -3.137 1 98.81 198 ILE B N 1
ATOM 5529 C CA . ILE B 1 198 ? 32.25 -3.781 -3.982 1 98.81 198 ILE B CA 1
ATOM 5530 C C . ILE B 1 198 ? 32.875 -3.451 -5.34 1 98.81 198 ILE B C 1
ATOM 5532 O O . ILE B 1 198 ? 33.719 -4.188 -5.836 1 98.81 198 ILE B O 1
ATOM 5536 N N . LYS B 1 199 ? 32.469 -2.379 -5.965 1 98.12 199 LYS B N 1
ATOM 5537 C CA . LYS B 1 199 ? 32.969 -1.951 -7.266 1 98.12 199 LYS B CA 1
ATOM 5538 C C . LYS B 1 199 ? 34.5 -1.736 -7.23 1 98.12 199 LYS B C 1
ATOM 5540 O O . LYS B 1 199 ? 35.188 -2.014 -8.211 1 98.12 199 LYS B O 1
ATOM 5545 N N . GLU B 1 200 ? 35 -1.329 -6.117 1 98.19 200 GLU B N 1
ATOM 5546 C CA . GLU B 1 200 ? 36.406 -0.97 -5.984 1 98.19 200 GLU B CA 1
ATOM 5547 C C . GLU B 1 200 ? 37.25 -2.191 -5.641 1 98.19 200 GLU B C 1
ATOM 5549 O O . GLU B 1 200 ? 38.438 -2.252 -5.996 1 98.19 200 GLU B O 1
ATOM 5554 N N . HIS B 1 201 ? 36.688 -3.189 -4.969 1 98.5 201 HIS B N 1
ATOM 5555 C CA . HIS B 1 201 ? 37.562 -4.168 -4.316 1 98.5 201 HIS B CA 1
ATOM 5556 C C . HIS B 1 201 ? 37.344 -5.559 -4.914 1 98.5 201 HIS B C 1
ATOM 5558 O O . HIS B 1 201 ? 38.156 -6.465 -4.668 1 98.5 201 HIS B O 1
ATOM 5564 N N . VAL B 1 202 ? 36.312 -5.793 -5.629 1 98.75 202 VAL B N 1
ATOM 5565 C CA . VAL B 1 202 ? 36.094 -7.105 -6.227 1 98.75 202 VAL B CA 1
ATOM 5566 C C . VAL B 1 202 ? 36.969 -7.277 -7.453 1 98.75 202 VAL B C 1
ATOM 5568 O O . VAL B 1 202 ? 37 -6.414 -8.336 1 98.75 202 VAL B O 1
ATOM 5571 N N . GLN B 1 203 ? 37.625 -8.375 -7.52 1 97.75 203 GLN B N 1
ATOM 5572 C CA . GLN B 1 203 ? 38.5 -8.664 -8.648 1 97.75 203 GLN B CA 1
ATOM 5573 C C . GLN B 1 203 ? 37.719 -8.898 -9.922 1 97.75 203 GLN B C 1
ATOM 5575 O O . GLN B 1 203 ? 36.719 -9.617 -9.906 1 97.75 203 GLN B O 1
ATOM 5580 N N . ASP B 1 204 ? 38.125 -8.219 -11.07 1 97.81 204 ASP B N 1
ATOM 5581 C CA . ASP B 1 204 ? 37.531 -8.375 -12.391 1 97.81 204 ASP B CA 1
ATOM 5582 C C . ASP B 1 204 ? 36.094 -7.891 -12.414 1 97.81 204 ASP B C 1
ATOM 5584 O O . ASP B 1 204 ? 35.25 -8.445 -13.125 1 97.81 204 ASP B O 1
ATOM 5588 N N . ILE B 1 205 ? 35.812 -6.867 -11.594 1 97.75 205 ILE B N 1
ATOM 5589 C CA . ILE B 1 205 ? 34.438 -6.344 -11.414 1 97.75 205 ILE B CA 1
ATOM 5590 C C . ILE B 1 205 ? 33.906 -5.863 -12.758 1 97.75 205 ILE B C 1
ATOM 5592 O O . ILE B 1 205 ? 32.688 -5.832 -12.969 1 97.75 205 ILE B O 1
ATOM 5596 N N . ASP B 1 206 ? 34.688 -5.539 -13.719 1 95.5 206 ASP B N 1
ATOM 5597 C CA . ASP B 1 206 ? 34.281 -5.043 -15.031 1 95.5 206 ASP B CA 1
ATOM 5598 C C . ASP B 1 206 ? 33.625 -6.152 -15.867 1 95.5 206 ASP B C 1
ATOM 5600 O O . ASP B 1 206 ? 33 -5.883 -16.875 1 95.5 206 ASP B O 1
ATOM 5604 N N . LYS B 1 207 ? 33.781 -7.383 -15.367 1 96.88 207 LYS B N 1
ATOM 5605 C CA . LYS B 1 207 ? 33.25 -8.523 -16.109 1 96.88 207 LYS B CA 1
ATOM 5606 C C . LYS B 1 207 ? 31.844 -8.867 -15.625 1 96.88 207 LYS B C 1
ATOM 5608 O O . LYS B 1 207 ? 31.203 -9.773 -16.172 1 96.88 207 LYS B O 1
ATOM 5613 N N . ALA B 1 208 ? 31.375 -8.133 -14.664 1 98 208 ALA B N 1
ATOM 5614 C CA . ALA B 1 208 ? 30.062 -8.477 -14.117 1 98 208 ALA B CA 1
ATOM 5615 C C . ALA B 1 208 ? 29.234 -7.227 -13.859 1 98 208 ALA B C 1
ATOM 5617 O O . ALA B 1 208 ? 29.781 -6.172 -13.523 1 98 208 ALA B O 1
ATOM 5618 N N . ILE B 1 209 ? 27.938 -7.355 -14.039 1 98.19 209 ILE B N 1
ATOM 5619 C CA . ILE B 1 209 ? 26.984 -6.32 -13.664 1 98.19 209 ILE B CA 1
ATOM 5620 C C . ILE B 1 209 ? 26.625 -6.441 -12.188 1 98.19 209 ILE B C 1
ATOM 5622 O O . ILE B 1 209 ? 26.391 -7.547 -11.688 1 98.19 209 ILE B O 1
ATOM 5626 N N . ILE B 1 210 ? 26.656 -5.348 -11.445 1 98.69 210 ILE B N 1
ATOM 5627 C CA . ILE B 1 210 ? 26.203 -5.352 -10.062 1 98.69 210 ILE B CA 1
ATOM 5628 C C . ILE B 1 210 ? 24.672 -5.188 -10.023 1 98.69 210 ILE B C 1
ATOM 5630 O O . ILE B 1 210 ? 24.141 -4.215 -10.555 1 98.69 210 ILE B O 1
ATOM 5634 N N . SER B 1 211 ? 24.031 -6.188 -9.492 1 98.81 211 SER B N 1
ATOM 5635 C CA . SER B 1 211 ? 22.578 -6.215 -9.312 1 98.81 211 SER B CA 1
ATOM 5636 C C . SER B 1 211 ? 22.203 -5.977 -7.855 1 98.81 211 SER B C 1
ATOM 5638 O O . SER B 1 211 ? 22.922 -6.402 -6.945 1 98.81 211 SER B O 1
ATOM 5640 N N . VAL B 1 212 ? 21.094 -5.238 -7.629 1 98.88 212 VAL B N 1
ATOM 5641 C CA . VAL B 1 212 ? 20.641 -5.016 -6.258 1 98.88 212 VAL B CA 1
ATOM 5642 C C . VAL B 1 212 ? 19.203 -5.504 -6.094 1 98.88 212 VAL B C 1
ATOM 5644 O O . VAL B 1 212 ? 18.391 -5.387 -7.02 1 98.88 212 VAL B O 1
ATOM 5647 N N . HIS B 1 213 ? 18.875 -6.125 -5.016 1 98.81 213 HIS B N 1
ATOM 5648 C CA . HIS B 1 213 ? 17.609 -6.715 -4.594 1 98.81 213 HIS B CA 1
ATOM 5649 C C . HIS B 1 213 ? 17.219 -6.23 -3.205 1 98.81 213 HIS B C 1
ATOM 5651 O O . HIS B 1 213 ? 17.688 -6.762 -2.197 1 98.81 213 HIS B O 1
ATOM 5657 N N . CYS B 1 214 ? 16.297 -5.258 -3.168 1 98.69 214 CYS B N 1
ATOM 5658 C CA . CYS B 1 214 ? 16.016 -4.598 -1.896 1 98.69 214 CYS B CA 1
ATOM 5659 C C . CYS B 1 214 ? 14.609 -4.895 -1.412 1 98.69 214 CYS B C 1
ATOM 5661 O O . CYS B 1 214 ? 13.641 -4.633 -2.125 1 98.69 214 CYS B O 1
ATOM 5663 N N . HIS B 1 215 ? 14.477 -5.441 -0.199 1 97.94 215 HIS B N 1
ATOM 5664 C CA . HIS B 1 215 ? 13.188 -5.586 0.465 1 97.94 215 HIS B CA 1
ATOM 5665 C C . HIS B 1 215 ? 12.805 -4.312 1.21 1 97.94 215 HIS B C 1
ATOM 5667 O O . HIS B 1 215 ? 13.664 -3.486 1.518 1 97.94 215 HIS B O 1
ATOM 5673 N N . ASP B 1 216 ? 11.539 -4.164 1.559 1 98 216 ASP B N 1
ATOM 5674 C CA . ASP B 1 216 ? 10.992 -2.875 1.976 1 98 216 ASP B CA 1
ATOM 5675 C C . ASP B 1 216 ? 10.625 -2.887 3.457 1 98 216 ASP B C 1
ATOM 5677 O O . ASP B 1 216 ? 9.773 -2.111 3.896 1 98 216 ASP B O 1
ATOM 5681 N N . ASP B 1 217 ? 11.289 -3.633 4.312 1 96.81 217 ASP B N 1
ATOM 5682 C CA . ASP B 1 217 ? 10.898 -3.859 5.703 1 96.81 217 ASP B CA 1
ATOM 5683 C C . ASP B 1 217 ? 10.875 -2.547 6.484 1 96.81 217 ASP B C 1
ATOM 5685 O O . ASP B 1 217 ? 10.008 -2.35 7.344 1 96.81 217 ASP B O 1
ATOM 5689 N N . LEU B 1 218 ? 11.797 -1.648 6.176 1 97.56 218 LEU B N 1
ATOM 5690 C CA . LEU B 1 218 ? 11.82 -0.368 6.875 1 97.56 218 LEU B CA 1
ATOM 5691 C C . LEU B 1 218 ? 11.297 0.75 5.98 1 97.56 218 LEU B C 1
ATOM 5693 O O . LEU B 1 218 ? 11.453 1.931 6.297 1 97.56 218 LEU B O 1
ATOM 5697 N N . GLY B 1 219 ? 10.773 0.389 4.848 1 97.5 219 GLY B N 1
ATOM 5698 C CA . GLY B 1 219 ? 10.133 1.364 3.979 1 97.5 219 GLY B CA 1
ATOM 5699 C C . GLY B 1 219 ? 11.125 2.15 3.135 1 97.5 219 GLY B C 1
ATOM 5700 O O . GLY B 1 219 ? 10.836 3.279 2.727 1 97.5 219 GLY B O 1
ATOM 5701 N N . MET B 1 220 ? 12.336 1.613 2.834 1 98.25 220 MET B N 1
ATOM 5702 C CA . MET B 1 220 ? 13.336 2.41 2.125 1 98.25 220 MET B CA 1
ATOM 5703 C C . MET B 1 220 ? 13.867 1.658 0.909 1 98.25 220 MET B C 1
ATOM 5705 O O . MET B 1 220 ? 14.906 2.018 0.359 1 98.25 220 MET B O 1
ATOM 5709 N N . ALA B 1 221 ? 13.164 0.596 0.449 1 98.69 221 ALA B N 1
ATOM 5710 C CA . ALA B 1 221 ? 13.648 -0.239 -0.647 1 98.69 221 ALA B CA 1
ATOM 5711 C C . ALA B 1 221 ? 13.906 0.595 -1.898 1 98.69 221 ALA B C 1
ATOM 5713 O O . ALA B 1 221 ? 14.914 0.4 -2.586 1 98.69 221 ALA B O 1
ATOM 5714 N N . ASN B 1 222 ? 12.984 1.528 -2.244 1 98.69 222 ASN B N 1
ATOM 5715 C CA . ASN B 1 222 ? 13.141 2.359 -3.434 1 98.69 222 ASN B CA 1
ATOM 5716 C C . ASN B 1 222 ? 14.359 3.266 -3.33 1 98.69 222 ASN B C 1
ATOM 5718 O O . ASN B 1 222 ? 15.203 3.281 -4.23 1 98.69 222 ASN B O 1
ATOM 5722 N N . ALA B 1 223 ? 14.477 3.975 -2.213 1 98.81 223 ALA B N 1
ATOM 5723 C CA . ALA B 1 223 ? 15.602 4.887 -2.006 1 98.81 223 ALA B CA 1
ATOM 5724 C C . ALA B 1 223 ? 16.922 4.129 -1.974 1 98.81 223 ALA B C 1
ATOM 5726 O O . ALA B 1 223 ? 17.938 4.609 -2.49 1 98.81 223 ALA B O 1
ATOM 5727 N N . ASN B 1 224 ? 16.938 2.932 -1.327 1 98.75 224 ASN B N 1
ATOM 5728 C CA . ASN B 1 224 ? 18.141 2.092 -1.315 1 98.75 224 ASN B CA 1
ATOM 5729 C C . ASN B 1 224 ? 18.562 1.693 -2.729 1 98.75 224 ASN B C 1
ATOM 5731 O O . ASN B 1 224 ? 19.734 1.77 -3.076 1 98.75 224 ASN B O 1
ATOM 5735 N N . THR B 1 225 ? 17.609 1.293 -3.508 1 98.88 225 THR B N 1
ATOM 5736 C CA . THR B 1 225 ? 17.859 0.868 -4.883 1 98.88 225 THR B CA 1
ATOM 5737 C C . THR B 1 225 ? 18.406 2.021 -5.711 1 98.88 225 THR B C 1
ATOM 5739 O O . THR B 1 225 ? 19.391 1.854 -6.438 1 98.88 225 THR B O 1
ATOM 5742 N N . LEU B 1 226 ? 17.797 3.203 -5.578 1 98.81 226 LEU B N 1
ATOM 5743 C CA . LEU B 1 226 ? 18.234 4.379 -6.328 1 98.81 226 LEU B CA 1
ATOM 5744 C C . LEU B 1 226 ? 19.625 4.812 -5.902 1 98.81 226 LEU B C 1
ATOM 5746 O O . LEU B 1 226 ? 20.438 5.203 -6.742 1 98.81 226 LEU B O 1
ATOM 5750 N N . ALA B 1 227 ? 19.891 4.738 -4.59 1 98.75 227 ALA B N 1
ATOM 5751 C CA . ALA B 1 227 ? 21.234 5.043 -4.094 1 98.75 227 ALA B CA 1
ATOM 5752 C C . ALA B 1 227 ? 22.266 4.074 -4.664 1 98.75 227 ALA B C 1
ATOM 5754 O O . ALA B 1 227 ? 23.391 4.469 -4.984 1 98.75 227 ALA B O 1
ATOM 5755 N N . ALA B 1 228 ? 21.906 2.807 -4.781 1 98.75 228 ALA B N 1
ATOM 5756 C CA . ALA B 1 228 ? 22.781 1.786 -5.34 1 98.75 228 ALA B CA 1
ATOM 5757 C C . ALA B 1 228 ? 23.078 2.066 -6.812 1 98.75 228 ALA B C 1
ATOM 5759 O O . ALA B 1 228 ? 24.219 1.879 -7.27 1 98.75 228 ALA B O 1
ATOM 5760 N N . ILE B 1 229 ? 22.094 2.504 -7.57 1 98.62 229 ILE B N 1
ATOM 5761 C CA . ILE B 1 229 ? 22.281 2.848 -8.977 1 98.62 229 ILE B CA 1
ATOM 5762 C C . ILE B 1 229 ? 23.297 3.984 -9.102 1 98.62 229 ILE B C 1
ATOM 5764 O O . ILE B 1 229 ? 24.203 3.922 -9.93 1 98.62 229 ILE B O 1
ATOM 5768 N N . GLN B 1 230 ? 23.141 4.992 -8.242 1 97.81 230 GLN B N 1
ATOM 5769 C CA . GLN B 1 230 ? 24.078 6.105 -8.258 1 97.81 230 GLN B CA 1
ATOM 5770 C C . GLN B 1 230 ? 25.5 5.641 -7.918 1 97.81 230 GLN B C 1
ATOM 5772 O O . GLN B 1 230 ? 26.484 6.211 -8.398 1 97.81 230 GLN B O 1
ATOM 5777 N N . ALA B 1 231 ? 25.562 4.586 -7.145 1 98.06 231 ALA B N 1
ATOM 5778 C CA . ALA B 1 231 ? 26.859 4.078 -6.68 1 98.06 231 ALA B CA 1
ATOM 5779 C C . ALA B 1 231 ? 27.469 3.123 -7.699 1 98.06 231 ALA B C 1
ATOM 5781 O O . ALA B 1 231 ? 28.609 2.693 -7.547 1 98.06 231 ALA B O 1
ATOM 5782 N N . GLY B 1 232 ? 26.688 2.695 -8.711 1 97.38 232 GLY B N 1
ATOM 5783 C CA . GLY B 1 232 ? 27.312 1.932 -9.781 1 97.38 232 GLY B CA 1
ATOM 5784 C C . GLY B 1 232 ? 26.562 0.666 -10.133 1 97.38 232 GLY B C 1
ATOM 5785 O O . GLY B 1 232 ? 26.906 -0.022 -11.094 1 97.38 232 GLY B O 1
ATOM 5786 N N . ALA B 1 233 ? 25.484 0.327 -9.406 1 98.56 233 ALA B N 1
ATOM 5787 C CA . ALA B 1 233 ? 24.656 -0.824 -9.773 1 98.56 233 ALA B CA 1
ATOM 5788 C C . ALA B 1 233 ? 23.953 -0.591 -11.109 1 98.56 233 ALA B C 1
ATOM 5790 O O . ALA B 1 233 ? 23.5 0.521 -11.391 1 98.56 233 ALA B O 1
ATOM 5791 N N . ARG B 1 234 ? 23.828 -1.635 -11.867 1 98.62 234 ARG B N 1
ATOM 5792 C CA . ARG B 1 234 ? 23.25 -1.445 -13.188 1 98.62 234 ARG B CA 1
ATOM 5793 C C . ARG B 1 234 ? 22.172 -2.486 -13.461 1 98.62 234 ARG B C 1
ATOM 5795 O O . ARG B 1 234 ? 21.688 -2.611 -14.594 1 98.62 234 ARG B O 1
ATOM 5802 N N . GLN B 1 235 ? 21.734 -3.256 -12.5 1 98.81 235 GLN B N 1
ATOM 5803 C CA . GLN B 1 235 ? 20.531 -4.078 -12.539 1 98.81 235 GLN B CA 1
ATOM 5804 C C . GLN B 1 235 ? 19.734 -3.953 -11.25 1 98.81 235 GLN B C 1
ATOM 5806 O O . GLN B 1 235 ? 20.297 -3.934 -10.156 1 98.81 235 GLN B O 1
ATOM 5811 N N . VAL B 1 236 ? 18.453 -3.855 -11.43 1 98.75 236 VAL B N 1
ATOM 5812 C CA . VAL B 1 236 ? 17.516 -3.754 -10.312 1 98.75 236 VAL B CA 1
ATOM 5813 C C . VAL B 1 236 ? 16.578 -4.965 -10.312 1 98.75 236 VAL B C 1
ATOM 5815 O O . VAL B 1 236 ? 15.992 -5.305 -11.336 1 98.75 236 VAL B O 1
ATOM 5818 N N . GLU B 1 237 ? 16.547 -5.602 -9.195 1 98.88 237 GLU B N 1
ATOM 5819 C CA . GLU B 1 237 ? 15.586 -6.684 -9.023 1 98.88 237 GLU B CA 1
ATOM 5820 C C . GLU B 1 237 ? 14.375 -6.223 -8.211 1 98.88 237 GLU B C 1
ATOM 5822 O O . GLU B 1 237 ? 14.516 -5.82 -7.055 1 98.88 237 GLU B O 1
ATOM 5827 N N . GLY B 1 238 ? 13.25 -6.184 -8.773 1 98.75 238 GLY B N 1
ATOM 5828 C CA . GLY B 1 238 ? 12.039 -5.723 -8.117 1 98.75 238 GLY B CA 1
ATOM 5829 C C . GLY B 1 238 ? 10.789 -6.457 -8.578 1 98.75 238 GLY B C 1
ATOM 5830 O O . GLY B 1 238 ? 10.883 -7.457 -9.297 1 98.75 238 GLY B O 1
ATOM 5831 N N . THR B 1 239 ? 9.664 -6.094 -8.086 1 98.81 239 THR B N 1
ATOM 5832 C CA . THR B 1 239 ? 8.383 -6.676 -8.453 1 98.81 239 THR B CA 1
ATOM 5833 C C . THR B 1 239 ? 7.379 -5.582 -8.828 1 98.81 239 THR B C 1
ATOM 5835 O O . THR B 1 239 ? 7.531 -4.43 -8.422 1 98.81 239 THR B O 1
ATOM 5838 N N . ILE B 1 240 ? 6.43 -5.977 -9.633 1 98.69 240 ILE B N 1
ATOM 5839 C CA . ILE B 1 240 ? 5.281 -5.105 -9.859 1 98.69 240 ILE B CA 1
ATOM 5840 C C . ILE B 1 240 ? 4.484 -4.957 -8.562 1 98.69 240 ILE B C 1
ATOM 5842 O O . ILE B 1 240 ? 4.246 -5.938 -7.855 1 98.69 240 ILE B O 1
ATOM 5846 N N . ASN B 1 241 ? 4.086 -3.723 -8.188 1 97.88 241 ASN B N 1
ATOM 5847 C CA . ASN B 1 241 ? 3.287 -3.389 -7.012 1 97.88 241 ASN B CA 1
ATOM 5848 C C . ASN B 1 241 ? 4.055 -3.654 -5.719 1 97.88 241 ASN B C 1
ATOM 5850 O O . ASN B 1 241 ? 3.463 -3.676 -4.637 1 97.88 241 ASN B O 1
ATOM 5854 N N . GLY B 1 242 ? 5.34 -3.93 -5.793 1 98.12 242 GLY B N 1
ATOM 5855 C CA . GLY B 1 242 ? 6.16 -4.113 -4.605 1 98.12 242 GLY B CA 1
ATOM 5856 C C . GLY B 1 242 ? 5.84 -5.391 -3.852 1 98.12 242 GLY B C 1
ATOM 5857 O O . GLY B 1 242 ? 5.918 -5.426 -2.621 1 98.12 242 GLY B O 1
ATOM 5858 N N . LEU B 1 243 ? 5.457 -6.48 -4.484 1 97 243 LEU B N 1
ATOM 5859 C CA . LEU B 1 243 ? 5.094 -7.742 -3.848 1 97 243 LEU B CA 1
ATOM 5860 C C . LEU B 1 243 ? 6.332 -8.469 -3.334 1 97 243 LEU B C 1
ATOM 5862 O O . LEU B 1 243 ? 7.453 -8.156 -3.74 1 97 243 LEU B O 1
ATOM 5866 N N . GLY B 1 244 ? 6.152 -9.422 -2.434 1 95.69 244 GLY B N 1
ATOM 5867 C CA . GLY B 1 244 ? 7.25 -10.25 -1.955 1 95.69 244 GLY B CA 1
ATOM 5868 C C . GLY B 1 244 ? 7.145 -10.586 -0.479 1 95.69 244 GLY B C 1
ATOM 5869 O O . GLY B 1 244 ? 6.133 -10.289 0.16 1 95.69 244 GLY B O 1
ATOM 5870 N N . GLU B 1 245 ? 8.164 -11.164 0.039 1 91.31 245 GLU B N 1
ATOM 5871 C CA . GLU B 1 245 ? 8.203 -11.57 1.441 1 91.31 245 GLU B CA 1
ATOM 5872 C C . GLU B 1 245 ? 8.094 -10.359 2.367 1 91.31 245 GLU B C 1
ATOM 5874 O O . GLU B 1 245 ? 8.672 -9.305 2.09 1 91.31 245 GLU B O 1
ATOM 5879 N N . ARG B 1 246 ? 7.273 -10.578 3.496 1 93.12 246 ARG B N 1
ATOM 5880 C CA . ARG B 1 246 ? 7.105 -9.562 4.523 1 93.12 246 ARG B CA 1
ATOM 5881 C C . ARG B 1 246 ? 6.586 -8.258 3.92 1 93.12 246 ARG B C 1
ATOM 5883 O O . ARG B 1 246 ? 5.426 -8.172 3.518 1 93.12 246 ARG B O 1
ATOM 5890 N N . ALA B 1 247 ? 7.422 -7.191 3.877 1 95.12 247 ALA B N 1
ATOM 5891 C CA . ALA B 1 247 ? 6.984 -5.895 3.369 1 95.12 247 ALA B CA 1
ATOM 5892 C C . ALA B 1 247 ? 7.199 -5.797 1.86 1 95.12 247 ALA B C 1
ATOM 5894 O O . ALA B 1 247 ? 6.941 -4.754 1.257 1 95.12 247 ALA B O 1
ATOM 5895 N N . GLY B 1 248 ? 7.676 -6.918 1.242 1 96.25 248 GLY B N 1
ATOM 5896 C CA . GLY B 1 248 ? 7.801 -6.965 -0.206 1 96.25 248 GLY B CA 1
ATOM 5897 C C . GLY B 1 248 ? 9.125 -6.418 -0.709 1 96.25 248 GLY B C 1
ATOM 5898 O O . GLY B 1 248 ? 10.047 -6.184 0.077 1 96.25 248 GLY B O 1
ATOM 5899 N N . ASN B 1 249 ? 9.273 -6.398 -2.059 1 98.25 249 ASN B N 1
ATOM 5900 C CA . ASN B 1 249 ? 10.43 -5.875 -2.775 1 98.25 249 ASN B CA 1
ATOM 5901 C C . ASN B 1 249 ? 10.211 -4.426 -3.207 1 98.25 249 ASN B C 1
ATOM 5903 O O . ASN B 1 249 ? 9.102 -3.902 -3.098 1 98.25 249 ASN B O 1
ATOM 5907 N N . VAL B 1 250 ? 11.25 -3.807 -3.652 1 98.69 250 VAL B N 1
ATOM 5908 C CA . VAL B 1 250 ? 11.102 -2.508 -4.297 1 98.69 250 VAL B CA 1
ATOM 5909 C C . VAL B 1 250 ? 10.164 -2.631 -5.496 1 98.69 250 VAL B C 1
ATOM 5911 O O . VAL B 1 250 ? 10.203 -3.623 -6.227 1 98.69 250 VAL B O 1
ATOM 5914 N N . GLY B 1 251 ? 9.273 -1.646 -5.637 1 98.69 251 GLY B N 1
ATOM 5915 C CA . GLY B 1 251 ? 8.414 -1.603 -6.812 1 98.69 251 GLY B CA 1
ATOM 5916 C C . GLY B 1 251 ? 9.148 -1.157 -8.062 1 98.69 251 GLY B C 1
ATOM 5917 O O . GLY B 1 251 ? 9.805 -0.112 -8.07 1 98.69 251 GLY B O 1
ATOM 5918 N N . ILE B 1 252 ? 8.992 -1.887 -9.133 1 98.88 252 ILE B N 1
ATOM 5919 C CA . ILE B 1 252 ? 9.648 -1.559 -10.398 1 98.88 252 ILE B CA 1
ATOM 5920 C C . ILE B 1 252 ? 9.133 -0.216 -10.906 1 98.88 252 ILE B C 1
ATOM 5922 O O . ILE B 1 252 ? 9.906 0.593 -11.43 1 98.88 252 ILE B O 1
ATOM 5926 N N . GLU B 1 253 ? 7.828 0.048 -10.75 1 98.62 253 GLU B N 1
ATOM 5927 C CA . GLU B 1 253 ? 7.227 1.295 -11.203 1 98.62 253 GLU B CA 1
ATOM 5928 C C . GLU B 1 253 ? 7.82 2.496 -10.477 1 98.62 253 GLU B C 1
ATOM 5930 O O . GLU B 1 253 ? 8.031 3.553 -11.078 1 98.62 253 GLU B O 1
ATOM 5935 N N . GLU B 1 254 ? 8.109 2.336 -9.203 1 98.44 254 GLU B N 1
ATOM 5936 C CA . GLU B 1 254 ? 8.656 3.438 -8.414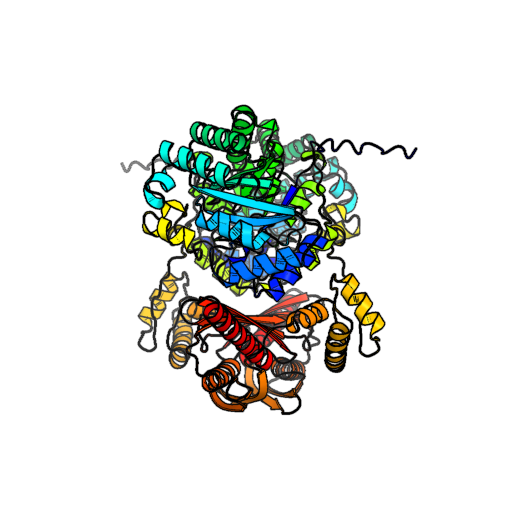 1 98.44 254 GLU B CA 1
ATOM 5937 C C . GLU B 1 254 ? 10.078 3.771 -8.844 1 98.44 254 GLU B C 1
ATOM 5939 O O . GLU B 1 254 ? 10.414 4.938 -9.07 1 98.44 254 GLU B O 1
ATOM 5944 N N . VAL B 1 255 ? 10.914 2.748 -9 1 98.81 255 VAL B N 1
ATOM 5945 C CA . VAL B 1 255 ? 12.297 2.965 -9.406 1 98.81 255 VAL B CA 1
ATOM 5946 C C . VAL B 1 255 ? 12.336 3.59 -10.797 1 98.81 255 VAL B C 1
ATOM 5948 O O . VAL B 1 255 ? 13.031 4.586 -11.016 1 98.81 255 VAL B O 1
ATOM 5951 N N . THR B 1 256 ? 11.586 3.018 -11.703 1 98.69 256 THR B N 1
ATOM 5952 C CA . THR B 1 256 ? 11.602 3.445 -13.094 1 98.69 256 THR B CA 1
ATOM 5953 C C . THR B 1 256 ? 11.172 4.902 -13.219 1 98.69 256 THR B C 1
ATOM 5955 O O . THR B 1 256 ? 11.812 5.695 -13.906 1 98.69 256 THR B O 1
ATOM 5958 N N . MET B 1 257 ? 10.102 5.25 -12.508 1 98.25 257 MET B N 1
ATOM 5959 C CA . MET B 1 257 ? 9.57 6.602 -12.664 1 98.25 257 MET B CA 1
ATOM 5960 C C . MET B 1 257 ? 10.453 7.625 -11.961 1 98.25 257 MET B C 1
ATOM 5962 O O . MET B 1 257 ? 10.562 8.766 -12.406 1 98.25 257 MET B O 1
ATOM 5966 N N . ALA B 1 258 ? 11.086 7.207 -10.859 1 98.25 258 ALA B N 1
ATOM 5967 C CA . ALA B 1 258 ? 12.07 8.094 -10.25 1 98.25 258 ALA B CA 1
ATOM 5968 C C . ALA B 1 258 ? 13.211 8.383 -11.227 1 98.25 2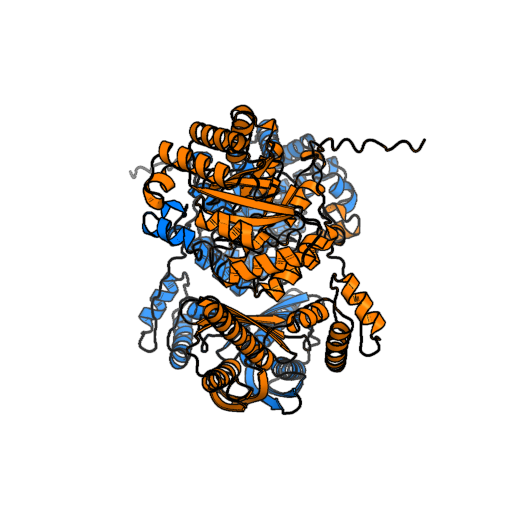58 ALA B C 1
ATOM 5970 O O . ALA B 1 258 ? 13.625 9.539 -11.383 1 98.25 258 ALA B O 1
ATOM 5971 N N . LEU B 1 259 ? 13.727 7.34 -11.906 1 98.19 259 LEU B N 1
ATOM 5972 C CA . LEU B 1 259 ? 14.805 7.496 -12.875 1 98.19 259 LEU B CA 1
ATOM 5973 C C . LEU B 1 259 ? 14.375 8.391 -14.031 1 98.19 259 LEU B C 1
ATOM 5975 O O . LEU B 1 259 ? 15.141 9.242 -14.477 1 98.19 259 LEU B O 1
ATOM 5979 N N . LYS B 1 260 ? 13.164 8.156 -14.5 1 97 260 LYS B N 1
ATOM 5980 C CA . LYS B 1 260 ? 12.656 8.906 -15.648 1 97 260 LYS B CA 1
ATOM 5981 C C . LYS B 1 260 ? 12.383 10.359 -15.281 1 97 260 LYS B C 1
ATOM 5983 O O . LYS B 1 260 ? 12.75 11.273 -16.031 1 97 260 LYS B O 1
ATOM 5988 N N . THR B 1 261 ? 11.727 10.609 -14.141 1 96.38 261 THR B N 1
ATOM 5989 C CA . THR B 1 261 ? 11.328 11.945 -13.727 1 96.38 261 THR B CA 1
ATOM 5990 C C . THR B 1 261 ? 12.539 12.773 -13.312 1 96.38 261 THR B C 1
ATOM 5992 O O . THR B 1 261 ? 12.578 13.984 -13.531 1 96.38 261 THR B O 1
ATOM 5995 N N . ARG B 1 262 ? 13.523 12.109 -12.719 1 96.88 262 ARG B N 1
ATOM 5996 C CA . ARG B 1 262 ? 14.711 12.812 -12.25 1 96.88 262 ARG B CA 1
ATOM 5997 C C . ARG B 1 262 ? 15.938 12.453 -13.086 1 96.88 262 ARG B C 1
ATOM 5999 O O . ARG B 1 262 ? 17 12.141 -12.547 1 96.88 262 ARG B O 1
ATOM 6006 N N . GLN B 1 263 ? 15.789 12.539 -14.328 1 95.12 263 GLN B N 1
ATOM 6007 C CA . GLN B 1 263 ? 16.891 12.289 -15.25 1 95.12 263 GLN B CA 1
ATOM 6008 C C . GLN B 1 263 ? 18.078 13.219 -14.953 1 95.12 263 GLN B C 1
ATOM 6010 O O . GLN B 1 263 ? 19.234 12.844 -15.164 1 95.12 263 GLN B O 1
ATOM 6015 N N . ASP B 1 264 ? 17.766 14.359 -14.422 1 94.94 264 ASP B N 1
ATOM 6016 C CA . ASP B 1 264 ? 18.781 15.352 -14.078 1 94.94 264 ASP B CA 1
ATOM 6017 C C . ASP B 1 264 ? 19.672 14.859 -12.938 1 94.94 264 ASP B C 1
ATOM 6019 O O . ASP B 1 264 ? 20.828 15.289 -12.805 1 94.94 264 ASP B O 1
ATOM 6023 N N . VAL B 1 265 ? 19.188 13.938 -12.148 1 96.12 265 VAL B N 1
ATOM 6024 C CA . VAL B 1 265 ? 19.922 13.438 -10.992 1 96.12 265 VAL B CA 1
ATOM 6025 C C . VAL B 1 265 ? 20.594 12.109 -11.336 1 96.12 265 VAL B C 1
ATOM 6027 O O . VAL B 1 265 ? 21.766 11.906 -11.023 1 96.12 265 VAL B O 1
ATOM 6030 N N . TYR B 1 266 ? 19.859 11.219 -11.992 1 95.88 266 TYR B N 1
ATOM 6031 C CA . TYR B 1 266 ? 20.344 9.852 -12.117 1 95.88 266 TYR B CA 1
ATOM 6032 C C . TYR B 1 266 ? 21.031 9.641 -13.461 1 95.88 266 TYR B C 1
ATOM 6034 O O . TYR B 1 266 ? 22.016 8.898 -13.555 1 95.88 266 TYR B O 1
ATOM 6042 N N . GLY B 1 267 ? 20.531 10.203 -14.57 1 95.5 267 GLY B N 1
ATOM 6043 C CA . GLY B 1 267 ? 21.188 10.211 -15.867 1 95.5 267 GLY B CA 1
ATOM 6044 C C . GLY B 1 267 ? 21.328 8.828 -16.484 1 95.5 267 GLY B C 1
ATOM 6045 O O . GLY B 1 267 ? 22.328 8.531 -17.141 1 95.5 267 GLY B O 1
ATOM 6046 N N . VAL B 1 268 ? 20.453 7.887 -16.188 1 97.12 268 VAL B N 1
ATOM 6047 C CA . VAL B 1 268 ? 20.5 6.535 -16.734 1 97.12 268 VAL B CA 1
ATOM 6048 C C . VAL B 1 268 ? 19.281 6.297 -17.625 1 97.12 268 VAL B C 1
ATOM 6050 O O . VAL B 1 268 ? 18.328 7.082 -17.609 1 97.12 268 VAL B O 1
ATOM 6053 N N . THR B 1 269 ? 19.359 5.238 -18.422 1 96.38 269 THR B N 1
ATOM 6054 C CA . THR B 1 269 ? 18.266 4.863 -19.312 1 96.38 269 THR B CA 1
ATOM 6055 C C . THR B 1 269 ? 17.781 3.451 -19 1 96.38 269 THR B C 1
ATOM 6057 O O . THR B 1 269 ? 18.469 2.678 -18.328 1 96.38 269 THR B O 1
ATOM 6060 N N . THR B 1 270 ? 16.578 3.156 -19.312 1 97.06 270 THR B N 1
ATOM 6061 C CA . THR B 1 270 ? 15.992 1.827 -19.188 1 97.06 270 THR B CA 1
ATOM 6062 C C . THR B 1 270 ? 15.172 1.472 -20.422 1 97.06 270 THR B C 1
ATOM 6064 O O . THR B 1 270 ? 14.859 2.342 -21.234 1 97.06 270 THR B O 1
ATOM 6067 N N . ALA B 1 271 ? 14.875 0.225 -20.594 1 97.12 271 ALA B N 1
ATOM 6068 C CA . ALA B 1 271 ? 14.07 -0.242 -21.719 1 97.12 271 ALA B CA 1
ATOM 6069 C C . ALA B 1 271 ? 12.594 -0.291 -21.359 1 97.12 271 ALA B C 1
ATOM 6071 O O . ALA B 1 271 ? 11.75 -0.616 -22.203 1 97.12 271 ALA B O 1
ATOM 6072 N N . ILE B 1 272 ? 12.227 0.156 -20.219 1 98.38 272 ILE B N 1
ATOM 6073 C CA . ILE B 1 272 ? 10.867 0.016 -19.719 1 98.38 272 ILE B CA 1
ATOM 6074 C C . ILE B 1 272 ? 9.938 0.971 -20.469 1 98.38 272 ILE B C 1
ATOM 6076 O O . ILE B 1 272 ? 10.258 2.15 -20.641 1 98.38 272 ILE B O 1
ATOM 6080 N N . ASP B 1 273 ? 8.844 0.468 -20.969 1 98.06 273 ASP B N 1
ATOM 6081 C CA . ASP B 1 273 ? 7.75 1.295 -21.469 1 98.06 273 ASP B CA 1
ATOM 6082 C C . ASP B 1 273 ? 6.809 1.701 -20.344 1 98.06 273 ASP B C 1
ATOM 6084 O O . ASP B 1 273 ? 5.848 0.991 -20.047 1 98.06 273 ASP B O 1
ATOM 6088 N N . THR B 1 274 ? 7 2.93 -19.875 1 97.75 274 THR B N 1
ATOM 6089 C CA . THR B 1 274 ? 6.344 3.357 -18.641 1 97.75 274 THR B CA 1
ATOM 6090 C C . THR B 1 274 ? 4.832 3.469 -18.844 1 97.75 274 THR B C 1
ATOM 6092 O O . THR B 1 274 ? 4.07 3.438 -17.891 1 97.75 274 THR B O 1
ATOM 6095 N N . LYS B 1 275 ? 4.328 3.557 -20.016 1 94.81 275 LYS B N 1
ATOM 6096 C CA . LYS B 1 275 ? 2.904 3.703 -20.312 1 94.81 275 LYS B CA 1
ATOM 6097 C C . LYS B 1 275 ? 2.15 2.406 -20.031 1 94.81 275 LYS B C 1
ATOM 6099 O O . LYS B 1 275 ? 0.918 2.393 -20 1 94.81 275 LYS B O 1
ATOM 6104 N N . GLN B 1 276 ? 2.922 1.35 -19.75 1 94.94 276 GLN B N 1
ATOM 6105 C CA . GLN B 1 276 ? 2.309 0.049 -19.5 1 94.94 276 GLN B CA 1
ATOM 6106 C C . GLN B 1 276 ? 2.086 -0.181 -18.016 1 94.94 276 GLN B C 1
ATOM 6108 O O . GLN B 1 276 ? 1.393 -1.121 -17.625 1 94.94 276 GLN B O 1
ATOM 6113 N N . PHE B 1 277 ? 2.531 0.694 -17.156 1 96.56 277 PHE B N 1
ATOM 6114 C CA . PHE B 1 277 ? 2.609 0.425 -15.727 1 96.56 277 PHE B CA 1
ATOM 6115 C C . PHE B 1 277 ? 1.22 0.232 -15.133 1 96.56 277 PHE B C 1
ATOM 6117 O O . PHE B 1 277 ? 0.979 -0.732 -14.398 1 96.56 277 PHE B O 1
ATOM 6124 N N . THR B 1 278 ? 0.332 1.116 -15.438 1 92.56 278 THR B N 1
ATOM 6125 C CA . THR B 1 278 ? -0.99 1.057 -14.82 1 92.56 278 THR B CA 1
ATOM 6126 C C . THR B 1 278 ? -1.691 -0.253 -15.172 1 92.56 278 THR B C 1
ATOM 6128 O O . THR B 1 278 ? -2.246 -0.92 -14.297 1 92.56 278 THR B O 1
ATOM 6131 N N . ARG B 1 279 ? -1.661 -0.606 -16.406 1 87.75 279 ARG B N 1
ATOM 6132 C CA . ARG B 1 279 ? -2.314 -1.824 -16.875 1 87.75 279 ARG B CA 1
ATOM 6133 C C . ARG B 1 279 ? -1.686 -3.061 -16.234 1 87.75 279 ARG B C 1
ATOM 6135 O O . ARG B 1 279 ? -2.396 -3.955 -15.773 1 87.75 279 ARG B O 1
ATOM 6142 N N . VAL B 1 280 ? -0.366 -3.141 -16.25 1 95.12 280 VAL B N 1
ATOM 6143 C CA . VAL B 1 280 ? 0.336 -4.297 -15.703 1 95.12 280 VAL B CA 1
ATOM 6144 C C . VAL B 1 280 ? 0.09 -4.391 -14.195 1 95.12 280 VAL B C 1
ATOM 6146 O O . VAL B 1 280 ? -0.108 -5.484 -13.656 1 95.12 280 VAL B O 1
ATOM 6149 N N . SER B 1 281 ? 0.111 -3.217 -13.539 1 96.19 281 SER B N 1
ATOM 6150 C CA . SER B 1 281 ? -0.183 -3.156 -12.109 1 96.19 281 SER B CA 1
ATOM 6151 C C . SER B 1 281 ? -1.559 -3.736 -11.805 1 96.19 281 SER B C 1
ATOM 6153 O O . SER B 1 281 ? -1.703 -4.555 -10.891 1 96.19 281 SER B O 1
ATOM 6155 N N . LYS B 1 282 ? -2.564 -3.361 -12.531 1 89.38 282 LYS B N 1
ATOM 6156 C CA . LYS B 1 282 ? -3.932 -3.828 -12.328 1 89.38 282 LYS B CA 1
ATOM 6157 C C . LYS B 1 282 ? -4.047 -5.328 -12.578 1 89.38 282 LYS B C 1
ATOM 6159 O O . LYS B 1 282 ? -4.707 -6.043 -11.82 1 89.38 282 LYS B O 1
ATOM 6164 N N . LEU B 1 283 ? -3.416 -5.77 -13.617 1 90.25 283 LEU B N 1
ATOM 6165 C CA . LEU B 1 283 ? -3.439 -7.191 -13.953 1 90.25 283 LEU B CA 1
ATOM 6166 C C . LEU B 1 283 ? -2.844 -8.023 -12.828 1 90.25 283 LEU B C 1
ATOM 6168 O O . LEU B 1 283 ? -3.447 -9.008 -12.391 1 90.25 283 LEU B O 1
ATOM 6172 N N . VAL B 1 284 ? -1.675 -7.629 -12.367 1 94.94 284 VAL B N 1
ATOM 6173 C CA . VAL B 1 284 ? -0.984 -8.359 -11.305 1 94.94 284 VAL B CA 1
ATOM 6174 C C . VAL B 1 284 ? -1.817 -8.328 -10.023 1 94.94 284 VAL B C 1
ATOM 6176 O O . VAL B 1 284 ? -1.939 -9.336 -9.336 1 94.94 284 VAL B O 1
ATOM 6179 N N . SER B 1 285 ? -2.363 -7.16 -9.734 1 92.31 285 SER B N 1
ATOM 6180 C CA . SER B 1 285 ? -3.213 -7.02 -8.555 1 92.31 285 SER B CA 1
ATOM 6181 C C . SER B 1 285 ? -4.398 -7.977 -8.609 1 92.31 285 SER B C 1
ATOM 6183 O O . SER B 1 285 ? -4.691 -8.664 -7.633 1 92.31 285 SER B O 1
ATOM 6185 N N . LYS B 1 286 ? -5.082 -8.102 -9.68 1 84.62 286 LYS B N 1
ATOM 6186 C CA . LYS B 1 286 ? -6.266 -8.945 -9.836 1 84.62 286 LYS B CA 1
ATOM 6187 C C . LYS B 1 286 ? -5.902 -10.422 -9.742 1 84.62 286 LYS B C 1
ATOM 6189 O O . LYS B 1 286 ? -6.641 -11.211 -9.148 1 84.62 286 LYS B O 1
ATOM 6194 N N . LEU B 1 287 ? -4.832 -10.766 -10.336 1 86.44 287 LEU B N 1
ATOM 6195 C CA . LEU B 1 287 ? -4.457 -12.18 -10.391 1 86.44 287 LEU B CA 1
ATOM 6196 C C . LEU B 1 287 ? -3.898 -12.641 -9.047 1 86.44 287 LEU B C 1
ATOM 6198 O O . LEU B 1 287 ? -4.102 -13.789 -8.656 1 86.44 287 LEU B O 1
ATOM 6202 N N . THR B 1 288 ? -3.18 -11.773 -8.352 1 88.81 288 THR B N 1
ATOM 6203 C CA . THR B 1 288 ? -2.557 -12.156 -7.086 1 88.81 288 THR B CA 1
ATOM 6204 C C . THR B 1 288 ? -3.535 -11.992 -5.926 1 88.81 288 THR B C 1
ATOM 6206 O O . THR B 1 288 ? -3.322 -12.547 -4.848 1 88.81 288 THR B O 1
ATOM 6209 N N . GLY B 1 289 ? -4.516 -11.109 -6.141 1 83.38 289 GLY B N 1
ATOM 6210 C CA . GLY B 1 289 ? -5.43 -10.789 -5.055 1 83.38 289 GLY B CA 1
ATOM 6211 C C . GLY B 1 289 ? -4.887 -9.75 -4.098 1 83.38 289 GLY B C 1
ATOM 6212 O O . GLY B 1 289 ? -5.539 -9.398 -3.115 1 83.38 289 GLY B O 1
ATOM 6213 N N . MET B 1 290 ? -3.713 -9.258 -4.379 1 88.75 290 MET B N 1
ATOM 6214 C CA . MET B 1 290 ? -3.117 -8.195 -3.58 1 88.75 290 MET B CA 1
ATOM 6215 C C . MET B 1 290 ? -3.527 -6.824 -4.109 1 88.75 290 MET B C 1
ATOM 6217 O O . MET B 1 290 ? -2.98 -6.348 -5.109 1 88.75 290 MET B O 1
ATOM 6221 N N . ALA B 1 291 ? -4.422 -6.203 -3.4 1 85.88 291 ALA B N 1
ATOM 6222 C CA . ALA B 1 291 ? -4.949 -4.926 -3.871 1 85.88 291 ALA B CA 1
ATOM 6223 C C . ALA B 1 291 ? -3.885 -3.836 -3.814 1 85.88 291 ALA B C 1
ATOM 6225 O O . ALA B 1 291 ? -3.078 -3.795 -2.883 1 85.88 291 ALA B O 1
ATOM 6226 N N . VAL B 1 292 ? -3.926 -2.955 -4.785 1 92.5 292 VAL B N 1
ATOM 6227 C CA . VAL B 1 292 ? -3.082 -1.765 -4.797 1 92.5 292 VAL B CA 1
ATOM 6228 C C . VAL B 1 292 ? -3.76 -0.645 -4.012 1 92.5 292 VAL B C 1
ATOM 6230 O O . VAL B 1 292 ? -4.883 -0.243 -4.328 1 92.5 292 VAL B O 1
ATOM 6233 N N . PRO B 1 293 ? -3.105 -0.235 -2.934 1 92.06 293 PRO B N 1
ATOM 6234 C CA . PRO B 1 293 ? -3.738 0.872 -2.211 1 92.06 293 PRO B CA 1
ATOM 6235 C C . PRO B 1 293 ? -3.857 2.137 -3.059 1 92.06 293 PRO B C 1
ATOM 6237 O O . PRO B 1 293 ? -2.971 2.432 -3.865 1 92.06 293 PRO B O 1
ATOM 6240 N N . PRO B 1 294 ? -4.938 2.926 -2.811 1 89.88 294 PRO B N 1
ATOM 6241 C CA . PRO B 1 294 ? -5.176 4.113 -3.635 1 89.88 294 PRO B CA 1
ATOM 6242 C C . PRO B 1 294 ? -4.023 5.113 -3.576 1 89.88 294 PRO B C 1
ATOM 6244 O O . PRO B 1 294 ? -3.785 5.84 -4.543 1 89.88 294 PRO B O 1
ATOM 6247 N N . ASN B 1 295 ? -3.316 5.129 -2.518 1 94.19 295 ASN B N 1
ATOM 6248 C CA . ASN B 1 295 ? -2.262 6.129 -2.359 1 94.19 295 ASN B CA 1
ATOM 6249 C C . ASN B 1 295 ? -0.887 5.543 -2.67 1 94.19 295 ASN B C 1
ATOM 6251 O O . ASN B 1 295 ? 0.135 6.105 -2.268 1 94.19 295 ASN B O 1
ATOM 6255 N N . LYS B 1 296 ? -0.851 4.391 -3.33 1 96.38 296 LYS B N 1
ATOM 6256 C CA . LYS B 1 296 ? 0.455 3.902 -3.76 1 96.38 296 LYS B CA 1
ATOM 6257 C C . LYS B 1 296 ? 1.093 4.855 -4.77 1 96.38 296 LYS B C 1
ATOM 6259 O O . LYS B 1 296 ? 0.426 5.328 -5.691 1 96.38 296 LYS B O 1
ATOM 6264 N N . ALA B 1 297 ? 2.344 5.141 -4.613 1 97.19 297 ALA B N 1
ATOM 6265 C CA . ALA B 1 297 ? 3.057 5.996 -5.555 1 97.19 297 ALA B CA 1
ATOM 6266 C C . ALA B 1 297 ? 2.984 5.434 -6.973 1 97.19 297 ALA B C 1
ATOM 6268 O O . ALA B 1 297 ? 3.07 4.223 -7.168 1 97.19 297 ALA B O 1
ATOM 6269 N N . ILE B 1 298 ? 2.797 6.25 -8.008 1 97.44 298 ILE B N 1
ATOM 6270 C CA . ILE B 1 298 ? 2.898 6 -9.438 1 97.44 298 ILE B CA 1
ATOM 6271 C C . ILE B 1 298 ? 1.623 5.32 -9.938 1 97.44 298 ILE B C 1
ATOM 6273 O O . ILE B 1 298 ? 1 5.781 -10.891 1 97.44 298 ILE B O 1
ATOM 6277 N N . VAL B 1 299 ? 1.17 4.242 -9.203 1 96.06 299 VAL B N 1
ATOM 6278 C CA . VAL B 1 299 ? 0.152 3.42 -9.852 1 96.06 299 VAL B CA 1
ATOM 6279 C C . VAL B 1 299 ? -1.134 3.449 -9.031 1 96.06 299 VAL B C 1
ATOM 6281 O O . VAL B 1 299 ? -2.156 2.896 -9.445 1 96.06 299 VAL B O 1
ATOM 6284 N N . GLY B 1 300 ? -1.113 4.031 -7.836 1 93.62 300 GLY B N 1
ATOM 6285 C CA . GLY B 1 300 ? -2.361 4.184 -7.105 1 93.62 300 GLY B CA 1
ATOM 6286 C C . GLY B 1 300 ? -3.369 5.062 -7.82 1 93.62 300 GLY B C 1
ATOM 6287 O O . GLY B 1 300 ? -2.994 6.02 -8.5 1 93.62 300 GLY B O 1
ATOM 6288 N N . ARG B 1 301 ? -4.621 4.77 -7.582 1 87.5 301 ARG B N 1
ATOM 6289 C CA . ARG B 1 301 ? -5.656 5.504 -8.297 1 87.5 301 ARG B CA 1
ATOM 6290 C C . ARG B 1 301 ? -5.664 6.977 -7.898 1 87.5 301 ARG B C 1
ATOM 6292 O O . ARG B 1 301 ? -6.137 7.828 -8.656 1 87.5 301 ARG B O 1
ATOM 6299 N N . ASN B 1 302 ? -5.129 7.277 -6.66 1 89.69 302 ASN B N 1
ATOM 6300 C CA . ASN B 1 302 ? -5.113 8.656 -6.176 1 89.69 302 ASN B CA 1
ATOM 6301 C C . ASN B 1 302 ? -3.865 9.398 -6.645 1 89.69 302 ASN B C 1
ATOM 6303 O O . ASN B 1 302 ? -3.744 10.602 -6.441 1 89.69 302 ASN B O 1
ATOM 6307 N N . ALA B 1 303 ? -2.982 8.672 -7.301 1 88.75 303 ALA B N 1
ATOM 6308 C CA . ALA B 1 303 ? -1.669 9.242 -7.594 1 88.75 303 ALA B CA 1
ATOM 6309 C C . ALA B 1 303 ? -1.794 10.531 -8.398 1 88.75 303 ALA B C 1
ATOM 6311 O O . ALA B 1 303 ? -0.945 11.422 -8.305 1 88.75 303 ALA B O 1
ATOM 6312 N N . PHE B 1 304 ? -2.922 10.703 -9.141 1 82 304 PHE B N 1
ATOM 6313 C CA . PHE B 1 304 ? -3.078 11.867 -10 1 82 304 PHE B CA 1
ATOM 6314 C C . PHE B 1 304 ? -4.371 12.609 -9.68 1 82 304 PHE B C 1
ATOM 6316 O O . PHE B 1 304 ? -4.82 13.445 -10.461 1 82 304 PHE B O 1
ATOM 6323 N N . ALA B 1 305 ? -4.93 12.148 -8.578 1 76.75 305 ALA B N 1
ATOM 6324 C CA . ALA B 1 305 ? -6.168 12.797 -8.156 1 76.75 305 ALA B CA 1
ATOM 6325 C C . ALA B 1 305 ? -5.887 13.945 -7.191 1 76.75 305 ALA B C 1
ATOM 6327 O O . ALA B 1 305 ? -4.98 13.859 -6.359 1 76.75 305 ALA B O 1
ATOM 6328 N N . HIS B 1 306 ? -6.543 15.078 -7.543 1 62.38 306 HIS B N 1
ATOM 6329 C CA . HIS B 1 306 ? -6.406 16.219 -6.645 1 62.38 306 HIS B CA 1
ATOM 6330 C C . HIS B 1 306 ? -7.754 16.609 -6.043 1 62.38 306 HIS B C 1
ATOM 6332 O O . HIS B 1 306 ? -8.742 16.75 -6.766 1 62.38 306 HIS B O 1
ATOM 6338 N N . GLU B 1 307 ? -8.039 16.391 -4.852 1 55.12 307 GLU B N 1
ATOM 6339 C CA . GLU B 1 307 ? -9.32 16.734 -4.25 1 55.12 307 GLU B CA 1
ATOM 6340 C C . GLU B 1 307 ? -9.297 18.141 -3.674 1 55.12 307 GLU B C 1
ATOM 6342 O O . GLU B 1 307 ? -10.336 18.812 -3.607 1 55.12 307 GLU B O 1
ATOM 6347 N N . SER B 1 308 ? -8.047 18.594 -3.158 1 51.28 308 SER B N 1
ATOM 6348 C CA . SER B 1 308 ? -8.141 19.781 -2.322 1 51.28 308 SER B CA 1
ATOM 6349 C C . SER B 1 308 ? -8.391 21.031 -3.164 1 51.28 308 SER B C 1
ATOM 6351 O O . SER B 1 308 ? -7.789 21.203 -4.223 1 51.28 308 SER B O 1
ATOM 6353 N N . GLY B 1 309 ? -9.539 21.578 -2.934 1 49.16 309 GLY B N 1
ATOM 6354 C CA . GLY B 1 309 ? -9.906 22.859 -3.508 1 49.16 309 GLY B CA 1
ATOM 6355 C C . GLY B 1 309 ? -8.742 23.812 -3.611 1 49.16 309 GLY B C 1
ATOM 6356 O O . GLY B 1 309 ? -8.594 24.516 -4.617 1 49.16 309 GLY B O 1
ATOM 6357 N N . ILE B 1 310 ? -7.848 23.781 -2.639 1 50.84 310 ILE B N 1
ATOM 6358 C CA . ILE B 1 310 ? -6.738 24.734 -2.572 1 50.84 310 ILE B CA 1
ATOM 6359 C C . ILE B 1 310 ? -5.809 24.516 -3.762 1 50.84 310 ILE B C 1
ATOM 6361 O O . ILE B 1 310 ? -5.242 25.469 -4.297 1 50.84 310 ILE B O 1
ATOM 6365 N N . HIS B 1 311 ? -5.781 23.266 -4.23 1 55.81 311 HIS B N 1
ATOM 6366 C CA . HIS B 1 311 ? -4.781 22.938 -5.242 1 55.81 311 HIS B CA 1
ATOM 6367 C C . HIS B 1 311 ? -5.398 22.906 -6.637 1 55.81 311 HIS B C 1
ATOM 6369 O O . HIS B 1 311 ? -4.691 23.047 -7.637 1 55.81 311 HIS B O 1
ATOM 6375 N N . GLN B 1 312 ? -6.617 22.891 -6.676 1 57.44 312 GLN B N 1
ATOM 6376 C CA . GLN B 1 312 ? -7.289 22.75 -7.961 1 57.44 312 GLN B CA 1
ATOM 6377 C C . GLN B 1 312 ? -7.082 23.984 -8.828 1 57.44 312 GLN B C 1
ATOM 6379 O O . GLN B 1 312 ? -6.848 23.891 -10.031 1 57.44 312 GLN B O 1
ATOM 6384 N N . HIS B 1 313 ? -7.129 25.125 -8.164 1 58.62 313 HIS B N 1
ATOM 6385 C CA . HIS B 1 313 ? -6.965 26.359 -8.914 1 58.62 313 HIS B CA 1
ATOM 6386 C C . HIS B 1 313 ? -5.586 26.438 -9.562 1 58.62 313 HIS B C 1
ATOM 6388 O O . HIS B 1 313 ? -5.465 26.812 -10.734 1 58.62 313 HIS B O 1
ATOM 6394 N N . GLY B 1 314 ? -4.582 26.047 -8.789 1 60.31 314 GLY B N 1
ATOM 6395 C CA . GLY B 1 314 ? -3.234 26.047 -9.344 1 60.31 314 GLY B CA 1
ATOM 6396 C C . GLY B 1 314 ? -3.057 25.078 -10.492 1 60.31 314 GLY B C 1
ATOM 6397 O O . GLY B 1 314 ? -2.455 25.406 -11.508 1 60.31 314 GLY B O 1
ATOM 6398 N N . MET B 1 315 ? -3.645 24.031 -10.367 1 65.38 315 MET B N 1
ATOM 6399 C CA . MET B 1 315 ? -3.525 22.984 -11.367 1 65.38 315 MET B CA 1
ATOM 6400 C C . MET B 1 315 ? -4.188 23.391 -12.68 1 65.38 315 MET B C 1
ATOM 6402 O O . MET B 1 315 ? -3.68 23.094 -13.758 1 65.38 315 MET B O 1
ATOM 6406 N N . LEU B 1 316 ? -5.215 24.156 -12.5 1 63.56 316 LEU B N 1
ATOM 6407 C CA . LEU B 1 316 ? -5.969 24.594 -13.664 1 63.56 316 LEU B CA 1
ATOM 6408 C C . LEU B 1 316 ? -5.172 25.594 -14.484 1 63.56 316 LEU B C 1
ATOM 6410 O O . LEU B 1 316 ? -5.254 25.625 -15.711 1 63.56 316 LEU B O 1
ATOM 6414 N N . ASN B 1 317 ? -4.395 26.297 -13.758 1 69.38 317 ASN B N 1
ATOM 6415 C CA . ASN B 1 317 ? -3.607 27.312 -14.461 1 69.38 317 ASN B CA 1
ATOM 6416 C C . ASN B 1 317 ? -2.35 26.703 -15.086 1 69.38 317 ASN B C 1
ATOM 6418 O O . ASN B 1 317 ? -1.977 27.062 -16.203 1 69.38 317 ASN B O 1
ATOM 6422 N N . ASN B 1 318 ? -1.726 25.844 -14.375 1 82.75 318 ASN B N 1
ATOM 6423 C CA . ASN B 1 318 ? -0.535 25.125 -14.812 1 82.75 318 ASN B CA 1
ATOM 6424 C C . ASN B 1 318 ? -0.354 23.828 -14.047 1 82.75 318 ASN B C 1
ATOM 6426 O O . ASN B 1 318 ? 0.057 23.828 -12.883 1 82.75 318 ASN B O 1
ATOM 6430 N N . PRO B 1 319 ? -0.611 22.734 -14.742 1 76.69 319 PRO B N 1
ATOM 6431 C CA . PRO B 1 319 ? -0.592 21.438 -14.055 1 76.69 319 PRO B CA 1
ATOM 6432 C C . PRO B 1 319 ? 0.75 21.156 -13.383 1 76.69 319 PRO B C 1
ATOM 6434 O O . PRO B 1 319 ? 0.811 20.375 -12.43 1 76.69 319 PRO B O 1
ATOM 6437 N N . THR B 1 320 ? 1.773 21.797 -13.844 1 79 320 THR B N 1
ATOM 6438 C CA . THR B 1 320 ? 3.107 21.516 -13.32 1 79 320 THR B CA 1
ATOM 6439 C C . THR B 1 320 ? 3.281 22.141 -11.938 1 79 320 THR B C 1
ATOM 6441 O O . THR B 1 320 ? 4.27 21.859 -11.25 1 79 320 THR B O 1
ATOM 6444 N N . THR B 1 321 ? 2.311 22.891 -11.516 1 80.81 321 THR B N 1
ATOM 6445 C CA . THR B 1 321 ? 2.33 23.422 -10.156 1 80.81 321 THR B CA 1
ATOM 6446 C C . THR B 1 321 ? 2.262 22.297 -9.133 1 80.81 321 THR B C 1
ATOM 6448 O O . THR B 1 321 ? 2.854 22.406 -8.055 1 80.81 321 THR B O 1
ATOM 6451 N N . TYR B 1 322 ? 1.601 21.203 -9.523 1 82.88 322 TYR B N 1
ATOM 6452 C CA . TYR B 1 322 ? 1.435 20.156 -8.523 1 82.88 322 TYR B CA 1
ATOM 6453 C C . TYR B 1 322 ? 1.681 18.766 -9.125 1 82.88 322 TYR B C 1
ATOM 6455 O O . TYR B 1 322 ? 1.577 17.75 -8.438 1 82.88 322 TYR B O 1
ATOM 6463 N N . GLU B 1 323 ? 1.991 18.734 -10.422 1 82.81 323 GLU B N 1
ATOM 6464 C CA . GLU B 1 323 ? 2.197 17.453 -11.102 1 82.81 323 GLU B CA 1
ATOM 6465 C C . GLU B 1 323 ? 3.635 17.312 -11.586 1 82.81 323 GLU B C 1
ATOM 6467 O O . GLU B 1 323 ? 4.109 18.125 -12.383 1 82.81 323 GLU B O 1
ATOM 6472 N N . ILE B 1 324 ? 4.23 16.281 -11.172 1 87.62 324 ILE B N 1
ATOM 6473 C CA . ILE B 1 324 ? 5.617 16.062 -11.57 1 87.62 324 ILE B CA 1
ATOM 6474 C C . ILE B 1 324 ? 5.676 15.008 -12.672 1 87.62 324 ILE B C 1
ATOM 6476 O O . ILE B 1 324 ? 6.734 14.781 -13.266 1 87.62 324 ILE B O 1
ATOM 6480 N N . MET B 1 325 ? 4.664 14.344 -12.906 1 89 325 MET B N 1
ATOM 6481 C CA . MET B 1 325 ? 4.449 13.406 -14 1 89 325 MET B CA 1
ATOM 6482 C C . MET B 1 325 ? 2.984 13.391 -14.43 1 89 325 MET B C 1
ATOM 6484 O O . MET B 1 325 ? 2.104 13.766 -13.648 1 89 325 MET B O 1
ATOM 6488 N N . THR B 1 326 ? 2.752 12.992 -15.609 1 88.56 326 THR B N 1
ATOM 6489 C CA . THR B 1 326 ? 1.382 13 -16.109 1 88.56 326 THR B CA 1
ATOM 6490 C C . THR B 1 326 ? 0.752 11.617 -15.984 1 88.56 326 THR B C 1
ATOM 6492 O O . THR B 1 326 ? 1.459 10.602 -15.977 1 88.56 326 THR B O 1
ATOM 6495 N N . PRO B 1 327 ? -0.526 11.562 -15.867 1 88.75 327 PRO B N 1
ATOM 6496 C CA . PRO B 1 327 ? -1.2 10.258 -15.883 1 88.75 327 PRO B CA 1
ATOM 6497 C C . PRO B 1 327 ? -0.873 9.438 -17.125 1 88.75 327 PRO B C 1
ATOM 6499 O O . PRO B 1 327 ? -0.721 8.219 -17.047 1 88.75 327 PRO B O 1
ATOM 6502 N N . GLU B 1 328 ? -0.658 10.078 -18.266 1 89.25 328 GLU B N 1
ATOM 6503 C CA . GLU B 1 328 ? -0.339 9.414 -19.531 1 89.25 328 GLU B CA 1
ATOM 6504 C C . GLU B 1 328 ? 1.035 8.758 -19.469 1 89.25 328 GLU B C 1
ATOM 6506 O O . GLU B 1 328 ? 1.25 7.703 -20.078 1 89.25 328 GLU B O 1
ATOM 6511 N N . SER B 1 329 ? 1.861 9.328 -18.719 1 93 329 SER B N 1
ATOM 6512 C CA . SER B 1 329 ? 3.236 8.844 -18.672 1 93 329 SER B CA 1
ATOM 6513 C C . SER B 1 329 ? 3.322 7.48 -17.984 1 93 329 SER B C 1
ATOM 6515 O O . SER B 1 329 ? 4.316 6.766 -18.125 1 93 329 SER B O 1
ATOM 6517 N N . VAL B 1 330 ? 2.281 7.062 -17.297 1 94.69 330 VAL B N 1
ATOM 6518 C CA . VAL B 1 330 ? 2.295 5.762 -16.625 1 94.69 330 VAL B CA 1
ATOM 6519 C C . VAL B 1 330 ? 1.12 4.918 -17.109 1 94.69 330 VAL B C 1
ATOM 6521 O O . VAL B 1 330 ? 0.797 3.889 -16.516 1 94.69 330 VAL B O 1
ATOM 6524 N N . GLY B 1 331 ? 0.419 5.402 -18.109 1 89.81 331 GLY B N 1
ATOM 6525 C CA . GLY B 1 331 ? -0.693 4.676 -18.688 1 89.81 331 GLY B CA 1
ATOM 6526 C C . GLY B 1 331 ? -1.979 4.801 -17.906 1 89.81 331 GLY B C 1
ATOM 6527 O O . GLY B 1 331 ? -2.824 3.904 -17.922 1 89.81 331 GLY B O 1
ATOM 6528 N N . ALA B 1 332 ? -2.154 5.906 -17.141 1 84.5 332 ALA B N 1
ATOM 6529 C CA . ALA B 1 332 ? -3.324 6.062 -16.281 1 84.5 332 ALA B CA 1
ATOM 6530 C C . ALA B 1 332 ? -4.379 6.945 -16.953 1 84.5 332 ALA B C 1
ATOM 6532 O O . ALA B 1 332 ? -5.336 7.375 -16.297 1 84.5 332 ALA B O 1
ATOM 6533 N N . GLU B 1 333 ? -4.215 7.203 -18.156 1 74.81 333 GLU B N 1
ATOM 6534 C CA . GLU B 1 333 ? -5.191 8.055 -18.828 1 74.81 333 GLU B CA 1
ATOM 6535 C C . GLU B 1 333 ? -6.562 7.391 -18.875 1 74.81 333 GLU B C 1
ATOM 6537 O O . GLU B 1 333 ? -6.664 6.164 -18.906 1 74.81 333 GLU B O 1
ATOM 6542 N N . LYS B 1 334 ? -7.613 8.133 -18.578 1 60.34 334 LYS B N 1
ATOM 6543 C CA . LYS B 1 334 ? -8.984 7.652 -18.656 1 60.34 334 LYS B CA 1
ATOM 6544 C C . LYS B 1 334 ? -9.367 7.285 -20.078 1 60.34 334 LYS B C 1
ATOM 6546 O O . LYS B 1 334 ? -9.211 8.094 -21 1 60.34 334 LYS B O 1
ATOM 6551 N N . THR B 1 335 ? -9.055 5.996 -20.547 1 51.72 335 THR B N 1
ATOM 6552 C CA . THR B 1 335 ? -9.523 5.633 -21.891 1 51.72 335 THR B CA 1
ATOM 6553 C C . THR B 1 335 ? -10.938 5.078 -21.828 1 51.72 335 THR B C 1
ATOM 6555 O O . THR B 1 335 ? -11.227 4.168 -21.047 1 51.72 335 THR B O 1
ATOM 6558 N N . SER B 1 336 ? -11.93 5.84 -21.797 1 47.06 336 SER B N 1
ATOM 6559 C CA . SER B 1 336 ? -13.312 5.363 -21.781 1 47.06 336 SER B CA 1
ATOM 6560 C C . SER B 1 336 ? -13.711 4.77 -23.125 1 47.06 336 SER B C 1
ATOM 6562 O O . SER B 1 336 ? -14.133 5.492 -24.031 1 47.06 336 SER B O 1
ATOM 6564 N N . ILE B 1 337 ? -12.852 3.893 -23.672 1 51.31 337 ILE B N 1
ATOM 6565 C CA . ILE B 1 337 ? -13.508 3.336 -24.844 1 51.31 337 ILE B CA 1
ATOM 6566 C C . ILE B 1 337 ? -14.805 2.646 -24.422 1 51.31 337 ILE B C 1
ATOM 6568 O O . ILE B 1 337 ? -14.797 1.749 -23.578 1 51.31 337 ILE B O 1
ATOM 6572 N N . VAL B 1 338 ? -15.898 3.322 -24.688 1 57.41 338 VAL B N 1
ATOM 6573 C CA . VAL B 1 338 ? -17.266 2.885 -24.422 1 57.41 338 VAL B CA 1
ATOM 6574 C C . VAL B 1 338 ? -17.641 1.735 -25.359 1 57.41 338 VAL B C 1
ATOM 6576 O O . VAL B 1 338 ? -17.812 1.939 -26.562 1 57.41 338 VAL B O 1
ATOM 6579 N N . LEU B 1 339 ? -17.047 0.459 -25.062 1 69.81 339 LEU B N 1
ATOM 6580 C CA . LEU B 1 339 ? -17.672 -0.682 -25.719 1 69.81 339 LEU B CA 1
ATOM 6581 C C . LEU B 1 339 ? -19.047 -0.959 -25.125 1 69.81 339 LEU B C 1
ATOM 6583 O O . LEU B 1 339 ? -19.281 -0.723 -23.938 1 69.81 339 LEU B O 1
ATOM 6587 N N . GLY B 1 340 ? -20 -1.043 -26 1 67.62 340 GLY B N 1
ATOM 6588 C CA . GLY B 1 340 ? -21.344 -1.325 -25.547 1 67.62 340 GLY B CA 1
ATOM 6589 C C . GLY B 1 340 ? -22 -2.488 -26.281 1 67.62 340 GLY B C 1
ATOM 6590 O O . GLY B 1 340 ? -21.312 -3.266 -26.938 1 67.62 340 GLY B O 1
ATOM 6591 N N . LYS B 1 341 ? -23.25 -2.654 -26.094 1 72.12 341 LYS B N 1
ATOM 6592 C CA . LYS B 1 341 ? -24.062 -3.752 -26.609 1 72.12 341 LYS B CA 1
ATOM 6593 C C . LYS B 1 341 ? -23.969 -3.818 -28.141 1 72.12 341 LYS B C 1
ATOM 6595 O O . LYS B 1 341 ? -24.062 -4.898 -28.719 1 72.12 341 LYS B O 1
ATOM 6600 N N . HIS B 1 342 ? -23.578 -2.746 -28.75 1 73.81 342 HIS B N 1
ATOM 6601 C CA . HIS B 1 342 ? -23.609 -2.686 -30.203 1 73.81 342 HIS B CA 1
ATOM 6602 C C . HIS B 1 342 ? -22.203 -2.877 -30.781 1 73.81 342 HIS B C 1
ATOM 6604 O O . HIS B 1 342 ? -22.031 -2.908 -32 1 73.81 342 HIS B O 1
ATOM 6610 N N . SER B 1 343 ? -21.234 -3.039 -29.938 1 80 343 SER B N 1
ATOM 6611 C CA . SER B 1 343 ? -19.875 -3.256 -30.406 1 80 343 SER B CA 1
ATOM 6612 C C . SER B 1 343 ? -19.719 -4.625 -31.062 1 80 343 SER B C 1
ATOM 6614 O O . SER B 1 343 ? -20.281 -5.613 -30.578 1 80 343 SER B O 1
ATOM 6616 N N . GLY B 1 344 ? -19.016 -4.715 -32.188 1 81.12 344 GLY B N 1
ATOM 6617 C CA . GLY B 1 344 ? -18.781 -5.969 -32.906 1 81.12 344 GLY B CA 1
ATOM 6618 C C . GLY B 1 344 ? -17.562 -6.723 -32.375 1 81.12 344 GLY B C 1
ATOM 6619 O O . GLY B 1 344 ? -16.828 -6.223 -31.531 1 81.12 344 GLY B O 1
ATOM 6620 N N . CYS B 1 345 ? -17.438 -7.859 -32.906 1 88.56 345 CYS B N 1
ATOM 6621 C CA . CYS B 1 345 ? -16.375 -8.766 -32.469 1 88.56 345 CYS B CA 1
ATOM 6622 C C . CYS B 1 345 ? -15.008 -8.203 -32.812 1 88.56 345 CYS B C 1
ATOM 6624 O O . CYS B 1 345 ? -14.062 -8.32 -32.031 1 88.56 345 CYS B O 1
ATOM 6626 N N . HIS B 1 346 ? -14.906 -7.566 -33.938 1 86.94 346 HIS B N 1
ATOM 6627 C CA . HIS B 1 346 ? -13.633 -7.004 -34.375 1 86.94 346 HIS B CA 1
ATOM 6628 C C . HIS B 1 346 ? -13.203 -5.848 -33.469 1 86.94 346 HIS B C 1
ATOM 6630 O O . HIS B 1 346 ? -12.023 -5.723 -33.125 1 86.94 346 HIS B O 1
ATOM 6636 N N . ALA B 1 347 ? -14.141 -5.078 -33.219 1 85.12 347 ALA B N 1
ATOM 6637 C CA . ALA B 1 347 ? -13.859 -3.967 -32.312 1 85.12 347 ALA B CA 1
ATOM 6638 C C . ALA B 1 347 ? -13.414 -4.473 -30.938 1 85.12 347 ALA B C 1
ATOM 6640 O O . ALA B 1 347 ? -12.508 -3.904 -30.328 1 85.12 347 ALA B O 1
ATOM 6641 N N . PHE B 1 348 ? -14.039 -5.457 -30.516 1 88.81 348 PHE B N 1
ATOM 6642 C CA . PHE B 1 348 ? -13.711 -6.078 -29.25 1 88.81 348 PHE B CA 1
ATOM 6643 C C . PHE B 1 348 ? -12.297 -6.66 -29.281 1 88.81 348 PHE B C 1
ATOM 6645 O O . PHE B 1 348 ? -11.508 -6.441 -28.359 1 88.81 348 PHE B O 1
ATOM 6652 N N . GLU B 1 349 ? -11.984 -7.309 -30.281 1 88.06 349 GLU B N 1
ATOM 6653 C CA . GLU B 1 349 ? -10.664 -7.906 -30.469 1 88.06 349 GLU B CA 1
ATOM 6654 C C . GLU B 1 349 ? -9.57 -6.836 -30.5 1 88.06 349 GLU B C 1
ATOM 6656 O O . GLU B 1 349 ? -8.531 -6.984 -29.844 1 88.06 349 GLU B O 1
ATOM 6661 N N . SER B 1 350 ? -9.812 -5.855 -31.25 1 85 350 SER B N 1
ATOM 6662 C CA . SER B 1 350 ? -8.867 -4.75 -31.328 1 85 350 SER B CA 1
ATOM 6663 C C . SER B 1 350 ? -8.633 -4.113 -29.969 1 85 350 SER B C 1
ATOM 6665 O O . SER B 1 350 ? -7.508 -3.711 -29.656 1 85 350 SER B O 1
ATOM 6667 N N . HIS B 1 351 ? -9.641 -4.059 -29.281 1 85.12 351 HIS B N 1
ATOM 6668 C CA . HIS B 1 351 ? -9.539 -3.461 -27.953 1 85.12 351 HIS B CA 1
ATOM 6669 C C . HIS B 1 351 ? -8.742 -4.355 -27.016 1 85.12 351 HIS B C 1
ATOM 6671 O O . HIS B 1 351 ? -7.941 -3.861 -26.219 1 85.12 351 HIS B O 1
ATOM 6677 N N . LEU B 1 352 ? -8.953 -5.613 -27.062 1 84.81 352 LEU B N 1
ATOM 6678 C CA . LEU B 1 352 ? -8.18 -6.57 -26.266 1 84.81 352 LEU B CA 1
ATOM 6679 C C . LEU B 1 352 ? -6.691 -6.426 -26.547 1 84.81 352 LEU B C 1
ATOM 6681 O O . LEU B 1 352 ? -5.875 -6.453 -25.625 1 84.81 352 LEU B O 1
ATOM 6685 N N . GLU B 1 353 ? -6.422 -6.207 -27.797 1 81.06 353 GLU B N 1
ATOM 6686 C CA . GLU B 1 353 ? -5.031 -6.047 -28.188 1 81.06 353 GLU B CA 1
ATOM 6687 C C . GLU B 1 353 ? -4.43 -4.773 -27.609 1 81.06 353 GLU B C 1
ATOM 6689 O O . GLU B 1 353 ? -3.281 -4.773 -27.156 1 81.06 353 GLU B O 1
ATOM 6694 N N . THR B 1 354 ? -5.254 -3.764 -27.641 1 77 354 THR B N 1
ATOM 6695 C CA . THR B 1 354 ? -4.805 -2.502 -27.078 1 77 354 THR B CA 1
ATOM 6696 C C . THR B 1 354 ? -4.539 -2.652 -25.578 1 77 354 THR B C 1
ATOM 6698 O O . THR B 1 354 ? -3.648 -1.998 -25.031 1 77 354 THR B O 1
ATOM 6701 N N . MET B 1 355 ? -5.273 -3.596 -25.016 1 78 355 MET B N 1
ATOM 6702 C CA . MET B 1 355 ? -5.129 -3.848 -23.578 1 78 355 MET B CA 1
ATOM 6703 C C . MET B 1 355 ? -3.98 -4.816 -23.312 1 78 355 MET B C 1
ATOM 6705 O O . MET B 1 355 ? -3.68 -5.129 -22.156 1 78 355 MET B O 1
ATOM 6709 N N . GLY B 1 356 ? -3.361 -5.344 -24.391 1 72.12 356 GLY B N 1
ATOM 6710 C CA . GLY B 1 356 ? -2.17 -6.164 -24.25 1 72.12 356 GLY B CA 1
ATOM 6711 C C . GLY B 1 356 ? -2.463 -7.652 -24.297 1 72.12 356 GLY B C 1
ATOM 6712 O O . GLY B 1 356 ? -1.595 -8.469 -23.984 1 72.12 356 GLY B O 1
ATOM 6713 N N . PHE B 1 357 ? -3.715 -7.969 -24.609 1 78.25 357 PHE B N 1
ATOM 6714 C CA . PHE B 1 357 ? -4.086 -9.375 -24.656 1 78.25 357 PHE B CA 1
ATOM 6715 C C . PHE B 1 357 ? -4.078 -9.906 -26.078 1 78.25 357 PHE B C 1
ATOM 6717 O O . PHE B 1 357 ? -4.617 -9.266 -26.984 1 78.25 357 PHE B O 1
ATOM 6724 N N . HIS B 1 358 ? -3.396 -10.992 -26.25 1 79.38 358 HIS B N 1
ATOM 6725 C CA . HIS B 1 358 ? -3.377 -11.688 -27.531 1 79.38 358 HIS B CA 1
ATOM 6726 C C . HIS B 1 358 ? -3.875 -13.117 -27.391 1 79.38 358 HIS B C 1
ATOM 6728 O O . HIS B 1 358 ? -3.186 -13.969 -26.828 1 79.38 358 HIS B O 1
ATOM 6734 N N . PHE B 1 359 ? -5.078 -13.258 -27.906 1 81.69 359 PHE B N 1
ATOM 6735 C CA . PHE B 1 359 ? -5.711 -14.562 -27.781 1 81.69 359 PHE B CA 1
ATOM 6736 C C . PHE B 1 359 ? -5.992 -15.172 -29.156 1 81.69 359 PHE B C 1
ATOM 6738 O O . PHE B 1 359 ? -5.922 -14.477 -30.172 1 81.69 359 PHE B O 1
ATOM 6745 N N . THR B 1 360 ? -6.176 -16.469 -29.188 1 83.94 360 THR B N 1
ATOM 6746 C CA . THR B 1 360 ? -6.637 -17.141 -30.391 1 83.94 360 THR B CA 1
ATOM 6747 C C . THR B 1 360 ? -8.039 -16.672 -30.766 1 83.94 360 THR B C 1
ATOM 6749 O O . THR B 1 360 ? -8.758 -16.125 -29.938 1 83.94 360 THR B O 1
ATOM 6752 N N . ALA B 1 361 ? -8.367 -16.844 -32.031 1 87.38 361 ALA B N 1
ATOM 6753 C CA . ALA B 1 361 ? -9.688 -16.453 -32.531 1 87.38 361 ALA B CA 1
ATOM 6754 C C . ALA B 1 361 ? -10.789 -17.156 -31.719 1 87.38 361 ALA B C 1
ATOM 6756 O O . ALA B 1 361 ? -11.836 -16.562 -31.438 1 87.38 361 ALA B O 1
ATOM 6757 N N . GLU B 1 362 ? -10.516 -18.328 -31.391 1 87.62 362 GLU B N 1
ATOM 6758 C CA . GLU B 1 362 ? -11.484 -19.094 -30.625 1 87.62 362 GLU B CA 1
ATOM 6759 C C . GLU B 1 362 ? -11.703 -18.484 -29.234 1 87.62 362 GLU B C 1
ATOM 6761 O O . GLU B 1 362 ? -12.844 -18.328 -28.797 1 87.62 362 GLU B O 1
ATOM 6766 N N . LYS B 1 363 ? -10.688 -18.109 -28.625 1 86.44 363 LYS B N 1
ATOM 6767 C CA . LYS B 1 363 ? -10.773 -17.516 -27.297 1 86.44 363 LYS B CA 1
ATOM 6768 C C . LYS B 1 363 ? -11.422 -16.125 -27.359 1 86.44 363 LYS B C 1
ATOM 6770 O O . LYS B 1 363 ? -12.203 -15.766 -26.484 1 86.44 363 LYS B O 1
ATOM 6775 N N . VAL B 1 364 ? -11.117 -15.398 -28.391 1 89.31 364 VAL B N 1
ATOM 6776 C CA . VAL B 1 364 ? -11.711 -14.078 -28.562 1 89.31 364 VAL B CA 1
ATOM 6777 C C . VAL B 1 364 ? -13.227 -14.211 -28.719 1 89.31 364 VAL B C 1
ATOM 6779 O O . VAL B 1 364 ? -13.984 -13.445 -28.125 1 89.31 364 VAL B O 1
ATOM 6782 N N . ASN B 1 365 ? -13.609 -15.172 -29.5 1 89.25 365 ASN B N 1
ATOM 6783 C CA . ASN B 1 365 ? -15.039 -15.398 -29.703 1 89.25 365 ASN B CA 1
ATOM 6784 C C . ASN B 1 365 ? -15.734 -15.773 -28.391 1 89.25 365 ASN B C 1
ATOM 6786 O O . ASN B 1 365 ? -16.844 -15.305 -28.125 1 89.25 365 ASN B O 1
ATOM 6790 N N . ASP B 1 366 ? -15.078 -16.609 -27.688 1 87.5 366 ASP B N 1
ATOM 6791 C CA . ASP B 1 366 ? -15.625 -17.016 -26.391 1 87.5 366 ASP B CA 1
ATOM 6792 C C . ASP B 1 366 ? -15.781 -15.805 -25.469 1 87.5 366 ASP B C 1
ATOM 6794 O O . ASP B 1 366 ? -16.828 -15.633 -24.844 1 87.5 366 ASP B O 1
ATOM 6798 N N . LEU B 1 367 ? -14.789 -15.023 -25.422 1 87.38 367 LEU B N 1
ATOM 6799 C CA . LEU B 1 367 ? -14.805 -13.828 -24.578 1 87.38 367 LEU B CA 1
ATOM 6800 C C . LEU B 1 367 ? -15.852 -12.836 -25.078 1 87.38 367 LEU B C 1
ATOM 6802 O O . LEU B 1 367 ? -16.469 -12.133 -24.281 1 87.38 367 LEU B O 1
ATOM 6806 N N . PHE B 1 368 ? -16.016 -12.789 -26.391 1 89.38 368 PHE B N 1
ATOM 6807 C CA . PHE B 1 368 ? -16.969 -11.859 -26.984 1 89.38 368 PHE B CA 1
ATOM 6808 C C . PHE B 1 368 ? -18.391 -12.203 -26.578 1 89.38 368 PHE B C 1
ATOM 6810 O O . PHE B 1 368 ? -19.203 -11.32 -26.281 1 89.38 368 PHE B O 1
ATOM 6817 N N . VAL B 1 369 ? -18.703 -13.438 -26.578 1 87.69 369 VAL B N 1
ATOM 6818 C CA . VAL B 1 369 ? -20.016 -13.891 -26.156 1 87.69 369 VAL B CA 1
ATOM 6819 C C . VAL B 1 369 ? -20.281 -13.453 -24.719 1 87.69 369 VAL B C 1
ATOM 6821 O O . VAL B 1 369 ? -21.359 -12.953 -24.406 1 87.69 369 VAL B O 1
ATOM 6824 N N . LYS B 1 370 ? -19.391 -13.641 -23.891 1 84.75 370 LYS B N 1
ATOM 6825 C CA . LYS B 1 370 ? -19.516 -13.258 -22.484 1 84.75 370 LYS B CA 1
ATOM 6826 C C . LYS B 1 370 ? -19.594 -11.742 -22.344 1 84.75 370 LYS B C 1
ATOM 6828 O O . LYS B 1 370 ? -20.312 -11.242 -21.453 1 84.75 370 LYS B O 1
ATOM 6833 N N . PHE B 1 371 ? -18.812 -11.094 -23.156 1 85.38 371 PHE B N 1
ATOM 6834 C CA . PHE B 1 371 ? -18.875 -9.633 -23.188 1 85.38 371 PHE B CA 1
ATOM 6835 C C . PHE B 1 371 ? -20.266 -9.148 -23.547 1 85.38 371 PHE B C 1
ATOM 6837 O O . PHE B 1 371 ? -20.797 -8.234 -22.922 1 85.38 371 PHE B O 1
ATOM 6844 N N . LYS B 1 372 ? -20.828 -9.742 -24.547 1 84.88 372 LYS B N 1
ATOM 6845 C CA . LYS B 1 372 ? -22.172 -9.359 -24.969 1 84.88 372 LYS B CA 1
ATOM 6846 C C . LYS B 1 372 ? -23.188 -9.586 -23.859 1 84.88 372 LYS B C 1
ATOM 6848 O O . LYS B 1 372 ? -24.078 -8.766 -23.641 1 84.88 372 LYS B O 1
ATOM 6853 N N . ALA B 1 373 ? -23.062 -10.68 -23.219 1 81.44 373 ALA B N 1
ATOM 6854 C CA . ALA B 1 373 ? -23.938 -10.984 -22.094 1 81.44 373 ALA B CA 1
ATOM 6855 C C . ALA B 1 373 ? -23.797 -9.93 -21 1 81.44 373 ALA B C 1
ATOM 6857 O O . ALA B 1 373 ? -24.781 -9.547 -20.375 1 81.44 373 ALA B O 1
ATOM 6858 N N . LEU B 1 374 ? -22.641 -9.586 -20.703 1 77.44 374 LEU B N 1
ATOM 6859 C CA . LEU B 1 374 ? -22.375 -8.547 -19.703 1 77.44 374 LEU B CA 1
ATOM 6860 C C . LEU B 1 374 ? -22.969 -7.215 -20.141 1 77.44 374 LEU B C 1
ATOM 6862 O O . LEU B 1 374 ? -23.531 -6.48 -19.328 1 77.44 374 LEU B O 1
ATOM 6866 N N . ALA B 1 375 ? -22.766 -6.891 -21.438 1 78.38 375 ALA B N 1
ATOM 6867 C CA . ALA B 1 375 ? -23.25 -5.625 -22 1 78.38 375 ALA B CA 1
ATOM 6868 C C . ALA B 1 375 ? -24.766 -5.543 -21.953 1 78.38 375 ALA B C 1
ATOM 6870 O O . ALA B 1 375 ? -25.328 -4.449 -21.984 1 78.38 375 ALA B O 1
ATOM 6871 N N . ASP B 1 376 ? -25.391 -6.668 -21.875 1 77.12 376 ASP B N 1
ATOM 6872 C CA . ASP B 1 376 ? -26.844 -6.703 -21.734 1 77.12 376 ASP B CA 1
ATOM 6873 C C . ASP B 1 376 ? -27.281 -6.293 -20.328 1 77.12 376 ASP B C 1
ATOM 6875 O O . ASP B 1 376 ? -28.391 -5.793 -20.141 1 77.12 376 ASP B O 1
ATOM 6879 N N . ARG B 1 377 ? -26.469 -6.566 -19.438 1 70.88 377 ARG B N 1
ATOM 6880 C CA . ARG B 1 377 ? -26.797 -6.348 -18.031 1 70.88 377 ARG B CA 1
ATOM 6881 C C . ARG B 1 377 ? -26.266 -5.008 -17.531 1 70.88 377 ARG B C 1
ATOM 6883 O O . ARG B 1 377 ? -26.781 -4.438 -16.578 1 70.88 377 ARG B O 1
ATOM 6890 N N . LYS B 1 378 ? -25.125 -4.637 -18.109 1 70.44 378 LYS B N 1
ATOM 6891 C CA . LYS B 1 378 ? -24.438 -3.42 -17.688 1 70.44 378 LYS B CA 1
ATOM 6892 C C . LYS B 1 378 ? -24.484 -2.354 -18.781 1 70.44 378 LYS B C 1
ATOM 6894 O O . LYS B 1 378 ? -24.203 -2.635 -19.953 1 70.44 378 LYS B O 1
ATOM 6899 N N . LYS B 1 379 ? -24.922 -1.139 -18.359 1 64.19 379 LYS B N 1
ATOM 6900 C CA . LYS B 1 379 ? -25.109 -0.052 -19.312 1 64.19 379 LYS B CA 1
ATOM 6901 C C . LYS B 1 379 ? -23.781 0.384 -19.922 1 64.19 379 LYS B C 1
ATOM 6903 O O . LYS B 1 379 ? -23.688 0.634 -21.125 1 64.19 379 LYS B O 1
ATOM 6908 N N . GLU B 1 380 ? -22.75 0.519 -19.141 1 66.88 380 GLU B N 1
ATOM 6909 C CA . GLU B 1 380 ? -21.422 0.956 -19.578 1 66.88 380 GLU B CA 1
ATOM 6910 C C . GLU B 1 380 ? -20.359 -0.047 -19.156 1 66.88 380 GLU B C 1
ATOM 6912 O O . GLU B 1 380 ? -20.281 -0.433 -18 1 66.88 380 GLU B O 1
ATOM 6917 N N . ILE B 1 381 ? -19.625 -0.477 -20.234 1 73.69 381 ILE B N 1
ATOM 6918 C CA . ILE B 1 381 ? -18.547 -1.43 -19.984 1 73.69 381 ILE B CA 1
ATOM 6919 C C . ILE B 1 381 ? -17.203 -0.707 -20 1 73.69 381 ILE B C 1
ATOM 6921 O O . ILE B 1 381 ? -16.859 -0.061 -21 1 73.69 381 ILE B O 1
ATOM 6925 N N . PHE B 1 382 ? -16.484 -0.73 -18.859 1 71.56 382 PHE B N 1
ATOM 6926 C CA . PHE B 1 382 ? -15.172 -0.107 -18.734 1 71.56 382 PHE B CA 1
ATOM 6927 C C . PHE B 1 382 ? -14.062 -1.127 -18.969 1 71.56 382 PHE B C 1
ATOM 6929 O O . PHE B 1 382 ? -14.32 -2.332 -19 1 71.56 382 PHE B O 1
ATOM 6936 N N . ASP B 1 383 ? -12.805 -0.634 -19.219 1 74.44 383 ASP B N 1
ATOM 6937 C CA . ASP B 1 383 ? -11.641 -1.495 -19.406 1 74.44 383 ASP B CA 1
ATOM 6938 C C . ASP B 1 383 ? -11.492 -2.457 -18.219 1 74.44 383 ASP B C 1
ATOM 6940 O O . ASP B 1 383 ? -11.102 -3.611 -18.406 1 74.44 383 ASP B O 1
ATOM 6944 N N . GLU B 1 384 ? -11.844 -1.945 -17.094 1 75.69 384 GLU B N 1
ATOM 6945 C CA . GLU B 1 384 ? -11.734 -2.77 -15.891 1 75.69 384 GLU B CA 1
ATOM 6946 C C . GLU B 1 384 ? -12.672 -3.973 -15.961 1 75.69 384 GLU B C 1
ATOM 6948 O O . GLU B 1 384 ? -12.344 -5.047 -15.445 1 75.69 384 GLU B O 1
ATOM 6953 N N . ASP B 1 385 ? -13.82 -3.795 -16.594 1 74.19 385 ASP B N 1
ATOM 6954 C CA . ASP B 1 385 ? -14.766 -4.895 -16.781 1 74.19 385 ASP B CA 1
ATOM 6955 C C . ASP B 1 385 ? -14.195 -5.941 -17.734 1 74.19 385 ASP B C 1
ATOM 6957 O O . ASP B 1 385 ? -14.328 -7.145 -17.5 1 74.19 385 ASP B O 1
ATOM 6961 N N . ILE B 1 386 ? -13.586 -5.445 -18.734 1 77.69 386 ILE B N 1
ATOM 6962 C CA . ILE B 1 386 ? -13.016 -6.336 -19.734 1 77.69 386 ILE B CA 1
ATOM 6963 C C . ILE B 1 386 ? -11.852 -7.117 -19.125 1 77.69 386 ILE B C 1
ATOM 6965 O O . ILE B 1 386 ? -11.727 -8.32 -19.359 1 77.69 386 ILE B O 1
ATOM 6969 N N . LEU B 1 387 ? -11.023 -6.414 -18.422 1 76.56 387 LEU B N 1
ATOM 6970 C CA . LEU B 1 387 ? -9.914 -7.078 -17.734 1 76.56 387 LEU B CA 1
ATOM 6971 C C . LEU B 1 387 ? -10.422 -8.188 -16.812 1 76.56 387 LEU B C 1
ATOM 6973 O O . LEU B 1 387 ? -9.859 -9.281 -16.797 1 76.56 387 LEU B O 1
ATOM 6977 N N . ALA B 1 388 ? -11.422 -7.871 -16.094 1 75.69 388 ALA B N 1
ATOM 6978 C CA . ALA B 1 388 ? -12.023 -8.867 -15.203 1 75.69 388 ALA B CA 1
ATOM 6979 C C . ALA B 1 388 ? -12.523 -10.07 -15.992 1 75.69 388 ALA B C 1
ATOM 6981 O O . ALA B 1 388 ? -12.336 -11.219 -15.578 1 75.69 388 ALA B O 1
ATOM 6982 N N . LEU B 1 389 ? -13.156 -9.797 -17.062 1 76.69 389 LEU B N 1
ATOM 6983 C CA . LEU B 1 389 ? -13.68 -10.844 -17.922 1 76.69 389 LEU B CA 1
ATOM 6984 C C . LEU B 1 389 ? -12.555 -11.742 -18.438 1 76.69 389 LEU B C 1
ATOM 6986 O O . LEU B 1 389 ? -12.695 -12.969 -18.438 1 76.69 389 LEU B O 1
ATOM 6990 N N . VAL B 1 390 ? -11.508 -11.102 -18.859 1 76.62 390 VAL B N 1
ATOM 6991 C CA . VAL B 1 390 ? -10.367 -11.844 -19.391 1 76.62 390 VAL B CA 1
ATOM 6992 C C . VAL B 1 390 ? -9.781 -12.742 -18.312 1 76.62 390 VAL B C 1
ATOM 6994 O O . VAL B 1 390 ? -9.562 -13.938 -18.531 1 76.62 390 VAL B O 1
ATOM 6997 N N . ILE B 1 391 ? -9.602 -12.227 -17.188 1 74.56 391 ILE B N 1
ATOM 6998 C CA . ILE B 1 391 ? -8.969 -12.938 -16.094 1 74.56 391 ILE B CA 1
ATOM 6999 C C . ILE B 1 391 ? -9.844 -14.117 -15.672 1 74.56 391 ILE B C 1
ATOM 7001 O O . ILE B 1 391 ? -9.336 -15.211 -15.406 1 74.56 391 ILE B O 1
ATOM 7005 N N . ASP B 1 392 ? -11.086 -13.906 -15.664 1 72.88 392 ASP B N 1
ATOM 7006 C CA . ASP B 1 392 ? -12.031 -14.93 -15.242 1 72.88 392 ASP B CA 1
ATOM 7007 C C . ASP B 1 392 ? -12.078 -16.078 -16.25 1 72.88 392 ASP B C 1
ATOM 7009 O O . ASP B 1 392 ? -12.57 -17.172 -15.93 1 72.88 392 ASP B O 1
ATOM 7013 N N . ASN B 1 393 ? -11.57 -15.875 -17.391 1 71.06 393 ASN B N 1
ATOM 7014 C CA . ASN B 1 393 ? -11.688 -16.891 -18.438 1 71.06 393 ASN B CA 1
ATOM 7015 C C . ASN B 1 393 ? -10.32 -17.391 -18.891 1 71.06 393 ASN B C 1
ATOM 7017 O O . ASN B 1 393 ? -10.18 -17.891 -20 1 71.06 393 ASN B O 1
ATOM 7021 N N . ILE B 1 394 ? -9.406 -17.094 -18.141 1 71.38 394 ILE B N 1
ATOM 7022 C CA . ILE B 1 394 ? -8.133 -17.781 -18.328 1 71.38 394 ILE B CA 1
ATOM 7023 C C . ILE B 1 394 ? -8.336 -19.281 -18.219 1 71.38 394 ILE B C 1
ATOM 7025 O O . ILE B 1 394 ? -9.133 -19.75 -17.391 1 71.38 394 ILE B O 1
ATOM 7029 N N . ASP B 1 395 ? -7.832 -19.938 -19.078 1 62.97 395 ASP B N 1
ATOM 7030 C CA . ASP B 1 395 ? -8.094 -21.359 -19.25 1 62.97 395 ASP B CA 1
ATOM 7031 C C . ASP B 1 395 ? -7.555 -22.172 -18.078 1 62.97 395 ASP B C 1
ATOM 7033 O O . ASP B 1 395 ? -6.355 -22.453 -18 1 62.97 395 ASP B O 1
ATOM 7037 N N . HIS B 1 396 ? -8.508 -22.312 -17.188 1 65.12 396 HIS B N 1
ATOM 7038 C CA . HIS B 1 396 ? -8.203 -23.156 -16.047 1 65.12 396 HIS B CA 1
ATOM 7039 C C . HIS B 1 396 ? -8.812 -24.547 -16.188 1 65.12 396 HIS B C 1
ATOM 7041 O O . HIS B 1 396 ? -9.836 -24.703 -16.875 1 65.12 396 HIS B O 1
ATOM 7047 N N . VAL B 1 397 ? -8.023 -25.578 -15.891 1 64 397 VAL B N 1
ATOM 7048 C CA . VAL B 1 397 ? -8.656 -26.891 -15.781 1 64 397 VAL B CA 1
ATOM 7049 C C . VAL B 1 397 ? -9.656 -26.891 -14.625 1 64 397 VAL B C 1
ATOM 7051 O O . VAL B 1 397 ? -9.32 -26.5 -13.508 1 64 397 VAL B O 1
ATOM 7054 N N . LYS B 1 398 ? -10.906 -27.172 -15.016 1 78.5 398 LYS B N 1
ATOM 7055 C CA . LYS B 1 398 ? -11.922 -27.078 -13.977 1 78.5 398 LYS B CA 1
ATOM 7056 C C . LYS B 1 398 ? -12.453 -28.453 -13.586 1 78.5 398 LYS B C 1
ATOM 7058 O O . LYS B 1 398 ? -13.055 -29.141 -14.406 1 78.5 398 LYS B O 1
ATOM 7063 N N . ALA B 1 399 ? -12.125 -28.859 -12.422 1 83.25 399 ALA B N 1
ATOM 7064 C CA . ALA B 1 399 ? -12.68 -30.078 -11.836 1 83.25 399 ALA B CA 1
ATOM 7065 C C . ALA B 1 399 ? -14.102 -29.844 -11.336 1 83.25 399 ALA B C 1
ATOM 7067 O O . ALA B 1 399 ? -14.93 -30.766 -11.336 1 83.25 399 ALA B O 1
ATOM 7068 N N . ILE B 1 400 ? -14.375 -28.641 -10.891 1 90.81 400 ILE B N 1
ATOM 7069 C CA . ILE B 1 400 ? -15.664 -28.266 -10.32 1 90.81 400 ILE B CA 1
ATOM 7070 C C . ILE B 1 400 ? -16.25 -27.094 -11.102 1 90.81 400 ILE B C 1
ATOM 7072 O O . ILE B 1 400 ? -15.531 -26.156 -11.445 1 90.81 400 ILE B O 1
ATOM 7076 N N . GLU B 1 401 ? -17.531 -27.188 -11.414 1 91.19 401 GLU B N 1
ATOM 7077 C CA . GLU B 1 401 ? -18.234 -26.109 -12.109 1 91.19 401 GLU B CA 1
ATOM 7078 C C . GLU B 1 401 ? -19.578 -25.828 -11.453 1 91.19 401 GLU B C 1
ATOM 7080 O O . GLU B 1 401 ? -20.281 -26.75 -11.031 1 91.19 401 GLU B O 1
ATOM 7085 N N . LEU B 1 402 ? -19.953 -24.609 -11.469 1 90.75 402 LEU B N 1
ATOM 7086 C CA . LEU B 1 402 ? -21.25 -24.203 -10.922 1 90.75 402 LEU B CA 1
ATOM 7087 C C . LEU B 1 402 ? -22.359 -24.438 -11.938 1 90.75 402 LEU B C 1
ATOM 7089 O O . LEU B 1 402 ? -22.297 -23.953 -13.062 1 90.75 402 LEU B O 1
ATOM 7093 N N . VAL B 1 403 ? -23.344 -25.203 -11.531 1 89.88 403 VAL B N 1
ATOM 7094 C CA . VAL B 1 403 ? -24.469 -25.5 -12.398 1 89.88 403 VAL B CA 1
ATOM 7095 C C . VAL B 1 403 ? -25.656 -24.625 -12.016 1 89.88 403 VAL B C 1
ATOM 7097 O O . VAL B 1 403 ? -26.344 -24.078 -12.883 1 89.88 403 VAL B O 1
ATOM 7100 N N . HIS B 1 404 ? -25.922 -24.609 -10.75 1 89.31 404 HIS B N 1
ATOM 7101 C CA . HIS B 1 404 ? -27.047 -23.844 -10.227 1 89.31 404 HIS B CA 1
ATOM 7102 C C . HIS B 1 404 ? -26.75 -23.297 -8.836 1 89.31 404 HIS B C 1
ATOM 7104 O O . HIS B 1 404 ? -26.047 -23.938 -8.047 1 89.31 404 HIS B O 1
ATOM 7110 N N . HIS B 1 405 ? -27.281 -22.109 -8.586 1 90.5 405 HIS B N 1
ATOM 7111 C CA . HIS B 1 405 ? -27.125 -21.469 -7.285 1 90.5 405 HIS B CA 1
ATOM 7112 C C . HIS B 1 405 ? -28.328 -20.609 -6.945 1 90.5 405 HIS B C 1
ATOM 7114 O O . HIS B 1 405 ? -28.781 -19.812 -7.77 1 90.5 405 HIS B O 1
ATOM 7120 N N . HIS B 1 406 ? -28.875 -20.906 -5.781 1 89.38 406 HIS B N 1
ATOM 7121 C CA . HIS B 1 406 ? -30 -20.141 -5.27 1 89.38 406 HIS B CA 1
ATOM 7122 C C . HIS B 1 406 ? -29.812 -19.797 -3.797 1 89.38 406 HIS B C 1
ATOM 7124 O O . HIS B 1 406 ? -29.281 -20.594 -3.029 1 89.38 406 HIS B O 1
ATOM 7130 N N . TYR B 1 407 ? -30.234 -18.516 -3.367 1 87.94 407 TYR B N 1
ATOM 7131 C CA . TYR B 1 407 ? -30.141 -18.141 -1.964 1 87.94 407 TYR B CA 1
ATOM 7132 C C . TYR B 1 407 ? -31.25 -17.172 -1.579 1 87.94 407 TYR B C 1
ATOM 7134 O O . TYR B 1 407 ? -31.859 -16.531 -2.445 1 87.94 407 TYR B O 1
ATOM 7142 N N . LYS B 1 408 ? -31.625 -17.094 -0.292 1 85.38 408 LYS B N 1
ATOM 7143 C CA . LYS B 1 408 ? -32.625 -16.156 0.237 1 85.38 408 LYS B CA 1
ATOM 7144 C C . LYS B 1 408 ? -32.344 -15.844 1.708 1 85.38 408 LYS B C 1
ATOM 7146 O O . LYS B 1 408 ? -31.797 -16.672 2.432 1 85.38 408 LYS B O 1
ATOM 7151 N N . SER B 1 409 ? -32.625 -14.609 2.055 1 83.62 409 SER B N 1
ATOM 7152 C CA . SER B 1 409 ? -32.562 -14.25 3.467 1 83.62 409 SER B CA 1
ATOM 7153 C C . SER B 1 409 ? -33.875 -14.594 4.184 1 83.62 409 SER B C 1
ATOM 7155 O O . SER B 1 409 ? -34.938 -14.578 3.576 1 83.62 409 SER B O 1
ATOM 7157 N N . ASN B 1 410 ? -33.656 -14.906 5.488 1 72.06 410 ASN B N 1
ATOM 7158 C CA . ASN B 1 410 ? -34.875 -15.148 6.254 1 72.06 410 ASN B CA 1
ATOM 7159 C C . ASN B 1 410 ? -35.125 -14.047 7.281 1 72.06 410 ASN B C 1
ATOM 7161 O O . ASN B 1 410 ? -34.312 -13.125 7.414 1 72.06 410 ASN B O 1
ATOM 7165 N N . GLU B 1 411 ? -36.219 -14.148 7.824 1 62.69 411 GLU B N 1
ATOM 7166 C CA . GLU B 1 411 ? -36.656 -13.078 8.719 1 62.69 411 GLU B CA 1
ATOM 7167 C C . GLU B 1 411 ? -35.844 -13.07 10.008 1 62.69 411 GLU B C 1
ATOM 7169 O O . GLU B 1 411 ? -35.781 -12.055 10.695 1 62.69 411 GLU B O 1
ATOM 7174 N N . ARG B 1 412 ? -35.188 -14.086 10.312 1 60 412 ARG B N 1
ATOM 7175 C CA . ARG B 1 412 ? -34.531 -14.188 11.609 1 60 412 ARG B CA 1
ATOM 7176 C C . ARG B 1 412 ? -33.031 -13.922 11.484 1 60 412 ARG B C 1
ATOM 7178 O O . ARG B 1 412 ? -32.281 -14.211 12.406 1 60 412 ARG B O 1
ATOM 7185 N N . GLY B 1 413 ? -32.781 -13.492 10.367 1 64.62 413 GLY B N 1
ATOM 7186 C CA . GLY B 1 413 ? -31.359 -13.133 10.227 1 64.62 413 GLY B CA 1
ATOM 7187 C C . GLY B 1 413 ? -30.516 -14.25 9.641 1 64.62 413 GLY B C 1
ATOM 7188 O O . GLY B 1 413 ? -29.297 -14.109 9.508 1 64.62 413 GLY B O 1
ATOM 7189 N N . TYR B 1 414 ? -31.141 -15.367 9.445 1 75.75 414 TYR B N 1
ATOM 7190 C CA . TYR B 1 414 ? -30.422 -16.453 8.797 1 75.75 414 TYR B CA 1
ATOM 7191 C C . TYR B 1 414 ? -30.672 -16.453 7.289 1 75.75 414 TYR B C 1
ATOM 7193 O O . TYR B 1 414 ? -31.547 -15.727 6.801 1 75.75 414 TYR B O 1
ATOM 7201 N N . ALA B 1 415 ? -29.734 -17.094 6.578 1 85.75 415 ALA B N 1
ATOM 7202 C CA . ALA B 1 415 ? -29.875 -17.25 5.133 1 85.75 415 ALA B CA 1
ATOM 7203 C C . ALA B 1 415 ? -29.891 -18.719 4.73 1 85.75 415 ALA B C 1
ATOM 7205 O O . ALA B 1 415 ? -29.422 -19.578 5.48 1 85.75 415 ALA B O 1
ATOM 7206 N N . TYR B 1 416 ? -30.625 -18.953 3.688 1 87.06 416 TYR B N 1
ATOM 7207 C CA . TYR B 1 416 ? -30.656 -20.25 3.035 1 87.06 416 TYR B CA 1
ATOM 7208 C C . TYR B 1 416 ? -30.016 -20.188 1.653 1 87.06 416 TYR B C 1
ATOM 7210 O O . TYR B 1 416 ? -30.172 -19.188 0.939 1 87.06 416 TYR B O 1
ATOM 7218 N N . ALA B 1 417 ? -29.25 -21.297 1.307 1 90.94 417 ALA B N 1
ATOM 7219 C CA . ALA B 1 417 ? -28.719 -21.391 -0.05 1 90.94 417 ALA B CA 1
ATOM 7220 C C . ALA B 1 417 ? -28.672 -22.844 -0.529 1 90.94 417 ALA B C 1
ATOM 7222 O O . ALA B 1 417 ? -28.453 -23.75 0.268 1 90.94 417 ALA B O 1
ATOM 7223 N N . ASP B 1 418 ? -28.906 -23.062 -1.768 1 90.94 418 ASP B N 1
ATOM 7224 C CA . ASP B 1 418 ? -28.688 -24.359 -2.412 1 90.94 418 ASP B CA 1
ATOM 7225 C C . ASP B 1 418 ? -27.781 -24.203 -3.637 1 90.94 418 ASP B C 1
ATOM 7227 O O . ASP B 1 418 ? -27.828 -23.188 -4.332 1 90.94 418 ASP B O 1
ATOM 7231 N N . VAL B 1 419 ? -26.938 -25.188 -3.834 1 92.38 419 VAL B N 1
ATOM 7232 C CA . VAL B 1 419 ? -25.969 -25.156 -4.926 1 92.38 419 VAL B CA 1
ATOM 7233 C C . VAL B 1 419 ? -25.938 -26.516 -5.633 1 92.38 419 VAL B C 1
ATOM 7235 O O . VAL B 1 419 ? -26.078 -27.562 -4.996 1 92.38 419 VAL B O 1
ATOM 7238 N N . ARG B 1 420 ? -25.891 -26.453 -6.934 1 91.81 420 ARG B N 1
ATOM 7239 C CA . ARG B 1 420 ? -25.625 -27.609 -7.777 1 91.81 420 ARG B CA 1
ATOM 7240 C C . ARG B 1 420 ? -24.297 -27.453 -8.516 1 91.81 420 ARG B C 1
ATOM 7242 O O . ARG B 1 420 ? -24.094 -26.469 -9.227 1 91.81 420 ARG B O 1
ATOM 7249 N N . LEU B 1 421 ? -23.422 -28.453 -8.281 1 93.81 421 LEU B N 1
ATOM 7250 C CA . LEU B 1 421 ? -22.109 -28.406 -8.891 1 93.81 421 LEU B CA 1
ATOM 7251 C C . LEU B 1 421 ? -21.859 -29.641 -9.758 1 93.81 421 LEU B C 1
ATOM 7253 O O . LEU B 1 421 ? -22.312 -30.734 -9.422 1 93.81 421 LEU B O 1
ATOM 7257 N N . LYS B 1 422 ? -21.219 -29.406 -10.859 1 93.44 422 LYS B N 1
ATOM 7258 C CA . LYS B 1 422 ? -20.594 -30.516 -11.578 1 93.44 422 LYS B CA 1
ATOM 7259 C C . LYS B 1 422 ? -19.25 -30.891 -10.953 1 93.44 422 LYS B C 1
ATOM 7261 O O . LYS B 1 422 ? -18.359 -30.062 -10.828 1 93.44 422 LYS B O 1
ATOM 7266 N N . THR B 1 423 ? -19.109 -32.094 -10.477 1 90.44 423 THR B N 1
ATOM 7267 C CA . THR B 1 423 ? -17.891 -32.594 -9.836 1 90.44 423 THR B CA 1
ATOM 7268 C C . THR B 1 423 ? -17.281 -33.719 -10.648 1 90.44 423 THR B C 1
ATOM 7270 O O . THR B 1 423 ? -17.906 -34.219 -11.594 1 90.44 423 THR B O 1
ATOM 7273 N N . PRO B 1 424 ? -16.031 -34.094 -10.344 1 85.62 424 PRO B N 1
ATOM 7274 C CA . PRO B 1 424 ? -15.461 -35.281 -11.023 1 85.62 424 PRO B CA 1
ATOM 7275 C C . PRO B 1 424 ? -16.297 -36.531 -10.859 1 85.62 424 PRO B C 1
ATOM 7277 O O . PRO B 1 424 ? -16.25 -37.438 -11.711 1 85.62 424 PRO B O 1
ATOM 7280 N N . GLN B 1 425 ? -17.109 -36.625 -9.898 1 86.62 425 GLN B N 1
ATOM 7281 C CA . GLN B 1 425 ? -17.969 -37.75 -9.633 1 86.62 425 GLN B CA 1
ATOM 7282 C C . GLN B 1 425 ? -19.359 -37.562 -10.242 1 86.62 425 GLN B C 1
ATOM 7284 O O . GLN B 1 425 ? -20.219 -38.438 -10.125 1 86.62 425 GLN B O 1
ATOM 7289 N N . GLY B 1 426 ? -19.516 -36.469 -10.883 1 88.06 426 GLY B N 1
ATOM 7290 C CA . GLY B 1 426 ? -20.812 -36.156 -11.484 1 88.06 426 GLY B CA 1
ATOM 7291 C C . GLY B 1 426 ? -21.469 -34.938 -10.867 1 88.06 426 GLY B C 1
ATOM 7292 O O . GLY B 1 426 ? -20.828 -34.188 -10.125 1 88.06 426 GLY B O 1
ATOM 7293 N N . ILE B 1 427 ? -22.75 -34.75 -11.188 1 92.94 427 ILE B N 1
ATOM 7294 C CA . ILE B 1 427 ? -23.516 -33.625 -10.672 1 92.94 427 ILE B CA 1
ATOM 7295 C C . ILE B 1 427 ? -23.969 -33.906 -9.242 1 92.94 427 ILE B C 1
ATOM 7297 O O . ILE B 1 427 ? -24.562 -34.938 -8.969 1 92.94 427 ILE B O 1
ATOM 7301 N N . ARG B 1 428 ? -23.672 -33.031 -8.359 1 90.62 428 ARG B N 1
ATOM 7302 C CA . ARG B 1 428 ? -24.062 -33.125 -6.957 1 90.62 428 ARG B CA 1
ATOM 7303 C C . ARG B 1 428 ? -24.688 -31.812 -6.461 1 90.62 428 ARG B C 1
ATOM 7305 O O . ARG B 1 428 ? -24.375 -30.734 -6.98 1 90.62 428 ARG B O 1
ATOM 7312 N N . GLU B 1 429 ? -25.609 -31.938 -5.543 1 92 429 GLU B N 1
ATOM 7313 C CA . GLU B 1 429 ? -26.266 -30.75 -5.012 1 92 429 GLU B CA 1
ATOM 7314 C C . GLU B 1 429 ? -26.469 -30.859 -3.504 1 92 429 GLU B C 1
ATOM 7316 O O . GLU B 1 429 ? -26.531 -31.969 -2.957 1 92 429 GLU B O 1
ATOM 7321 N N . ASP B 1 430 ? -26.484 -29.75 -2.832 1 90 430 ASP B N 1
ATOM 7322 C CA . ASP B 1 430 ? -26.766 -29.656 -1.405 1 90 430 ASP B CA 1
ATOM 7323 C C . ASP B 1 430 ? -27.312 -28.266 -1.049 1 90 430 ASP B C 1
ATOM 7325 O O . ASP B 1 430 ? -27.406 -27.391 -1.91 1 90 430 ASP B O 1
ATOM 7329 N N . ALA B 1 431 ? -27.859 -28.172 0.136 1 89.19 431 ALA B N 1
ATOM 7330 C CA . ALA B 1 431 ? -28.344 -26.906 0.686 1 89.19 431 ALA B CA 1
ATOM 7331 C C . ALA B 1 431 ? -27.828 -26.703 2.107 1 89.19 431 ALA B C 1
ATOM 7333 O O . ALA B 1 431 ? -27.406 -27.656 2.77 1 89.19 431 ALA B O 1
ATOM 7334 N N . ALA B 1 432 ? -27.812 -25.391 2.502 1 89.12 432 ALA B N 1
ATOM 7335 C CA . ALA B 1 432 ? -27.328 -25.094 3.848 1 89.12 432 ALA B CA 1
ATOM 7336 C C . ALA B 1 432 ? -27.969 -23.812 4.375 1 89.12 432 ALA B C 1
ATOM 7338 O O . ALA B 1 432 ? -28.453 -22.984 3.6 1 89.12 432 ALA B O 1
ATOM 7339 N N . VAL B 1 433 ? -28.047 -23.797 5.699 1 85 433 VAL B N 1
ATOM 7340 C CA . VAL B 1 433 ? -28.391 -22.578 6.402 1 85 433 VAL B CA 1
ATOM 7341 C C . VAL B 1 433 ? -27.141 -21.938 6.984 1 85 433 VAL B C 1
ATOM 7343 O O . VAL B 1 433 ? -26.203 -22.641 7.363 1 85 433 VAL B O 1
ATOM 7346 N N . GLY B 1 434 ? -27.094 -20.547 6.938 1 83.62 434 GLY B N 1
ATOM 7347 C CA . GLY B 1 434 ? -25.938 -19.844 7.473 1 83.62 434 GLY B CA 1
ATOM 7348 C C . GLY B 1 434 ? -26.281 -18.484 8.047 1 83.62 434 GLY B C 1
ATOM 7349 O O . GLY B 1 434 ? -27.422 -18.047 7.973 1 83.62 434 GLY B O 1
ATOM 7350 N N . ASP B 1 435 ? -25.266 -17.875 8.75 1 79.06 435 ASP B N 1
ATOM 7351 C CA . ASP B 1 435 ? -25.406 -16.547 9.344 1 79.06 435 ASP B CA 1
ATOM 7352 C C . ASP B 1 435 ? -25.281 -15.453 8.281 1 79.06 435 ASP B C 1
ATOM 7354 O O . ASP B 1 435 ? -24.797 -14.352 8.555 1 79.06 435 ASP B O 1
ATOM 7358 N N . GLY B 1 436 ? -25.797 -15.703 7.066 1 82.31 436 GLY B N 1
ATOM 7359 C CA . GLY B 1 436 ? -25.781 -14.852 5.887 1 82.31 436 GLY B CA 1
ATOM 7360 C C . GLY B 1 436 ? -25.719 -15.641 4.59 1 82.31 436 GLY B C 1
ATOM 7361 O O . GLY B 1 436 ? -25.453 -16.844 4.598 1 82.31 436 GLY B O 1
ATOM 7362 N N . SER B 1 437 ? -25.953 -14.961 3.545 1 85.88 437 SER B N 1
ATOM 7363 C CA . SER B 1 437 ? -26.078 -15.641 2.258 1 85.88 437 SER B CA 1
ATOM 7364 C C . SER B 1 437 ? -24.75 -16.188 1.785 1 85.88 437 SER B C 1
ATOM 7366 O O . SER B 1 437 ? -24.688 -17.266 1.173 1 85.88 437 SER B O 1
ATOM 7368 N N . VAL B 1 438 ? -23.641 -15.461 2.061 1 88.44 438 VAL B N 1
ATOM 7369 C CA . VAL B 1 438 ? -22.344 -15.969 1.674 1 88.44 438 VAL B CA 1
ATOM 7370 C C . VAL B 1 438 ? -22.016 -17.234 2.473 1 88.44 438 VAL B C 1
ATOM 7372 O O . VAL B 1 438 ? -21.594 -18.234 1.906 1 88.44 438 VAL B O 1
ATOM 7375 N N . ASP B 1 439 ? -22.219 -17.156 3.771 1 87.56 439 ASP B N 1
ATOM 7376 C CA . ASP B 1 439 ? -21.984 -18.297 4.656 1 87.56 439 ASP B CA 1
ATOM 7377 C C . ASP B 1 439 ? -22.812 -19.5 4.234 1 87.56 439 ASP B C 1
ATOM 7379 O O . ASP B 1 439 ? -22.281 -20.609 4.117 1 87.56 439 ASP B O 1
ATOM 7383 N N . ALA B 1 440 ? -24.078 -19.312 4.008 1 88.31 440 ALA B N 1
ATOM 7384 C CA . ALA B 1 440 ? -24.969 -20.391 3.598 1 88.31 440 ALA B CA 1
ATOM 7385 C C . ALA B 1 440 ? -24.516 -21 2.271 1 88.31 440 ALA B C 1
ATOM 7387 O O . ALA B 1 440 ? -24.5 -22.219 2.115 1 88.31 440 ALA B O 1
ATOM 7388 N N . SER B 1 441 ? -24.203 -20.188 1.338 1 91.81 441 SER B N 1
ATOM 7389 C CA . SER B 1 441 ? -23.812 -20.625 0.003 1 91.81 441 SER B CA 1
ATOM 7390 C C . SER B 1 441 ? -22.5 -21.406 0.041 1 91.81 441 SER B C 1
ATOM 7392 O O . SER B 1 441 ? -22.391 -22.453 -0.599 1 91.81 441 SER B O 1
ATOM 7394 N N . LEU B 1 442 ? -21.5 -20.906 0.771 1 92.19 442 LEU B N 1
ATOM 7395 C CA . LEU B 1 442 ? -20.203 -21.578 0.835 1 92.19 442 LEU B CA 1
ATOM 7396 C C . LEU B 1 442 ? -20.312 -22.891 1.599 1 92.19 442 LEU B C 1
ATOM 7398 O O . LEU B 1 442 ? -19.641 -23.859 1.251 1 92.19 442 LEU B O 1
ATOM 7402 N N . LYS B 1 443 ? -21.125 -22.891 2.625 1 90.94 443 LYS B N 1
ATOM 7403 C CA . LYS B 1 443 ? -21.375 -24.141 3.346 1 90.94 443 LYS B CA 1
ATOM 7404 C C . LYS B 1 443 ? -21.969 -25.203 2.426 1 90.94 443 LYS B C 1
ATOM 7406 O O . LYS B 1 443 ? -21.562 -26.359 2.465 1 90.94 443 LYS B O 1
ATOM 7411 N N . ALA B 1 444 ? -22.953 -24.812 1.686 1 92 444 ALA B N 1
ATOM 7412 C CA . ALA B 1 444 ? -23.562 -25.734 0.731 1 92 444 ALA B CA 1
ATOM 7413 C C . ALA B 1 444 ? -22.531 -26.266 -0.265 1 92 444 ALA B C 1
ATOM 7415 O O . ALA B 1 444 ? -22.484 -27.453 -0.538 1 92 444 ALA B O 1
ATOM 7416 N N . ALA B 1 445 ? -21.766 -25.375 -0.81 1 93.69 445 ALA B N 1
ATOM 7417 C CA . ALA B 1 445 ? -20.734 -25.75 -1.772 1 93.69 445 ALA B CA 1
ATOM 7418 C C . ALA B 1 445 ? -19.719 -26.703 -1.141 1 93.69 445 ALA B C 1
ATOM 7420 O O . ALA B 1 445 ? -19.297 -27.672 -1.766 1 93.69 445 ALA B O 1
ATOM 7421 N N . GLN B 1 446 ? -19.297 -26.375 0.08 1 92.31 446 GLN B N 1
ATOM 7422 C CA . GLN B 1 446 ? -18.328 -27.188 0.803 1 92.31 446 GLN B CA 1
ATOM 7423 C C . GLN B 1 446 ? -18.828 -28.625 0.993 1 92.31 446 GLN B C 1
ATOM 7425 O O . GLN B 1 446 ? -18.062 -29.578 0.85 1 92.31 446 GLN B O 1
ATOM 7430 N N . ARG B 1 447 ? -20.031 -28.688 1.326 1 90.94 447 ARG B N 1
ATOM 7431 C CA . ARG B 1 447 ? -20.625 -30 1.552 1 90.94 447 ARG B CA 1
ATOM 7432 C C . ARG B 1 447 ? -20.672 -30.812 0.262 1 90.94 447 ARG B C 1
ATOM 7434 O O . ARG B 1 447 ? -20.438 -32.031 0.28 1 90.94 447 ARG B O 1
ATOM 7441 N N . VAL B 1 448 ? -20.984 -30.188 -0.808 1 91.69 448 VAL B N 1
ATOM 7442 C CA . VAL B 1 448 ? -21.031 -30.859 -2.102 1 91.69 448 VAL B CA 1
ATOM 7443 C C . VAL B 1 448 ? -19.625 -31.328 -2.488 1 91.69 448 VAL B C 1
ATOM 7445 O O . VAL B 1 448 ? -19.453 -32.438 -2.986 1 91.69 448 VAL B O 1
ATOM 7448 N N . ILE B 1 449 ? -18.641 -30.5 -2.33 1 92.25 449 ILE B N 1
ATOM 7449 C CA . ILE B 1 449 ? -17.266 -30.766 -2.732 1 92.25 449 ILE B CA 1
ATOM 7450 C C . ILE B 1 449 ? -16.672 -31.844 -1.822 1 92.25 449 ILE B C 1
ATOM 7452 O O . ILE B 1 449 ? -15.93 -32.719 -2.285 1 92.25 449 ILE B O 1
ATOM 7456 N N . GLY B 1 450 ? -16.859 -31.734 -0.464 1 89.38 450 GLY B N 1
ATOM 7457 C CA . GLY B 1 450 ? -16.516 -32.781 0.463 1 89.38 450 GLY B CA 1
ATOM 7458 C C . GLY B 1 450 ? -15.07 -32.75 0.904 1 89.38 450 GLY B C 1
ATOM 7459 O O . GLY B 1 450 ? -14.555 -33.75 1.445 1 89.38 450 GLY B O 1
ATOM 7460 N N . LEU B 1 451 ? -14.289 -31.734 0.594 1 90 451 LEU B N 1
ATOM 7461 C CA . LEU B 1 451 ? -12.914 -31.594 1.048 1 90 451 LEU B CA 1
ATOM 7462 C C . LEU B 1 451 ? -12.844 -30.734 2.307 1 90 451 LEU B C 1
ATOM 7464 O O . LEU B 1 451 ? -13.641 -29.797 2.473 1 90 451 LEU B O 1
ATOM 7468 N N . PRO B 1 452 ? -11.93 -31.031 3.195 1 90.44 452 PRO B N 1
ATOM 7469 C CA . PRO B 1 452 ? -11.766 -30.219 4.402 1 90.44 452 PRO B CA 1
ATOM 7470 C C . PRO B 1 452 ? -11.047 -28.891 4.129 1 90.44 452 PRO B C 1
ATOM 7472 O O . PRO B 1 452 ? -9.898 -28.719 4.531 1 90.44 452 PRO B O 1
ATOM 7475 N N . ILE B 1 453 ? -11.75 -28 3.605 1 90.56 453 ILE B N 1
ATOM 7476 C CA . ILE B 1 453 ? -11.195 -26.703 3.191 1 90.56 453 ILE B CA 1
ATOM 7477 C C . ILE B 1 453 ? -11.609 -25.625 4.188 1 90.56 453 ILE B C 1
ATOM 7479 O O . ILE B 1 453 ? -12.75 -25.609 4.66 1 90.56 453 ILE B O 1
ATOM 7483 N N . GLU B 1 454 ? -10.641 -24.812 4.543 1 88.19 454 GLU B N 1
ATOM 7484 C CA . GLU B 1 454 ? -10.914 -23.688 5.43 1 88.19 454 GLU B CA 1
ATOM 7485 C C . GLU B 1 454 ? -10.797 -22.359 4.691 1 88.19 454 GLU B C 1
ATOM 7487 O O . GLU B 1 454 ? -9.836 -22.125 3.951 1 88.19 454 GLU B O 1
ATOM 7492 N N . LEU B 1 455 ? -11.797 -21.547 4.898 1 88.44 455 LEU B N 1
ATOM 7493 C CA . LEU B 1 455 ? -11.727 -20.188 4.344 1 88.44 455 LEU B CA 1
ATOM 7494 C C . LEU B 1 455 ? -10.852 -19.297 5.207 1 88.44 455 LEU B C 1
ATOM 7496 O O . LEU B 1 455 ? -11.133 -19.094 6.387 1 88.44 455 LEU B O 1
ATOM 7500 N N . LYS B 1 456 ? -9.805 -18.734 4.629 1 82.81 456 LYS B N 1
ATOM 7501 C CA . LYS B 1 456 ? -8.828 -17.953 5.395 1 82.81 456 LYS B CA 1
ATOM 7502 C C . LYS B 1 456 ? -9.031 -16.469 5.199 1 82.81 456 LYS B C 1
ATOM 7504 O O . LYS B 1 456 ? -8.719 -15.664 6.086 1 82.81 456 LYS B O 1
ATOM 7509 N N . ASP B 1 457 ? -9.469 -16.125 4.047 1 83.94 457 ASP B N 1
ATOM 7510 C CA . ASP B 1 457 ? -9.656 -14.719 3.719 1 83.94 457 ASP B CA 1
ATOM 7511 C C . ASP B 1 457 ? -10.773 -14.531 2.695 1 83.94 457 ASP B C 1
ATOM 7513 O O . ASP B 1 457 ? -11.047 -15.43 1.895 1 83.94 457 ASP B O 1
ATOM 7517 N N . TYR B 1 458 ? -11.438 -13.398 2.727 1 86.62 458 TYR B N 1
ATOM 7518 C CA . TYR B 1 458 ? -12.57 -13.07 1.868 1 86.62 458 TYR B CA 1
ATOM 7519 C C . TYR B 1 458 ? -12.656 -11.57 1.625 1 86.62 458 TYR B C 1
ATOM 7521 O O . TYR B 1 458 ? -12.641 -10.773 2.572 1 86.62 458 TYR B O 1
ATOM 7529 N N . GLN B 1 459 ? -12.656 -11.203 0.343 1 84.38 459 GLN B N 1
ATOM 7530 C CA . GLN B 1 459 ? -12.789 -9.797 0.004 1 84.38 459 GLN B CA 1
ATOM 7531 C C . GLN B 1 459 ? -13.648 -9.602 -1.239 1 84.38 459 GLN B C 1
ATOM 7533 O O . GLN B 1 459 ? -13.609 -10.414 -2.162 1 84.38 459 GLN B O 1
ATOM 7538 N N . VAL B 1 460 ? -14.461 -8.531 -1.208 1 85.12 460 VAL B N 1
ATOM 7539 C CA . VAL B 1 460 ? -15.266 -8.148 -2.359 1 85.12 460 VAL B CA 1
ATOM 7540 C C . VAL B 1 460 ? -14.969 -6.703 -2.744 1 85.12 460 VAL B C 1
ATOM 7542 O O . VAL B 1 460 ? -14.805 -5.844 -1.875 1 85.12 460 VAL B O 1
ATOM 7545 N N . ARG B 1 461 ? -14.805 -6.473 -3.994 1 78.88 461 ARG B N 1
ATOM 7546 C CA . ARG B 1 461 ? -14.641 -5.109 -4.484 1 78.88 461 ARG B CA 1
ATOM 7547 C C . ARG B 1 461 ? -15.477 -4.871 -5.738 1 78.88 461 ARG B C 1
ATOM 7549 O O . ARG B 1 461 ? -15.648 -5.773 -6.559 1 78.88 461 ARG B O 1
ATOM 7556 N N . SER B 1 462 ? -16 -3.65 -5.754 1 72.69 462 SER B N 1
ATOM 7557 C CA . SER B 1 462 ? -16.641 -3.26 -7.008 1 72.69 462 SER B CA 1
ATOM 7558 C C . SER B 1 462 ? -15.594 -2.979 -8.086 1 72.69 462 SER B C 1
ATOM 7560 O O . SER B 1 462 ? -14.594 -2.311 -7.832 1 72.69 462 SER B O 1
ATOM 7562 N N . VAL B 1 463 ? -15.805 -3.457 -9.25 1 63.5 463 VAL B N 1
ATOM 7563 C CA . VAL B 1 463 ? -14.867 -3.285 -10.352 1 63.5 463 VAL B CA 1
ATOM 7564 C C . VAL B 1 463 ? -14.961 -1.86 -10.891 1 63.5 463 VAL B C 1
ATOM 7566 O O . VAL B 1 463 ? -13.945 -1.253 -11.242 1 63.5 463 VAL B O 1
ATOM 7569 N N . THR B 1 464 ? -16.141 -1.383 -10.953 1 65.5 464 THR B N 1
ATOM 7570 C CA . THR B 1 464 ? -16.406 -0.032 -11.438 1 65.5 464 THR B CA 1
ATOM 7571 C C . THR B 1 464 ? -17.391 0.682 -10.523 1 65.5 464 THR B C 1
ATOM 7573 O O . THR B 1 464 ? -17.844 0.12 -9.523 1 65.5 464 THR B O 1
ATOM 7576 N N . ALA B 1 465 ? -17.5 1.973 -10.812 1 65.56 465 ALA B N 1
ATOM 7577 C CA . ALA B 1 465 ? -18.5 2.73 -10.07 1 65.56 465 ALA B CA 1
ATOM 7578 C C . ALA B 1 465 ? -19.906 2.336 -10.492 1 65.56 465 ALA B C 1
ATOM 7580 O O . ALA B 1 465 ? -20.109 1.793 -11.578 1 65.56 465 ALA B O 1
ATOM 7581 N N . GLY B 1 466 ? -20.844 2.473 -9.602 1 68.75 466 GLY B N 1
ATOM 7582 C CA . GLY B 1 466 ? -22.234 2.24 -9.922 1 68.75 466 GLY B CA 1
ATOM 7583 C C . GLY B 1 466 ? -22.812 1.024 -9.227 1 68.75 466 GLY B C 1
ATOM 7584 O O . GLY B 1 466 ? -22.094 0.086 -8.891 1 68.75 466 GLY B O 1
ATOM 7585 N N . GLN B 1 467 ? -24.047 1.004 -9.102 1 68.94 467 GLN B N 1
ATOM 7586 C CA . GLN B 1 467 ? -24.75 -0.059 -8.391 1 68.94 467 GLN B CA 1
ATOM 7587 C C . GLN B 1 467 ? -24.797 -1.342 -9.219 1 68.94 467 GLN B C 1
ATOM 7589 O O . GLN B 1 467 ? -24.953 -2.434 -8.672 1 68.94 467 GLN B O 1
ATOM 7594 N N . ASP B 1 468 ? -24.672 -1.181 -10.5 1 64.56 468 ASP B N 1
ATOM 7595 C CA . ASP B 1 468 ? -24.734 -2.35 -11.375 1 64.56 468 ASP B CA 1
ATOM 7596 C C . ASP B 1 468 ? -23.328 -2.877 -11.672 1 64.56 468 ASP B C 1
ATOM 7598 O O . ASP B 1 468 ? -23.141 -3.713 -12.562 1 64.56 468 ASP B O 1
ATOM 7602 N N . ALA B 1 469 ? -22.422 -2.406 -10.867 1 68.69 469 ALA B N 1
ATOM 7603 C CA . ALA B 1 469 ? -21.031 -2.771 -11.102 1 68.69 469 ALA B CA 1
ATOM 7604 C C . ALA B 1 469 ? -20.797 -4.262 -10.852 1 68.69 469 ALA B C 1
ATOM 7606 O O . ALA B 1 469 ? -21.484 -4.871 -10.031 1 68.69 469 ALA B O 1
ATOM 7607 N N . LEU B 1 470 ? -19.859 -4.82 -11.633 1 70.94 470 LEU B N 1
ATOM 7608 C CA . LEU B 1 470 ? -19.406 -6.164 -11.32 1 70.94 470 LEU B CA 1
ATOM 7609 C C . LEU B 1 470 ? -18.766 -6.215 -9.938 1 70.94 470 LEU B C 1
ATOM 7611 O O . LEU B 1 470 ? -18.031 -5.297 -9.555 1 70.94 470 LEU B O 1
ATOM 7615 N N . GLY B 1 471 ? -19.234 -7.242 -9.18 1 77.38 471 GLY B N 1
ATOM 7616 C CA . GLY B 1 471 ? -18.547 -7.523 -7.926 1 77.38 471 GLY B CA 1
ATOM 7617 C C . GLY B 1 471 ? -17.469 -8.578 -8.062 1 77.38 471 GLY B C 1
ATOM 7618 O O . GLY B 1 471 ? -17.734 -9.688 -8.531 1 77.38 471 GLY B O 1
ATOM 7619 N N . GLU B 1 472 ? -16.266 -8.219 -7.777 1 81.31 472 GLU B N 1
ATOM 7620 C CA . GLU B 1 472 ? -15.148 -9.156 -7.785 1 81.31 472 GLU B CA 1
ATOM 7621 C C . GLU B 1 472 ? -14.852 -9.672 -6.383 1 81.31 472 GLU B C 1
ATOM 7623 O O . GLU B 1 472 ? -14.672 -8.883 -5.449 1 81.31 472 GLU B O 1
ATOM 7628 N N . VAL B 1 473 ? -14.914 -10.984 -6.273 1 87.25 473 VAL B N 1
ATOM 7629 C CA . VAL B 1 473 ? -14.633 -11.617 -4.992 1 87.25 473 VAL B CA 1
ATOM 7630 C C . VAL B 1 473 ? -13.305 -12.367 -5.066 1 87.25 473 VAL B C 1
ATOM 7632 O O . VAL B 1 473 ? -13 -13 -6.074 1 87.25 473 VAL B O 1
ATOM 7635 N N . GLN B 1 474 ? -12.523 -12.195 -4.062 1 87.06 474 GLN B N 1
ATOM 7636 C CA . GLN B 1 474 ? -11.297 -12.969 -3.879 1 87.06 474 GLN B CA 1
ATOM 7637 C C . GLN B 1 474 ? -11.328 -13.742 -2.562 1 87.06 474 GLN B C 1
ATOM 7639 O O . GLN B 1 474 ? -11.719 -13.203 -1.528 1 87.06 474 GLN B O 1
ATOM 7644 N N . VAL B 1 475 ? -10.945 -15.031 -2.648 1 88.75 475 VAL B N 1
ATOM 7645 C CA . VAL B 1 475 ? -10.906 -15.836 -1.435 1 88.75 475 VAL B CA 1
ATOM 7646 C C . VAL B 1 475 ? -9.547 -16.531 -1.321 1 88.75 475 VAL B C 1
ATOM 7648 O O . VAL B 1 475 ? -8.875 -16.766 -2.33 1 88.75 475 VAL B O 1
ATOM 7651 N N . THR B 1 476 ? -9.102 -16.688 -0.148 1 86.56 476 THR B N 1
ATOM 7652 C CA . THR B 1 476 ? -7.992 -17.578 0.173 1 86.56 476 THR B CA 1
ATOM 7653 C C . THR B 1 476 ? -8.469 -18.75 1.021 1 86.56 476 THR B C 1
ATOM 7655 O O . THR B 1 476 ? -9.102 -18.547 2.061 1 86.56 476 THR B O 1
ATOM 7658 N N . ILE B 1 477 ? -8.227 -19.938 0.488 1 88.31 477 ILE B N 1
ATOM 7659 C CA . ILE B 1 477 ? -8.602 -21.125 1.231 1 88.31 477 ILE B CA 1
ATOM 7660 C C . ILE B 1 477 ? -7.348 -21.906 1.616 1 88.31 477 ILE B C 1
ATOM 7662 O O . ILE B 1 477 ? -6.273 -21.688 1.054 1 88.31 477 ILE B O 1
ATOM 7666 N N . GLU B 1 478 ? -7.488 -22.672 2.633 1 88.25 478 GLU B N 1
ATOM 7667 C CA . GLU B 1 478 ? -6.395 -23.547 3.064 1 88.25 478 GLU B CA 1
ATOM 7668 C C . GLU B 1 478 ? -6.797 -25.016 3.002 1 88.25 478 GLU B C 1
ATOM 7670 O O . GLU B 1 478 ? -7.883 -25.391 3.453 1 88.25 478 GLU B O 1
ATOM 7675 N N . TYR B 1 479 ? -5.992 -25.797 2.316 1 89.12 479 TYR B N 1
ATOM 7676 C CA . TYR B 1 479 ? -6.152 -27.25 2.211 1 89.12 479 TYR B CA 1
ATOM 7677 C C . TYR B 1 479 ? -4.82 -27.969 2.424 1 89.12 479 TYR B C 1
ATOM 7679 O O . TYR B 1 479 ? -3.842 -27.688 1.727 1 89.12 479 TYR B O 1
ATOM 7687 N N . LYS B 1 480 ? -4.77 -28.828 3.355 1 85.38 480 LYS B N 1
ATOM 7688 C CA . LYS B 1 480 ? -3.576 -29.594 3.682 1 85.38 480 LYS B CA 1
ATOM 7689 C C . LYS B 1 480 ? -2.377 -28.688 3.916 1 85.38 480 LYS B C 1
ATOM 7691 O O . LYS B 1 480 ? -1.296 -28.922 3.369 1 85.38 480 LYS B O 1
ATOM 7696 N N . GLY B 1 481 ? -2.646 -27.578 4.57 1 78.31 481 GLY B N 1
ATOM 7697 C CA . GLY B 1 481 ? -1.575 -26.703 5.008 1 78.31 481 GLY B CA 1
ATOM 7698 C C . GLY B 1 481 ? -1.131 -25.719 3.934 1 78.31 481 GLY B C 1
ATOM 7699 O O . GLY B 1 481 ? -0.236 -24.906 4.16 1 78.31 481 GLY B O 1
ATOM 7700 N N . ARG B 1 482 ? -1.749 -25.828 2.777 1 80.12 482 ARG B N 1
ATOM 7701 C CA . ARG B 1 482 ? -1.398 -24.938 1.676 1 80.12 482 ARG B CA 1
ATOM 7702 C C . ARG B 1 482 ? -2.547 -23.984 1.355 1 80.12 482 ARG B C 1
ATOM 7704 O O . ARG B 1 482 ? -3.717 -24.359 1.449 1 80.12 482 ARG B O 1
ATOM 7711 N N . GLN B 1 483 ? -2.143 -22.812 0.988 1 84.44 483 GLN B N 1
ATOM 7712 C CA . GLN B 1 483 ? -3.16 -21.812 0.668 1 84.44 483 GLN B CA 1
ATOM 7713 C C . GLN B 1 483 ? -3.375 -21.703 -0.839 1 84.44 483 GLN B C 1
ATOM 7715 O O . GLN B 1 483 ? -2.432 -21.859 -1.618 1 84.44 483 GLN B O 1
ATOM 7720 N N . TYR B 1 484 ? -4.605 -21.547 -1.199 1 85.19 484 TYR B N 1
ATOM 7721 C CA . TYR B 1 484 ? -5.023 -21.391 -2.588 1 85.19 484 TYR B CA 1
ATOM 7722 C C . TYR B 1 484 ? -5.934 -20.172 -2.75 1 85.19 484 TYR B C 1
ATOM 7724 O O . TYR B 1 484 ? -6.777 -19.906 -1.893 1 85.19 484 TYR B O 1
ATOM 7732 N N . ASN B 1 485 ? -5.734 -19.516 -3.863 1 86.19 485 ASN B N 1
ATOM 7733 C CA . ASN B 1 485 ? -6.551 -18.328 -4.129 1 86.19 485 ASN B CA 1
ATOM 7734 C C . ASN B 1 485 ? -7.551 -18.578 -5.254 1 86.19 485 ASN B C 1
ATOM 7736 O O . ASN B 1 485 ? -7.293 -19.391 -6.148 1 86.19 485 ASN B O 1
ATOM 7740 N N . GLY B 1 486 ? -8.625 -17.969 -5.141 1 86.5 486 GLY B N 1
ATOM 7741 C CA . GLY B 1 486 ? -9.648 -17.984 -6.176 1 86.5 486 GLY B CA 1
ATOM 7742 C C . GLY B 1 486 ? -10.32 -16.641 -6.371 1 86.5 486 GLY B C 1
ATOM 7743 O O . GLY B 1 486 ? -10.43 -15.852 -5.426 1 86.5 486 GLY B O 1
ATOM 7744 N N . ARG B 1 487 ? -10.695 -16.469 -7.555 1 85.06 487 ARG B N 1
ATOM 7745 C CA . ARG B 1 487 ? -11.375 -15.234 -7.934 1 85.06 487 ARG B CA 1
ATOM 7746 C C . ARG B 1 487 ? -12.68 -15.531 -8.656 1 85.06 487 ARG B C 1
ATOM 7748 O O . ARG B 1 487 ? -12.789 -16.531 -9.383 1 85.06 487 ARG B O 1
ATOM 7755 N N . GLY B 1 488 ? -13.648 -14.672 -8.422 1 85.81 488 GLY B N 1
ATOM 7756 C CA . GLY B 1 488 ? -14.93 -14.758 -9.102 1 85.81 488 GLY B CA 1
ATOM 7757 C C . GLY B 1 488 ? -15.539 -13.398 -9.391 1 85.81 488 GLY B C 1
ATOM 7758 O O . GLY B 1 488 ? -15.406 -12.469 -8.594 1 85.81 488 GLY B O 1
ATOM 7759 N N . VAL B 1 489 ? -16.141 -13.336 -10.523 1 80.62 489 VAL B N 1
ATOM 7760 C CA . VAL B 1 489 ? -16.75 -12.07 -10.922 1 80.62 489 VAL B CA 1
ATOM 7761 C C . VAL B 1 489 ? -18.172 -12.312 -11.398 1 80.62 489 VAL B C 1
ATOM 7763 O O . VAL B 1 489 ? -18.453 -13.281 -12.117 1 80.62 489 VAL B O 1
ATOM 7766 N N . SER B 1 490 ? -19.125 -11.547 -10.883 1 79.81 490 SER B N 1
ATOM 7767 C CA . SER B 1 490 ? -20.531 -11.555 -11.266 1 79.81 490 SER B CA 1
ATOM 7768 C C . SER B 1 490 ? -21.219 -10.25 -10.867 1 79.81 490 SER B C 1
ATOM 7770 O O . SER B 1 490 ? -20.656 -9.453 -10.117 1 79.81 490 SER B O 1
ATOM 7772 N N . THR B 1 491 ? -22.328 -10.039 -11.461 1 78.19 491 THR B N 1
ATOM 7773 C CA . THR B 1 491 ? -23.141 -8.898 -11.031 1 78.19 491 THR B CA 1
ATOM 7774 C C . THR B 1 491 ? -23.75 -9.172 -9.664 1 78.19 491 THR B C 1
ATOM 7776 O O . THR B 1 491 ? -24.219 -8.242 -8.992 1 78.19 491 THR B O 1
ATOM 7779 N N . ASP B 1 492 ? -23.75 -10.422 -9.234 1 82.25 492 ASP B N 1
ATOM 7780 C CA . ASP B 1 492 ? -24.234 -10.836 -7.922 1 82.25 492 ASP B CA 1
ATOM 7781 C C . ASP B 1 492 ? -23.062 -11.25 -7.027 1 82.25 492 ASP B C 1
ATOM 7783 O O . ASP B 1 492 ? -22.391 -12.258 -7.289 1 82.25 492 ASP B O 1
ATOM 7787 N N . VAL B 1 493 ? -22.969 -10.57 -5.949 1 85.69 493 VAL B N 1
ATOM 7788 C CA . VAL B 1 493 ? -21.812 -10.742 -5.062 1 85.69 493 VAL B CA 1
ATOM 7789 C C . VAL B 1 493 ? -21.828 -12.148 -4.477 1 85.69 493 VAL B C 1
ATOM 7791 O O . VAL B 1 493 ? -20.766 -12.742 -4.258 1 85.69 493 VAL B O 1
ATOM 7794 N N . ILE B 1 494 ? -22.969 -12.68 -4.16 1 89 494 ILE B N 1
ATOM 7795 C CA . ILE B 1 494 ? -23.062 -14.016 -3.58 1 89 494 ILE B CA 1
ATOM 7796 C C . ILE B 1 494 ? -22.62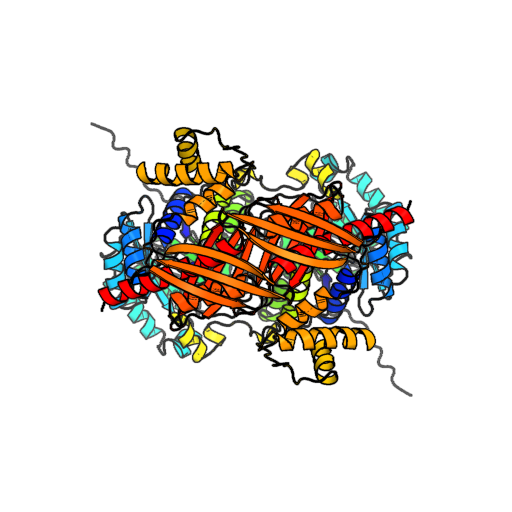5 -15.055 -4.605 1 89 494 ILE B C 1
ATOM 7798 O O . ILE B 1 494 ? -21.875 -15.977 -4.285 1 89 494 ILE B O 1
ATOM 7802 N N . SER B 1 495 ? -23.078 -14.844 -5.801 1 87.94 495 SER B N 1
ATOM 7803 C CA . SER B 1 495 ? -22.641 -15.734 -6.871 1 87.94 495 SER B CA 1
ATOM 7804 C C . SER B 1 495 ? -21.141 -15.625 -7.105 1 87.94 495 SER B C 1
ATOM 7806 O O . SER B 1 495 ? -20.469 -16.641 -7.328 1 87.94 495 SER B O 1
ATOM 7808 N N . SER B 1 496 ? -20.656 -14.406 -7.062 1 87.5 496 SER B N 1
ATOM 7809 C CA . SER B 1 496 ? -19.219 -14.188 -7.195 1 87.5 496 SER B CA 1
ATOM 7810 C C . SER B 1 496 ? -18.438 -14.922 -6.105 1 87.5 496 SER B C 1
ATOM 7812 O O . SER B 1 496 ? -17.344 -15.43 -6.348 1 87.5 496 SER B O 1
ATOM 7814 N N . SER B 1 497 ? -19.016 -14.945 -4.941 1 91.12 497 SER B N 1
ATOM 7815 C CA . SER B 1 497 ? -18.391 -15.625 -3.809 1 91.12 497 SER B CA 1
ATOM 7816 C C . SER B 1 497 ? -18.281 -17.125 -4.051 1 91.12 497 SER B C 1
ATOM 7818 O O . SER B 1 497 ? -17.234 -17.734 -3.793 1 91.12 497 SER B O 1
ATOM 7820 N N . VAL B 1 498 ? -19.312 -17.703 -4.555 1 92.25 498 VAL B N 1
ATOM 7821 C CA . VAL B 1 498 ? -19.328 -19.141 -4.836 1 92.25 498 VAL B CA 1
ATOM 7822 C C . VAL B 1 498 ? -18.328 -19.469 -5.949 1 92.25 498 VAL B C 1
ATOM 7824 O O . VAL B 1 498 ? -17.578 -20.422 -5.852 1 92.25 498 VAL B O 1
ATOM 7827 N N . LEU B 1 499 ? -18.359 -18.641 -6.941 1 89.75 499 LEU B N 1
ATOM 7828 C CA . LEU B 1 499 ? -17.438 -18.828 -8.062 1 89.75 499 LEU B CA 1
ATOM 7829 C C . LEU B 1 499 ? -15.984 -18.734 -7.594 1 89.75 499 LEU B C 1
ATOM 7831 O O . LEU B 1 499 ? -15.141 -19.531 -8 1 89.75 499 LEU B O 1
ATOM 7835 N N . ALA B 1 500 ? -15.711 -17.719 -6.762 1 90.56 500 ALA B N 1
ATOM 7836 C CA . ALA B 1 500 ? -14.359 -17.562 -6.227 1 90.56 500 ALA B CA 1
ATOM 7837 C C . ALA B 1 500 ? -13.922 -18.797 -5.445 1 90.56 500 ALA B C 1
ATOM 7839 O O . ALA B 1 500 ? -12.789 -19.266 -5.594 1 90.56 500 ALA B O 1
ATOM 7840 N N . TYR B 1 501 ? -14.797 -19.297 -4.66 1 92.44 501 TYR B N 1
ATOM 7841 C CA . TYR B 1 501 ? -14.516 -20.469 -3.852 1 92.44 501 TYR B CA 1
ATOM 7842 C C . TYR B 1 501 ? -14.25 -21.688 -4.734 1 92.44 501 TYR B C 1
ATOM 7844 O O . TYR B 1 501 ? -13.266 -22.406 -4.535 1 92.44 501 TYR B O 1
ATOM 7852 N N . ILE B 1 502 ? -15.07 -21.906 -5.711 1 92.12 502 ILE B N 1
ATOM 7853 C CA . ILE B 1 502 ? -14.945 -23.031 -6.629 1 92.12 502 ILE B CA 1
ATOM 7854 C C . ILE B 1 502 ? -13.625 -22.938 -7.387 1 92.12 502 ILE B C 1
ATOM 7856 O O . ILE B 1 502 ? -12.938 -23.938 -7.582 1 92.12 502 ILE B O 1
ATOM 7860 N N . ASN B 1 503 ? -13.312 -21.781 -7.773 1 88 503 ASN B N 1
ATOM 7861 C CA . ASN B 1 503 ? -12.078 -21.578 -8.516 1 88 503 ASN B CA 1
ATOM 7862 C C . ASN B 1 503 ? -10.852 -21.875 -7.656 1 88 503 ASN B C 1
ATOM 7864 O O . ASN B 1 503 ? -9.852 -22.406 -8.148 1 88 503 ASN B O 1
ATOM 7868 N N . ALA B 1 504 ? -10.914 -21.484 -6.367 1 89.06 504 ALA B N 1
ATOM 7869 C CA . ALA B 1 504 ? -9.844 -21.844 -5.438 1 89.06 504 ALA B CA 1
ATOM 7870 C C . ALA B 1 504 ? -9.742 -23.359 -5.273 1 89.06 504 ALA B C 1
ATOM 7872 O O . ALA B 1 504 ? -8.641 -23.922 -5.234 1 89.06 504 ALA B O 1
ATOM 7873 N N . VAL B 1 505 ? -10.844 -23.984 -5.238 1 90.81 505 VAL B N 1
ATOM 7874 C CA . VAL B 1 505 ? -10.891 -25.438 -5.074 1 90.81 505 VAL B CA 1
ATOM 7875 C C . VAL B 1 505 ? -10.352 -26.125 -6.332 1 90.81 505 VAL B C 1
ATOM 7877 O O . VAL B 1 505 ? -9.672 -27.141 -6.246 1 90.81 505 VAL B O 1
ATOM 7880 N N . ASN B 1 506 ? -10.703 -25.578 -7.473 1 88.62 506 ASN B N 1
ATOM 7881 C CA . ASN B 1 506 ? -10.18 -26.109 -8.727 1 88.62 506 ASN B CA 1
ATOM 7882 C C . ASN B 1 506 ? -8.648 -26.078 -8.758 1 88.62 506 ASN B C 1
ATOM 7884 O O . ASN B 1 506 ? -8.016 -26.953 -9.336 1 88.62 506 ASN B O 1
ATOM 7888 N N . TYR B 1 507 ? -8.156 -25.109 -8.172 1 84.94 507 TYR B N 1
ATOM 7889 C CA . TYR B 1 507 ? -6.707 -25.016 -8.055 1 84.94 507 TYR B CA 1
ATOM 7890 C C . TYR B 1 507 ? -6.168 -26.141 -7.168 1 84.94 507 TYR B C 1
ATOM 7892 O O . TYR B 1 507 ? -5.09 -26.672 -7.43 1 84.94 507 TYR B O 1
ATOM 7900 N N . VAL B 1 508 ? -6.859 -26.484 -6.098 1 85.56 508 VAL B N 1
ATOM 7901 C CA . VAL B 1 508 ? -6.504 -27.609 -5.25 1 85.56 508 VAL B CA 1
ATOM 7902 C C . VAL B 1 508 ? -6.449 -28.891 -6.082 1 85.56 508 VAL B C 1
ATOM 7904 O O . VAL B 1 508 ? -5.469 -29.625 -6.02 1 85.56 508 VAL B O 1
ATOM 7907 N N . TYR B 1 509 ? -7.426 -29.078 -6.895 1 85.31 509 TYR B N 1
ATOM 7908 C CA . TYR B 1 509 ? -7.496 -30.281 -7.715 1 85.31 509 TYR B CA 1
ATOM 7909 C C . TYR B 1 509 ? -6.348 -30.328 -8.711 1 85.31 509 TYR B C 1
ATOM 7911 O O . TYR B 1 509 ? -5.762 -31.391 -8.945 1 85.31 509 TYR B O 1
ATOM 7919 N N . LEU B 1 510 ? -6.098 -29.25 -9.242 1 79.5 510 LEU B N 1
ATOM 7920 C CA . LEU B 1 510 ? -5.004 -29.172 -10.211 1 79.5 510 LEU B CA 1
ATOM 7921 C C . LEU B 1 510 ? -3.672 -29.516 -9.547 1 79.5 510 LEU B C 1
ATOM 7923 O O . LEU B 1 510 ? -2.865 -30.25 -10.125 1 79.5 510 LEU B O 1
ATOM 7927 N N . THR B 1 511 ? -3.463 -28.938 -8.398 1 78.75 511 THR B N 1
ATOM 7928 C CA . THR B 1 511 ? -2.227 -29.188 -7.668 1 78.75 511 THR B CA 1
ATOM 7929 C C . THR B 1 511 ? -2.092 -30.656 -7.309 1 78.75 511 THR B C 1
ATOM 7931 O O . THR B 1 511 ? -1.008 -31.234 -7.418 1 78.75 511 THR B O 1
ATOM 7934 N N . GLU B 1 512 ? -3.148 -31.266 -6.91 1 80.12 512 GLU B N 1
ATOM 7935 C CA . GLU B 1 512 ? -3.139 -32.688 -6.559 1 80.12 512 GLU B CA 1
ATOM 7936 C C . GLU B 1 512 ? -2.84 -33.562 -7.777 1 80.12 512 GLU B C 1
ATOM 7938 O O . GLU B 1 512 ? -2.127 -34.562 -7.676 1 80.12 512 GLU B O 1
ATOM 7943 N N . GLU B 1 513 ? -3.309 -33.156 -8.875 1 78.44 513 GLU B N 1
ATOM 7944 C CA . GLU B 1 513 ? -3.082 -33.906 -10.117 1 78.44 513 GLU B CA 1
ATOM 7945 C C . GLU B 1 513 ? -1.62 -33.844 -10.547 1 78.44 513 GLU B C 1
ATOM 7947 O O . GLU B 1 513 ? -1.04 -34.844 -10.977 1 78.44 513 GLU B O 1
ATOM 7952 N N . ILE B 1 514 ? -1.073 -32.719 -10.461 1 70.62 514 ILE B N 1
ATOM 7953 C CA . ILE B 1 514 ? 0.318 -32.5 -10.852 1 70.62 514 ILE B CA 1
ATOM 7954 C C . ILE B 1 514 ? 1.236 -33.281 -9.914 1 70.62 514 ILE B C 1
ATOM 7956 O O . ILE B 1 514 ? 2.215 -33.875 -10.367 1 70.62 514 ILE B O 1
ATOM 7960 N N . GLU B 1 515 ? 0.934 -33.25 -8.648 1 73.81 515 GLU B N 1
ATOM 7961 C CA . GLU B 1 515 ? 1.742 -33.969 -7.664 1 73.81 515 GLU B CA 1
ATOM 7962 C C . GLU B 1 515 ? 1.696 -35.469 -7.906 1 73.81 515 GLU B C 1
ATOM 7964 O O . GLU B 1 515 ? 2.697 -36.156 -7.719 1 73.81 515 GLU B O 1
ATOM 7969 N N . LYS B 1 516 ? 0.608 -35.938 -8.383 1 69.56 516 LYS B N 1
ATOM 7970 C CA . LYS B 1 516 ? 0.462 -37.375 -8.68 1 69.56 516 LYS B CA 1
ATOM 7971 C C . LYS B 1 516 ? 1.291 -37.75 -9.898 1 69.56 516 LYS B C 1
ATOM 7973 O O . LYS B 1 516 ? 1.831 -38.875 -9.953 1 69.56 516 LYS B O 1
ATOM 7978 N N . GLU B 1 517 ? 1.431 -36.875 -10.805 1 66.81 517 GLU B N 1
ATOM 7979 C CA . GLU B 1 517 ? 2.195 -37.125 -12.023 1 66.81 517 GLU B CA 1
ATOM 7980 C C . GLU B 1 517 ? 3.693 -37.188 -11.727 1 66.81 517 GLU B C 1
ATOM 7982 O O . GLU B 1 517 ? 4.441 -37.875 -12.422 1 66.81 517 GLU B O 1
ATOM 7987 N N . PHE B 1 518 ? 4.094 -36.469 -10.742 1 60.84 518 PHE B N 1
ATOM 7988 C CA . PHE B 1 518 ? 5.52 -36.406 -10.438 1 60.84 518 PHE B CA 1
ATOM 7989 C C . PHE B 1 518 ? 5.891 -37.469 -9.398 1 60.84 518 PHE B C 1
ATOM 7991 O O . PHE B 1 518 ? 7.074 -37.719 -9.164 1 60.84 518 PHE B O 1
ATOM 7998 N N . GLU B 1 519 ? 4.957 -38.062 -8.75 1 54.84 519 GLU B N 1
ATOM 7999 C CA . GLU B 1 519 ? 5.234 -39.25 -7.926 1 54.84 519 GLU B CA 1
ATOM 8000 C C . GLU B 1 519 ? 5.438 -40.5 -8.781 1 54.84 519 GLU B C 1
ATOM 8002 O O . GLU B 1 519 ? 6.324 -41.312 -8.5 1 54.84 519 GLU B O 1
#

InterPro domains:
  IPR000891 Pyruvate carboxyltransferase [PF00682] (15-284)
  IPR000891 Pyruvate carboxyltransferase [PS50991] (16-278)
  IPR002034 Alpha-isopropylmalate/homocitrate synthase, conserved site [PS00815] (23-39)
  IPR002034 Alpha-isopropylmalate/homocitrate synthase, conserved site [PS00816] (210-223)
  IPR005671 2-isopropylmalate synthase, bacterial-type [MF_01025] (13-518)
  IPR005671 2-isopropylmalate synthase, bacterial-type [TIGR00973] (15-506)
  IPR013709 2-isopropylmalate synthase LeuA, allosteric (dimerisation) domain [PF08502] (380-508)
  IPR013709 2-isopropylmalate synthase LeuA, allosteric (dimerisation) domain [SM00917] (380-509)
  IPR013785 Aldolase-type TIM barrel [G3DSA:3.20.20.70] (6-290)
  IPR036230 2-isopropylmalate synthase LeuA, allosteric (dimerisation) domain superfamily [G3DSA:3.30.160.270] (402-508)
  IPR036230 2-isopropylmalate synthase LeuA, allosteric (dimerisation) domain superfamily [SSF110921] (402-508)
  IPR050073 2-IPM synthase/homocitrate synthase-like [PTHR10277] (10-509)
  IPR054691 2-isopropylmalate synthase/homocitrate synthase, post-catalytic domain [PF22617] (298-379)

Sequence (1038 aa):
MSQVQKATNQQDVNRVYFFDTTLRDGEQSPGVSLQTPEKIEIAQNLVRLGVDVIEAGFPAASPGDFEAVKTIAENVKGVIICGLARANKADIERTAEALQGAERSRLHVFIATSDIHLEYKLKKTREEVLAIVKECLALAKGKFDEIEFSAEDASRTDLEYLCEVFSVAIAGGATILNVPDTVGYMTPDEFAYKIRYIKEHVQDIDKAIISVHCHDDLGMANANTLAAIQAGARQVEGTINGLGERAGNVGIEEVTMALKTRQDVYGVTTAIDTKQFTRVSKLVSKLTGMAVPPNKAIVGRNAFAHESGIHQHGMLNNPTTYEIMTPESVGAEKTSIVLGKHSGCHAFESHLETMGFHFTAEKVNDLFVKFKALADRKKEIFDEDILALVIDNIDHVKAIELVHHHYKSNERGYAYADVRLKTPQGIREDAAVGDGSVDASLKAAQRVIGLPIELKDYQVRSVTAGQDALGEVQVTIEYKGRQYNGRGVSTDVISSSVLAYINAVNYVYLTEEIEKEFEMSQVQKATNQQDVNRVYFFDTTLRDGEQSPGVSLQTPEKIEIAQNLVRLGVDVIEAGFPAASPGDFEAVKTIAENVKGVIICGLARANKADIERTAEALQGAERSRLHVFIATSDIHLEYKLKKTREEVLAIVKECLALAKGKFDEIEFSAEDASRTDLEYLCEVFSVAIAGGATILNVPDTVGYMTPDEFAYKIRYIKEHVQDIDKAIISVHCHDDLGMANANTLAAIQAGARQVEGTINGLGERAGNVGIEEVTMALKTRQDVYGVTTAIDTKQFTRVSKLVSKLTGMAVPPNKAIVGRNAFAHESGIHQHGMLNNPTTYEIMTPESVGAEKTSIVLGKHSGCHAFESHLETMGFHFTAEKVNDLFVKFKALADRKKEIFDEDILALVIDNIDHVKAIELVHHHYKSNERGYAYADVRLKTPQGIREDAAVGDGSVDASLKAAQRVIGLPIELKDYQVRSVTAGQDALGEVQVTIEYKGRQYNGRGVSTDVISSSVLAYINAVNYVYLTEEIEKEFE

Radius of gyration: 29.11 Å; Cα contacts (8 Å, |Δi|>4): 2372; chains: 2; bounding box: 80×81×103 Å

Secondary structure (DSSP, 8-state):
------------TTB-EEEE-TTTTGGGSTT----HHHHHHHHHHHHHHT-SEEEEE-TTT-HHHHHHHHHHHHH--SSEEEEEEESSHHHHHHHHHHTTT-SSEEEEEEEE-SHHHIIIII---HHHHHHHHHHHHHHHTTTSSEEEEEEETGGGS-HHHHHHHHHHHHHTT-SEEEEEETTS---HHHHHHHHHHHHHHSTTGGGSEEEEEEB-TTS-HHHHHHHHHHHT--EEEEBGGG-SSTT-BPBHHHHHHHHHHTHHHH--B----GGGHHHHHHHHHHHH--PPPTT-TTTSTTTT----HHHHHHHHH-GGGT-SS-GGGGT-------B-TT--HHHHHHHHHHTT----HHHHHHHHHHHHHHHHH-S-B-HHHHHHHHHHTS----S-EEEEEEEEE-TTS-EEEEEEEEETTEEEEEEEEESSHHHHHHHHHHHHH----EEEEEEEEESSSSTTPPEEEEEEEEETTEEEEEEEEESSHHHHHHHHHHHHHHHHHHHHHHHHHH-/------------TTB-EEEE-TTTTGGGSTT----HHHHHHHHHHHHHHT-SEEEEE-TTT-HHHHHHHHHHHHH--SSEEEEEEESSHHHHHHHHHHTTT-SSEEEEEEEE-SHHHIIIII---HHHHHHHHHHHHHHHTTTSSEEEEEEETGGGS-HHHHHHHHHHHHHTT-SEEEEEETTS---HHHHHHHHHHHHHHSTTGGGSEEEEEEB-TTS-HHHHHHHHHHHT--EEEEBGGG-SSTT-BPBHHHHHHHHHHTHHHH--B----GGGHHHHHHHHHHHH--PPPTT-TTTSTTTT----HHHHHHHHH-GGGT-SS-GGGGT-------B-TT--HHHHHHHHHHTT----HHHHHHHHHHHHHHHHH-S-B-HHHHHHHHHHTS----S-EEEEEEEEE-TTS-EEEEEEEEETTEEEEEEEEESSHHHHHHHHHHHHH----EEEEEEEEESSSSTTPPEEEEEEEEETTEEEEEEEEESSHHHHHHHHHHHHHHHHHHHHHHHHHH-